Protein AF-0000000077414908 (afdb_homodimer)

Radius of gyration: 51.72 Å; Cα contacts (8 Å, |Δi|>4): 1692; chains: 2; bounding box: 74×150×118 Å

Nearest PDB structures (foldseek):
  6rpx-assembly1_A  TM=5.745E-01  e=7.555E-23  Mus musculus
  6rpz-assembly1_A  TM=5.813E-01  e=7.046E-22  Mus musculus
  2dmk-assembly1_A  TM=6.721E-01  e=1.058E-03  Homo sapiens
  6hn4-assembly1_E  TM=3.549E-01  e=2.603E-04  Homo sapiens
  6hn4-assembly1_F  TM=3.503E-01  e=1.114E-03  Homo sapiens

Foldseek 3Di:
DDPVVVVVVVVVVVVVVVVVVVVVVVVVVVVCVQVVVVVVVVVVVVVVVVVVVVVVVVVVVVVVVVVVVVVVVLVVVQVVVVVVLVVVVVVVVVLVVVLVVVVVVCVVVVDDDVVVSVVSVVVVDDDDDDDDPVPTDDDDDDDDPVVVVVVVVCVVPPDDDDPFFQKAWDDWDAAAQKIKIAMDGDVPPPPPFAWDKKWKWKFWADCVVPVVRVVRIDTDDMGDDRMDIGHRHDAPTKMWMWMWTDTPPDDDITDIHPIDIDHHNHHHKAKDDDPQWDADDRRQKIFGPFAFDWKIKIPPLRDAAQHKKKKWWQWDDPFKKKKWKFWPVCVVVDGDCQQQAAGIWMAMQQQWTAHRRRTDDDRDHGDDNGKMWMWHWHDDDQQWIWIWIDTDPDIDIDIHGHGRVIGMMIIMTGRGRGIMMGMD/DDPVVVVVVVVVVVVVVVVVVVVVVVVVVVVCVQVVVVVVVVVVVVVVVVVVVVVVVVVVVVVVVVVVVVVVVLVVVQVVVVVVLVVVVVVVVVLVVVLVVVVVCCVVVVDDDVPVSVVSVVVVDDDDDDDDPVPTDDDDDDDDPVVVVVVVVCVVPPDDDDPFFQKAWDDWDAAAQKIKIAMDGDVPPPPPFAWDKKWKWKFWADCVVPVVRVVRIDTDDMGDDRMDIGHRHDAPTKMWMWMWTDTPPDDDITDIHDIDIDHHNHHHKAKDDDPQWDADDRRQKIFGDFFFGWKIKIPPLRDAAQHKKKKWWQWDDPFKKKKWKFWPVCVVVDRDCQQQAAGIWMAMQQQWTAHRRDTDDDRDHGDDRGKMWMWHWHDDDQQWIWIWIDTDPDIDIDIHGHGRVIGMMIIMTGRGRGIMMGMD

Sequence (848 aa):
MDSLEIVETMKAANSYLHDLESLDNDLLDAVEQIKSTYLDTEKSIQQTFSNIRETLINVLNKREKFLIDKAKKSETDGLSPLQECRSIISNKIESTNKLIHLGNSIIDANGYNTTEFAKNSSMLGSLPEVPELKEVPYLSFHYEACTEANITDVLSQFGEVYRIAPIQITECSEKPGAILIEWKSNDNEERMTDIQEFRLQKAFGDVSKEPHLVANFKDCYRGLDAQFLVKDLRHLQPYSFRVCCKYEGTLEWCPWSLPQVSFTTLKHFSWQSREDYLLSDENKIAKPFKNDAKTLFSDGPQFLVGHSVEFMFLEVDDGNSLVGLICEDVQHQLNDLKSGKQGTFLLNRNGKIFIDGSEKSTILSNFNKGSKVCFTCDLVNKDKMRINIDSEEKRVTYDWSIKPDTKMYFAAQFYSSNWKILVEMDSLEIVETMKAANSYLHDLESLDNDLLDAVEQIKSTYLDTEKSIQQTFSNIRETLINVLNKREKFLIDKAKKSETDGLSPLQECRSIISNKIESTNKLIHLGNSIIDANGYNTTEFAKNSSMLGSLPEVPELKEVPYLSFHYEACTEANITDVLSQFGEVYRIAPIQITECSEKPGAILIEWKSNDNEERMTDIQEFRLQKAFGDVSKEPHLVANFKDCYRGLDAQFLVKDLRHLQPYSFRVCCKYEGTLEWCPWSLPQVSFTTLKHFSWQSREDYLLSDENKIAKPFKNDAKTLFSDGPQFLVGHSVEFMFLEVDDGNSLVGLICEDVQHQLNDLKSGKQGTFLLNRNGKIFIDGSEKSTILSNFNKGSKVCFTCDLVNKDKMRINIDSEEKRVTYDWSIKPDTKMYFAAQFYSSNWKILVE

Structure (mmCIF, N/CA/C/O backbone):
data_AF-0000000077414908-model_v1
#
loop_
_entity.id
_entity.type
_entity.pdbx_description
1 polymer 'Fibronectin type-III domain-containing protein'
#
loop_
_atom_site.group_PDB
_atom_site.id
_atom_site.type_symbol
_atom_site.label_atom_id
_atom_site.label_alt_id
_atom_site.label_comp_id
_atom_site.label_asym_id
_atom_site.label_entity_id
_atom_site.label_seq_id
_atom_site.pdbx_PDB_ins_code
_atom_site.Cartn_x
_atom_site.Cartn_y
_atom_site.Cartn_z
_atom_site.occupancy
_atom_site.B_iso_or_equiv
_atom_site.auth_seq_id
_atom_site.auth_comp_id
_atom_site.auth_asym_id
_atom_site.auth_atom_id
_atom_site.pdbx_PDB_model_num
ATOM 1 N N . MET A 1 1 ? 30.219 -54.656 -50.25 1 69.38 1 MET A N 1
ATOM 2 C CA . MET A 1 1 ? 29.016 -54.781 -49.438 1 69.38 1 MET A CA 1
ATOM 3 C C . MET A 1 1 ? 28.016 -55.719 -50.094 1 69.38 1 MET A C 1
ATOM 5 O O . MET A 1 1 ? 27.797 -55.656 -51.281 1 69.38 1 MET A O 1
ATOM 9 N N . ASP A 1 2 ? 27.75 -56.812 -49.438 1 77.75 2 ASP A N 1
ATOM 10 C CA . ASP A 1 2 ? 26.844 -57.844 -49.969 1 77.75 2 ASP A CA 1
ATOM 11 C C . ASP A 1 2 ? 25.406 -57.312 -50.031 1 77.75 2 ASP A C 1
ATOM 13 O O . ASP A 1 2 ? 25.078 -56.281 -49.438 1 77.75 2 ASP A O 1
ATOM 17 N N . SER A 1 3 ? 24.688 -57.844 -50.969 1 79.19 3 SER A N 1
ATOM 18 C CA . SER A 1 3 ? 23.312 -57.469 -51.25 1 79.19 3 SER A CA 1
ATOM 19 C C . SER A 1 3 ? 22.484 -57.469 -49.969 1 79.19 3 SER A C 1
ATOM 21 O O . SER A 1 3 ? 21.656 -56.594 -49.75 1 79.19 3 SER A O 1
ATOM 23 N N . LEU A 1 4 ? 22.844 -58.344 -49.062 1 82.81 4 LEU A N 1
ATOM 24 C CA . LEU A 1 4 ? 22.094 -58.469 -47.812 1 82.81 4 LEU A CA 1
ATOM 25 C C . LEU A 1 4 ? 22.422 -57.281 -46.875 1 82.81 4 LEU A C 1
ATOM 27 O O . LEU A 1 4 ? 21.547 -56.781 -46.188 1 82.81 4 LEU A O 1
ATOM 31 N N . GLU A 1 5 ? 23.656 -56.906 -46.938 1 84.19 5 GLU A N 1
ATOM 32 C CA . GLU A 1 5 ? 24.109 -55.781 -46.094 1 84.19 5 GLU A CA 1
ATOM 33 C C . GLU A 1 5 ? 23.484 -54.469 -46.562 1 84.19 5 GLU A C 1
ATOM 35 O O . GLU A 1 5 ? 23.156 -53.625 -45.719 1 84.19 5 GLU A O 1
ATOM 40 N N . ILE A 1 6 ? 23.219 -54.406 -47.844 1 84.88 6 ILE A N 1
ATOM 41 C CA . ILE A 1 6 ? 22.625 -53.188 -48.406 1 84.88 6 ILE A CA 1
ATOM 42 C C . ILE A 1 6 ? 21.156 -53.094 -47.969 1 84.88 6 ILE A C 1
ATOM 44 O O . ILE A 1 6 ? 20.672 -52.031 -47.625 1 84.88 6 ILE A O 1
ATOM 48 N N . VAL A 1 7 ? 20.469 -54.219 -47.938 1 86.06 7 VAL A N 1
ATOM 49 C CA . VAL A 1 7 ? 19.062 -54.25 -47.562 1 86.06 7 VAL A CA 1
ATOM 50 C C . VAL A 1 7 ? 18.891 -53.906 -46.094 1 86.06 7 VAL A C 1
ATOM 52 O O . VAL A 1 7 ? 17.969 -53.156 -45.719 1 86.06 7 VAL A O 1
ATOM 55 N N . GLU A 1 8 ? 19.828 -54.375 -45.281 1 87.06 8 GLU A N 1
ATOM 56 C CA . GLU A 1 8 ? 19.781 -54.094 -43.844 1 87.06 8 GLU A CA 1
ATOM 57 C C . GLU A 1 8 ? 20.062 -52.594 -43.594 1 87.06 8 GLU A C 1
ATOM 59 O O . GLU A 1 8 ? 19.422 -52 -42.719 1 87.06 8 GLU A O 1
ATOM 64 N N . THR A 1 9 ? 20.984 -52.125 -44.312 1 86.5 9 THR A N 1
ATOM 65 C CA . THR A 1 9 ? 21.297 -50.719 -44.188 1 86.5 9 THR A CA 1
ATOM 66 C C . THR A 1 9 ? 20.141 -49.844 -44.656 1 86.5 9 THR A C 1
ATOM 68 O O . THR A 1 9 ? 19.875 -48.781 -44.062 1 86.5 9 THR A O 1
ATOM 71 N N . MET A 1 10 ? 19.438 -50.281 -45.594 1 88.31 10 MET A N 1
ATOM 72 C CA . MET A 1 10 ? 18.281 -49.531 -46.094 1 88.31 10 MET A CA 1
ATOM 73 C C . MET A 1 10 ? 17.156 -49.531 -45.094 1 88.31 10 MET A C 1
ATOM 75 O O . MET A 1 10 ? 16.484 -48.5 -44.906 1 88.31 10 MET A O 1
ATOM 79 N N . LYS A 1 11 ? 16.938 -50.594 -44.406 1 89.75 11 LYS A N 1
ATOM 80 C CA . LYS A 1 11 ? 15.938 -50.656 -43.344 1 89.75 11 LYS A CA 1
ATOM 81 C C . LYS A 1 11 ? 16.281 -49.688 -42.219 1 89.75 11 LYS A C 1
ATOM 83 O O . LYS A 1 11 ? 15.414 -48.969 -41.688 1 89.75 11 LYS A O 1
ATOM 88 N N . ALA A 1 12 ? 17.547 -49.688 -41.906 1 88.62 12 ALA A N 1
ATOM 89 C CA . ALA A 1 12 ? 18.016 -48.781 -40.875 1 88.62 12 ALA A CA 1
ATOM 90 C C . ALA A 1 12 ? 17.859 -47.312 -41.281 1 88.62 12 ALA A C 1
ATOM 92 O O . ALA A 1 12 ? 17.5 -46.469 -40.469 1 88.62 12 ALA A O 1
ATOM 93 N N . ALA A 1 13 ? 18.094 -47.094 -42.531 1 90.44 13 ALA A N 1
ATOM 94 C CA . ALA A 1 13 ? 17.984 -45.719 -43.062 1 90.44 13 ALA A CA 1
ATOM 95 C C . ALA A 1 13 ? 16.531 -45.25 -43.062 1 90.44 13 ALA A C 1
ATOM 97 O O . ALA A 1 13 ? 16.25 -44.094 -42.75 1 90.44 13 ALA A O 1
ATOM 98 N N . ASN A 1 14 ? 15.664 -46.156 -43.438 1 92.31 14 ASN A N 1
ATOM 99 C CA . ASN A 1 14 ? 14.25 -45.812 -43.406 1 92.31 14 ASN A CA 1
ATOM 100 C C . ASN A 1 14 ? 13.75 -45.531 -42 1 92.31 14 ASN A C 1
ATOM 102 O O . ASN A 1 14 ? 12.969 -44.625 -41.781 1 92.31 14 ASN A O 1
ATOM 106 N N . SER A 1 15 ? 14.188 -46.344 -41.062 1 91.81 15 SER A N 1
ATOM 107 C CA . SER A 1 15 ? 13.836 -46.125 -39.656 1 91.81 15 SER A CA 1
ATOM 108 C C . SER A 1 15 ? 14.398 -44.781 -39.156 1 91.81 15 SER A C 1
ATOM 110 O O . SER A 1 15 ? 13.719 -44.062 -38.438 1 91.81 15 SER A O 1
ATOM 112 N N . TYR A 1 16 ? 15.594 -44.562 -39.562 1 91.81 16 TYR A N 1
ATOM 113 C CA . TYR A 1 16 ? 16.25 -43.312 -39.188 1 91.81 16 TYR A CA 1
ATOM 114 C C . TYR A 1 16 ? 15.516 -42.125 -39.781 1 91.81 16 TYR A C 1
ATOM 116 O O . TYR A 1 16 ? 15.32 -41.125 -39.094 1 91.81 16 TYR A O 1
ATOM 124 N N . LEU A 1 17 ? 15.141 -42.219 -40.969 1 92.31 17 LEU A N 1
ATOM 125 C CA . LEU A 1 17 ? 14.391 -41.156 -41.625 1 92.31 17 LEU A CA 1
ATOM 126 C C . LEU A 1 17 ? 13.078 -40.906 -40.906 1 92.31 17 LEU A C 1
ATOM 128 O O . LEU A 1 17 ? 12.68 -39.75 -40.719 1 92.31 17 LEU A O 1
ATOM 132 N N . HIS A 1 18 ? 12.414 -41.938 -40.531 1 93.69 18 HIS A N 1
ATOM 133 C CA . HIS A 1 18 ? 11.156 -41.812 -39.781 1 93.69 18 HIS A CA 1
ATOM 134 C C . HIS A 1 18 ? 11.375 -41.094 -38.469 1 93.69 18 HIS A C 1
ATOM 136 O O . HIS A 1 18 ? 10.57 -40.219 -38.094 1 93.69 18 HIS A O 1
ATOM 142 N N . ASP A 1 19 ? 12.438 -41.406 -37.75 1 93 19 ASP A N 1
ATOM 143 C CA . ASP A 1 19 ? 12.758 -40.75 -36.5 1 93 19 ASP A CA 1
ATOM 144 C C . ASP A 1 19 ? 13.07 -39.281 -36.688 1 93 19 ASP A C 1
ATOM 146 O O . ASP A 1 19 ? 12.656 -38.438 -35.875 1 93 19 ASP A O 1
ATOM 150 N N . LEU A 1 20 ? 13.719 -39 -37.719 1 92.94 20 LEU A N 1
ATOM 151 C CA . LEU A 1 20 ? 14.062 -37.594 -38 1 92.94 20 LEU A CA 1
ATOM 152 C C . LEU A 1 20 ? 12.805 -36.781 -38.312 1 92.94 20 LEU A C 1
ATOM 154 O O . LEU A 1 20 ? 12.68 -35.656 -37.844 1 92.94 20 LEU A O 1
ATOM 158 N N . GLU A 1 21 ? 11.961 -37.344 -39.094 1 94.12 21 GLU A N 1
ATOM 159 C CA . GLU A 1 21 ? 10.711 -36.656 -39.406 1 94.12 21 GLU A CA 1
ATOM 160 C C . GLU A 1 21 ? 9.875 -36.438 -38.156 1 94.12 21 GLU A C 1
ATOM 162 O O . GLU A 1 21 ? 9.234 -35.375 -38 1 94.12 21 GLU A O 1
ATOM 167 N N . SER A 1 22 ? 9.859 -37.406 -37.281 1 93.31 22 SER A N 1
ATOM 168 C CA . SER A 1 22 ? 9.156 -37.25 -36 1 93.31 22 SER A CA 1
ATOM 169 C C . SER A 1 22 ? 9.75 -36.125 -35.156 1 93.31 22 SER A C 1
ATOM 171 O O . SER A 1 22 ? 9.016 -35.344 -34.594 1 93.31 22 SER A O 1
ATOM 173 N N . LEU A 1 23 ? 11.008 -36.031 -35.156 1 92.94 23 LEU A N 1
ATOM 174 C CA . LEU A 1 23 ? 11.695 -34.969 -34.438 1 92.94 23 LEU A CA 1
ATOM 175 C C . LEU A 1 23 ? 11.391 -33.625 -35.031 1 92.94 23 LEU A C 1
ATOM 177 O O . LEU A 1 23 ? 11.234 -32.625 -34.281 1 92.94 23 LEU A O 1
ATOM 181 N N . ASP A 1 24 ? 11.352 -33.562 -36.281 1 93.81 24 ASP A N 1
ATOM 182 C CA . ASP A 1 24 ? 11.039 -32.281 -36.938 1 93.81 24 ASP A CA 1
ATOM 183 C C . ASP A 1 24 ? 9.633 -31.812 -36.594 1 93.81 24 ASP A C 1
ATOM 185 O O . ASP A 1 24 ? 9.406 -30.609 -36.406 1 93.81 24 ASP A O 1
ATOM 189 N N . ASN A 1 25 ? 8.719 -32.75 -36.562 1 92.81 25 ASN A N 1
ATOM 190 C CA . ASN A 1 25 ? 7.363 -32.406 -36.156 1 92.81 25 ASN A CA 1
ATOM 191 C C . ASN A 1 25 ? 7.332 -31.891 -34.719 1 92.81 25 ASN A C 1
ATOM 193 O O . ASN A 1 25 ? 6.602 -30.953 -34.406 1 92.81 25 ASN A O 1
ATOM 197 N N . ASP A 1 26 ? 8.078 -32.5 -33.781 1 91.94 26 ASP A N 1
ATOM 198 C CA . ASP A 1 26 ? 8.18 -32.031 -32.406 1 91.94 26 ASP A CA 1
ATOM 199 C C . ASP A 1 26 ? 8.711 -30.609 -32.344 1 91.94 26 ASP A C 1
ATOM 201 O O . ASP A 1 26 ? 8.242 -29.812 -31.547 1 91.94 26 ASP A O 1
ATOM 205 N N . LEU A 1 27 ? 9.648 -30.359 -33.188 1 94.06 27 LEU A N 1
ATOM 206 C CA . LEU A 1 27 ? 10.227 -29.016 -33.219 1 94.06 27 LEU A CA 1
ATOM 207 C C . LEU A 1 27 ? 9.219 -28 -33.719 1 94.06 27 LEU A C 1
ATOM 209 O O . LEU A 1 27 ? 9.172 -26.859 -33.25 1 94.06 27 LEU A O 1
ATOM 213 N N . LEU A 1 28 ? 8.453 -28.422 -34.719 1 93.88 28 LEU A N 1
ATOM 214 C CA . LEU A 1 28 ? 7.41 -27.547 -35.219 1 93.88 28 LEU A CA 1
ATOM 215 C C . LEU A 1 28 ? 6.398 -27.219 -34.125 1 93.88 28 LEU A C 1
ATOM 217 O O . LEU A 1 28 ? 5.938 -26.078 -34 1 93.88 28 LEU A O 1
ATOM 221 N N . ASP A 1 29 ? 6.059 -28.219 -33.344 1 91.94 29 ASP A N 1
ATOM 222 C CA . ASP A 1 29 ? 5.16 -28 -32.219 1 91.94 29 ASP A CA 1
ATOM 223 C C . ASP A 1 29 ? 5.762 -27.016 -31.219 1 91.94 29 ASP A C 1
ATOM 225 O O . ASP A 1 29 ? 5.059 -26.172 -30.672 1 91.94 29 ASP A O 1
ATOM 229 N N . ALA A 1 30 ? 7.055 -27.156 -30.984 1 94.5 30 ALA A N 1
ATOM 230 C CA . ALA A 1 30 ? 7.754 -26.281 -30.047 1 94.5 30 ALA A CA 1
ATOM 231 C C . ALA A 1 30 ? 7.75 -24.844 -30.562 1 94.5 30 ALA A C 1
ATOM 233 O O . ALA A 1 30 ? 7.5 -23.906 -29.781 1 94.5 30 ALA A O 1
ATOM 234 N N . VAL A 1 31 ? 8.023 -24.672 -31.828 1 95.75 31 VAL A N 1
ATOM 235 C CA . VAL A 1 31 ? 8.023 -23.344 -32.438 1 95.75 31 VAL A CA 1
ATOM 236 C C . VAL A 1 31 ? 6.633 -22.719 -32.312 1 95.75 31 VAL A C 1
ATOM 238 O O . VAL A 1 31 ? 6.496 -21.547 -31.953 1 95.75 31 VAL A O 1
ATOM 241 N N . GLU A 1 32 ? 5.668 -23.547 -32.625 1 94.44 32 GLU A N 1
ATOM 242 C CA . GLU A 1 32 ? 4.289 -23.062 -32.562 1 94.44 32 GLU A CA 1
ATOM 243 C C . GLU A 1 32 ? 3.912 -22.672 -31.125 1 94.44 32 GLU A C 1
ATOM 245 O O . GLU A 1 32 ? 3.205 -21.688 -30.906 1 94.44 32 GLU A O 1
ATOM 250 N N . GLN A 1 33 ? 4.297 -23.453 -30.188 1 93.5 33 GLN A N 1
ATOM 251 C CA . GLN A 1 33 ? 4.039 -23.156 -28.781 1 93.5 33 GLN A CA 1
ATOM 252 C C . GLN A 1 33 ? 4.598 -21.781 -28.406 1 93.5 33 GLN A C 1
ATOM 254 O O . GLN A 1 33 ? 3.898 -20.953 -27.812 1 93.5 33 GLN A O 1
ATOM 259 N N . ILE A 1 34 ? 5.824 -21.469 -28.766 1 96.5 34 ILE A N 1
ATOM 260 C CA . ILE A 1 34 ? 6.473 -20.219 -28.422 1 96.5 34 ILE A CA 1
ATOM 261 C C . ILE A 1 34 ? 5.738 -19.062 -29.109 1 96.5 34 ILE A C 1
ATOM 263 O O . ILE A 1 34 ? 5.398 -18.062 -28.453 1 96.5 34 ILE A O 1
ATOM 267 N N . LYS A 1 35 ? 5.449 -19.25 -30.359 1 96.69 35 LYS A N 1
ATOM 268 C CA . LYS A 1 35 ? 4.82 -18.172 -31.125 1 96.69 35 LYS A CA 1
ATOM 269 C C . LYS A 1 35 ? 3.4 -17.906 -30.625 1 96.69 35 LYS A C 1
ATOM 271 O O . LYS A 1 35 ? 3 -16.75 -30.453 1 96.69 35 LYS A O 1
ATOM 276 N N . SER A 1 36 ? 2.629 -18.953 -30.438 1 94.88 36 SER A N 1
ATOM 277 C CA . SER A 1 36 ? 1.246 -18.797 -30 1 94.88 36 SER A CA 1
ATOM 278 C C . SER A 1 36 ? 1.174 -18.203 -28.594 1 94.88 36 SER A C 1
ATOM 280 O O . SER A 1 36 ? 0.357 -17.328 -28.312 1 94.88 36 SER A O 1
ATOM 282 N N . THR A 1 37 ? 1.998 -18.734 -27.703 1 94.31 37 THR A N 1
ATOM 283 C CA . THR A 1 37 ? 1.98 -18.234 -26.328 1 94.31 37 THR A CA 1
ATOM 284 C C . THR A 1 37 ? 2.48 -16.797 -26.266 1 94.31 37 THR A C 1
ATOM 286 O O . THR A 1 37 ? 2.035 -16.016 -25.422 1 94.31 37 THR A O 1
ATOM 289 N N . TYR A 1 38 ? 3.416 -16.406 -27.141 1 97.06 38 TYR A N 1
ATOM 290 C CA . TYR A 1 38 ? 3.857 -15.016 -27.219 1 97.06 38 TYR A CA 1
ATOM 291 C C . TYR A 1 38 ? 2.703 -14.094 -27.594 1 97.06 38 TYR A C 1
ATOM 293 O O . TYR A 1 38 ? 2.465 -13.078 -26.938 1 97.06 38 TYR A O 1
ATOM 301 N N . LEU A 1 39 ? 2.002 -14.469 -28.625 1 97.19 39 LEU A N 1
ATOM 302 C CA . LEU A 1 39 ? 0.887 -13.648 -29.078 1 97.19 39 LEU A CA 1
ATOM 303 C C . LEU A 1 39 ? -0.172 -13.516 -27.984 1 97.19 39 LEU A C 1
ATOM 305 O O . LEU A 1 39 ? -0.696 -12.422 -27.766 1 97.19 39 LEU A O 1
ATOM 309 N N . ASP A 1 40 ? -0.443 -14.57 -27.359 1 95.31 40 ASP A N 1
ATOM 310 C CA . ASP A 1 40 ? -1.424 -14.547 -26.281 1 95.31 40 ASP A CA 1
ATOM 311 C C . ASP A 1 40 ? -0.955 -13.656 -25.141 1 95.31 40 ASP A C 1
ATOM 313 O O . ASP A 1 40 ? -1.745 -12.906 -24.562 1 95.31 40 ASP A O 1
ATOM 317 N N . THR A 1 41 ? 0.273 -13.805 -24.812 1 96.94 41 THR A N 1
ATOM 318 C CA . THR A 1 41 ? 0.853 -13.016 -23.719 1 96.94 41 THR A CA 1
ATOM 319 C C . THR A 1 41 ? 0.822 -11.523 -24.062 1 96.94 41 THR A C 1
ATOM 321 O O . THR A 1 41 ? 0.436 -10.703 -23.234 1 96.94 41 THR A O 1
ATOM 324 N N . GLU A 1 42 ? 1.238 -11.211 -25.234 1 97.88 42 GLU A N 1
ATOM 325 C CA . GLU A 1 42 ? 1.223 -9.82 -25.672 1 97.88 42 GLU A CA 1
ATOM 326 C C . GLU A 1 42 ? -0.185 -9.234 -25.609 1 97.88 42 GLU A C 1
ATOM 328 O O . GLU A 1 42 ? -0.379 -8.133 -25.094 1 97.88 42 GLU A O 1
ATOM 333 N N . LYS A 1 43 ? -1.131 -9.969 -26.047 1 97.44 43 LYS A N 1
ATOM 334 C CA . LYS A 1 43 ? -2.523 -9.531 -26 1 97.44 43 LYS A CA 1
ATOM 335 C C . LYS A 1 43 ? -3 -9.359 -24.562 1 97.44 43 LYS A C 1
ATOM 337 O O . LYS A 1 43 ? -3.676 -8.383 -24.234 1 97.44 43 LYS A O 1
ATOM 342 N N . SER A 1 44 ? -2.682 -10.289 -23.766 1 96.69 44 SER A N 1
ATOM 343 C CA . SER A 1 44 ? -3.084 -10.242 -22.359 1 96.69 44 SER A CA 1
ATOM 344 C C . SER A 1 44 ? -2.494 -9.023 -21.656 1 96.69 44 SER A C 1
ATOM 346 O O . SER A 1 44 ? -3.182 -8.352 -20.875 1 96.69 44 SER A O 1
ATOM 348 N N . ILE A 1 45 ? -1.22 -8.758 -21.953 1 97.69 45 ILE A N 1
ATOM 349 C CA . ILE A 1 45 ? -0.564 -7.59 -21.375 1 97.69 45 ILE A CA 1
ATOM 350 C C . ILE A 1 45 ? -1.281 -6.316 -21.828 1 97.69 45 ILE A C 1
ATOM 352 O O . ILE A 1 45 ? -1.659 -5.488 -21 1 97.69 45 ILE A O 1
ATOM 356 N N . GLN A 1 46 ? -1.508 -6.148 -23.078 1 97.81 46 GLN A N 1
ATOM 357 C CA . GLN A 1 46 ? -2.127 -4.949 -23.641 1 97.81 46 GLN A CA 1
ATOM 358 C C . GLN A 1 46 ? -3.531 -4.746 -23.078 1 97.81 46 GLN A C 1
ATOM 360 O O . GLN A 1 46 ? -3.902 -3.631 -22.703 1 97.81 46 GLN A O 1
ATOM 365 N N . GLN A 1 47 ? -4.254 -5.832 -23 1 97.19 47 GLN A N 1
ATOM 366 C CA . GLN A 1 47 ? -5.617 -5.746 -22.484 1 97.19 47 GLN A CA 1
ATOM 367 C C . GLN A 1 47 ? -5.621 -5.375 -21 1 97.19 47 GLN A C 1
ATOM 369 O O . GLN A 1 47 ? -6.402 -4.523 -20.578 1 97.19 47 GLN A O 1
ATOM 374 N N . THR A 1 48 ? -4.816 -6.008 -20.266 1 96.5 48 THR A N 1
ATOM 375 C CA . THR A 1 48 ? -4.754 -5.75 -18.828 1 96.5 48 THR A CA 1
ATOM 376 C C . THR A 1 48 ? -4.371 -4.301 -18.562 1 96.5 48 THR A C 1
ATOM 378 O O . THR A 1 48 ? -5.016 -3.623 -17.75 1 96.5 48 THR A O 1
ATOM 381 N N . PHE A 1 49 ? -3.375 -3.793 -19.25 1 97.31 49 PHE A N 1
ATOM 382 C CA . PHE A 1 49 ? -2.896 -2.436 -19.016 1 97.31 49 PHE A CA 1
ATOM 383 C C . PHE A 1 49 ? -3.904 -1.41 -19.516 1 97.31 49 PHE A C 1
ATOM 385 O O . PHE A 1 49 ? -4.055 -0.338 -18.938 1 97.31 49 PHE A O 1
ATOM 392 N N . SER A 1 50 ? -4.617 -1.735 -20.594 1 97.12 50 SER A N 1
ATOM 393 C CA . SER A 1 50 ? -5.695 -0.864 -21.047 1 97.12 50 SER A CA 1
ATOM 394 C C . SER A 1 50 ? -6.805 -0.765 -20 1 97.12 50 SER A C 1
ATOM 396 O O . SER A 1 50 ? -7.281 0.33 -19.703 1 97.12 50 SER A O 1
ATOM 398 N N . ASN A 1 51 ? -7.125 -1.893 -19.422 1 95.75 51 ASN A N 1
ATOM 399 C CA . ASN A 1 51 ? -8.164 -1.931 -18.406 1 95.75 51 ASN A CA 1
ATOM 400 C C . ASN A 1 51 ? -7.738 -1.162 -17.156 1 95.75 51 ASN A C 1
ATOM 402 O O . ASN A 1 51 ? -8.531 -0.415 -16.578 1 95.75 51 ASN A O 1
ATOM 406 N N . ILE A 1 52 ? -6.527 -1.323 -16.734 1 95.25 52 ILE A N 1
ATOM 407 C CA . ILE A 1 52 ? -6.027 -0.66 -15.539 1 95.25 52 ILE A CA 1
ATOM 408 C C . ILE A 1 52 ? -6.016 0.852 -15.758 1 95.25 52 ILE A C 1
ATOM 410 O O . ILE A 1 52 ? -6.398 1.615 -14.867 1 95.25 52 ILE A O 1
ATOM 414 N N . ARG A 1 53 ? -5.52 1.28 -16.969 1 95.5 53 ARG A N 1
ATOM 415 C CA . ARG A 1 53 ? -5.5 2.703 -17.297 1 95.5 53 ARG A CA 1
ATOM 416 C C . ARG A 1 53 ? -6.898 3.307 -17.203 1 95.5 53 ARG A C 1
ATOM 418 O O . ARG A 1 53 ? -7.086 4.355 -16.578 1 95.5 53 ARG A O 1
ATOM 425 N N . GLU A 1 54 ? -7.863 2.658 -17.75 1 95.75 54 GLU A N 1
ATOM 426 C CA . GLU A 1 54 ? -9.242 3.146 -17.734 1 95.75 54 GLU A CA 1
ATOM 427 C C . GLU A 1 54 ? -9.789 3.205 -16.312 1 95.75 54 GLU A C 1
ATOM 429 O O . GLU A 1 54 ? -10.438 4.184 -15.93 1 95.75 54 GLU A O 1
ATOM 434 N N . THR A 1 55 ? -9.547 2.217 -15.562 1 95.38 55 THR A N 1
ATOM 435 C CA . THR A 1 55 ? -10.039 2.154 -14.188 1 95.38 55 THR A CA 1
ATOM 436 C C . THR A 1 55 ? -9.422 3.264 -13.344 1 95.38 55 THR A C 1
ATOM 438 O O . THR A 1 55 ? -10.141 3.965 -12.617 1 95.38 55 THR A O 1
ATOM 441 N N . LEU A 1 56 ? -8.094 3.443 -13.422 1 95.06 56 LEU A N 1
ATOM 442 C CA . LEU A 1 56 ? -7.406 4.438 -12.609 1 95.06 56 LEU A CA 1
ATOM 443 C C . LEU A 1 56 ? -7.863 5.848 -12.969 1 95.06 56 LEU A C 1
ATOM 445 O O . LEU A 1 56 ? -8.094 6.676 -12.086 1 95.06 56 LEU A O 1
ATOM 449 N N . ILE A 1 57 ? -8.055 6.145 -14.273 1 96.12 57 ILE A N 1
ATOM 450 C CA . ILE A 1 57 ? -8.5 7.461 -14.719 1 96.12 57 ILE A CA 1
ATOM 451 C C . ILE A 1 57 ? -9.922 7.723 -14.219 1 96.12 57 ILE A C 1
ATOM 453 O O . ILE A 1 57 ? -10.227 8.82 -13.758 1 96.12 57 ILE A O 1
ATOM 457 N N . ASN A 1 58 ? -10.742 6.723 -14.258 1 96.88 58 ASN A N 1
ATOM 458 C CA . ASN A 1 58 ? -12.117 6.863 -13.781 1 96.88 58 ASN A CA 1
ATOM 459 C C . ASN A 1 58 ? -12.156 7.16 -12.281 1 96.88 58 ASN A C 1
ATOM 461 O O . ASN A 1 58 ? -12.922 8.023 -11.844 1 96.88 58 ASN A O 1
ATOM 465 N N . VAL A 1 59 ? -11.375 6.477 -11.547 1 96.94 59 VAL A N 1
ATOM 466 C CA . VAL A 1 59 ? -11.336 6.668 -10.102 1 96.94 59 VAL A CA 1
ATOM 467 C C . VAL A 1 59 ? -10.828 8.07 -9.773 1 96.94 59 VAL A C 1
ATOM 469 O O . VAL A 1 59 ? -11.375 8.758 -8.914 1 96.94 59 VAL A O 1
ATOM 472 N N . LEU A 1 60 ? -9.773 8.508 -10.477 1 96.88 60 LEU A N 1
ATOM 473 C CA . LEU A 1 60 ? -9.203 9.836 -10.25 1 96.88 60 LEU A CA 1
ATOM 474 C C . LEU A 1 60 ? -10.211 10.922 -10.609 1 96.88 60 LEU A C 1
ATOM 476 O O . LEU A 1 60 ? -10.344 11.922 -9.891 1 96.88 60 LEU A O 1
ATOM 480 N N . ASN A 1 61 ? -10.961 10.742 -11.727 1 97.56 61 ASN A N 1
ATOM 481 C CA . ASN A 1 61 ? -11.969 11.711 -12.133 1 97.56 61 ASN A CA 1
ATOM 482 C C . ASN A 1 61 ? -13.086 11.828 -11.094 1 97.56 61 ASN A C 1
ATOM 484 O O . ASN A 1 61 ? -13.523 12.93 -10.766 1 97.56 61 ASN A O 1
ATOM 488 N N . LYS A 1 62 ? -13.523 10.703 -10.633 1 97.81 62 LYS A N 1
ATOM 489 C CA . LYS A 1 62 ? -14.57 10.695 -9.617 1 97.81 62 LYS A CA 1
ATOM 490 C C . LYS A 1 62 ? -14.094 11.367 -8.336 1 97.81 62 LYS A C 1
ATOM 492 O O . LYS A 1 62 ? -14.836 12.148 -7.727 1 97.81 62 LYS A O 1
ATOM 497 N N . ARG A 1 63 ? -12.852 11.062 -7.906 1 97.69 63 ARG A N 1
ATOM 498 C CA . ARG A 1 63 ? -12.297 11.641 -6.68 1 97.69 63 ARG A CA 1
ATOM 499 C C . ARG A 1 63 ? -12.109 13.148 -6.816 1 97.69 63 ARG A C 1
ATOM 501 O O . ARG A 1 63 ? -12.453 13.906 -5.906 1 97.69 63 ARG A O 1
ATOM 508 N N . GLU A 1 64 ? -11.57 13.578 -7.922 1 97.94 64 GLU A N 1
ATOM 509 C CA . GLU A 1 64 ? -11.398 15.008 -8.195 1 97.94 64 GLU A CA 1
ATOM 510 C C . GLU A 1 64 ? -12.734 15.742 -8.117 1 97.94 64 GLU A C 1
ATOM 512 O O . GLU A 1 64 ? -12.828 16.797 -7.469 1 97.94 64 GLU A O 1
ATOM 517 N N . LYS A 1 65 ? -13.75 15.203 -8.797 1 98 65 LYS A N 1
ATOM 518 C CA . LYS A 1 65 ? -15.078 15.812 -8.781 1 98 65 LYS A CA 1
ATOM 519 C C . LYS A 1 65 ? -15.633 15.883 -7.363 1 98 65 LYS A C 1
ATOM 521 O O . LYS A 1 65 ? -16.219 16.891 -6.969 1 98 65 LYS A O 1
ATOM 526 N N . PHE A 1 66 ? -15.461 14.844 -6.613 1 98.06 66 PHE A N 1
ATOM 527 C CA . PHE A 1 66 ? -15.93 14.789 -5.234 1 98.06 66 PHE A CA 1
ATOM 528 C C . PHE A 1 66 ? -15.312 15.906 -4.406 1 98.06 66 PHE A C 1
ATOM 530 O O . PHE A 1 66 ? -16 16.594 -3.656 1 98.06 66 PHE A O 1
ATOM 537 N N . LEU A 1 67 ? -13.984 16.062 -4.5 1 98.19 67 LEU A N 1
ATOM 538 C CA . LEU A 1 67 ? -13.266 17.078 -3.725 1 98.19 67 LEU A CA 1
ATOM 539 C C . LEU A 1 67 ? -13.688 18.484 -4.141 1 98.19 67 LEU A C 1
ATOM 541 O O . LEU A 1 67 ? -13.859 19.359 -3.289 1 98.19 67 LEU A O 1
ATOM 545 N N . ILE A 1 68 ? -13.867 18.703 -5.461 1 98.31 68 ILE A N 1
ATOM 546 C CA . ILE A 1 68 ? -14.297 20 -5.957 1 98.31 68 ILE A CA 1
ATOM 547 C C . ILE A 1 68 ? -15.695 20.312 -5.449 1 98.31 68 ILE A C 1
ATOM 549 O O . ILE A 1 68 ? -15.977 21.438 -5.023 1 98.31 68 ILE A O 1
ATOM 553 N N . ASP A 1 69 ? -16.562 19.312 -5.438 1 98 69 ASP A N 1
ATOM 554 C CA . ASP A 1 69 ? -17.906 19.484 -4.926 1 98 69 ASP A CA 1
ATOM 555 C C . ASP A 1 69 ? -17.891 19.812 -3.432 1 98 69 ASP A C 1
ATOM 557 O O . ASP A 1 69 ? -18.672 20.641 -2.963 1 98 69 ASP A O 1
ATOM 561 N N . LYS A 1 70 ? -17.047 19.109 -2.748 1 97.38 70 LYS A N 1
ATOM 562 C CA . LYS A 1 70 ? -16.906 19.359 -1.316 1 97.38 70 LYS A CA 1
ATOM 563 C C . LYS A 1 70 ? -16.438 20.781 -1.049 1 97.38 70 LYS A C 1
ATOM 565 O O . LYS A 1 70 ? -16.953 21.453 -0.146 1 97.38 70 LYS A O 1
ATOM 570 N N . ALA A 1 71 ? -15.445 21.219 -1.804 1 97.62 71 ALA A N 1
ATOM 571 C CA . ALA A 1 71 ? -14.945 22.594 -1.677 1 97.62 71 ALA A CA 1
ATOM 572 C C . ALA A 1 71 ? -16.047 23.609 -1.985 1 97.62 71 ALA A C 1
ATOM 574 O O . ALA A 1 71 ? -16.203 24.594 -1.262 1 97.62 71 ALA A O 1
ATOM 575 N N . LYS A 1 72 ? -16.828 23.375 -2.998 1 97.56 72 LYS A N 1
ATOM 576 C CA . LYS A 1 72 ? -17.922 24.281 -3.395 1 97.56 72 LYS A CA 1
ATOM 577 C C . LYS A 1 72 ? -19 24.344 -2.32 1 97.56 72 LYS A C 1
ATOM 579 O O . LYS A 1 72 ? -19.516 25.422 -2.02 1 97.56 72 LYS A O 1
ATOM 584 N N . LYS A 1 73 ? -19.312 23.219 -1.843 1 97.19 73 LYS A N 1
ATOM 585 C CA . LYS A 1 73 ? -20.312 23.172 -0.765 1 97.19 73 LYS A CA 1
ATOM 586 C C . LYS A 1 73 ? -19.828 23.969 0.448 1 97.19 73 LYS A C 1
ATOM 588 O O . LYS A 1 73 ? -20.594 24.703 1.058 1 97.19 73 LYS A O 1
ATOM 593 N N . SER A 1 74 ? -18.547 23.812 0.814 1 96.06 74 SER A N 1
ATOM 594 C CA . SER A 1 74 ? -17.969 24.531 1.941 1 96.06 74 SER A CA 1
ATOM 595 C C . SER A 1 74 ? -18 26.047 1.704 1 96.06 74 SER A C 1
ATOM 597 O O . SER A 1 74 ? -18.25 26.812 2.631 1 96.06 74 SER A O 1
ATOM 599 N N . GLU A 1 75 ? -17.719 26.422 0.516 1 96.81 75 GLU A N 1
ATOM 600 C CA . GLU A 1 75 ? -17.781 27.844 0.153 1 96.81 75 GLU A CA 1
ATOM 601 C C . GLU A 1 75 ? -19.203 28.391 0.323 1 96.81 75 GLU A C 1
ATOM 603 O O . GLU A 1 75 ? -19.406 29.422 0.963 1 96.81 75 GLU A O 1
ATOM 608 N N . THR A 1 76 ? -20.188 27.688 -0.19 1 96.38 76 THR A N 1
ATOM 609 C CA . THR A 1 76 ? -21.578 28.109 -0.133 1 96.38 76 THR A CA 1
ATOM 610 C C . THR A 1 76 ? -22.078 28.156 1.311 1 96.38 76 THR A C 1
ATOM 612 O O . THR A 1 76 ? -22.734 29.125 1.719 1 96.38 76 THR A O 1
ATOM 615 N N . ASP A 1 77 ? -21.688 27.141 2.025 1 95.12 77 ASP A N 1
ATOM 616 C CA . ASP A 1 77 ? -22.094 27.062 3.424 1 95.12 77 ASP A CA 1
ATOM 617 C C . ASP A 1 77 ? -21.438 28.156 4.254 1 95.12 77 ASP A C 1
ATOM 619 O O . ASP A 1 77 ? -22.016 28.609 5.246 1 95.12 77 ASP A O 1
ATOM 623 N N . GLY A 1 78 ? -20.234 28.516 3.848 1 94.38 78 GLY A N 1
ATOM 624 C CA . GLY A 1 78 ? -19.516 29.547 4.582 1 94.38 78 GLY A CA 1
ATOM 625 C C . GLY A 1 78 ? -19.984 30.953 4.258 1 94.38 78 GLY A C 1
ATOM 626 O O . GLY A 1 78 ? -19.953 31.828 5.113 1 94.38 78 GLY A O 1
ATOM 627 N N . LEU A 1 79 ? -20.5 31.172 3.072 1 95.94 79 LEU A N 1
ATOM 628 C CA . LEU A 1 79 ? -20.859 32.5 2.604 1 95.94 79 LEU A CA 1
ATOM 629 C C . LEU A 1 79 ? -22.281 32.875 3.045 1 95.94 79 LEU A C 1
ATOM 631 O O . LEU A 1 79 ? -22.578 34.031 3.291 1 95.94 79 LEU A O 1
ATOM 635 N N . SER A 1 80 ? -23.141 31.953 3.238 1 94.69 80 SER A N 1
ATOM 636 C CA . SER A 1 80 ? -24.547 32.188 3.5 1 94.69 80 SER A CA 1
ATOM 637 C C . SER A 1 80 ? -24.75 32.969 4.793 1 94.69 80 SER A C 1
ATOM 639 O O . SER A 1 80 ? -25.391 34.031 4.797 1 94.69 80 SER A O 1
ATOM 641 N N . PRO A 1 81 ? -24.188 32.531 5.895 1 93.75 81 PRO A N 1
ATOM 642 C CA . PRO A 1 81 ? -24.359 33.281 7.133 1 93.75 81 PRO A CA 1
ATOM 643 C C . PRO A 1 81 ? -23.734 34.688 7.066 1 93.75 81 PRO A C 1
ATOM 645 O O . PRO A 1 81 ? -24.266 35.625 7.668 1 93.75 81 PRO A O 1
ATOM 648 N N . LEU A 1 82 ? -22.656 34.844 6.375 1 94.69 82 LEU A N 1
ATOM 649 C CA . LEU A 1 82 ? -21.984 36.125 6.266 1 94.69 82 LEU A CA 1
ATOM 650 C C . LEU A 1 82 ? -22.828 37.094 5.461 1 94.69 82 LEU A C 1
ATOM 652 O O . LEU A 1 82 ? -22.891 38.281 5.793 1 94.69 82 LEU A O 1
ATOM 656 N N . GLN A 1 83 ? -23.484 36.594 4.445 1 92.44 83 GLN A N 1
ATOM 657 C CA . GLN A 1 83 ? -24.359 37.438 3.633 1 92.44 83 GLN A CA 1
ATOM 658 C C . GLN A 1 83 ? -25.562 37.938 4.441 1 92.44 83 GLN A C 1
ATOM 660 O O . GLN A 1 83 ? -25.969 39.094 4.32 1 92.44 83 GLN A O 1
ATOM 665 N N . GLU A 1 84 ? -26.047 37.094 5.223 1 92.94 84 GLU A N 1
ATOM 666 C CA . GLU A 1 84 ? -27.141 37.5 6.102 1 92.94 84 GLU A CA 1
ATOM 667 C C . GLU A 1 84 ? -26.703 38.562 7.102 1 92.94 84 GLU A C 1
ATOM 669 O O . GLU A 1 84 ? -27.422 39.531 7.344 1 92.94 84 GLU A O 1
ATOM 674 N N . CYS A 1 85 ? -25.516 38.375 7.668 1 93.81 85 CYS A N 1
ATOM 675 C CA . CYS A 1 85 ? -24.969 39.344 8.602 1 93.81 85 CYS A CA 1
ATOM 676 C C . CYS A 1 85 ? -24.766 40.688 7.926 1 93.81 85 CYS A C 1
ATOM 678 O O . CYS A 1 85 ? -25.047 41.75 8.508 1 93.81 85 CYS A O 1
ATOM 680 N N . ARG A 1 86 ? -24.312 40.656 6.73 1 93.75 86 ARG A N 1
ATOM 681 C CA . ARG A 1 86 ? -24.062 41.906 5.996 1 93.75 86 ARG A CA 1
ATOM 682 C C . ARG A 1 86 ? -25.359 42.656 5.723 1 93.75 86 ARG A C 1
ATOM 684 O O . ARG A 1 86 ? -25.391 43.875 5.777 1 93.75 86 ARG A O 1
ATOM 691 N N . SER A 1 87 ? -26.406 41.906 5.496 1 93.44 87 SER A N 1
ATOM 692 C CA . SER A 1 87 ? -27.719 42.531 5.273 1 93.44 87 SER A CA 1
ATOM 693 C C . SER A 1 87 ? -28.219 43.219 6.527 1 93.44 87 SER A C 1
ATOM 695 O O . SER A 1 87 ? -28.75 44.344 6.453 1 93.44 87 SER A O 1
ATOM 697 N N . ILE A 1 88 ? -27.984 42.562 7.602 1 92.75 88 ILE A N 1
ATOM 698 C CA . ILE A 1 88 ? -28.406 43.125 8.875 1 92.75 88 ILE A CA 1
ATOM 699 C C . ILE A 1 88 ? -27.609 44.406 9.148 1 92.75 88 ILE A C 1
ATOM 701 O O . ILE A 1 88 ? -28.188 45.438 9.516 1 92.75 88 ILE A O 1
ATOM 705 N N . ILE A 1 89 ? -26.344 44.312 8.984 1 93.69 89 ILE A N 1
ATOM 706 C CA . ILE A 1 89 ? -25.484 45.469 9.25 1 93.69 89 ILE A CA 1
ATOM 707 C C . ILE A 1 89 ? -25.828 46.594 8.305 1 93.69 89 ILE A C 1
ATOM 709 O O . ILE A 1 89 ? -25.891 47.75 8.719 1 93.69 89 ILE A O 1
ATOM 713 N N . SER A 1 90 ? -26.125 46.312 7.066 1 93.62 90 SER A N 1
ATOM 714 C CA . SER A 1 90 ? -26.5 47.312 6.082 1 93.62 90 SER A CA 1
ATOM 715 C C . SER A 1 90 ? -27.781 48.031 6.477 1 93.62 90 SER A C 1
ATOM 717 O O . SER A 1 90 ? -27.906 49.25 6.328 1 93.62 90 SER A O 1
ATOM 719 N N . ASN A 1 91 ? -28.719 47.312 6.98 1 92.12 91 ASN A N 1
ATOM 720 C CA . ASN A 1 91 ? -29.969 47.875 7.441 1 92.12 91 ASN A CA 1
ATOM 721 C C . ASN A 1 91 ? -29.766 48.781 8.648 1 92.12 91 ASN A C 1
ATOM 723 O O . ASN A 1 91 ? -30.375 49.844 8.742 1 92.12 91 ASN A O 1
ATOM 727 N N . LYS A 1 92 ? -28.906 48.312 9.484 1 92.06 92 LYS A N 1
ATOM 728 C CA . LYS A 1 92 ? -28.609 49.125 10.672 1 92.06 92 LYS A CA 1
ATOM 729 C C . LYS A 1 92 ? -27.891 50.406 10.297 1 92.06 92 LYS A C 1
ATOM 731 O O . LYS A 1 92 ? -28.109 51.438 10.906 1 92.06 92 LYS A O 1
ATOM 736 N N . ILE A 1 93 ? -27 50.25 9.406 1 93.19 93 ILE A N 1
ATOM 737 C CA . ILE A 1 93 ? -26.281 51.438 8.938 1 93.19 93 ILE A CA 1
ATOM 738 C C . ILE A 1 93 ? -27.266 52.438 8.344 1 93.19 93 ILE A C 1
ATOM 740 O O . ILE A 1 93 ? -27.219 53.625 8.641 1 93.19 93 ILE A O 1
ATOM 744 N N . GLU A 1 94 ? -28.25 51.969 7.559 1 92 94 GLU A N 1
ATOM 745 C CA . GLU A 1 94 ? -29.25 52.812 6.945 1 92 94 GLU A CA 1
ATOM 746 C C . GLU A 1 94 ? -30.109 53.5 8 1 92 94 GLU A C 1
ATOM 748 O O . GLU A 1 94 ? -30.375 54.719 7.922 1 92 94 GLU A O 1
ATOM 753 N N . SER A 1 95 ? -30.5 52.75 8.969 1 90.31 95 SER A N 1
ATOM 754 C CA . SER A 1 95 ? -31.344 53.281 10.039 1 90.31 95 SER A CA 1
ATOM 755 C C . SER A 1 95 ? -30.594 54.312 10.867 1 90.31 95 SER A C 1
ATOM 757 O O . SER A 1 95 ? -31.172 55.312 11.281 1 90.31 95 SER A O 1
ATOM 759 N N . THR A 1 96 ? -29.344 53.969 11.125 1 91.75 96 THR A N 1
ATOM 760 C CA . THR A 1 96 ? -28.531 54.906 11.906 1 91.75 96 THR A CA 1
ATOM 761 C C . THR A 1 96 ? -28.297 56.219 11.141 1 91.75 96 THR A C 1
ATOM 763 O O . THR A 1 96 ? -28.312 57.281 11.734 1 91.75 96 THR A O 1
ATOM 766 N N . ASN A 1 97 ? -28.094 56.125 9.883 1 92.38 97 ASN A N 1
ATOM 767 C CA . ASN A 1 97 ? -27.938 57.312 9.055 1 92.38 97 ASN A CA 1
ATOM 768 C C . ASN A 1 97 ? -29.203 58.156 9.062 1 92.38 97 ASN A C 1
ATOM 770 O O . ASN A 1 97 ? -29.109 59.406 9.102 1 92.38 97 ASN A O 1
ATOM 774 N N . LYS A 1 98 ? -30.375 57.562 9.031 1 89.94 98 LYS A N 1
ATOM 775 C CA . LYS A 1 98 ? -31.641 58.281 9.102 1 89.94 98 LYS A CA 1
ATOM 776 C C . LYS A 1 98 ? -31.766 59.031 10.422 1 89.94 98 LYS A C 1
ATOM 778 O O . LYS A 1 98 ? -32.25 60.156 10.461 1 89.94 98 LYS A O 1
ATOM 783 N N . LEU A 1 99 ? -31.297 58.312 11.422 1 89.81 99 LEU A N 1
ATOM 784 C CA . LEU A 1 99 ? -31.359 58.938 12.742 1 89.81 99 LEU A CA 1
ATOM 785 C C . LEU A 1 99 ? -30.438 60.156 12.805 1 89.81 99 LEU A C 1
ATOM 787 O O . LEU A 1 99 ? -30.828 61.188 13.336 1 89.81 99 LEU A O 1
ATOM 791 N N . ILE A 1 100 ? -29.266 59.969 12.297 1 90.81 100 ILE A N 1
ATOM 792 C CA . ILE A 1 100 ? -28.297 61.062 12.312 1 90.81 100 ILE A CA 1
ATOM 793 C C . ILE A 1 100 ? -28.828 62.219 11.492 1 90.81 100 ILE A C 1
ATOM 795 O O . ILE A 1 100 ? -28.703 63.375 11.906 1 90.81 100 ILE A O 1
ATOM 799 N N . HIS A 1 101 ? -29.484 61.969 10.383 1 89.62 101 HIS A N 1
ATOM 800 C CA . HIS A 1 101 ? -30.062 63 9.539 1 89.62 101 HIS A CA 1
ATOM 801 C C . HIS A 1 101 ? -31.188 63.75 10.258 1 89.62 101 HIS A C 1
ATOM 803 O O . HIS A 1 101 ? -31.297 64.938 10.18 1 89.62 101 HIS A O 1
ATOM 809 N N . LEU A 1 102 ? -31.984 62.938 10.906 1 86.88 102 LEU A N 1
ATOM 810 C CA . LEU A 1 102 ? -33.094 63.531 11.672 1 86.88 102 LEU A CA 1
ATOM 811 C C . LEU A 1 102 ? -32.562 64.438 12.797 1 86.88 102 LEU A C 1
ATOM 813 O O . LEU A 1 102 ? -33.094 65.5 13.039 1 86.88 102 LEU A O 1
ATOM 817 N N . GLY A 1 103 ? -31.578 63.906 13.461 1 86.69 103 GLY A N 1
ATOM 818 C CA . GLY A 1 103 ? -30.969 64.688 14.539 1 86.69 103 GLY A CA 1
ATOM 819 C C . GLY A 1 103 ? -30.375 66 14.078 1 86.69 103 GLY A C 1
ATOM 820 O O . GLY A 1 103 ? -30.578 67.062 14.727 1 86.69 103 GLY A O 1
ATOM 821 N N . ASN A 1 104 ? -29.719 65.938 12.961 1 87.69 104 ASN A N 1
ATOM 822 C CA . ASN A 1 104 ? -29.141 67.188 12.391 1 87.69 104 ASN A CA 1
ATOM 823 C C . ASN A 1 104 ? -30.234 68.188 12.016 1 87.69 104 ASN A C 1
ATOM 825 O O . ASN A 1 104 ? -30.062 69.375 12.195 1 87.69 104 ASN A O 1
ATOM 829 N N . SER A 1 105 ? -31.406 67.688 11.516 1 85.94 105 SER A N 1
ATOM 830 C CA . SER A 1 105 ? -32.5 68.562 11.133 1 85.94 105 SER A CA 1
ATOM 831 C C . SER A 1 105 ? -33.125 69.25 12.352 1 85.94 105 SER A C 1
ATOM 833 O O . SER A 1 105 ? -33.562 70.375 12.281 1 85.94 105 SER A O 1
ATOM 835 N N . ILE A 1 106 ? -33.156 68.562 13.453 1 85.19 106 ILE A N 1
ATOM 836 C CA . ILE A 1 106 ? -33.75 69.125 14.672 1 85.19 106 ILE A CA 1
ATOM 837 C C . ILE A 1 106 ? -32.844 70.188 15.258 1 85.19 106 ILE A C 1
ATOM 839 O O . ILE A 1 106 ? -33.312 71.188 15.727 1 85.19 106 ILE A O 1
ATOM 843 N N . ILE A 1 107 ? -31.594 69.875 15.273 1 83 107 ILE A N 1
ATOM 844 C CA . ILE A 1 107 ? -30.641 70.812 15.82 1 83 107 ILE A CA 1
ATOM 845 C C . ILE A 1 107 ? -30.656 72.125 15 1 83 107 ILE A C 1
ATOM 847 O O . ILE A 1 107 ? -30.578 73.25 15.547 1 83 107 ILE A O 1
ATOM 851 N N . ASP A 1 108 ? -30.766 71.938 13.727 1 79.5 108 ASP A N 1
ATOM 852 C CA . ASP A 1 108 ? -30.766 73.125 12.852 1 79.5 108 ASP A CA 1
ATOM 853 C C . ASP A 1 108 ? -32.094 73.875 12.953 1 79.5 108 ASP A C 1
ATOM 855 O O . ASP A 1 108 ? -32.094 75.125 12.898 1 79.5 108 ASP A O 1
ATOM 859 N N . ALA A 1 109 ? -33.188 73.188 12.938 1 69.56 109 ALA A N 1
ATOM 860 C CA . ALA A 1 109 ? -34.469 73.875 12.781 1 69.56 109 ALA A CA 1
ATOM 861 C C . ALA A 1 109 ? -35.094 74.125 14.133 1 69.56 109 ALA A C 1
ATOM 863 O O . ALA A 1 109 ? -36.188 74.688 14.203 1 69.56 109 ALA A O 1
ATOM 864 N N . ASN A 1 110 ? -34.406 74.25 15.375 1 60.22 110 ASN A N 1
ATOM 865 C CA . ASN A 1 110 ? -34.938 74.625 16.688 1 60.22 110 ASN A CA 1
ATOM 866 C C . ASN A 1 110 ? -36.25 73.938 17 1 60.22 110 ASN A C 1
ATOM 868 O O . ASN A 1 110 ? -37.062 74.438 17.766 1 60.22 110 ASN A O 1
ATOM 872 N N . GLY A 1 111 ? -36.969 72.938 16.516 1 55.88 111 GLY A N 1
ATOM 873 C CA . GLY A 1 111 ? -38.25 72.688 17.172 1 55.88 111 GLY A CA 1
ATOM 874 C C . GLY A 1 111 ? -38.688 71.25 17.031 1 55.88 111 GLY A C 1
ATOM 875 O O . GLY A 1 111 ? -39.062 70.625 18.016 1 55.88 111 GLY A O 1
ATOM 876 N N . TYR A 1 112 ? -39.344 70.562 15.867 1 59.69 112 TYR A N 1
ATOM 877 C CA . TYR A 1 112 ? -40.656 69.938 15.984 1 59.69 112 TYR A CA 1
ATOM 878 C C . TYR A 1 112 ? -40.531 68.5 16.344 1 59.69 112 TYR A C 1
ATOM 880 O O . TYR A 1 112 ? -41.25 67.938 17.172 1 59.69 112 TYR A O 1
ATOM 888 N N . ASN A 1 113 ? -39.781 67.5 15.617 1 62.25 113 ASN A N 1
ATOM 889 C CA . ASN A 1 113 ? -40.188 66.125 15.672 1 62.25 113 ASN A CA 1
ATOM 890 C C . ASN A 1 113 ? -39.281 65.312 16.562 1 62.25 113 ASN A C 1
ATOM 892 O O . ASN A 1 113 ? -38.594 64.375 16.078 1 62.25 113 ASN A O 1
ATOM 896 N N . THR A 1 114 ? -39.25 65.688 17.844 1 77.38 114 THR A N 1
ATOM 897 C CA . THR A 1 114 ? -38.344 65.125 18.828 1 77.38 114 THR A CA 1
ATOM 898 C C . THR A 1 114 ? -38.844 63.719 19.234 1 77.38 114 THR A C 1
ATOM 900 O O . THR A 1 114 ? -38.062 62.906 19.703 1 77.38 114 THR A O 1
ATOM 903 N N . THR A 1 115 ? -40.094 63.469 19 1 77.81 115 THR A N 1
ATOM 904 C CA . THR A 1 115 ? -40.656 62.188 19.406 1 77.81 115 THR A CA 1
ATOM 905 C C . THR A 1 115 ? -40.125 61.062 18.531 1 77.81 115 THR A C 1
ATOM 907 O O . THR A 1 115 ? -39.75 60 19.031 1 77.81 115 THR A O 1
ATOM 910 N N . GLU A 1 116 ? -40.062 61.375 17.281 1 77 116 GLU A N 1
ATOM 911 C CA . GLU A 1 116 ? -39.562 60.375 16.344 1 77 116 GLU A CA 1
ATOM 912 C C . GLU A 1 116 ? -38.094 60.094 16.594 1 77 116 GLU A C 1
ATOM 914 O O . GLU A 1 116 ? -37.656 58.938 16.5 1 77 116 GLU A O 1
ATOM 919 N N . PHE A 1 117 ? -37.406 61.094 16.891 1 82.94 117 PHE A N 1
ATOM 920 C CA . PHE A 1 117 ? -35.969 60.969 17.188 1 82.94 117 PHE A CA 1
ATOM 921 C C . PHE A 1 117 ? -35.75 60.094 18.422 1 82.94 117 PHE A C 1
ATOM 923 O O . PHE A 1 117 ? -34.875 59.25 18.422 1 82.94 117 PHE A O 1
ATOM 930 N N . ALA A 1 118 ? -36.594 60.344 19.359 1 80.25 118 ALA A N 1
ATOM 931 C CA . ALA A 1 118 ? -36.469 59.594 20.609 1 80.25 118 ALA A CA 1
ATOM 932 C C . ALA A 1 118 ? -36.75 58.094 20.391 1 80.25 118 ALA A C 1
ATOM 934 O O . ALA A 1 118 ? -36.062 57.25 20.938 1 80.25 118 ALA A O 1
ATOM 935 N N . LYS A 1 119 ? -37.656 57.812 19.547 1 78.69 119 LYS A N 1
ATOM 936 C CA . LYS A 1 119 ? -38.031 56.438 19.25 1 78.69 119 LYS A CA 1
ATOM 937 C C . LYS A 1 119 ? -36.906 55.719 18.5 1 78.69 119 LYS A C 1
ATOM 939 O O . LYS A 1 119 ? -36.562 54.562 18.828 1 78.69 119 LYS A O 1
ATOM 944 N N . ASN A 1 120 ? -36.281 56.375 17.625 1 76.88 120 ASN A N 1
ATOM 945 C CA . ASN A 1 120 ? -35.25 55.75 16.781 1 76.88 120 ASN A CA 1
ATOM 946 C C . ASN A 1 120 ? -33.906 55.625 17.531 1 76.88 120 ASN A C 1
ATOM 948 O O . ASN A 1 120 ? -33.094 54.781 17.188 1 76.88 120 ASN A O 1
ATOM 952 N N . SER A 1 121 ? -33.719 56.531 18.484 1 78.88 121 SER A N 1
ATOM 953 C CA . SER A 1 121 ? -32.5 56.531 19.266 1 78.88 121 SER A CA 1
ATOM 954 C C . SER A 1 121 ? -32.375 55.25 20.109 1 78.88 121 SER A C 1
ATOM 956 O O . SER A 1 121 ? -31.281 54.844 20.469 1 78.88 121 SER A O 1
ATOM 958 N N . SER A 1 122 ? -33.469 54.656 20.375 1 73.5 122 SER A N 1
ATOM 959 C CA . SER A 1 122 ? -33.5 53.469 21.188 1 73.5 122 SER A CA 1
ATOM 960 C C . SER A 1 122 ? -32.938 52.25 20.406 1 73.5 122 SER A C 1
ATOM 962 O O . SER A 1 122 ? -32.562 51.25 20.984 1 73.5 122 SER A O 1
ATOM 964 N N . MET A 1 123 ? -32.812 52.531 19.125 1 67.19 123 MET A N 1
ATOM 965 C CA . MET A 1 123 ? -32.406 51.406 18.281 1 67.19 123 MET A CA 1
ATOM 966 C C . MET A 1 123 ? -30.891 51.281 18.234 1 67.19 123 MET A C 1
ATOM 968 O O . MET A 1 123 ? -30.359 50.312 17.719 1 67.19 123 MET A O 1
ATOM 972 N N . LEU A 1 124 ? -30.25 52.438 18.797 1 77.69 124 LEU A N 1
ATOM 973 C CA . LEU A 1 124 ? -28.797 52.406 18.844 1 77.69 124 LEU A CA 1
ATOM 974 C C . LEU A 1 124 ? -28.312 51.281 19.734 1 77.69 124 LEU A C 1
ATOM 976 O O . LEU A 1 124 ? -28.391 51.375 20.969 1 77.69 124 LEU A O 1
ATOM 980 N N . GLY A 1 125 ? -28.75 50.062 19.453 1 70.69 125 GLY A N 1
ATOM 981 C CA . GLY A 1 125 ? -28.594 48.875 20.297 1 70.69 125 GLY A CA 1
ATOM 982 C C . GLY A 1 125 ? -27.25 48.219 20.141 1 70.69 125 GLY A C 1
ATOM 983 O O . GLY A 1 125 ? -26.234 48.875 19.938 1 70.69 125 GLY A O 1
ATOM 984 N N . SER A 1 126 ? -27.203 47 20.375 1 79.88 126 SER A N 1
ATOM 985 C CA . SER A 1 126 ? -26.031 46.125 20.453 1 79.88 126 SER A CA 1
ATOM 986 C C . SER A 1 126 ? -25.5 45.812 19.062 1 79.88 126 SER A C 1
ATOM 988 O O . SER A 1 126 ? -26.25 45.781 18.094 1 79.88 126 SER A O 1
ATOM 990 N N . LEU A 1 127 ? -24.203 45.906 18.844 1 84.94 127 LEU A N 1
ATOM 991 C CA . LEU A 1 127 ? -23.516 45.531 17.625 1 84.94 127 LEU A CA 1
ATOM 992 C C . LEU A 1 127 ? -23.719 44.062 17.328 1 84.94 127 LEU A C 1
ATOM 994 O O . LEU A 1 127 ? -23.672 43.219 18.234 1 84.94 127 LEU A O 1
ATOM 998 N N . PRO A 1 128 ? -24.156 43.781 16.094 1 84.94 128 PRO A N 1
ATOM 999 C CA . PRO A 1 128 ? -24.25 42.375 15.75 1 84.94 128 PRO A CA 1
ATOM 1000 C C . PRO A 1 128 ? -22.906 41.656 15.875 1 84.94 128 PRO A C 1
ATOM 1002 O O . PRO A 1 128 ? -21.844 42.281 15.727 1 84.94 128 PRO A O 1
ATOM 1005 N N . GLU A 1 129 ? -22.922 40.375 16.234 1 85 129 GLU A N 1
ATOM 1006 C CA . GLU A 1 129 ? -21.719 39.562 16.344 1 85 129 GLU A CA 1
ATOM 1007 C C . GLU A 1 129 ? -21.266 39.062 14.969 1 85 129 GLU A C 1
ATOM 1009 O O . GLU A 1 129 ? -22.062 38.531 14.203 1 85 129 GLU A O 1
ATOM 1014 N N . VAL A 1 130 ? -20.109 39.5 14.586 1 88.38 130 VAL A N 1
ATOM 1015 C CA . VAL A 1 130 ? -19.516 39.062 13.328 1 88.38 130 VAL A CA 1
ATOM 1016 C C . VAL A 1 130 ? -18.391 38.062 13.625 1 88.38 130 VAL A C 1
ATOM 1018 O O . VAL A 1 130 ? -17.625 38.25 14.57 1 88.38 130 VAL A O 1
ATOM 1021 N N . PRO A 1 131 ? -18.391 36.969 12.844 1 87.94 131 PRO A N 1
ATOM 1022 C CA . PRO A 1 131 ? -17.328 36 13.078 1 87.94 131 PRO A CA 1
ATOM 1023 C C . PRO A 1 131 ? -15.945 36.531 12.742 1 87.94 131 PRO A C 1
ATOM 1025 O O . PRO A 1 131 ? -15.82 37.438 11.891 1 87.94 131 PRO A O 1
ATOM 1028 N N . GLU A 1 132 ? -14.992 36.031 13.469 1 86.75 132 GLU A N 1
ATOM 1029 C CA . GLU A 1 132 ? -13.602 36.344 13.141 1 86.75 132 GLU A CA 1
ATOM 1030 C C . GLU A 1 132 ? -13.125 35.531 11.93 1 86.75 132 GLU A C 1
ATOM 1032 O O . GLU A 1 132 ? -13.719 34.531 11.578 1 86.75 132 GLU A O 1
ATOM 1037 N N . LEU A 1 133 ? -12.102 36.062 11.312 1 87.81 133 LEU A N 1
ATOM 1038 C CA . LEU A 1 133 ? -11.555 35.406 10.133 1 87.81 133 LEU A CA 1
ATOM 1039 C C . LEU A 1 133 ? -11.188 33.938 10.43 1 87.81 133 LEU A C 1
ATOM 1041 O O . LEU A 1 133 ? -11.32 33.094 9.57 1 87.81 133 LEU A O 1
ATOM 1045 N N . LYS A 1 134 ? -10.727 33.688 11.625 1 86.75 134 LYS A N 1
ATOM 1046 C CA . LYS A 1 134 ? -10.297 32.344 11.992 1 86.75 134 LYS A CA 1
ATOM 1047 C C . LYS A 1 134 ? -11.492 31.391 12.148 1 86.75 134 LYS A C 1
ATOM 1049 O O . LYS A 1 134 ? -11.328 30.172 12.211 1 86.75 134 LYS A O 1
ATOM 1054 N N . GLU A 1 135 ? -12.742 32 12.258 1 87.12 135 GLU A N 1
ATOM 1055 C CA . GLU A 1 135 ? -13.953 31.219 12.477 1 87.12 135 GLU A CA 1
ATOM 1056 C C . GLU A 1 135 ? -14.672 30.953 11.156 1 87.12 135 GLU A C 1
ATOM 1058 O O . GLU A 1 135 ? -15.656 30.203 11.133 1 87.12 135 GLU A O 1
ATOM 1063 N N . VAL A 1 136 ? -14.203 31.625 10.195 1 92 136 VAL A N 1
ATOM 1064 C CA . VAL A 1 136 ? -14.812 31.406 8.883 1 92 136 VAL A CA 1
ATOM 1065 C C . VAL A 1 136 ? -13.938 30.469 8.047 1 92 136 VAL A C 1
ATOM 1067 O O . VAL A 1 136 ? -12.734 30.359 8.297 1 92 136 VAL A O 1
ATOM 1070 N N . PRO A 1 137 ? -14.562 29.891 7.051 1 91.88 137 PRO A N 1
ATOM 1071 C CA . PRO A 1 137 ? -13.836 28.891 6.277 1 91.88 137 PRO A CA 1
ATOM 1072 C C . PRO A 1 137 ? -12.586 29.453 5.602 1 91.88 137 PRO A C 1
ATOM 1074 O O . PRO A 1 137 ? -12.633 30.547 5.047 1 91.88 137 PRO A O 1
ATOM 1077 N N . TYR A 1 138 ? -11.516 28.844 5.816 1 94.12 138 TYR A N 1
ATOM 1078 C CA . TYR A 1 138 ? -10.258 28.969 5.09 1 94.12 138 TYR A CA 1
ATOM 1079 C C . TYR A 1 138 ? -9.898 27.672 4.379 1 94.12 138 TYR A C 1
ATOM 1081 O O . TYR A 1 138 ? -9.164 26.844 4.922 1 94.12 138 TYR A O 1
ATOM 1089 N N . LEU A 1 139 ? -10.406 27.562 3.168 1 94.69 139 LEU A N 1
ATOM 1090 C CA . LEU A 1 139 ? -10.344 26.281 2.451 1 94.69 139 LEU A CA 1
ATOM 1091 C C . LEU A 1 139 ? -8.914 25.969 2.027 1 94.69 139 LEU A C 1
ATOM 1093 O O . LEU A 1 139 ? -8.172 26.859 1.604 1 94.69 139 LEU A O 1
ATOM 1097 N N . SER A 1 140 ? -8.609 24.75 2.191 1 94.19 140 SER A N 1
ATOM 1098 C CA . SER A 1 140 ? -7.293 24.266 1.777 1 94.19 140 SER A CA 1
ATOM 1099 C C . SER A 1 140 ? -7.352 22.812 1.323 1 94.19 140 SER A C 1
ATOM 1101 O O . SER A 1 140 ? -8.219 22.047 1.764 1 94.19 140 SER A O 1
ATOM 1103 N N . PHE A 1 141 ? -6.574 22.562 0.323 1 95 141 PHE A N 1
ATOM 1104 C CA . PHE A 1 141 ? -6.414 21.219 -0.192 1 95 141 PHE A CA 1
ATOM 1105 C C . PHE A 1 141 ? -5.09 20.609 0.27 1 95 141 PHE A C 1
ATOM 1107 O O . PHE A 1 141 ? -4.051 21.266 0.214 1 95 141 PHE A O 1
ATOM 1114 N N . HIS A 1 142 ? -5.242 19.391 0.85 1 92.88 142 HIS A N 1
ATOM 1115 C CA . HIS A 1 142 ? -4.051 18.734 1.365 1 92.88 142 HIS A CA 1
ATOM 1116 C C . HIS A 1 142 ? -4.008 17.266 0.95 1 92.88 142 HIS A C 1
ATOM 1118 O O . HIS A 1 142 ? -5.051 16.609 0.861 1 92.88 142 HIS A O 1
ATOM 1124 N N . TYR A 1 143 ? -2.783 16.875 0.613 1 90.62 143 TYR A N 1
ATOM 1125 C CA . TYR A 1 143 ? -2.607 15.461 0.297 1 90.62 143 TYR A CA 1
ATOM 1126 C C . TYR A 1 143 ? -1.234 14.969 0.737 1 90.62 143 TYR A C 1
ATOM 1128 O O . TYR A 1 143 ? -0.33 15.773 0.98 1 90.62 143 TYR A O 1
ATOM 1136 N N . GLU A 1 144 ? -1.104 13.695 0.883 1 86.5 144 GLU A N 1
ATOM 1137 C CA . GLU A 1 144 ? 0.167 13.078 1.244 1 86.5 144 GLU A CA 1
ATOM 1138 C C . GLU A 1 144 ? 1.014 12.797 0.006 1 86.5 144 GLU A C 1
ATOM 1140 O O . GLU A 1 144 ? 0.651 11.961 -0.824 1 86.5 144 GLU A O 1
ATOM 1145 N N . ALA A 1 145 ? 2.17 13.32 -0.043 1 80.62 145 ALA A N 1
ATOM 1146 C CA . ALA A 1 145 ? 3.041 13.203 -1.208 1 80.62 145 ALA A CA 1
ATOM 1147 C C . ALA A 1 145 ? 3.559 11.773 -1.362 1 80.62 145 ALA A C 1
ATOM 1149 O O . ALA A 1 145 ? 3.826 11.32 -2.479 1 80.62 145 ALA A O 1
ATOM 1150 N N . CYS A 1 146 ? 3.695 11.141 -0.288 1 84.88 146 CYS A N 1
ATOM 1151 C CA . CYS A 1 146 ? 4.262 9.797 -0.325 1 84.88 146 CYS A CA 1
ATOM 1152 C C . CYS A 1 146 ? 3.314 8.82 -1.012 1 84.88 146 CYS A C 1
ATOM 1154 O O . CYS A 1 146 ? 3.738 7.773 -1.499 1 84.88 146 CYS A O 1
ATOM 1156 N N . THR A 1 147 ? 2.098 9.164 -1.005 1 86.31 147 THR A N 1
ATOM 1157 C CA . THR A 1 147 ? 1.097 8.281 -1.598 1 86.31 147 THR A CA 1
ATOM 1158 C C . THR A 1 147 ? 1.358 8.094 -3.09 1 86.31 147 THR A C 1
ATOM 1160 O O . THR A 1 147 ? 1.338 6.969 -3.59 1 86.31 147 THR A O 1
ATOM 1163 N N . GLU A 1 148 ? 1.655 9.141 -3.752 1 86.62 148 GLU A N 1
ATOM 1164 C CA . GLU A 1 148 ? 1.932 9.07 -5.184 1 86.62 148 GLU A CA 1
ATOM 1165 C C . GLU A 1 148 ? 3.17 8.219 -5.465 1 86.62 148 GLU A C 1
ATOM 1167 O O . GLU A 1 148 ? 3.174 7.406 -6.391 1 86.62 148 GLU A O 1
ATOM 1172 N N . ALA A 1 149 ? 4.145 8.516 -4.66 1 89.44 149 ALA A N 1
ATOM 1173 C CA . ALA A 1 149 ? 5.391 7.773 -4.836 1 89.44 149 ALA A CA 1
ATOM 1174 C C . ALA A 1 149 ? 5.172 6.277 -4.617 1 89.44 149 ALA A C 1
ATOM 1176 O O . ALA A 1 149 ? 5.695 5.453 -5.371 1 89.44 149 ALA A O 1
ATOM 1177 N N . ASN A 1 150 ? 4.383 5.973 -3.652 1 91.12 150 ASN A N 1
ATOM 1178 C CA . ASN A 1 150 ? 4.094 4.578 -3.342 1 91.12 150 ASN A CA 1
ATOM 1179 C C . ASN A 1 150 ? 3.33 3.898 -4.477 1 91.12 150 ASN A C 1
ATOM 1181 O O . ASN A 1 150 ? 3.66 2.777 -4.867 1 91.12 150 ASN A O 1
ATOM 1185 N N . ILE A 1 151 ? 2.383 4.539 -5.004 1 93.19 151 ILE A N 1
ATOM 1186 C CA . ILE A 1 151 ? 1.567 3.988 -6.078 1 93.19 151 ILE A CA 1
ATOM 1187 C C . ILE A 1 151 ? 2.426 3.787 -7.324 1 93.19 151 ILE A C 1
ATOM 1189 O O . ILE A 1 151 ? 2.324 2.76 -8 1 93.19 151 ILE A O 1
ATOM 1193 N N . THR A 1 152 ? 3.268 4.758 -7.594 1 93.25 152 THR A N 1
ATOM 1194 C CA . THR A 1 152 ? 4.145 4.676 -8.758 1 93.25 152 THR A CA 1
ATOM 1195 C C . THR A 1 152 ? 5.102 3.492 -8.633 1 93.25 152 THR A C 1
ATOM 1197 O O . THR A 1 152 ? 5.363 2.793 -9.609 1 93.25 152 THR A O 1
ATOM 1200 N N . ASP A 1 153 ? 5.539 3.309 -7.465 1 94.19 153 ASP A N 1
ATOM 1201 C CA . ASP A 1 153 ? 6.441 2.189 -7.219 1 94.19 153 ASP A CA 1
ATOM 1202 C C . ASP A 1 153 ? 5.738 0.853 -7.449 1 94.19 153 ASP A C 1
ATOM 1204 O O . ASP A 1 153 ? 6.289 -0.04 -8.094 1 94.19 153 ASP A O 1
ATOM 1208 N N . VAL A 1 154 ? 4.582 0.749 -6.941 1 93.44 154 VAL A N 1
ATOM 1209 C CA . VAL A 1 154 ? 3.811 -0.48 -7.082 1 93.44 154 VAL A CA 1
ATOM 1210 C C . VAL A 1 154 ? 3.512 -0.733 -8.562 1 93.44 154 VAL A C 1
ATOM 1212 O O . VAL A 1 154 ? 3.658 -1.857 -9.047 1 93.44 154 VAL A O 1
ATOM 1215 N N . LEU A 1 155 ? 3.139 0.299 -9.312 1 94.38 155 LEU A N 1
ATOM 1216 C CA . LEU A 1 155 ? 2.771 0.172 -10.719 1 94.38 155 LEU A CA 1
ATOM 1217 C C . LEU A 1 155 ? 3.992 -0.154 -11.578 1 94.38 155 LEU A C 1
ATOM 1219 O O . LEU A 1 155 ? 3.879 -0.852 -12.586 1 94.38 155 LEU A O 1
ATOM 1223 N N . SER A 1 156 ? 5.188 0.317 -11.195 1 95.44 156 SER A N 1
ATOM 1224 C CA . SER A 1 156 ? 6.406 0.075 -11.961 1 95.44 156 SER A CA 1
ATOM 1225 C C . SER A 1 156 ? 6.809 -1.395 -11.906 1 95.44 156 SER A C 1
ATOM 1227 O O . SER A 1 156 ? 7.578 -1.863 -12.75 1 95.44 156 SER A O 1
ATOM 1229 N N . GLN A 1 157 ? 6.25 -2.117 -10.945 1 93.81 157 GLN A N 1
ATOM 1230 C CA . GLN A 1 157 ? 6.578 -3.531 -10.797 1 93.81 157 GLN A CA 1
ATOM 1231 C C . GLN A 1 157 ? 5.359 -4.406 -11.078 1 93.81 157 GLN A C 1
ATOM 1233 O O . GLN A 1 157 ? 5.348 -5.59 -10.727 1 93.81 157 GLN A O 1
ATOM 1238 N N . PHE A 1 158 ? 4.441 -3.84 -11.719 1 94.75 158 PHE A N 1
ATOM 1239 C CA . PHE A 1 158 ? 3.176 -4.527 -11.953 1 94.75 158 PHE A CA 1
ATOM 1240 C C . PHE A 1 158 ? 3.328 -5.605 -13.016 1 94.75 158 PHE A C 1
ATOM 1242 O O . PHE A 1 158 ? 3.797 -5.328 -14.125 1 94.75 158 PHE A O 1
ATOM 1249 N N . GLY A 1 159 ? 2.926 -6.754 -12.57 1 93.69 159 GLY A N 1
ATOM 1250 C CA . GLY A 1 159 ? 2.889 -7.859 -13.516 1 93.69 159 GLY A CA 1
ATOM 1251 C C . GLY A 1 159 ? 4.254 -8.453 -13.789 1 93.69 159 GLY A C 1
ATOM 1252 O O . GLY A 1 159 ? 5.281 -7.844 -13.484 1 93.69 159 GLY A O 1
ATOM 1253 N N . GLU A 1 160 ? 4.238 -9.648 -14.344 1 93.19 160 GLU A N 1
ATOM 1254 C CA . GLU A 1 160 ? 5.469 -10.359 -14.68 1 93.19 160 GLU A CA 1
ATOM 1255 C C . GLU A 1 160 ? 5.25 -11.312 -15.852 1 93.19 160 GLU A C 1
ATOM 1257 O O . GLU A 1 160 ? 4.168 -11.883 -16 1 93.19 160 GLU A O 1
ATOM 1262 N N . VAL A 1 161 ? 6.254 -11.359 -16.703 1 96.25 161 VAL A N 1
ATOM 1263 C CA . VAL A 1 161 ? 6.242 -12.305 -17.812 1 96.25 161 VAL A CA 1
ATOM 1264 C C . VAL A 1 161 ? 7.113 -13.508 -17.484 1 96.25 161 VAL A C 1
ATOM 1266 O O . VAL A 1 161 ? 8.273 -13.359 -17.094 1 96.25 161 VAL A O 1
ATOM 1269 N N . TYR A 1 162 ? 6.488 -14.695 -17.656 1 92.88 162 TYR A N 1
ATOM 1270 C CA . TYR A 1 162 ? 7.211 -15.93 -17.391 1 92.88 162 TYR A CA 1
ATOM 1271 C C . TYR A 1 162 ? 7.582 -16.625 -18.703 1 92.88 162 TYR A C 1
ATOM 1273 O O . TYR A 1 162 ? 6.742 -16.797 -19.594 1 92.88 162 TYR A O 1
ATOM 1281 N N . ARG A 1 163 ? 8.828 -17.016 -18.781 1 93.75 163 ARG A N 1
ATOM 1282 C CA . ARG A 1 163 ? 9.289 -17.797 -19.922 1 93.75 163 ARG A CA 1
ATOM 1283 C C . ARG A 1 163 ? 8.836 -19.25 -19.797 1 93.75 163 ARG A C 1
ATOM 1285 O O . ARG A 1 163 ? 8.422 -19.859 -20.781 1 93.75 163 ARG A O 1
ATOM 1292 N N . ILE A 1 164 ? 9 -19.734 -18.688 1 92.5 164 ILE A N 1
ATOM 1293 C CA . ILE A 1 164 ? 8.578 -21.078 -18.312 1 92.5 164 ILE A CA 1
ATOM 1294 C C . ILE A 1 164 ? 7.957 -21.047 -16.906 1 92.5 164 ILE A C 1
ATOM 1296 O O . ILE A 1 164 ? 8.406 -20.297 -16.047 1 92.5 164 ILE A O 1
ATOM 1300 N N . ALA A 1 165 ? 6.887 -21.781 -16.781 1 91.75 165 ALA A N 1
ATOM 1301 C CA . ALA A 1 165 ? 6.254 -21.812 -15.469 1 91.75 165 ALA A CA 1
ATOM 1302 C C . ALA A 1 165 ? 7.25 -22.234 -14.398 1 91.75 165 ALA A C 1
ATOM 1304 O O . ALA A 1 165 ? 8.141 -23.062 -14.656 1 91.75 165 ALA A O 1
ATOM 1305 N N . PRO A 1 166 ? 7.168 -21.688 -13.234 1 90.5 166 PRO A N 1
ATOM 1306 C CA . PRO A 1 166 ? 8.125 -22 -12.172 1 90.5 166 PRO A CA 1
ATOM 1307 C C . PRO A 1 166 ? 8.102 -23.469 -11.766 1 90.5 166 PRO A C 1
ATOM 1309 O O . PRO A 1 166 ? 9.117 -24.016 -11.312 1 90.5 166 PRO A O 1
ATOM 1312 N N . ILE A 1 167 ? 6.977 -24.094 -11.891 1 93.06 167 ILE A N 1
ATOM 1313 C CA . ILE A 1 167 ? 6.832 -25.5 -11.547 1 93.06 167 ILE A CA 1
ATOM 1314 C C . ILE A 1 167 ? 6.449 -26.297 -12.789 1 93.06 167 ILE A C 1
ATOM 1316 O O . ILE A 1 167 ? 5.617 -25.859 -13.594 1 93.06 167 ILE A O 1
ATOM 1320 N N . GLN A 1 168 ? 7.125 -27.438 -12.93 1 93.38 168 GLN A N 1
ATOM 1321 C CA . GLN A 1 168 ? 6.848 -28.297 -14.078 1 93.38 168 GLN A CA 1
ATOM 1322 C C . GLN A 1 168 ? 6.688 -29.75 -13.656 1 93.38 168 GLN A C 1
ATOM 1324 O O . GLN A 1 168 ? 7.391 -30.219 -12.758 1 93.38 168 GLN A O 1
ATOM 1329 N N . ILE A 1 169 ? 5.801 -30.359 -14.383 1 95.25 169 ILE A N 1
ATOM 1330 C CA . ILE A 1 169 ? 5.672 -31.812 -14.172 1 95.25 169 ILE A CA 1
ATOM 1331 C C . ILE A 1 169 ? 6.867 -32.531 -14.797 1 95.25 169 ILE A C 1
ATOM 1333 O O . ILE A 1 169 ? 7.188 -32.312 -15.969 1 95.25 169 ILE A O 1
ATOM 1337 N N . THR A 1 170 ? 7.566 -33.312 -14 1 93 170 THR A N 1
ATOM 1338 C CA . THR A 1 170 ? 8.781 -33.969 -14.461 1 93 170 THR A CA 1
ATOM 1339 C C . THR A 1 170 ? 8.477 -35.375 -14.945 1 93 170 THR A C 1
ATOM 1341 O O . THR A 1 170 ? 9.016 -35.812 -15.953 1 93 170 THR A O 1
ATOM 1344 N N . GLU A 1 171 ? 7.582 -36 -14.211 1 94.06 171 GLU A N 1
ATOM 1345 C CA . GLU A 1 171 ? 7.359 -37.406 -14.547 1 94.06 171 GLU A CA 1
ATOM 1346 C C . GLU A 1 171 ? 5.922 -37.812 -14.242 1 94.06 171 GLU A C 1
ATOM 1348 O O . GLU A 1 171 ? 5.332 -37.344 -13.266 1 94.06 171 GLU A O 1
ATOM 1353 N N . CYS A 1 172 ? 5.422 -38.625 -15.148 1 94.81 172 CYS A N 1
ATOM 1354 C CA . CYS A 1 172 ? 4.145 -39.312 -14.953 1 94.81 172 CYS A CA 1
ATOM 1355 C C . CYS A 1 172 ? 4.324 -40.812 -14.992 1 94.81 172 CYS A C 1
ATOM 1357 O O . CYS A 1 172 ? 4.59 -41.375 -16.047 1 94.81 172 CYS A O 1
ATOM 1359 N N . SER A 1 173 ? 4.156 -41.469 -13.844 1 92.56 173 SER A N 1
ATOM 1360 C CA . SER A 1 173 ? 4.371 -42.906 -13.758 1 92.56 173 SER A CA 1
ATOM 1361 C C . SER A 1 173 ? 3.045 -43.656 -13.672 1 92.56 173 SER A C 1
ATOM 1363 O O . SER A 1 173 ? 2.201 -43.344 -12.828 1 92.56 173 SER A O 1
ATOM 1365 N N . GLU A 1 174 ? 2.914 -44.562 -14.508 1 91.81 174 GLU A N 1
ATOM 1366 C CA . GLU A 1 174 ? 1.684 -45.344 -14.531 1 91.81 174 GLU A CA 1
ATOM 1367 C C . GLU A 1 174 ? 1.593 -46.25 -13.32 1 91.81 174 GLU A C 1
ATOM 1369 O O . GLU A 1 174 ? 2.586 -46.875 -12.93 1 91.81 174 GLU A O 1
ATOM 1374 N N . LYS A 1 175 ? 0.511 -46.219 -12.727 1 85 175 LYS A N 1
ATOM 1375 C CA . LYS A 1 175 ? 0.119 -47.156 -11.672 1 85 175 LYS A CA 1
ATOM 1376 C C . LYS A 1 175 ? -1.239 -47.781 -11.969 1 85 175 LYS A C 1
ATOM 1378 O O . LYS A 1 175 ? -1.996 -47.281 -12.797 1 85 175 LYS A O 1
ATOM 1383 N N . PRO A 1 176 ? -1.471 -48.969 -11.469 1 85.44 176 PRO A N 1
ATOM 1384 C CA . PRO A 1 176 ? -2.775 -49.562 -11.734 1 85.44 176 PRO A CA 1
ATOM 1385 C C . PRO A 1 176 ? -3.939 -48.625 -11.398 1 85.44 176 PRO A C 1
ATOM 1387 O O . PRO A 1 176 ? -4.184 -48.344 -10.227 1 85.44 176 PRO A O 1
ATOM 1390 N N . GLY A 1 177 ? -4.645 -48.219 -12.414 1 87.44 177 GLY A N 1
ATOM 1391 C CA . GLY A 1 177 ? -5.793 -47.344 -12.266 1 87.44 177 GLY A CA 1
ATOM 1392 C C . GLY A 1 177 ? -5.426 -45.969 -11.758 1 87.44 177 GLY A C 1
ATOM 1393 O O . GLY A 1 177 ? -6.262 -45.25 -11.195 1 87.44 177 GLY A O 1
ATOM 1394 N N . ALA A 1 178 ? -4.238 -45.688 -11.805 1 91.5 178 ALA A N 1
ATOM 1395 C CA . ALA A 1 178 ? -3.756 -44.406 -11.242 1 91.5 178 ALA A CA 1
ATOM 1396 C C . ALA A 1 178 ? -2.51 -43.938 -11.977 1 91.5 178 ALA A C 1
ATOM 1398 O O . ALA A 1 178 ? -1.972 -44.625 -12.836 1 91.5 178 ALA A O 1
ATOM 1399 N N . ILE A 1 179 ? -2.139 -42.656 -11.773 1 95 179 ILE A N 1
ATOM 1400 C CA . ILE A 1 179 ? -0.905 -42.094 -12.297 1 95 179 ILE A CA 1
ATOM 1401 C C . ILE A 1 179 ? -0.206 -41.281 -11.203 1 95 179 ILE A C 1
ATOM 1403 O O . ILE A 1 179 ? -0.825 -40.438 -10.555 1 95 179 ILE A O 1
ATOM 1407 N N . LEU A 1 180 ? 1.012 -41.625 -10.984 1 94.62 180 LEU A N 1
ATOM 1408 C CA . LEU A 1 180 ? 1.829 -40.844 -10.078 1 94.62 180 LEU A CA 1
ATOM 1409 C C . LEU A 1 180 ? 2.457 -39.656 -10.805 1 94.62 180 LEU A C 1
ATOM 1411 O O . LEU A 1 180 ? 3.232 -39.844 -11.742 1 94.62 180 LEU A O 1
ATOM 1415 N N . ILE A 1 181 ? 2.053 -38.5 -10.352 1 97 181 ILE A N 1
ATOM 1416 C CA . ILE A 1 181 ? 2.57 -37.281 -10.969 1 97 181 ILE A CA 1
ATOM 1417 C C . ILE A 1 181 ? 3.641 -36.656 -10.07 1 97 181 ILE A C 1
ATOM 1419 O O . ILE A 1 181 ? 3.41 -36.438 -8.875 1 97 181 ILE A O 1
ATOM 1423 N N . GLU A 1 182 ? 4.82 -36.406 -10.664 1 97.31 182 GLU A N 1
ATOM 1424 C CA . GLU A 1 182 ? 5.926 -35.75 -9.969 1 97.31 182 GLU A CA 1
ATOM 1425 C C . GLU A 1 182 ? 6.297 -34.438 -10.633 1 97.31 182 GLU A C 1
ATOM 1427 O O . GLU A 1 182 ? 6.297 -34.312 -11.859 1 97.31 182 GLU A O 1
ATOM 1432 N N . TRP A 1 183 ? 6.531 -33.469 -9.805 1 95.5 183 TRP A N 1
ATOM 1433 C CA . TRP A 1 183 ? 6.906 -32.156 -10.344 1 95.5 183 TRP A CA 1
ATOM 1434 C C . TRP A 1 183 ? 8.062 -31.547 -9.555 1 95.5 183 TRP A C 1
ATOM 1436 O O . TRP A 1 183 ? 8.414 -32.031 -8.484 1 95.5 183 TRP A O 1
ATOM 1446 N N . LYS A 1 184 ? 8.742 -30.578 -10.164 1 92.5 184 LYS A N 1
ATOM 1447 C CA . LYS A 1 184 ? 9.867 -29.875 -9.562 1 92.5 184 LYS A CA 1
ATOM 1448 C C . LYS A 1 184 ? 9.883 -28.406 -9.961 1 92.5 184 LYS A C 1
ATOM 1450 O O . LYS A 1 184 ? 9.25 -28.016 -10.953 1 92.5 184 LYS A O 1
ATOM 1455 N N . SER A 1 185 ? 10.555 -27.672 -9.094 1 89.5 185 SER A N 1
ATOM 1456 C CA . SER A 1 185 ? 10.734 -26.25 -9.414 1 89.5 185 SER A CA 1
ATOM 1457 C C . SER A 1 185 ? 11.82 -26.062 -10.461 1 89.5 185 SER A C 1
ATOM 1459 O O . SER A 1 185 ? 12.82 -26.781 -10.469 1 89.5 185 SER A O 1
ATOM 1461 N N . ASN A 1 186 ? 11.484 -25.234 -11.375 1 80.12 186 ASN A N 1
ATOM 1462 C CA . ASN A 1 186 ? 12.484 -24.906 -12.383 1 80.12 186 ASN A CA 1
ATOM 1463 C C . ASN A 1 186 ? 13.594 -24.031 -11.797 1 80.12 186 ASN A C 1
ATOM 1465 O O . ASN A 1 186 ? 13.32 -23.078 -11.07 1 80.12 186 ASN A O 1
ATOM 1469 N N . ASP A 1 187 ? 14.805 -24.609 -11.531 1 63.59 187 ASP A N 1
ATOM 1470 C CA . ASP A 1 187 ? 15.969 -24 -10.891 1 63.59 187 ASP A CA 1
ATOM 1471 C C . ASP A 1 187 ? 16.156 -22.547 -11.359 1 63.59 187 ASP A C 1
ATOM 1473 O O . ASP A 1 187 ? 16.828 -21.766 -10.703 1 63.59 187 ASP A O 1
ATOM 1477 N N . ASN A 1 188 ? 15.688 -22.391 -12.469 1 55.72 188 ASN A N 1
ATOM 1478 C CA . ASN A 1 188 ? 16.156 -21.109 -13.016 1 55.72 188 ASN A CA 1
ATOM 1479 C C . ASN A 1 188 ? 15.586 -19.922 -12.242 1 55.72 188 ASN A C 1
ATOM 1481 O O . ASN A 1 188 ? 16.062 -18.797 -12.383 1 55.72 188 ASN A O 1
ATOM 1485 N N . GLU A 1 189 ? 14.438 -20.25 -11.648 1 54.88 189 GLU A N 1
ATOM 1486 C CA . GLU A 1 189 ? 13.906 -18.984 -11.125 1 54.88 189 GLU A CA 1
ATOM 1487 C C . GLU A 1 189 ? 14.312 -18.781 -9.672 1 54.88 189 GLU A C 1
ATOM 1489 O O . GLU A 1 189 ? 14.109 -19.656 -8.828 1 54.88 189 GLU A O 1
ATOM 1494 N N . GLU A 1 190 ? 15.336 -18.078 -9.578 1 52.56 190 GLU A N 1
ATOM 1495 C CA . GLU A 1 190 ? 15.984 -17.547 -8.375 1 52.56 190 GLU A CA 1
ATOM 1496 C C . GLU A 1 190 ? 14.945 -17.078 -7.359 1 52.56 190 GLU A C 1
ATOM 1498 O O . GLU A 1 190 ? 15.289 -16.375 -6.406 1 52.56 190 GLU A O 1
ATOM 1503 N N . ARG A 1 191 ? 13.719 -17.453 -7.574 1 58.25 191 ARG A N 1
ATOM 1504 C CA . ARG A 1 191 ? 12.922 -16.828 -6.523 1 58.25 191 ARG A CA 1
ATOM 1505 C C . ARG A 1 191 ? 13.195 -17.469 -5.168 1 58.25 191 ARG A C 1
ATOM 1507 O O . ARG A 1 191 ? 13.125 -18.688 -5.023 1 58.25 191 ARG A O 1
ATOM 1514 N N . MET A 1 192 ? 13.867 -16.672 -4.434 1 58.44 192 MET A N 1
ATOM 1515 C CA . MET A 1 192 ? 14.266 -16.906 -3.049 1 58.44 192 MET A CA 1
ATOM 1516 C C . MET A 1 192 ? 13.047 -17.109 -2.156 1 58.44 192 MET A C 1
ATOM 1518 O O . MET A 1 192 ? 13.148 -17.062 -0.93 1 58.44 192 MET A O 1
ATOM 1522 N N . THR A 1 193 ? 11.836 -17.156 -2.842 1 71.38 193 THR A N 1
ATOM 1523 C CA . THR A 1 193 ? 10.719 -17.219 -1.903 1 71.38 193 THR A CA 1
ATOM 1524 C C . THR A 1 193 ? 10.25 -18.656 -1.715 1 71.38 193 THR A C 1
ATOM 1526 O O . THR A 1 193 ? 10.227 -19.438 -2.668 1 71.38 193 THR A O 1
ATOM 1529 N N . ASP A 1 194 ? 10 -18.938 -0.521 1 85.5 194 ASP A N 1
ATOM 1530 C CA . ASP A 1 194 ? 9.547 -20.281 -0.138 1 85.5 194 ASP A CA 1
ATOM 1531 C C . ASP A 1 194 ? 8.156 -20.562 -0.681 1 85.5 194 ASP A C 1
ATOM 1533 O O . ASP A 1 194 ? 7.32 -19.672 -0.776 1 85.5 194 ASP A O 1
ATOM 1537 N N . ILE A 1 195 ? 8.031 -21.781 -1.163 1 90.62 195 ILE A N 1
ATOM 1538 C CA . ILE A 1 195 ? 6.734 -22.219 -1.67 1 90.62 195 ILE A CA 1
ATOM 1539 C C . ILE A 1 195 ? 5.812 -22.562 -0.502 1 90.62 195 ILE A C 1
ATOM 1541 O O . ILE A 1 195 ? 6.203 -23.297 0.414 1 90.62 195 ILE A O 1
ATOM 1545 N N . GLN A 1 196 ? 4.641 -22.016 -0.52 1 93 196 GLN A N 1
ATOM 1546 C CA . GLN A 1 196 ? 3.654 -22.234 0.529 1 93 196 GLN A CA 1
ATOM 1547 C C . GLN A 1 196 ? 2.861 -23.516 0.263 1 93 196 GLN A C 1
ATOM 1549 O O . GLN A 1 196 ? 2.611 -24.297 1.181 1 93 196 GLN A O 1
ATOM 1554 N N . GLU A 1 197 ? 2.424 -23.609 -0.969 1 95.25 197 GLU A N 1
ATOM 1555 C CA . GLU A 1 197 ? 1.646 -24.797 -1.307 1 95.25 197 GLU A CA 1
ATOM 1556 C C . GLU A 1 197 ? 1.635 -25.047 -2.812 1 95.25 197 GLU A C 1
ATOM 1558 O O . GLU A 1 197 ? 1.819 -24.109 -3.6 1 95.25 197 GLU A O 1
ATOM 1563 N N . PHE A 1 198 ? 1.402 -26.391 -3.156 1 96.12 198 PHE A N 1
ATOM 1564 C CA . PHE A 1 198 ? 1.216 -26.781 -4.547 1 96.12 198 PHE A CA 1
ATOM 1565 C C . PHE A 1 198 ? -0.25 -27.094 -4.828 1 96.12 198 PHE A C 1
ATOM 1567 O O . PHE A 1 198 ? -1.005 -27.438 -3.916 1 96.12 198 PHE A O 1
ATOM 1574 N N . ARG A 1 199 ? -0.558 -26.922 -6.059 1 97.56 199 ARG A N 1
ATOM 1575 C CA . ARG A 1 199 ? -1.904 -27.234 -6.527 1 97.56 199 ARG A CA 1
ATOM 1576 C C . ARG A 1 199 ? -1.861 -28.016 -7.828 1 97.56 199 ARG A C 1
ATOM 1578 O O . ARG A 1 199 ? -1.265 -27.578 -8.812 1 97.56 199 ARG A O 1
ATOM 1585 N N . LEU A 1 200 ? -2.441 -29.203 -7.793 1 98.06 200 LEU A N 1
ATOM 1586 C CA . LEU A 1 200 ? -2.506 -30.062 -8.977 1 98.06 200 LEU A CA 1
ATOM 1587 C C . LEU A 1 200 ? -3.936 -30.172 -9.492 1 98.06 200 LEU A C 1
ATOM 1589 O O . LEU A 1 200 ? -4.875 -30.328 -8.711 1 98.06 200 LEU A O 1
ATOM 1593 N N . GLN A 1 201 ? -4.016 -30.031 -10.852 1 97.88 201 GLN A N 1
ATOM 1594 C CA . GLN A 1 201 ? -5.324 -30.188 -11.477 1 97.88 201 GLN A CA 1
ATOM 1595 C C . GLN A 1 201 ? -5.297 -31.266 -12.562 1 97.88 201 GLN A C 1
ATOM 1597 O O . GLN A 1 201 ? -4.242 -31.547 -13.133 1 97.88 201 GLN A O 1
ATOM 1602 N N . LYS A 1 202 ? -6.406 -31.859 -12.781 1 97.19 202 LYS A N 1
ATOM 1603 C CA . LYS A 1 202 ? -6.551 -32.844 -13.859 1 97.19 202 LYS A CA 1
ATOM 1604 C C . LYS A 1 202 ? -7.773 -32.531 -14.719 1 97.19 202 LYS A C 1
ATOM 1606 O O . LYS A 1 202 ? -8.742 -31.922 -14.242 1 97.19 202 LYS A O 1
ATOM 1611 N N . ALA A 1 203 ? -7.699 -32.812 -15.953 1 96 203 ALA A N 1
ATOM 1612 C CA . ALA A 1 203 ? -8.805 -32.719 -16.906 1 96 203 ALA A CA 1
ATOM 1613 C C . ALA A 1 203 ? -8.922 -34 -17.734 1 96 203 ALA A C 1
ATOM 1615 O O . ALA A 1 203 ? -7.91 -34.594 -18.109 1 96 203 ALA A O 1
ATOM 1616 N N . PHE A 1 204 ? -10.156 -34.281 -17.969 1 93.88 204 PHE A N 1
ATOM 1617 C CA . PHE A 1 204 ? -10.414 -35.469 -18.797 1 93.88 204 PHE A CA 1
ATOM 1618 C C . PHE A 1 204 ? -10.094 -35.156 -20.266 1 93.88 204 PHE A C 1
ATOM 1620 O O . PHE A 1 204 ? -10.539 -34.156 -20.797 1 93.88 204 PHE A O 1
ATOM 1627 N N . GLY A 1 205 ? -9.25 -36.031 -20.719 1 92.62 205 GLY A N 1
ATOM 1628 C CA . GLY A 1 205 ? -8.938 -35.844 -22.125 1 92.62 205 GLY A CA 1
ATOM 1629 C C . GLY A 1 205 ? -7.594 -35.188 -22.375 1 92.62 205 GLY A C 1
ATOM 1630 O O . GLY A 1 205 ? -6.836 -34.969 -21.438 1 92.62 205 GLY A O 1
ATOM 1631 N N . ASP A 1 206 ? -7.285 -35.031 -23.641 1 93.25 206 ASP A N 1
ATOM 1632 C CA . ASP A 1 206 ? -6.039 -34.406 -24.109 1 93.25 206 ASP A CA 1
ATOM 1633 C C . ASP A 1 206 ? -6.246 -32.938 -24.469 1 93.25 206 ASP A C 1
ATOM 1635 O O . ASP A 1 206 ? -6.742 -32.625 -25.562 1 93.25 206 ASP A O 1
ATOM 1639 N N . VAL A 1 207 ? -5.75 -32.094 -23.656 1 90.19 207 VAL A N 1
ATOM 1640 C CA . VAL A 1 207 ? -5.957 -30.656 -23.828 1 90.19 207 VAL A CA 1
ATOM 1641 C C . VAL A 1 207 ? -5.121 -30.156 -25 1 90.19 207 VAL A C 1
ATOM 1643 O O . VAL A 1 207 ? -5.434 -29.125 -25.578 1 90.19 207 VAL A O 1
ATOM 1646 N N . SER A 1 208 ? -3.986 -30.812 -25.297 1 82.81 208 SER A N 1
ATOM 1647 C CA . SER A 1 208 ? -3.135 -30.391 -26.406 1 82.81 208 SER A CA 1
ATOM 1648 C C . SER A 1 208 ? -3.869 -30.516 -27.734 1 82.81 208 SER A C 1
ATOM 1650 O O . SER A 1 208 ? -3.627 -29.719 -28.656 1 82.81 208 SER A O 1
ATOM 1652 N N . LYS A 1 209 ? -4.809 -31.438 -27.828 1 85.12 209 LYS A N 1
ATOM 1653 C CA . LYS A 1 209 ? -5.562 -31.672 -29.062 1 85.12 209 LYS A CA 1
ATOM 1654 C C . LYS A 1 209 ? -6.898 -30.938 -29.031 1 85.12 209 LYS A C 1
ATOM 1656 O O . LYS A 1 209 ? -7.398 -30.5 -30.062 1 85.12 209 LYS A O 1
ATOM 1661 N N . GLU A 1 210 ? -7.426 -30.844 -27.875 1 90.44 210 GLU A N 1
ATOM 1662 C CA . GLU A 1 210 ? -8.711 -30.172 -27.672 1 90.44 210 GLU A CA 1
ATOM 1663 C C . GLU A 1 210 ? -8.586 -29.047 -26.672 1 90.44 210 GLU A C 1
ATOM 1665 O O . GLU A 1 210 ? -8.852 -29.234 -25.484 1 90.44 210 GLU A O 1
ATOM 1670 N N . PRO A 1 211 ? -8.312 -27.922 -27.219 1 83.12 211 PRO A N 1
ATOM 1671 C CA . PRO A 1 211 ? -8.039 -26.781 -26.328 1 83.12 211 PRO A CA 1
ATOM 1672 C C . PRO A 1 211 ? -9.25 -26.406 -25.469 1 83.12 211 PRO A C 1
ATOM 1674 O O . PRO A 1 211 ? -9.086 -25.812 -24.406 1 83.12 211 PRO A O 1
ATOM 1677 N N . HIS A 1 212 ? -10.438 -26.719 -25.875 1 86.88 212 HIS A N 1
ATOM 1678 C CA . HIS A 1 212 ? -11.641 -26.359 -25.125 1 86.88 212 HIS A CA 1
ATOM 1679 C C . HIS A 1 212 ? -11.711 -27.109 -23.797 1 86.88 212 HIS A C 1
ATOM 1681 O O . HIS A 1 212 ? -12.438 -26.703 -22.891 1 86.88 212 HIS A O 1
ATOM 1687 N N . LEU A 1 213 ? -10.922 -28.156 -23.641 1 87.62 213 LEU A N 1
ATOM 1688 C CA . LEU A 1 213 ? -10.945 -29 -22.453 1 87.62 213 LEU A CA 1
ATOM 1689 C C . LEU A 1 213 ? -10.234 -28.312 -21.281 1 87.62 213 LEU A C 1
ATOM 1691 O O . LEU A 1 213 ? -10.305 -28.781 -20.141 1 87.62 213 LEU A O 1
ATOM 1695 N N . VAL A 1 214 ? -9.609 -27.219 -21.578 1 87.06 214 VAL A N 1
ATOM 1696 C CA . VAL A 1 214 ? -8.891 -26.484 -20.547 1 87.06 214 VAL A CA 1
ATOM 1697 C C . VAL A 1 214 ? -9.859 -26.031 -19.453 1 87.06 214 VAL A C 1
ATOM 1699 O O . VAL A 1 214 ? -9.5 -25.969 -18.281 1 87.06 214 VAL A O 1
ATOM 1702 N N . ALA A 1 215 ? -11.07 -25.875 -19.812 1 88.69 215 ALA A N 1
ATOM 1703 C CA . ALA A 1 215 ? -12.094 -25.406 -18.875 1 88.69 215 ALA A CA 1
ATOM 1704 C C . ALA A 1 215 ? -12.492 -26.516 -17.906 1 88.69 215 ALA A C 1
ATOM 1706 O O . ALA A 1 215 ? -13.086 -26.25 -16.859 1 88.69 215 ALA A O 1
ATOM 1707 N N . ASN A 1 216 ? -12.039 -27.641 -18.141 1 92.25 216 ASN A N 1
ATOM 1708 C CA . ASN A 1 216 ? -12.5 -28.797 -17.375 1 92.25 216 ASN A CA 1
ATOM 1709 C C . ASN A 1 216 ? -11.5 -29.188 -16.281 1 92.25 216 ASN A C 1
ATOM 1711 O O . ASN A 1 216 ? -11.672 -30.203 -15.609 1 92.25 216 ASN A O 1
ATOM 1715 N N . PHE A 1 217 ? -10.461 -28.406 -16.141 1 95.75 217 PHE A N 1
ATOM 1716 C CA . PHE A 1 217 ? -9.484 -28.734 -15.109 1 95.75 217 PHE A CA 1
ATOM 1717 C C . PHE A 1 217 ? -10.102 -28.625 -13.727 1 95.75 217 PHE A C 1
ATOM 1719 O O . PHE A 1 217 ? -10.797 -27.641 -13.43 1 95.75 217 PHE A O 1
ATOM 1726 N N . LYS A 1 218 ? -9.906 -29.594 -12.922 1 95.5 218 LYS A N 1
ATOM 1727 C CA . LYS A 1 218 ? -10.383 -29.609 -11.539 1 95.5 218 LYS A CA 1
ATOM 1728 C C . LYS A 1 218 ? -9.234 -29.906 -10.57 1 95.5 218 LYS A C 1
ATOM 1730 O O . LYS A 1 218 ? -8.312 -30.656 -10.906 1 95.5 218 LYS A O 1
ATOM 1735 N N . ASP A 1 219 ? -9.367 -29.484 -9.414 1 95.81 219 ASP A N 1
ATOM 1736 C CA . ASP A 1 219 ? -8.328 -29.672 -8.406 1 95.81 219 ASP A CA 1
ATOM 1737 C C . ASP A 1 219 ? -8.273 -31.125 -7.938 1 95.81 219 ASP A C 1
ATOM 1739 O O . ASP A 1 219 ? -9.312 -31.75 -7.691 1 95.81 219 ASP A O 1
ATOM 1743 N N . CYS A 1 220 ? -7.078 -31.609 -7.832 1 94.94 220 CYS A N 1
ATOM 1744 C CA . CYS A 1 220 ? -6.902 -32.969 -7.336 1 94.94 220 CYS A CA 1
ATOM 1745 C C . CYS A 1 220 ? -6.039 -33 -6.082 1 94.94 220 CYS A C 1
ATOM 1747 O O . CYS A 1 220 ? -6.137 -33.906 -5.27 1 94.94 220 CYS A O 1
ATOM 1749 N N . TYR A 1 221 ? -5.23 -32 -5.969 1 96.75 221 TYR A N 1
ATOM 1750 C CA . TYR A 1 221 ? -4.297 -32 -4.848 1 96.75 221 TYR A CA 1
ATOM 1751 C C . TYR A 1 221 ? -3.918 -30.578 -4.465 1 96.75 221 TYR A C 1
ATOM 1753 O O . TYR A 1 221 ? -3.75 -29.719 -5.332 1 96.75 221 TYR A O 1
ATOM 1761 N N . ARG A 1 222 ? -3.871 -30.281 -3.199 1 95.88 222 ARG A N 1
ATOM 1762 C CA . ARG A 1 222 ? -3.293 -29.078 -2.611 1 95.88 222 ARG A CA 1
ATOM 1763 C C . ARG A 1 222 ? -2.43 -29.422 -1.401 1 95.88 222 ARG A C 1
ATOM 1765 O O . ARG A 1 222 ? -2.883 -30.109 -0.484 1 95.88 222 ARG A O 1
ATOM 1772 N N . GLY A 1 223 ? -1.162 -29.062 -1.497 1 95.75 223 GLY A N 1
ATOM 1773 C CA . GLY A 1 223 ? -0.303 -29.375 -0.364 1 95.75 223 GLY A CA 1
ATOM 1774 C C . GLY A 1 223 ? 1.162 -29.078 -0.631 1 95.75 223 GLY A C 1
ATOM 1775 O O . GLY A 1 223 ? 1.498 -28.406 -1.601 1 95.75 223 GLY A O 1
ATOM 1776 N N . LEU A 1 224 ? 2.1 -29.625 0.231 1 94.81 224 LEU A N 1
ATOM 1777 C CA . LEU A 1 224 ? 3.518 -29.297 0.162 1 94.81 224 LEU A CA 1
ATOM 1778 C C . LEU A 1 224 ? 4.301 -30.391 -0.553 1 94.81 224 LEU A C 1
ATOM 1780 O O . LEU A 1 224 ? 5.438 -30.172 -0.972 1 94.81 224 LEU A O 1
ATOM 1784 N N . ASP A 1 225 ? 3.688 -31.5 -0.769 1 94.5 225 ASP A N 1
ATOM 1785 C CA . ASP A 1 225 ? 4.387 -32.594 -1.429 1 94.5 225 ASP A CA 1
ATOM 1786 C C . ASP A 1 225 ? 4.57 -32.312 -2.918 1 94.5 225 ASP A C 1
ATOM 1788 O O . ASP A 1 225 ? 3.674 -31.766 -3.566 1 94.5 225 ASP A O 1
ATOM 1792 N N . ALA A 1 226 ? 5.695 -32.719 -3.404 1 95.56 226 ALA A N 1
ATOM 1793 C CA . ALA A 1 226 ? 6.012 -32.438 -4.805 1 95.56 226 ALA A CA 1
ATOM 1794 C C . ALA A 1 226 ? 5.602 -33.625 -5.691 1 95.56 226 ALA A C 1
ATOM 1796 O O . ALA A 1 226 ? 6.156 -33.812 -6.773 1 95.56 226 ALA A O 1
ATOM 1797 N N . GLN A 1 227 ? 4.746 -34.469 -5.219 1 96.5 227 GLN A N 1
ATOM 1798 C CA . GLN A 1 227 ? 4.191 -35.594 -5.977 1 96.5 227 GLN A CA 1
ATOM 1799 C C . GLN A 1 227 ? 2.803 -35.969 -5.461 1 96.5 227 GLN A C 1
ATOM 1801 O O . GLN A 1 227 ? 2.471 -35.688 -4.305 1 96.5 227 GLN A O 1
ATOM 1806 N N . PHE A 1 228 ? 2.045 -36.5 -6.301 1 96.31 228 PHE A N 1
ATOM 1807 C CA . PHE A 1 228 ? 0.705 -36.906 -5.906 1 96.31 228 PHE A CA 1
ATOM 1808 C C . PHE A 1 228 ? 0.214 -38.031 -6.797 1 96.31 228 PHE A C 1
ATOM 1810 O O . PHE A 1 228 ? 0.397 -38 -8.016 1 96.31 228 PHE A O 1
ATOM 1817 N N . LEU A 1 229 ? -0.309 -39.031 -6.137 1 93.62 229 LEU A N 1
ATOM 1818 C CA . LEU A 1 229 ? -0.904 -40.156 -6.859 1 93.62 229 LEU A CA 1
ATOM 1819 C C . LEU A 1 229 ? -2.365 -39.875 -7.191 1 93.62 229 LEU A C 1
ATOM 1821 O O . LEU A 1 229 ? -3.221 -39.875 -6.301 1 93.62 229 LEU A O 1
ATOM 1825 N N . VAL A 1 230 ? -2.633 -39.688 -8.414 1 94.75 230 VAL A N 1
ATOM 1826 C CA . VAL A 1 230 ? -4.012 -39.469 -8.844 1 94.75 230 VAL A CA 1
ATOM 1827 C C . VAL A 1 230 ? -4.695 -40.812 -9.07 1 94.75 230 VAL A C 1
ATOM 1829 O O . VAL A 1 230 ? -4.281 -41.594 -9.938 1 94.75 230 VAL A O 1
ATOM 1832 N N . LYS A 1 231 ? -5.773 -41.031 -8.375 1 89.81 231 LYS A N 1
ATOM 1833 C CA . LYS A 1 231 ? -6.43 -42.344 -8.391 1 89.81 231 LYS A CA 1
ATOM 1834 C C . LYS A 1 231 ? -7.727 -42.281 -9.195 1 89.81 231 LYS A C 1
ATOM 1836 O O . LYS A 1 231 ? -8.086 -41.25 -9.75 1 89.81 231 LYS A O 1
ATOM 1841 N N . ASP A 1 232 ? -8.258 -43.438 -9.406 1 86.56 232 ASP A N 1
ATOM 1842 C CA . ASP A 1 232 ? -9.57 -43.656 -10.023 1 86.56 232 ASP A CA 1
ATOM 1843 C C . ASP A 1 232 ? -9.578 -43.156 -11.469 1 86.56 232 ASP A C 1
ATOM 1845 O O . ASP A 1 232 ? -10.484 -42.438 -11.883 1 86.56 232 ASP A O 1
ATOM 1849 N N . LEU A 1 233 ? -8.57 -43.5 -12.156 1 92 233 LEU A N 1
ATOM 1850 C CA . LEU A 1 233 ? -8.477 -43.156 -13.578 1 92 233 LEU A CA 1
ATOM 1851 C C . LEU A 1 233 ? -8.977 -44.281 -14.445 1 92 233 LEU A C 1
ATOM 1853 O O . LEU A 1 233 ? -8.836 -45.469 -14.078 1 92 233 LEU A O 1
ATOM 1857 N N . ARG A 1 234 ? -9.547 -43.969 -15.578 1 89.38 234 ARG A N 1
ATOM 1858 C CA . ARG A 1 234 ? -10.047 -44.969 -16.5 1 89.38 234 ARG A CA 1
ATOM 1859 C C . ARG A 1 234 ? -8.914 -45.562 -17.344 1 89.38 234 ARG A C 1
ATOM 1861 O O . ARG A 1 234 ? -8.008 -44.844 -17.766 1 89.38 234 ARG A O 1
ATOM 1868 N N . HIS A 1 235 ? -9.07 -46.812 -17.578 1 88.5 235 HIS A N 1
ATOM 1869 C CA . HIS A 1 235 ? -8.078 -47.562 -18.359 1 88.5 235 HIS A CA 1
ATOM 1870 C C . HIS A 1 235 ? -7.941 -47 -19.766 1 88.5 235 HIS A C 1
ATOM 1872 O O . HIS A 1 235 ? -8.945 -46.75 -20.453 1 88.5 235 HIS A O 1
ATOM 1878 N N . LEU A 1 236 ? -6.781 -46.625 -20.203 1 91.81 236 LEU A N 1
ATOM 1879 C CA . LEU A 1 236 ? -6.398 -46.219 -21.547 1 91.81 236 LEU A CA 1
ATOM 1880 C C . LEU A 1 236 ? -7.066 -44.875 -21.906 1 91.81 236 LEU A C 1
ATOM 1882 O O . LEU A 1 236 ? -7.227 -44.562 -23.078 1 91.81 236 LEU A O 1
ATOM 1886 N N . GLN A 1 237 ? -7.477 -44.188 -20.938 1 92.94 237 GLN A N 1
ATOM 1887 C CA . GLN A 1 237 ? -8.078 -42.906 -21.156 1 92.94 237 GLN A CA 1
ATOM 1888 C C . GLN A 1 237 ? -7.094 -41.781 -20.859 1 92.94 237 GLN A C 1
ATOM 1890 O O . GLN A 1 237 ? -6.531 -41.719 -19.766 1 92.94 237 GLN A O 1
ATOM 1895 N N . PRO A 1 238 ? -6.934 -40.875 -21.781 1 95.12 238 PRO A N 1
ATOM 1896 C CA . PRO A 1 238 ? -5.992 -39.781 -21.547 1 95.12 238 PRO A CA 1
ATOM 1897 C C . PRO A 1 238 ? -6.516 -38.75 -20.562 1 95.12 238 PRO A C 1
ATOM 1899 O O . PRO A 1 238 ? -7.711 -38.438 -20.547 1 95.12 238 PRO A O 1
ATOM 1902 N N . TYR A 1 239 ? -5.68 -38.312 -19.703 1 96.25 239 TYR A N 1
ATOM 1903 C CA . TYR A 1 239 ? -5.914 -37.219 -18.766 1 96.25 239 TYR A CA 1
ATOM 1904 C C . TYR A 1 239 ? -4.828 -36.156 -18.891 1 96.25 239 TYR A C 1
ATOM 1906 O O . TYR A 1 239 ? -3.67 -36.469 -19.172 1 96.25 239 TYR A O 1
ATOM 1914 N N . SER A 1 240 ? -5.223 -34.938 -18.719 1 96.62 240 SER A N 1
ATOM 1915 C CA . SER A 1 240 ? -4.27 -33.844 -18.719 1 96.62 240 SER A CA 1
ATOM 1916 C C . SER A 1 240 ? -4.047 -33.312 -17.297 1 96.62 240 SER A C 1
ATOM 1918 O O . SER A 1 240 ? -4.996 -33.188 -16.531 1 96.62 240 SER A O 1
ATOM 1920 N N . PHE A 1 241 ? -2.787 -33.062 -17.016 1 97.19 241 PHE A N 1
ATOM 1921 C CA . PHE A 1 241 ? -2.43 -32.594 -15.68 1 97.19 241 PHE A CA 1
ATOM 1922 C C . PHE A 1 241 ? -1.652 -31.297 -15.75 1 97.19 241 PHE A C 1
ATOM 1924 O O . PHE A 1 241 ? -0.85 -31.094 -16.672 1 97.19 241 PHE A O 1
ATOM 1931 N N . ARG A 1 242 ? -1.903 -30.469 -14.789 1 96.56 242 ARG A N 1
ATOM 1932 C CA . ARG A 1 242 ? -1.118 -29.25 -14.641 1 96.56 242 ARG A CA 1
ATOM 1933 C C . ARG A 1 242 ? -0.924 -28.906 -13.164 1 96.56 242 ARG A C 1
ATOM 1935 O O . ARG A 1 242 ? -1.736 -29.281 -12.32 1 96.56 242 ARG A O 1
ATOM 1942 N N . VAL A 1 243 ? 0.161 -28.25 -12.891 1 97.12 243 VAL A N 1
ATOM 1943 C CA . VAL A 1 243 ? 0.507 -27.969 -11.5 1 97.12 243 VAL A CA 1
ATOM 1944 C C . VAL A 1 243 ? 0.98 -26.516 -11.383 1 97.12 243 VAL A C 1
ATOM 1946 O O . VAL A 1 243 ? 1.492 -25.938 -12.344 1 97.12 243 VAL A O 1
ATOM 1949 N N . CYS A 1 244 ? 0.738 -25.875 -10.273 1 95.62 244 CYS A N 1
ATOM 1950 C CA . CYS A 1 244 ? 1.24 -24.562 -9.938 1 95.62 244 CYS A CA 1
ATOM 1951 C C . CYS A 1 244 ? 1.565 -24.453 -8.453 1 95.62 244 CYS A C 1
ATOM 1953 O O . CYS A 1 244 ? 1.419 -25.438 -7.715 1 95.62 244 CYS A O 1
ATOM 1955 N N . CYS A 1 245 ? 2.117 -23.344 -8.078 1 94.62 245 CYS A N 1
ATOM 1956 C CA . CYS A 1 245 ? 2.459 -23.156 -6.676 1 94.62 245 CYS A CA 1
ATOM 1957 C C . CYS A 1 245 ? 2.105 -21.75 -6.211 1 94.62 245 CYS A C 1
ATOM 1959 O O . CYS A 1 245 ? 1.849 -20.859 -7.035 1 94.62 245 CYS A O 1
ATOM 1961 N N . LYS A 1 246 ? 1.976 -21.688 -4.965 1 93.19 246 LYS A N 1
ATOM 1962 C CA . LYS A 1 246 ? 1.794 -20.406 -4.293 1 93.19 246 LYS A CA 1
ATOM 1963 C C . LYS A 1 246 ? 2.973 -20.094 -3.375 1 93.19 246 LYS A C 1
ATOM 1965 O O . LYS A 1 246 ? 3.389 -20.953 -2.584 1 93.19 246 LYS A O 1
ATOM 1970 N N . TYR A 1 247 ? 3.494 -18.922 -3.619 1 89.12 247 TYR A N 1
ATOM 1971 C CA . TYR A 1 247 ? 4.637 -18.531 -2.803 1 89.12 247 TYR A CA 1
ATOM 1972 C C . TYR A 1 247 ? 4.18 -17.906 -1.492 1 89.12 247 TYR A C 1
ATOM 1974 O O . TYR A 1 247 ? 3.076 -17.359 -1.411 1 89.12 247 TYR A O 1
ATOM 1982 N N . GLU A 1 248 ? 5.117 -17.969 -0.529 1 88.44 248 GLU A N 1
ATOM 1983 C CA . GLU A 1 248 ? 4.809 -17.344 0.749 1 88.44 248 GLU A CA 1
ATOM 1984 C C . GLU A 1 248 ? 4.676 -15.828 0.595 1 88.44 248 GLU A C 1
ATOM 1986 O O . GLU A 1 248 ? 5.52 -15.188 -0.039 1 88.44 248 GLU A O 1
ATOM 1991 N N . GLY A 1 249 ? 3.605 -15.289 1.176 1 80.62 249 GLY A N 1
ATOM 1992 C CA . GLY A 1 249 ? 3.426 -13.844 1.156 1 80.62 249 GLY A CA 1
ATOM 1993 C C . GLY A 1 249 ? 2.611 -13.359 -0.029 1 80.62 249 GLY A C 1
ATOM 1994 O O . GLY A 1 249 ? 2.314 -12.172 -0.139 1 80.62 249 GLY A O 1
ATOM 1995 N N . THR A 1 250 ? 2.334 -14.25 -0.907 1 83.06 250 THR A N 1
ATOM 1996 C CA . THR A 1 250 ? 1.539 -13.859 -2.066 1 83.06 250 THR A CA 1
ATOM 1997 C C . THR A 1 250 ? 0.127 -14.438 -1.97 1 83.06 250 THR A C 1
ATOM 1999 O O . THR A 1 250 ? -0.098 -15.438 -1.285 1 83.06 250 THR A O 1
ATOM 2002 N N . LEU A 1 251 ? -0.752 -13.719 -2.596 1 83.88 251 LEU A N 1
ATOM 2003 C CA . LEU A 1 251 ? -2.133 -14.188 -2.568 1 83.88 251 LEU A CA 1
ATOM 2004 C C . LEU A 1 251 ? -2.48 -14.93 -3.855 1 83.88 251 LEU A C 1
ATOM 2006 O O . LEU A 1 251 ? -3.447 -15.695 -3.895 1 83.88 251 LEU A O 1
ATOM 2010 N N . GLU A 1 252 ? -1.626 -14.82 -4.781 1 87.12 252 GLU A N 1
ATOM 2011 C CA . GLU A 1 252 ? -1.969 -15.383 -6.086 1 87.12 252 GLU A CA 1
ATOM 2012 C C . GLU A 1 252 ? -1.116 -16.609 -6.406 1 87.12 252 GLU A C 1
ATOM 2014 O O . GLU A 1 252 ? 0.012 -16.734 -5.922 1 87.12 252 GLU A O 1
ATOM 2019 N N . TRP A 1 253 ? -1.661 -17.516 -7.223 1 91.94 253 TRP A N 1
ATOM 2020 C CA . TRP A 1 253 ? -0.945 -18.688 -7.715 1 91.94 253 TRP A CA 1
ATOM 2021 C C . TRP A 1 253 ? -0.041 -18.312 -8.891 1 91.94 253 TRP A C 1
ATOM 2023 O O . TRP A 1 253 ? -0.35 -17.406 -9.656 1 91.94 253 TRP A O 1
ATOM 2033 N N . CYS A 1 254 ? 1.055 -18.984 -8.906 1 90.88 254 CYS A N 1
ATOM 2034 C CA . CYS A 1 254 ? 1.91 -18.812 -10.078 1 90.88 254 CYS A CA 1
ATOM 2035 C C . CYS A 1 254 ? 1.26 -19.406 -11.32 1 90.88 254 CYS A C 1
ATOM 2037 O O . CYS A 1 254 ? 0.208 -20.031 -11.234 1 90.88 254 CYS A O 1
ATOM 2039 N N . PRO A 1 255 ? 1.842 -19.109 -12.492 1 91.81 255 PRO A N 1
ATOM 2040 C CA . PRO A 1 255 ? 1.282 -19.703 -13.711 1 91.81 255 PRO A CA 1
ATOM 2041 C C . PRO A 1 255 ? 1.326 -21.219 -13.711 1 91.81 255 PRO A C 1
ATOM 2043 O O . PRO A 1 255 ? 2.256 -21.812 -13.156 1 91.81 255 PRO A O 1
ATOM 2046 N N . TRP A 1 256 ? 0.348 -21.781 -14.344 1 93.31 256 TRP A N 1
ATOM 2047 C CA . TRP A 1 256 ? 0.266 -23.234 -14.453 1 93.31 256 TRP A CA 1
ATOM 2048 C C . TRP A 1 256 ? 1.4 -23.781 -15.312 1 93.31 256 TRP A C 1
ATOM 2050 O O . TRP A 1 256 ? 1.846 -23.125 -16.266 1 93.31 256 TRP A O 1
ATOM 2060 N N . SER A 1 257 ? 1.819 -24.969 -14.953 1 93.62 257 SER A N 1
ATOM 2061 C CA . SER A 1 257 ? 2.76 -25.688 -15.797 1 93.62 257 SER A CA 1
ATOM 2062 C C . SER A 1 257 ? 2.129 -26.047 -17.141 1 93.62 257 SER A C 1
ATOM 2064 O O . SER A 1 257 ? 0.912 -25.953 -17.312 1 93.62 257 SER A O 1
ATOM 2066 N N . LEU A 1 258 ? 2.977 -26.375 -18.078 1 92.44 258 LEU A N 1
ATOM 2067 C CA . LEU A 1 258 ? 2.453 -26.953 -19.312 1 92.44 258 LEU A CA 1
ATOM 2068 C C . LEU A 1 258 ? 1.664 -28.219 -19.031 1 92.44 258 LEU A C 1
ATOM 2070 O O . LEU A 1 258 ? 2.145 -29.109 -18.312 1 92.44 258 LEU A O 1
ATOM 2074 N N . PRO A 1 259 ? 0.444 -28.234 -19.562 1 92.88 259 PRO A N 1
ATOM 2075 C CA . PRO A 1 259 ? -0.329 -29.453 -19.344 1 92.88 259 PRO A CA 1
ATOM 2076 C C . PRO A 1 259 ? 0.345 -30.703 -19.922 1 92.88 259 PRO A C 1
ATOM 2078 O O . PRO A 1 259 ? 0.874 -30.656 -21.031 1 92.88 259 PRO A O 1
ATOM 2081 N N . GLN A 1 260 ? 0.436 -31.703 -19.125 1 93.81 260 GLN A N 1
ATOM 2082 C CA . GLN A 1 260 ? 0.974 -32.969 -19.578 1 93.81 260 GLN A CA 1
ATOM 2083 C C . GLN A 1 260 ? -0.126 -34.031 -19.688 1 93.81 260 GLN A C 1
ATOM 2085 O O . GLN A 1 260 ? -0.939 -34.188 -18.766 1 93.81 260 GLN A O 1
ATOM 2090 N N . VAL A 1 261 ? -0.126 -34.625 -20.812 1 94.06 261 VAL A N 1
ATOM 2091 C CA . VAL A 1 261 ? -1.128 -35.656 -21.047 1 94.06 261 VAL A CA 1
ATOM 2092 C C . VAL A 1 261 ? -0.539 -37.031 -20.734 1 94.06 261 VAL A C 1
ATOM 2094 O O . VAL A 1 261 ? 0.601 -37.312 -21.094 1 94.06 261 VAL A O 1
ATOM 2097 N N . SER A 1 262 ? -1.278 -37.812 -19.938 1 95 262 SER A N 1
ATOM 2098 C CA . SER A 1 262 ? -0.856 -39.156 -19.609 1 95 262 SER A CA 1
ATOM 2099 C C . SER A 1 262 ? -2.055 -40.094 -19.453 1 95 262 SER A C 1
ATOM 2101 O O . SER A 1 262 ? -3.201 -39.625 -19.422 1 95 262 SER A O 1
ATOM 2103 N N . PHE A 1 263 ? -1.79 -41.281 -19.562 1 93.94 263 PHE A N 1
ATOM 2104 C CA . PHE A 1 263 ? -2.801 -42.281 -19.344 1 93.94 263 PHE A CA 1
ATOM 2105 C C . PHE A 1 263 ? -2.172 -43.562 -18.75 1 93.94 263 PHE A C 1
ATOM 2107 O O . PHE A 1 263 ? -0.953 -43.719 -18.812 1 93.94 263 PHE A O 1
ATOM 2114 N N . THR A 1 264 ? -2.938 -44.344 -18.156 1 92.06 264 THR A N 1
ATOM 2115 C CA . THR A 1 264 ? -2.432 -45.594 -17.609 1 92.06 264 THR A CA 1
ATOM 2116 C C . THR A 1 264 ? -2.939 -46.781 -18.438 1 92.06 264 THR A C 1
ATOM 2118 O O . THR A 1 264 ? -4.121 -46.844 -18.781 1 92.06 264 THR A O 1
ATOM 2121 N N . THR A 1 265 ? -1.993 -47.594 -18.828 1 90.81 265 THR A N 1
ATOM 2122 C CA . THR A 1 265 ? -2.338 -48.812 -19.547 1 90.81 265 THR A CA 1
ATOM 2123 C C . THR A 1 265 ? -2.6 -49.938 -18.578 1 90.81 265 THR A C 1
ATOM 2125 O O . THR A 1 265 ? -2.957 -51.062 -18.984 1 90.81 265 THR A O 1
ATOM 2128 N N . LEU A 1 266 ? -2.398 -49.688 -17.297 1 86.25 266 LEU A N 1
ATOM 2129 C CA . LEU A 1 266 ? -2.605 -50.688 -16.266 1 86.25 266 LEU A CA 1
ATOM 2130 C C . LEU A 1 266 ? -4.012 -50.594 -15.688 1 86.25 266 LEU A C 1
ATOM 2132 O O . LEU A 1 266 ? -4.41 -49.562 -15.195 1 86.25 266 LEU A O 1
ATOM 2136 N N . LYS A 1 267 ? -4.688 -51.625 -15.828 1 86.75 267 LYS A N 1
ATOM 2137 C CA . LYS A 1 267 ? -6.031 -51.656 -15.258 1 86.75 267 LYS A CA 1
ATOM 2138 C C . LYS A 1 267 ? -5.992 -51.562 -13.734 1 86.75 267 LYS A C 1
ATOM 2140 O O . LYS A 1 267 ? -5.004 -51.969 -13.109 1 86.75 267 LYS A O 1
ATOM 2145 N N . HIS A 1 268 ? -7.105 -51.062 -13.172 1 88.69 268 HIS A N 1
ATOM 2146 C CA . HIS A 1 268 ? -7.18 -51 -11.711 1 88.69 268 HIS A CA 1
ATOM 2147 C C . HIS A 1 268 ? -7.199 -52.406 -11.117 1 88.69 268 HIS A C 1
ATOM 2149 O O . HIS A 1 268 ? -7.535 -53.375 -11.805 1 88.69 268 HIS A O 1
ATOM 2155 N N . PHE A 1 269 ? -6.809 -52.375 -9.852 1 91.56 269 PHE A N 1
ATOM 2156 C CA . PHE A 1 269 ? -6.887 -53.656 -9.156 1 91.56 269 PHE A CA 1
ATOM 2157 C C . PHE A 1 269 ? -8.328 -54.125 -9.031 1 91.56 269 PHE A C 1
ATOM 2159 O O . PHE A 1 269 ? -9.219 -53.344 -8.727 1 91.56 269 PHE A O 1
ATOM 2166 N N . SER A 1 270 ? -8.57 -55.312 -9.422 1 92.88 270 SER A N 1
ATOM 2167 C CA . SER A 1 270 ? -9.922 -55.844 -9.336 1 92.88 270 SER A CA 1
ATOM 2168 C C . SER A 1 270 ? -9.891 -57.344 -9.047 1 92.88 270 SER A C 1
ATOM 2170 O O . SER A 1 270 ? -8.883 -58.031 -9.289 1 92.88 270 SER A O 1
ATOM 2172 N N . TRP A 1 271 ? -10.984 -57.844 -8.477 1 94.62 271 TRP A N 1
ATOM 2173 C CA . TRP A 1 271 ? -11.117 -59.281 -8.172 1 94.62 271 TRP A CA 1
ATOM 2174 C C . TRP A 1 271 ? -11.664 -60.031 -9.367 1 94.62 271 TRP A C 1
ATOM 2176 O O . TRP A 1 271 ? -12.445 -59.5 -10.156 1 94.62 271 TRP A O 1
ATOM 2186 N N . GLN A 1 272 ? -11.195 -61.188 -9.516 1 93.31 272 GLN A N 1
ATOM 2187 C CA . GLN A 1 272 ? -11.758 -62.094 -10.508 1 93.31 272 GLN A CA 1
ATOM 2188 C C . GLN A 1 272 ? -13.148 -62.562 -10.094 1 93.31 272 GLN A C 1
ATOM 2190 O O . GLN A 1 272 ? -13.391 -62.844 -8.922 1 93.31 272 GLN A O 1
ATOM 2195 N N . SER A 1 273 ? -13.977 -62.594 -11.086 1 91.31 273 SER A N 1
ATOM 2196 C CA . SER A 1 273 ? -15.328 -63.062 -10.797 1 91.31 273 SER A CA 1
ATOM 2197 C C . SER A 1 273 ? -15.32 -64.5 -10.398 1 91.31 273 SER A C 1
ATOM 2199 O O . SER A 1 273 ? -14.68 -65.375 -11.047 1 91.31 273 SER A O 1
ATOM 2201 N N . ARG A 1 274 ? -15.898 -64.812 -9.273 1 87.75 274 ARG A N 1
ATOM 2202 C CA . ARG A 1 274 ? -16.016 -66.125 -8.766 1 87.75 274 ARG A CA 1
ATOM 2203 C C . ARG A 1 274 ? -17.422 -66.375 -8.211 1 87.75 274 ARG A C 1
ATOM 2205 O O . ARG A 1 274 ? -18.062 -65.5 -7.68 1 87.75 274 ARG A O 1
ATOM 2212 N N . GLU A 1 275 ? -17.922 -67.625 -8.305 1 87 275 GLU A N 1
ATOM 2213 C CA . GLU A 1 275 ? -19.297 -68 -7.984 1 87 275 GLU A CA 1
ATOM 2214 C C . GLU A 1 275 ? -19.594 -67.75 -6.504 1 87 275 GLU A C 1
ATOM 2216 O O . GLU A 1 275 ? -20.734 -67.438 -6.141 1 87 275 GLU A O 1
ATOM 2221 N N . ASP A 1 276 ? -18.594 -67.812 -5.719 1 91.94 276 ASP A N 1
ATOM 2222 C CA . ASP A 1 276 ? -18.844 -67.75 -4.281 1 91.94 276 ASP A CA 1
ATOM 2223 C C . ASP A 1 276 ? -18.859 -66.312 -3.779 1 91.94 276 ASP A C 1
ATOM 2225 O O . ASP A 1 276 ? -19.094 -66.062 -2.596 1 91.94 276 ASP A O 1
ATOM 2229 N N . TYR A 1 277 ? -18.688 -65.375 -4.684 1 94.5 277 TYR A N 1
ATOM 2230 C CA . TYR A 1 277 ? -18.531 -64 -4.223 1 94.5 277 TYR A CA 1
ATOM 2231 C C . TYR A 1 277 ? -19.438 -63.062 -4.996 1 94.5 277 TYR A C 1
ATOM 2233 O O . TYR A 1 277 ? -19.719 -63.281 -6.18 1 94.5 277 TYR A O 1
ATOM 2241 N N . LEU A 1 278 ? -19.891 -62.062 -4.324 1 94 278 LEU A N 1
ATOM 2242 C CA . LEU A 1 278 ? -20.562 -60.906 -4.941 1 94 278 LEU A CA 1
ATOM 2243 C C . LEU A 1 278 ? -19.609 -59.75 -5.137 1 94 278 LEU A C 1
ATOM 2245 O O . LEU A 1 278 ? -19.016 -59.25 -4.172 1 94 278 LEU A O 1
ATOM 2249 N N . LEU A 1 279 ? -19.422 -59.438 -6.328 1 94.88 279 LEU A N 1
ATOM 2250 C CA . LEU A 1 279 ? -18.5 -58.344 -6.652 1 94.88 279 LEU A CA 1
ATOM 2251 C C . LEU A 1 279 ? -19.266 -57.062 -6.969 1 94.88 279 LEU A C 1
ATOM 2253 O O . LEU A 1 279 ? -20.344 -57.094 -7.559 1 94.88 279 LEU A O 1
ATOM 2257 N N . SER A 1 280 ? -18.797 -55.969 -6.434 1 93.44 280 SER A N 1
ATOM 2258 C CA . SER A 1 280 ? -19.375 -54.656 -6.695 1 93.44 280 SER A CA 1
ATOM 2259 C C . SER A 1 280 ? -18.297 -53.594 -6.938 1 93.44 280 SER A C 1
ATOM 2261 O O . SER A 1 280 ? -17.109 -53.875 -6.781 1 93.44 280 SER A O 1
ATOM 2263 N N . ASP A 1 281 ? -18.719 -52.406 -7.484 1 90.56 281 ASP A N 1
ATOM 2264 C CA . ASP A 1 281 ? -17.844 -51.25 -7.715 1 90.56 281 ASP A CA 1
ATOM 2265 C C . ASP A 1 281 ? -16.734 -51.594 -8.695 1 90.56 281 ASP A C 1
ATOM 2267 O O . ASP A 1 281 ? -15.547 -51.438 -8.391 1 90.56 281 ASP A O 1
ATOM 2271 N N . GLU A 1 282 ? -17.078 -52.156 -9.82 1 88.19 282 GLU A N 1
ATOM 2272 C CA . GLU A 1 282 ? -16.172 -52.562 -10.891 1 88.19 282 GLU A CA 1
ATOM 2273 C C . GLU A 1 282 ? -15.234 -53.656 -10.438 1 88.19 282 GLU A C 1
ATOM 2275 O O . GLU A 1 282 ? -14.039 -53.625 -10.711 1 88.19 282 GLU A O 1
ATOM 2280 N N . ASN A 1 283 ? -15.75 -54.562 -9.508 1 92.44 283 ASN A N 1
ATOM 2281 C CA . ASN A 1 283 ? -15.078 -55.75 -9.008 1 92.44 283 ASN A CA 1
ATOM 2282 C C . ASN A 1 283 ? -13.992 -55.406 -7.992 1 92.44 283 ASN A C 1
ATOM 2284 O O . ASN A 1 283 ? -13.07 -56.188 -7.773 1 92.44 283 ASN A O 1
ATOM 2288 N N . LYS A 1 284 ? -14.055 -54.188 -7.426 1 93.38 284 LYS A N 1
ATOM 2289 C CA . LYS A 1 284 ? -13.109 -53.812 -6.383 1 93.38 284 LYS A CA 1
ATOM 2290 C C . LYS A 1 284 ? -13.555 -54.344 -5.02 1 93.38 284 LYS A C 1
ATOM 2292 O O . LYS A 1 284 ? -12.734 -54.531 -4.121 1 93.38 284 LYS A O 1
ATOM 2297 N N . ILE A 1 285 ? -14.781 -54.5 -4.895 1 95.38 285 ILE A N 1
ATOM 2298 C CA . ILE A 1 285 ? -15.344 -54.938 -3.625 1 95.38 285 ILE A CA 1
ATOM 2299 C C . ILE A 1 285 ? -15.852 -56.375 -3.771 1 95.38 285 ILE A C 1
ATOM 2301 O O . ILE A 1 285 ? -16.547 -56.719 -4.742 1 95.38 285 ILE A O 1
ATOM 2305 N N . ALA A 1 286 ? -15.539 -57.188 -2.832 1 96.06 286 ALA A N 1
ATOM 2306 C CA . ALA A 1 286 ? -15.984 -58.562 -2.85 1 96.06 286 ALA A CA 1
ATOM 2307 C C . ALA A 1 286 ? -16.609 -58.969 -1.513 1 96.06 286 ALA A C 1
ATOM 2309 O O . ALA A 1 286 ? -16.094 -58.594 -0.451 1 96.06 286 ALA A O 1
ATOM 2310 N N . LYS A 1 287 ? -17.703 -59.594 -1.586 1 95.44 287 LYS A N 1
ATOM 2311 C CA . LYS A 1 287 ? -18.406 -60.156 -0.425 1 95.44 287 LYS A CA 1
ATOM 2312 C C . LYS A 1 287 ? -18.766 -61.625 -0.648 1 95.44 287 LYS A C 1
ATOM 2314 O O . LYS A 1 287 ? -19.438 -61.969 -1.625 1 95.44 287 LYS A O 1
ATOM 2319 N N . PRO A 1 288 ? -18.297 -62.531 0.241 1 93.25 288 PRO A N 1
ATOM 2320 C CA . PRO A 1 288 ? -18.688 -63.906 0.078 1 93.25 288 PRO A CA 1
ATOM 2321 C C . PRO A 1 288 ? -20.172 -64.188 0.372 1 93.25 288 PRO A C 1
ATOM 2323 O O . PRO A 1 288 ? -20.734 -63.562 1.279 1 93.25 288 PRO A O 1
ATOM 2326 N N . PHE A 1 289 ? -20.734 -65.062 -0.468 1 88.12 289 PHE A N 1
ATOM 2327 C CA . PHE A 1 289 ? -22.156 -65.438 -0.327 1 88.12 289 PHE A CA 1
ATOM 2328 C C . PHE A 1 289 ? -22.344 -66.562 0.627 1 88.12 289 PHE A C 1
ATOM 2330 O O . PHE A 1 289 ? -23.453 -66.812 1.109 1 88.12 289 PHE A O 1
ATOM 2337 N N . LYS A 1 290 ? -21.391 -67.312 0.818 1 88.81 290 LYS A N 1
ATOM 2338 C CA . LYS A 1 290 ? -21.547 -68.5 1.622 1 88.81 290 LYS A CA 1
ATOM 2339 C C . LYS A 1 290 ? -20.344 -68.688 2.535 1 88.81 290 LYS A C 1
ATOM 2341 O O . LYS A 1 290 ? -19.297 -68.062 2.355 1 88.81 290 LYS A O 1
ATOM 2346 N N . ASN A 1 291 ? -20.609 -69.562 3.529 1 88.31 291 ASN A N 1
ATOM 2347 C CA . ASN A 1 291 ? -19.484 -69.938 4.375 1 88.31 291 ASN A CA 1
ATOM 2348 C C . ASN A 1 291 ? -18.516 -70.875 3.629 1 88.31 291 ASN A C 1
ATOM 2350 O O . ASN A 1 291 ? -18.906 -71.562 2.721 1 88.31 291 ASN A O 1
ATOM 2354 N N . ASP A 1 292 ? -17.281 -70.688 3.984 1 86.31 292 ASP A N 1
ATOM 2355 C CA . ASP A 1 292 ? -16.203 -71.5 3.408 1 86.31 292 ASP A CA 1
ATOM 2356 C C . ASP A 1 292 ? -16.094 -71.25 1.9 1 86.31 292 ASP A C 1
ATOM 2358 O O . ASP A 1 292 ? -16.062 -72.25 1.127 1 86.31 292 ASP A O 1
ATOM 2362 N N . ALA A 1 293 ? -16.141 -70 1.536 1 87.88 293 ALA A N 1
ATOM 2363 C CA . ALA A 1 293 ? -16 -69.625 0.131 1 87.88 293 ALA A CA 1
ATOM 2364 C C . ALA A 1 293 ? -14.609 -70 -0.398 1 87.88 293 ALA A C 1
ATOM 2366 O O . ALA A 1 293 ? -13.633 -70 0.358 1 87.88 293 ALA A O 1
ATOM 2367 N N . LYS A 1 294 ? -14.547 -70.25 -1.697 1 88.94 294 LYS A N 1
ATOM 2368 C CA . LYS A 1 294 ? -13.258 -70.5 -2.328 1 88.94 294 LYS A CA 1
ATOM 2369 C C . LYS A 1 294 ? -12.367 -69.312 -2.35 1 88.94 294 LYS A C 1
ATOM 2371 O O . LYS A 1 294 ? -12.828 -68.188 -2.111 1 88.94 294 LYS A O 1
ATOM 2376 N N . THR A 1 295 ? -11.156 -69.562 -2.617 1 91.94 295 THR A N 1
ATOM 2377 C CA . THR A 1 295 ? -10.172 -68.5 -2.635 1 91.94 295 THR A CA 1
ATOM 2378 C C . THR A 1 295 ? -10.492 -67.438 -3.729 1 91.94 295 THR A C 1
ATOM 2380 O O . THR A 1 295 ? -10.844 -67.875 -4.848 1 91.94 295 THR A O 1
ATOM 2383 N N . LEU A 1 296 ? -10.469 -66.25 -3.311 1 93.25 296 LEU A N 1
ATOM 2384 C CA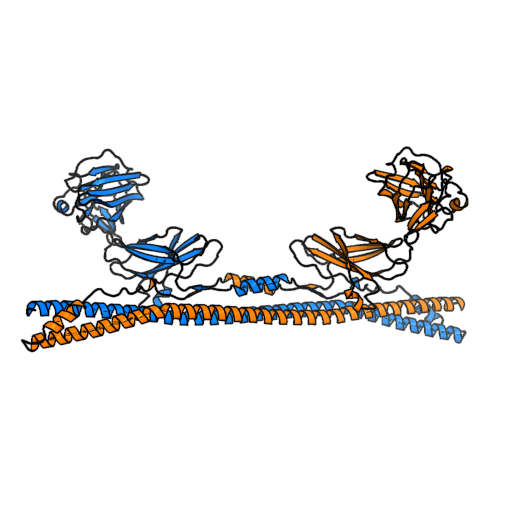 . LEU A 1 296 ? -10.688 -65.125 -4.234 1 93.25 296 LEU A CA 1
ATOM 2385 C C . LEU A 1 296 ? -9.359 -64.625 -4.785 1 93.25 296 LEU A C 1
ATOM 2387 O O . LEU A 1 296 ? -8.43 -64.312 -4.023 1 93.25 296 LEU A O 1
ATOM 2391 N N . PHE A 1 297 ? -9.281 -64.5 -6.113 1 94 297 PHE A N 1
ATOM 2392 C CA . PHE A 1 297 ? -8.055 -64.062 -6.742 1 94 297 PHE A CA 1
ATOM 2393 C C . PHE A 1 297 ? -8.297 -62.75 -7.496 1 94 297 PHE A C 1
ATOM 2395 O O . PHE A 1 297 ? -9.438 -62.406 -7.824 1 94 297 PHE A O 1
ATOM 2402 N N . SER A 1 298 ? -7.219 -62.062 -7.699 1 94.44 298 SER A N 1
ATOM 2403 C CA . SER A 1 298 ? -7.277 -60.875 -8.562 1 94.44 298 SER A CA 1
ATOM 2404 C C . SER A 1 298 ? -7.582 -61.281 -10.008 1 94.44 298 SER A C 1
ATOM 2406 O O . SER A 1 298 ? -7.34 -62.406 -10.414 1 94.44 298 SER A O 1
ATOM 2408 N N . ASP A 1 299 ? -8.195 -60.375 -10.734 1 92.25 299 ASP A N 1
ATOM 2409 C CA . ASP A 1 299 ? -8.492 -60.594 -12.148 1 92.25 299 ASP A CA 1
ATOM 2410 C C . ASP A 1 299 ? -7.211 -60.656 -12.977 1 92.25 299 ASP A C 1
ATOM 2412 O O . ASP A 1 299 ? -6.926 -59.75 -13.758 1 92.25 299 ASP A O 1
ATOM 2416 N N . GLY A 1 300 ? -6.449 -61.719 -12.859 1 89.25 300 GLY A N 1
ATOM 2417 C CA . GLY A 1 300 ? -5.133 -61.875 -13.453 1 89.25 300 GLY A CA 1
ATOM 2418 C C . GLY A 1 300 ? -4.004 -61.5 -12.523 1 89.25 300 GLY A C 1
ATOM 2419 O O . GLY A 1 300 ? -4.246 -61.031 -11.406 1 89.25 300 GLY A O 1
ATOM 2420 N N . PRO A 1 301 ? -2.793 -61.688 -12.922 1 91.19 301 PRO A N 1
ATOM 2421 C CA . PRO A 1 301 ? -1.636 -61.281 -12.125 1 91.19 301 PRO A CA 1
ATOM 2422 C C . PRO A 1 301 ? -1.378 -59.781 -12.188 1 91.19 301 PRO A C 1
ATOM 2424 O O . PRO A 1 301 ? -0.51 -59.312 -12.945 1 91.19 301 PRO A O 1
ATOM 2427 N N . GLN A 1 302 ? -1.993 -59.094 -11.336 1 90.31 302 GLN A N 1
ATOM 2428 C CA . GLN A 1 302 ? -2.02 -57.625 -11.43 1 90.31 302 GLN A CA 1
ATOM 2429 C C . GLN A 1 302 ? -0.929 -57 -10.57 1 90.31 302 GLN A C 1
ATOM 2431 O O . GLN A 1 302 ? -0.668 -55.812 -10.664 1 90.31 302 GLN A O 1
ATOM 2436 N N . PHE A 1 303 ? -0.311 -57.719 -9.719 1 91.12 303 PHE A N 1
ATOM 2437 C CA . PHE A 1 303 ? 0.649 -57.156 -8.773 1 91.12 303 PHE A CA 1
ATOM 2438 C C . PHE A 1 303 ? 2.078 -57.406 -9.25 1 91.12 303 PHE A C 1
ATOM 2440 O O . PHE A 1 303 ? 2.484 -58.531 -9.484 1 91.12 303 PHE A O 1
ATOM 2447 N N . LEU A 1 304 ? 2.773 -56.281 -9.43 1 87.62 304 LEU A N 1
ATOM 2448 C CA . LEU A 1 304 ? 4.152 -56.344 -9.898 1 87.62 304 LEU A CA 1
ATOM 2449 C C . LEU A 1 304 ? 5.062 -55.531 -8.992 1 87.62 304 LEU A C 1
ATOM 2451 O O . LEU A 1 304 ? 4.586 -54.812 -8.094 1 87.62 304 LEU A O 1
ATOM 2455 N N . VAL A 1 305 ? 6.312 -55.688 -9.289 1 86.75 305 VAL A N 1
ATOM 2456 C CA . VAL A 1 305 ? 7.301 -54.906 -8.555 1 86.75 305 VAL A CA 1
ATOM 2457 C C . VAL A 1 305 ? 7.008 -53.438 -8.727 1 86.75 305 VAL A C 1
ATOM 2459 O O . VAL A 1 305 ? 6.703 -52.969 -9.828 1 86.75 305 VAL A O 1
ATOM 2462 N N . GLY A 1 306 ? 7.07 -52.75 -7.637 1 82.81 306 GLY A N 1
ATOM 2463 C CA . GLY A 1 306 ? 6.824 -51.312 -7.68 1 82.81 306 GLY A CA 1
ATOM 2464 C C . GLY A 1 306 ? 5.383 -50.938 -7.391 1 82.81 306 GLY A C 1
ATOM 2465 O O . GLY A 1 306 ? 5.051 -49.75 -7.27 1 82.81 306 GLY A O 1
ATOM 2466 N N . HIS A 1 307 ? 4.504 -51.938 -7.262 1 87.31 307 HIS A N 1
ATOM 2467 C CA . HIS A 1 307 ? 3.09 -51.688 -7.008 1 87.31 307 HIS A CA 1
ATOM 2468 C C . HIS A 1 307 ? 2.785 -51.719 -5.516 1 87.31 307 HIS A C 1
ATOM 2470 O O . HIS A 1 307 ? 3.596 -52.188 -4.715 1 87.31 307 HIS A O 1
ATOM 2476 N N . SER A 1 308 ? 1.771 -51.062 -5.219 1 89.56 308 SER A N 1
ATOM 2477 C CA . SER A 1 308 ? 1.199 -51.094 -3.875 1 89.56 308 SER A CA 1
ATOM 2478 C C . SER A 1 308 ? -0.284 -51.438 -3.916 1 89.56 308 SER A C 1
ATOM 2480 O O . SER A 1 308 ? -1.059 -50.812 -4.637 1 89.56 308 SER A O 1
ATOM 2482 N N . VAL A 1 309 ? -0.612 -52.469 -3.191 1 92.88 309 VAL A N 1
ATOM 2483 C CA . VAL A 1 309 ? -2.018 -52.875 -3.135 1 92.88 309 VAL A CA 1
ATOM 2484 C C . VAL A 1 309 ? -2.545 -52.688 -1.712 1 92.88 309 VAL A C 1
ATOM 2486 O O . VAL A 1 309 ? -1.856 -53.031 -0.745 1 92.88 309 VAL A O 1
ATOM 2489 N N . GLU A 1 310 ? -3.658 -52.156 -1.62 1 92.62 310 GLU A N 1
ATOM 2490 C CA . GLU A 1 310 ? -4.277 -51.938 -0.319 1 92.62 310 GLU A CA 1
ATOM 2491 C C . GLU A 1 310 ? -5.605 -52.656 -0.196 1 92.62 310 GLU A C 1
ATOM 2493 O O . GLU A 1 310 ? -6.461 -52.562 -1.08 1 92.62 310 GLU A O 1
ATOM 2498 N N . PHE A 1 311 ? -5.754 -53.375 0.928 1 95.19 311 PHE A N 1
ATOM 2499 C CA . PHE A 1 311 ? -7.004 -54.031 1.279 1 95.19 311 PHE A CA 1
ATOM 2500 C C . PHE A 1 311 ? -7.727 -53.281 2.387 1 95.19 311 PHE A C 1
ATOM 2502 O O . PHE A 1 311 ? -7.141 -53 3.432 1 95.19 311 PHE A O 1
ATOM 2509 N N . MET A 1 312 ? -8.883 -52.969 2.123 1 94.88 312 MET A N 1
ATOM 2510 C CA . MET A 1 312 ? -9.711 -52.344 3.156 1 94.88 312 MET A CA 1
ATOM 2511 C C . MET A 1 312 ? -10.875 -53.281 3.537 1 94.88 312 MET A C 1
ATOM 2513 O O . MET A 1 312 ? -11.656 -53.688 2.678 1 94.88 312 MET A O 1
ATOM 2517 N N . PHE A 1 313 ? -10.984 -53.469 4.832 1 95.06 313 PHE A N 1
ATOM 2518 C CA . PHE A 1 313 ? -12.047 -54.344 5.309 1 95.06 313 PHE A CA 1
ATOM 2519 C C . PHE A 1 313 ? -13.281 -53.531 5.699 1 95.06 313 PHE A C 1
ATOM 2521 O O . PHE A 1 313 ? -13.281 -52.844 6.715 1 95.06 313 PHE A O 1
ATOM 2528 N N . LEU A 1 314 ? -14.234 -53.719 4.922 1 95 314 LEU A N 1
ATOM 2529 C CA . LEU A 1 314 ? -15.461 -52.938 5.133 1 95 314 LEU A CA 1
ATOM 2530 C C . LEU A 1 314 ? -16.375 -53.625 6.141 1 95 314 LEU A C 1
ATOM 2532 O O . LEU A 1 314 ? -17.125 -52.969 6.859 1 95 314 LEU A O 1
ATOM 2536 N N . GLU A 1 315 ? -16.375 -54.938 6.047 1 94.62 315 GLU A N 1
ATOM 2537 C CA . GLU A 1 315 ? -17.062 -55.781 7.027 1 94.62 315 GLU A CA 1
ATOM 2538 C C . GLU A 1 315 ? -16.141 -56.906 7.523 1 94.62 315 GLU A C 1
ATOM 2540 O O . GLU A 1 315 ? -15.398 -57.5 6.742 1 94.62 315 GLU A O 1
ATOM 2545 N N . VAL A 1 316 ? -16.219 -57.062 8.797 1 92.62 316 VAL A N 1
ATOM 2546 C CA . VAL A 1 316 ? -15.344 -58.094 9.383 1 92.62 316 VAL A CA 1
ATOM 2547 C C . VAL A 1 316 ? -16.156 -59 10.289 1 92.62 316 VAL A C 1
ATOM 2549 O O . VAL A 1 316 ? -17.109 -58.562 10.938 1 92.62 316 VAL A O 1
ATOM 2552 N N . ASP A 1 317 ? -15.742 -60.219 10.258 1 88 317 ASP A N 1
ATOM 2553 C CA . ASP A 1 317 ? -16.344 -61.219 11.141 1 88 317 ASP A CA 1
ATOM 2554 C C . ASP A 1 317 ? -15.289 -61.906 12.008 1 88 317 ASP A C 1
ATOM 2556 O O . ASP A 1 317 ? -14.094 -61.625 11.883 1 88 317 ASP A O 1
ATOM 2560 N N . ASP A 1 318 ? -15.758 -62.75 12.945 1 79.12 318 ASP A N 1
ATOM 2561 C CA . ASP A 1 318 ? -14.859 -63.406 13.883 1 79.12 318 ASP A CA 1
ATOM 2562 C C . ASP A 1 318 ? -14.18 -64.625 13.227 1 79.12 318 ASP A C 1
ATOM 2564 O O . ASP A 1 318 ? -13.188 -65.125 13.758 1 79.12 318 ASP A O 1
ATOM 2568 N N . GLY A 1 319 ? -14.602 -64.938 12.07 1 77.56 319 GLY A N 1
ATOM 2569 C CA . GLY A 1 319 ? -14 -66.062 11.414 1 77.56 319 GLY A CA 1
ATOM 2570 C C . GLY A 1 319 ? -12.625 -65.75 10.828 1 77.56 319 GLY A C 1
ATOM 2571 O O . GLY A 1 319 ? -12.273 -64.625 10.625 1 77.56 319 GLY A O 1
ATOM 2572 N N . ASN A 1 320 ? -11.867 -66.875 10.711 1 82.75 320 ASN A N 1
ATOM 2573 C CA . ASN A 1 320 ? -10.523 -66.688 10.148 1 82.75 320 ASN A CA 1
ATOM 2574 C C . ASN A 1 320 ? -10.562 -66.25 8.711 1 82.75 320 ASN A C 1
ATOM 2576 O O . ASN A 1 320 ? -11.516 -66.5 7.98 1 82.75 320 ASN A O 1
ATOM 2580 N N . SER A 1 321 ? -9.75 -65.312 8.359 1 91 321 SER A N 1
ATOM 2581 C CA . SER A 1 321 ? -9.602 -64.812 7 1 91 321 SER A CA 1
ATOM 2582 C C . SER A 1 321 ? -8.141 -64.562 6.652 1 91 321 SER A C 1
ATOM 2584 O O . SER A 1 321 ? -7.305 -64.438 7.543 1 91 321 SER A O 1
ATOM 2586 N N . LEU A 1 322 ? -7.832 -64.75 5.391 1 92.75 322 LEU A N 1
ATOM 2587 C CA . LEU A 1 322 ? -6.465 -64.562 4.914 1 92.75 322 LEU A CA 1
ATOM 2588 C C . LEU A 1 322 ? -6.43 -63.625 3.713 1 92.75 322 LEU A C 1
ATOM 2590 O O . LEU A 1 322 ? -7.336 -63.625 2.875 1 92.75 322 LEU A O 1
ATOM 2594 N N . VAL A 1 323 ? -5.473 -62.781 3.672 1 94.69 323 VAL A N 1
ATOM 2595 C CA . VAL A 1 323 ? -5.188 -61.969 2.494 1 94.69 323 VAL A CA 1
ATOM 2596 C C . VAL A 1 323 ? -3.693 -62.031 2.176 1 94.69 323 VAL A C 1
ATOM 2598 O O . VAL A 1 323 ? -2.873 -62.281 3.061 1 94.69 323 VAL A O 1
ATOM 2601 N N . GLY A 1 324 ? -3.369 -61.844 0.929 1 94.56 324 GLY A N 1
ATOM 2602 C CA . GLY A 1 324 ? -1.944 -61.844 0.637 1 94.56 324 GLY A CA 1
ATOM 2603 C C . GLY A 1 324 ? -1.64 -61.875 -0.849 1 94.56 324 GLY A C 1
ATOM 2604 O O . GLY A 1 324 ? -2.475 -61.5 -1.669 1 94.56 324 GLY A O 1
ATOM 2605 N N . LEU A 1 325 ? -0.386 -62.281 -1.176 1 94.75 325 LEU A N 1
ATOM 2606 C CA . LEU A 1 325 ? 0.144 -62.344 -2.533 1 94.75 325 LEU A CA 1
ATOM 2607 C C . LEU A 1 325 ? 0.515 -63.781 -2.912 1 94.75 325 LEU A C 1
ATOM 2609 O O . LEU A 1 325 ? 1.029 -64.5 -2.082 1 94.75 325 LEU A O 1
ATOM 2613 N N . ILE A 1 326 ? 0.178 -64.062 -4.145 1 93.69 326 ILE A N 1
ATOM 2614 C CA . ILE A 1 326 ? 0.441 -65.438 -4.645 1 93.69 326 ILE A CA 1
ATOM 2615 C C . ILE A 1 326 ? 1.167 -65.312 -5.988 1 93.69 326 ILE A C 1
ATOM 2617 O O . ILE A 1 326 ? 0.728 -64.625 -6.898 1 93.69 326 ILE A O 1
ATOM 2621 N N . CYS A 1 327 ? 2.213 -66.125 -6.148 1 92.06 327 CYS A N 1
ATOM 2622 C CA . CYS A 1 327 ? 2.936 -66.125 -7.414 1 92.06 327 CYS A CA 1
ATOM 2623 C C . CYS A 1 327 ? 2.105 -66.812 -8.492 1 92.06 327 CYS A C 1
ATOM 2625 O O . CYS A 1 327 ? 1.358 -67.75 -8.211 1 92.06 327 CYS A O 1
ATOM 2627 N N . GLU A 1 328 ? 2.277 -66.375 -9.672 1 89.5 328 GLU A N 1
ATOM 2628 C CA . GLU A 1 328 ? 1.482 -66.875 -10.797 1 89.5 328 GLU A CA 1
ATOM 2629 C C . GLU A 1 328 ? 1.651 -68.375 -10.992 1 89.5 328 GLU A C 1
ATOM 2631 O O . GLU A 1 328 ? 0.692 -69.062 -11.328 1 89.5 328 GLU A O 1
ATOM 2636 N N . ASP A 1 329 ? 2.83 -68.875 -10.719 1 85.38 329 ASP A N 1
ATOM 2637 C CA . ASP A 1 329 ? 3.135 -70.312 -10.969 1 85.38 329 ASP A CA 1
ATOM 2638 C C . ASP A 1 329 ? 2.42 -71.188 -9.961 1 85.38 329 ASP A C 1
ATOM 2640 O O . ASP A 1 329 ? 2.195 -72.375 -10.227 1 85.38 329 ASP A O 1
ATOM 2644 N N . VAL A 1 330 ? 2.027 -70.625 -8.867 1 84.38 330 VAL A N 1
ATOM 2645 C CA . VAL A 1 330 ? 1.479 -71.438 -7.785 1 84.38 330 VAL A CA 1
ATOM 2646 C C . VAL A 1 330 ? -0.04 -71.312 -7.742 1 84.38 330 VAL A C 1
ATOM 2648 O O . VAL A 1 330 ? -0.739 -72.125 -7.156 1 84.38 330 VAL A O 1
ATOM 2651 N N . GLN A 1 331 ? -0.527 -70.375 -8.367 1 81.5 331 GLN A N 1
ATOM 2652 C CA . GLN A 1 331 ? -1.936 -70 -8.266 1 81.5 331 GLN A CA 1
ATOM 2653 C C . GLN A 1 331 ? -2.836 -71.125 -8.68 1 81.5 331 GLN A C 1
ATOM 2655 O O . GLN A 1 331 ? -3.842 -71.438 -8.016 1 81.5 331 GLN A O 1
ATOM 2660 N N . HIS A 1 332 ? -2.453 -71.812 -9.703 1 80.94 332 HIS A N 1
ATOM 2661 C CA . HIS A 1 332 ? -3.291 -72.875 -10.242 1 80.94 332 HIS A CA 1
ATOM 2662 C C . HIS A 1 332 ? -3.328 -74.062 -9.312 1 80.94 332 HIS A C 1
ATOM 2664 O O . HIS A 1 332 ? -4.242 -74.938 -9.391 1 80.94 332 HIS A O 1
ATOM 2670 N N . GLN A 1 333 ? -2.389 -74.125 -8.375 1 78.5 333 GLN A N 1
ATOM 2671 C CA . GLN A 1 333 ? -2.273 -75.25 -7.504 1 78.5 333 GLN A CA 1
ATOM 2672 C C . GLN A 1 333 ? -2.945 -75 -6.156 1 78.5 333 GLN A C 1
ATOM 2674 O O . GLN A 1 333 ? -3.055 -75.938 -5.328 1 78.5 333 GLN A O 1
ATOM 2679 N N . LEU A 1 334 ? -3.395 -73.875 -6.066 1 77.5 334 LEU A N 1
ATOM 2680 C CA . LEU A 1 334 ? -3.871 -73.5 -4.734 1 77.5 334 LEU A CA 1
ATOM 2681 C C . LEU A 1 334 ? -5.395 -73.5 -4.68 1 77.5 334 LEU A C 1
ATOM 2683 O O . LEU A 1 334 ? -6.059 -72.812 -5.426 1 77.5 334 LEU A O 1
ATOM 2687 N N . ASN A 1 335 ? -5.91 -74.5 -3.986 1 72.44 335 ASN A N 1
ATOM 2688 C CA . ASN A 1 335 ? -7.352 -74.5 -3.771 1 72.44 335 ASN A CA 1
ATOM 2689 C C . ASN A 1 335 ? -7.742 -73.75 -2.502 1 72.44 335 ASN A C 1
ATOM 2691 O O . ASN A 1 335 ? -8.836 -73.188 -2.424 1 72.44 335 ASN A O 1
ATOM 2695 N N . ASP A 1 336 ? -6.863 -73.812 -1.55 1 81.62 336 ASP A N 1
ATOM 2696 C CA . ASP A 1 336 ? -7.066 -73.188 -0.259 1 81.62 336 ASP A CA 1
ATOM 2697 C C . 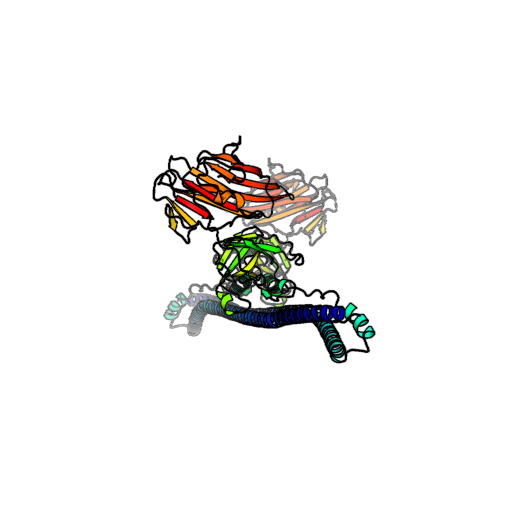ASP A 1 336 ? -5.781 -72.5 0.234 1 81.62 336 ASP A C 1
ATOM 2699 O O . ASP A 1 336 ? -4.695 -73.062 0.105 1 81.62 336 ASP A O 1
ATOM 2703 N N . LEU A 1 337 ? -5.91 -71.25 0.746 1 82.69 337 LEU A N 1
ATOM 2704 C CA . LEU A 1 337 ? -4.738 -70.5 1.155 1 82.69 337 LEU A CA 1
ATOM 2705 C C . LEU A 1 337 ? -4.176 -71 2.473 1 82.69 337 LEU A C 1
ATOM 2707 O O . LEU A 1 337 ? -3.031 -70.688 2.822 1 82.69 337 LEU A O 1
ATOM 2711 N N . LYS A 1 338 ? -4.98 -71.75 3.215 1 73.56 338 LYS A N 1
ATOM 2712 C CA . LYS A 1 338 ? -4.539 -72.25 4.52 1 73.56 338 LYS A CA 1
ATOM 2713 C C . LYS A 1 338 ? -3.311 -73.125 4.391 1 73.56 338 LYS A C 1
ATOM 2715 O O . LYS A 1 338 ? -2.449 -73.188 5.273 1 73.56 338 LYS A O 1
ATOM 2720 N N . SER A 1 339 ? -3.297 -73.875 3.305 1 64.5 339 SER A N 1
ATOM 2721 C CA . SER A 1 339 ? -2.223 -74.875 3.193 1 64.5 339 SER A CA 1
ATOM 2722 C C . SER A 1 339 ? -0.91 -74.188 2.789 1 64.5 339 SER A C 1
ATOM 2724 O O . SER A 1 339 ? 0.163 -74.812 2.957 1 64.5 339 SER A O 1
ATOM 2726 N N . GLY A 1 340 ? -0.78 -73 2.762 1 65.88 340 GLY A N 1
ATOM 2727 C CA . GLY A 1 340 ? 0.378 -72.188 2.432 1 65.88 340 GLY A CA 1
ATOM 2728 C C . GLY A 1 340 ? 1.454 -72.938 1.685 1 65.88 340 GLY A C 1
ATOM 2729 O O . GLY A 1 340 ? 1.74 -74.062 2.01 1 65.88 340 GLY A O 1
ATOM 2730 N N . LYS A 1 341 ? 1.656 -72.75 0.413 1 76.44 341 LYS A N 1
ATOM 2731 C CA . LYS A 1 341 ? 2.705 -73.375 -0.374 1 76.44 341 LYS A CA 1
ATOM 2732 C C . LYS A 1 341 ? 3.779 -72.375 -0.783 1 76.44 341 LYS A C 1
ATOM 2734 O O . LYS A 1 341 ? 3.652 -71.188 -0.514 1 76.44 341 LYS A O 1
ATOM 2739 N N . GLN A 1 342 ? 4.914 -73 -1.16 1 84.44 342 GLN A N 1
ATOM 2740 C CA . GLN A 1 342 ? 5.965 -72.188 -1.73 1 84.44 342 GLN A CA 1
ATOM 2741 C C . GLN A 1 342 ? 5.395 -71.188 -2.75 1 84.44 342 GLN A C 1
ATOM 2743 O O . GLN A 1 342 ? 4.559 -71.562 -3.578 1 84.44 342 GLN A O 1
ATOM 2748 N N . GLY A 1 343 ? 5.637 -69.875 -2.539 1 89.25 343 GLY A N 1
ATOM 2749 C CA . GLY A 1 343 ? 5.168 -68.875 -3.473 1 89.25 343 GLY A CA 1
ATOM 2750 C C . GLY A 1 343 ? 4.004 -68.062 -2.939 1 89.25 343 GLY A C 1
ATOM 2751 O O . GLY A 1 343 ? 3.312 -67.375 -3.703 1 89.25 343 GLY A O 1
ATOM 2752 N N . THR A 1 344 ? 3.732 -68.188 -1.648 1 92.56 344 THR A N 1
ATOM 2753 C CA . THR A 1 344 ? 2.617 -67.438 -1.068 1 92.56 344 THR A CA 1
ATOM 2754 C C . THR A 1 344 ? 3.105 -66.5 0.034 1 92.56 344 THR A C 1
ATOM 2756 O O . THR A 1 344 ? 4.027 -66.812 0.777 1 92.56 344 THR A O 1
ATOM 2759 N N . PHE A 1 345 ? 2.68 -65.375 0.086 1 93.81 345 PHE A N 1
ATOM 2760 C CA . PHE A 1 345 ? 2.871 -64.375 1.132 1 93.81 345 PHE A CA 1
ATOM 2761 C C . PHE A 1 345 ? 1.534 -63.938 1.736 1 93.81 345 PHE A C 1
ATOM 2763 O O . PHE A 1 345 ? 0.782 -63.188 1.13 1 93.81 345 PHE A O 1
ATOM 2770 N N . LEU A 1 346 ? 1.234 -64.375 3.004 1 94.31 346 LEU A N 1
ATOM 2771 C CA . LEU A 1 346 ? -0.133 -64.25 3.5 1 94.31 346 LEU A CA 1
ATOM 2772 C C . LEU A 1 346 ? -0.162 -63.625 4.871 1 94.31 346 LEU A C 1
ATOM 2774 O O . LEU A 1 346 ? 0.806 -63.688 5.633 1 94.31 346 LEU A O 1
ATOM 2778 N N . LEU A 1 347 ? -1.211 -62.969 5.109 1 94.38 347 LEU A N 1
ATOM 2779 C CA . LEU A 1 347 ? -1.551 -62.344 6.391 1 94.38 347 LEU A CA 1
ATOM 2780 C C . LEU A 1 347 ? -2.941 -62.781 6.848 1 94.38 347 LEU A C 1
ATOM 2782 O O . LEU A 1 347 ? -3.896 -62.719 6.066 1 94.38 347 LEU A O 1
ATOM 2786 N N . ASN A 1 348 ? -3.033 -63.219 8.023 1 92.69 348 ASN A N 1
ATOM 2787 C CA . ASN A 1 348 ? -4.344 -63.656 8.492 1 92.69 348 ASN A CA 1
ATOM 2788 C C . ASN A 1 348 ? -5.008 -62.594 9.359 1 92.69 348 ASN A C 1
ATOM 2790 O O . ASN A 1 348 ? -4.395 -61.562 9.68 1 92.69 348 ASN A O 1
ATOM 2794 N N . ARG A 1 349 ? -6.188 -62.781 9.758 1 92 349 ARG A N 1
ATOM 2795 C CA . ARG A 1 349 ? -7.016 -61.812 10.5 1 92 349 ARG A CA 1
ATOM 2796 C C . ARG A 1 349 ? -6.363 -61.438 11.82 1 92 349 ARG A C 1
ATOM 2798 O O . ARG A 1 349 ? -6.504 -60.312 12.281 1 92 349 ARG A O 1
ATOM 2805 N N . ASN A 1 350 ? -5.637 -62.344 12.391 1 90.56 350 ASN A N 1
ATOM 2806 C CA . ASN A 1 350 ? -5.035 -62.125 13.703 1 90.56 350 ASN A CA 1
ATOM 2807 C C . ASN A 1 350 ? -3.668 -61.469 13.594 1 90.56 350 ASN A C 1
ATOM 2809 O O . ASN A 1 350 ? -2.969 -61.312 14.594 1 90.56 350 ASN A O 1
ATOM 2813 N N . GLY A 1 351 ? -3.275 -61.25 12.422 1 92.5 351 GLY A N 1
ATOM 2814 C CA . GLY A 1 351 ? -2.035 -60.531 12.219 1 92.5 351 GLY A CA 1
ATOM 2815 C C . GLY A 1 351 ? -0.841 -61.438 11.984 1 92.5 351 GLY A C 1
ATOM 2816 O O . GLY A 1 351 ? 0.295 -60.938 11.898 1 92.5 351 GLY A O 1
ATOM 2817 N N . LYS A 1 352 ? -1.065 -62.688 11.977 1 92.81 352 LYS A N 1
ATOM 2818 C CA . LYS A 1 352 ? 0.034 -63.625 11.742 1 92.81 352 LYS A CA 1
ATOM 2819 C C . LYS A 1 352 ? 0.458 -63.625 10.281 1 92.81 352 LYS A C 1
ATOM 2821 O O . LYS A 1 352 ? -0.389 -63.594 9.383 1 92.81 352 LYS A O 1
ATOM 2826 N N . ILE A 1 353 ? 1.715 -63.656 10.016 1 94.81 353 ILE A N 1
ATOM 2827 C CA . ILE A 1 353 ? 2.271 -63.594 8.672 1 94.81 353 ILE A CA 1
ATOM 2828 C C . ILE A 1 353 ? 2.83 -64.938 8.281 1 94.81 353 ILE A C 1
ATOM 2830 O O . ILE A 1 353 ? 3.506 -65.625 9.078 1 94.81 353 ILE A O 1
ATOM 2834 N N . PHE A 1 354 ? 2.496 -65.375 7.125 1 93.94 354 PHE A N 1
ATOM 2835 C CA . PHE A 1 354 ? 2.992 -66.688 6.586 1 93.94 354 PHE A CA 1
ATOM 2836 C C . PHE A 1 354 ? 3.717 -66.438 5.262 1 93.94 354 PHE A C 1
ATOM 2838 O O . PHE A 1 354 ? 3.148 -65.875 4.324 1 93.94 354 PHE A O 1
ATOM 2845 N N . ILE A 1 355 ? 4.969 -66.812 5.141 1 93.94 355 ILE A N 1
ATOM 2846 C CA . ILE A 1 355 ? 5.746 -66.75 3.908 1 93.94 355 ILE A CA 1
ATOM 2847 C C . ILE A 1 355 ? 6.176 -68.125 3.457 1 93.94 355 ILE A C 1
ATOM 2849 O O . ILE A 1 355 ? 6.84 -68.875 4.203 1 93.94 355 ILE A O 1
ATOM 2853 N N . ASP A 1 356 ? 5.828 -68.438 2.309 1 91.44 356 ASP A N 1
ATOM 2854 C CA . ASP A 1 356 ? 6.16 -69.75 1.763 1 91.44 356 ASP A CA 1
ATOM 2855 C C . ASP A 1 356 ? 5.711 -70.875 2.703 1 91.44 356 ASP A C 1
ATOM 2857 O O . ASP A 1 356 ? 6.441 -71.812 2.922 1 91.44 356 ASP A O 1
ATOM 2861 N N . GLY A 1 357 ? 4.625 -70.625 3.436 1 88.19 357 GLY A N 1
ATOM 2862 C CA . GLY A 1 357 ? 4.039 -71.625 4.309 1 88.19 357 GLY A CA 1
ATOM 2863 C C . GLY A 1 357 ? 4.566 -71.562 5.727 1 88.19 357 GLY A C 1
ATOM 2864 O O . GLY A 1 357 ? 4.07 -72.25 6.609 1 88.19 357 GLY A O 1
ATOM 2865 N N . SER A 1 358 ? 5.574 -70.75 5.961 1 91.06 358 SER A N 1
ATOM 2866 C CA . SER A 1 358 ? 6.168 -70.625 7.289 1 91.06 358 SER A CA 1
ATOM 2867 C C . SER A 1 358 ? 5.648 -69.438 8.031 1 91.06 358 SER A C 1
ATOM 2869 O O . SER A 1 358 ? 5.648 -68.312 7.496 1 91.06 358 SER A O 1
ATOM 2871 N N . GLU A 1 359 ? 5.246 -69.688 9.203 1 92.31 359 GLU A N 1
ATOM 2872 C CA . GLU A 1 359 ? 4.777 -68.562 10.047 1 92.31 359 GLU A CA 1
ATOM 2873 C C . GLU A 1 359 ? 5.941 -67.75 10.57 1 92.31 359 GLU A C 1
ATOM 2875 O O . GLU A 1 359 ? 6.965 -68.312 10.992 1 92.31 359 GLU A O 1
ATOM 2880 N N . LYS A 1 360 ? 5.766 -66.5 10.539 1 92.44 360 LYS A N 1
ATOM 2881 C CA . LYS A 1 360 ? 6.793 -65.562 11.039 1 92.44 360 LYS A CA 1
ATOM 2882 C C . LYS A 1 360 ? 6.469 -65.125 12.453 1 92.44 360 LYS A C 1
ATOM 2884 O O . LYS A 1 360 ? 5.34 -65.25 12.922 1 92.44 360 LYS A O 1
ATOM 2889 N N . SER A 1 361 ? 7.445 -64.438 13.031 1 91.06 361 SER A N 1
ATOM 2890 C CA . SER A 1 361 ? 7.34 -64.062 14.453 1 91.06 361 SER A CA 1
ATOM 2891 C C . SER A 1 361 ? 6.566 -62.781 14.656 1 91.06 361 SER A C 1
ATOM 2893 O O . SER A 1 361 ? 5.922 -62.594 15.688 1 91.06 361 SER A O 1
ATOM 2895 N N . THR A 1 362 ? 6.602 -61.969 13.711 1 91.06 362 THR A N 1
ATOM 2896 C CA . THR A 1 362 ? 5.969 -60.656 13.867 1 91.06 362 THR A CA 1
ATOM 2897 C C . THR A 1 362 ? 4.453 -60.75 13.719 1 91.06 362 THR A C 1
ATOM 2899 O O . THR A 1 362 ? 3.965 -61.438 12.812 1 91.06 362 THR A O 1
ATOM 2902 N N . ILE A 1 363 ? 3.721 -60.188 14.68 1 92.12 363 ILE A N 1
ATOM 2903 C CA . ILE A 1 363 ? 2.262 -60.156 14.641 1 92.12 363 ILE A CA 1
ATOM 2904 C C . ILE A 1 363 ? 1.761 -58.75 14.438 1 92.12 363 ILE A C 1
ATOM 2906 O O . ILE A 1 363 ? 2.137 -57.844 15.18 1 92.12 363 ILE A O 1
ATOM 2910 N N . LEU A 1 364 ? 1.023 -58.562 13.375 1 93.69 364 LEU A N 1
ATOM 2911 C CA . LEU A 1 364 ? 0.446 -57.25 13.07 1 93.69 364 LEU A CA 1
ATOM 2912 C C . LEU A 1 364 ? -0.93 -57.094 13.711 1 93.69 364 LEU A C 1
ATOM 2914 O O . LEU A 1 364 ? -1.379 -58 14.445 1 93.69 364 LEU A O 1
ATOM 2918 N N . SER A 1 365 ? -1.524 -56 13.578 1 91.62 365 SER A N 1
ATOM 2919 C CA . SER A 1 365 ? -2.824 -55.719 14.18 1 91.62 365 SER A CA 1
ATOM 2920 C C . SER A 1 365 ? -3.914 -56.594 13.562 1 91.62 365 SER A C 1
ATOM 2922 O O . SER A 1 365 ? -3.83 -56.969 12.391 1 91.62 365 SER A O 1
ATOM 2924 N N . ASN A 1 366 ? -4.949 -56.844 14.367 1 91.06 366 ASN A N 1
ATOM 2925 C CA . ASN A 1 366 ? -6.102 -57.594 13.883 1 91.06 366 ASN A CA 1
ATOM 2926 C C . ASN A 1 366 ? -6.898 -56.812 12.859 1 91.06 366 ASN A C 1
ATOM 2928 O O . ASN A 1 366 ? -6.883 -55.562 12.875 1 91.06 366 ASN A O 1
ATOM 2932 N N . PHE A 1 367 ? -7.578 -57.625 12.016 1 91.69 367 PHE A N 1
ATOM 2933 C CA . PHE A 1 367 ? -8.453 -56.969 11.062 1 91.69 367 PHE A CA 1
ATOM 2934 C C . PHE A 1 367 ? -9.695 -56.438 11.758 1 91.69 367 PHE A C 1
ATOM 2936 O O . PHE A 1 367 ? -10.414 -57.156 12.438 1 91.69 367 PHE A O 1
ATOM 2943 N N . ASN A 1 368 ? -9.883 -55.156 11.633 1 91 368 ASN A N 1
ATOM 2944 C CA . ASN A 1 368 ? -11.109 -54.531 12.102 1 91 368 ASN A CA 1
ATOM 2945 C C . ASN A 1 368 ? -11.836 -53.812 10.969 1 91 368 ASN A C 1
ATOM 2947 O O . ASN A 1 368 ? -11.281 -53.625 9.883 1 91 368 ASN A O 1
ATOM 2951 N N . LYS A 1 369 ? -13.117 -53.625 11.359 1 92.19 369 LYS A N 1
ATOM 2952 C CA . LYS A 1 369 ? -13.867 -52.844 10.375 1 92.19 369 LYS A CA 1
ATOM 2953 C C . LYS A 1 369 ? -13.156 -51.531 10.07 1 92.19 369 LYS A C 1
ATOM 2955 O O . LYS A 1 369 ? -12.852 -50.75 10.977 1 92.19 369 LYS A O 1
ATOM 2960 N N . GLY A 1 370 ? -12.836 -51.375 8.859 1 91.75 370 GLY A N 1
ATOM 2961 C CA . GLY A 1 370 ? -12.188 -50.156 8.43 1 91.75 370 GLY A CA 1
ATOM 2962 C C . GLY A 1 370 ? -10.672 -50.25 8.383 1 91.75 370 GLY A C 1
ATOM 2963 O O . GLY A 1 370 ? -9.992 -49.312 7.965 1 91.75 370 GLY A O 1
ATOM 2964 N N . SER A 1 371 ? -10.195 -51.406 8.844 1 91.94 371 SER A N 1
ATOM 2965 C CA . SER A 1 371 ? -8.75 -51.625 8.836 1 91.94 371 SER A CA 1
ATOM 2966 C C . SER A 1 371 ? -8.203 -51.688 7.418 1 91.94 371 SER A C 1
ATOM 2968 O O . SER A 1 371 ? -8.883 -52.156 6.504 1 91.94 371 SER A O 1
ATOM 2970 N N . LYS A 1 372 ? -6.98 -51.125 7.305 1 93.69 372 LYS A N 1
ATOM 2971 C CA . LYS A 1 372 ? -6.309 -51.125 6.008 1 93.69 372 LYS A CA 1
ATOM 2972 C C . LYS A 1 372 ? -4.984 -51.875 6.074 1 93.69 372 LYS A C 1
ATOM 2974 O O . LYS A 1 372 ? -4.242 -51.75 7.047 1 93.69 372 LYS A O 1
ATOM 2979 N N . VAL A 1 373 ? -4.816 -52.75 5.137 1 94.38 373 VAL A N 1
ATOM 2980 C CA . VAL A 1 373 ? -3.553 -53.438 4.992 1 94.38 373 VAL A CA 1
ATOM 2981 C C . VAL A 1 373 ? -2.945 -53.156 3.621 1 94.38 373 VAL A C 1
ATOM 2983 O O . VAL A 1 373 ? -3.592 -53.344 2.592 1 94.38 373 VAL A O 1
ATOM 2986 N N . CYS A 1 374 ? -1.731 -52.75 3.623 1 94.12 374 CYS A N 1
ATOM 2987 C CA . CYS A 1 374 ? -1.089 -52.344 2.373 1 94.12 374 CYS A CA 1
ATOM 2988 C C . CYS A 1 374 ? 0.163 -53.188 2.119 1 94.12 374 CYS A C 1
ATOM 2990 O O . CYS A 1 374 ? 1.011 -53.312 3.004 1 94.12 374 CYS A O 1
ATOM 2992 N N . PHE A 1 375 ? 0.246 -53.812 0.972 1 94.31 375 PHE A N 1
ATOM 2993 C CA . PHE A 1 375 ? 1.436 -54.531 0.524 1 94.31 375 PHE A CA 1
ATOM 2994 C C . PHE A 1 375 ? 2.209 -53.688 -0.498 1 94.31 375 PHE A C 1
ATOM 2996 O O . PHE A 1 375 ? 1.633 -53.219 -1.468 1 94.31 375 PHE A O 1
ATOM 3003 N N . THR A 1 376 ? 3.416 -53.5 -0.295 1 92.38 376 THR A N 1
ATOM 3004 C CA . THR A 1 376 ? 4.277 -52.844 -1.264 1 92.38 376 THR A CA 1
ATOM 3005 C C . THR A 1 376 ? 5.477 -53.719 -1.617 1 92.38 376 THR A C 1
ATOM 3007 O O . THR A 1 376 ? 5.941 -54.5 -0.789 1 92.38 376 THR A O 1
ATOM 3010 N N . CYS A 1 377 ? 5.859 -53.625 -2.814 1 90.81 377 CYS A N 1
ATOM 3011 C CA . CYS A 1 377 ? 6.941 -54.469 -3.297 1 90.81 377 CYS A CA 1
ATOM 3012 C C . CYS A 1 377 ? 8.031 -53.656 -3.969 1 90.81 377 CYS A C 1
ATOM 3014 O O . CYS A 1 377 ? 7.75 -52.875 -4.883 1 90.81 377 CYS A O 1
ATOM 3016 N N . ASP A 1 378 ? 9.242 -53.844 -3.551 1 89.06 378 ASP A N 1
ATOM 3017 C CA . ASP A 1 378 ? 10.383 -53.156 -4.133 1 89.06 378 ASP A CA 1
ATOM 3018 C C . ASP A 1 378 ? 11.477 -54.125 -4.531 1 89.06 378 ASP A C 1
ATOM 3020 O O . ASP A 1 378 ? 11.586 -55.219 -3.949 1 89.06 378 ASP A O 1
ATOM 3024 N N . LEU A 1 379 ? 12.211 -53.688 -5.477 1 88.62 379 LEU A N 1
ATOM 3025 C CA . LEU A 1 379 ? 13.305 -54.531 -5.934 1 88.62 379 LEU A CA 1
ATOM 3026 C C . LEU A 1 379 ? 14.516 -54.406 -5.02 1 88.62 379 LEU A C 1
ATOM 3028 O O . LEU A 1 379 ? 14.922 -53.281 -4.676 1 88.62 379 LEU A O 1
ATOM 3032 N N . VAL A 1 380 ? 14.969 -55.5 -4.473 1 87.38 380 VAL A N 1
ATOM 3033 C CA . VAL A 1 380 ? 16.203 -55.5 -3.693 1 87.38 380 VAL A CA 1
ATOM 3034 C C . VAL A 1 380 ? 17.375 -55.875 -4.586 1 87.38 380 VAL A C 1
ATOM 3036 O O . VAL A 1 380 ? 18.359 -55.156 -4.68 1 87.38 380 VAL A O 1
ATOM 3039 N N . ASN A 1 381 ? 17.312 -57 -5.195 1 86.81 381 ASN A N 1
ATOM 3040 C CA . ASN A 1 381 ? 18.297 -57.469 -6.16 1 86.81 381 ASN A CA 1
ATOM 3041 C C . ASN A 1 381 ? 17.672 -58.438 -7.168 1 86.81 381 ASN A C 1
ATOM 3043 O O . ASN A 1 381 ? 16.453 -58.531 -7.277 1 86.81 381 ASN A O 1
ATOM 3047 N N . LYS A 1 382 ? 18.5 -59.094 -7.996 1 85.5 382 LYS A N 1
ATOM 3048 C CA . LYS A 1 382 ? 18.016 -59.906 -9.117 1 85.5 382 LYS A CA 1
ATOM 3049 C C . LYS A 1 382 ? 17.25 -61.125 -8.625 1 85.5 382 LYS A C 1
ATOM 3051 O O . LYS A 1 382 ? 16.453 -61.719 -9.367 1 85.5 382 LYS A O 1
ATOM 3056 N N . ASP A 1 383 ? 17.391 -61.469 -7.285 1 86.44 383 ASP A N 1
ATOM 3057 C CA . ASP A 1 383 ? 16.766 -62.719 -6.824 1 86.44 383 ASP A CA 1
ATOM 3058 C C . ASP A 1 383 ? 15.828 -62.469 -5.648 1 86.44 383 ASP A C 1
ATOM 3060 O O . ASP A 1 383 ? 15.211 -63.375 -5.121 1 86.44 383 ASP A O 1
ATOM 3064 N N . LYS A 1 384 ? 15.781 -61.219 -5.266 1 89.56 384 LYS A N 1
ATOM 3065 C CA . LYS A 1 384 ? 15.016 -60.938 -4.055 1 89.56 384 LYS A CA 1
ATOM 3066 C C . LYS A 1 384 ? 14.18 -59.656 -4.215 1 89.56 384 LYS A C 1
ATOM 3068 O O . LYS A 1 384 ? 14.641 -58.688 -4.793 1 89.56 384 LYS A O 1
ATOM 3073 N N . MET A 1 385 ? 12.969 -59.812 -3.689 1 91 385 MET A N 1
ATOM 3074 C CA . MET A 1 385 ? 12.078 -58.688 -3.623 1 91 385 MET A CA 1
ATOM 3075 C C . MET A 1 385 ? 11.75 -58.312 -2.176 1 91 385 MET A C 1
ATOM 3077 O O . MET A 1 385 ? 11.586 -59.219 -1.336 1 91 385 MET A O 1
ATOM 3081 N N . ARG A 1 386 ? 11.766 -57.062 -1.922 1 94.12 386 ARG A N 1
ATOM 3082 C CA . ARG A 1 386 ? 11.391 -56.594 -0.59 1 94.12 386 ARG A CA 1
ATOM 3083 C C . ARG A 1 386 ? 9.906 -56.281 -0.518 1 94.12 386 ARG A C 1
ATOM 3085 O O . ARG A 1 386 ? 9.398 -55.469 -1.292 1 94.12 386 ARG A O 1
ATOM 3092 N N . ILE A 1 387 ? 9.195 -56.938 0.371 1 93.12 387 ILE A N 1
ATOM 3093 C CA . ILE A 1 387 ? 7.766 -56.719 0.564 1 93.12 387 ILE A CA 1
ATOM 3094 C C . ILE A 1 387 ? 7.531 -56 1.897 1 93.12 387 ILE A C 1
ATOM 3096 O O . ILE A 1 387 ? 8.07 -56.438 2.928 1 93.12 387 ILE A O 1
ATOM 3100 N N . ASN A 1 388 ? 6.871 -54.969 1.826 1 93.75 388 ASN A N 1
ATOM 3101 C CA . ASN A 1 388 ? 6.43 -54.25 3.025 1 93.75 388 ASN A CA 1
ATOM 3102 C C . ASN A 1 388 ? 4.938 -54.438 3.275 1 93.75 388 ASN A C 1
ATOM 3104 O O . ASN A 1 388 ? 4.137 -54.375 2.342 1 93.75 388 ASN A O 1
ATOM 3108 N N . ILE A 1 389 ? 4.594 -54.688 4.516 1 94.62 389 ILE A N 1
ATOM 3109 C CA . ILE A 1 389 ? 3.193 -54.719 4.922 1 94.62 389 ILE A CA 1
ATOM 3110 C C . ILE A 1 389 ? 2.912 -53.625 5.934 1 94.62 389 ILE A C 1
ATOM 3112 O O . ILE A 1 389 ? 3.541 -53.562 6.992 1 94.62 389 ILE A O 1
ATOM 3116 N N . ASP A 1 390 ? 2.055 -52.844 5.578 1 92.38 390 ASP A N 1
ATOM 3117 C CA . ASP A 1 390 ? 1.634 -51.75 6.477 1 92.38 390 ASP A CA 1
ATOM 3118 C C . ASP A 1 390 ? 0.225 -52 7.012 1 92.38 390 ASP A C 1
ATOM 3120 O O . ASP A 1 390 ? -0.712 -52.219 6.234 1 92.38 390 ASP A O 1
ATOM 3124 N N . SER A 1 391 ? 0.032 -52.031 8.25 1 90.25 391 SER A N 1
ATOM 3125 C CA . SER A 1 391 ? -1.263 -52.188 8.914 1 90.25 391 SER A CA 1
ATOM 3126 C C . SER A 1 391 ? -1.372 -51.25 10.109 1 90.25 391 SER A C 1
ATOM 3128 O O . SER A 1 391 ? -0.648 -51.406 11.094 1 90.25 391 SER A O 1
ATOM 3130 N N . GLU A 1 392 ? -2.287 -50.312 9.844 1 83.44 392 GLU A N 1
ATOM 3131 C CA . GLU A 1 392 ? -2.461 -49.25 10.852 1 83.44 392 GLU A CA 1
ATOM 3132 C C . GLU A 1 392 ? -1.148 -48.531 11.125 1 83.44 392 GLU A C 1
ATOM 3134 O O . GLU A 1 392 ? -0.532 -48 10.203 1 83.44 392 GLU A O 1
ATOM 3139 N N . GLU A 1 393 ? -0.511 -48.625 12.203 1 82.62 393 GLU A N 1
ATOM 3140 C CA . GLU A 1 393 ? 0.685 -47.844 12.531 1 82.62 393 GLU A CA 1
ATOM 3141 C C . GLU A 1 393 ? 1.921 -48.75 12.586 1 82.62 393 GLU A C 1
ATOM 3143 O O . GLU A 1 393 ? 2.979 -48.312 13.055 1 82.62 393 GLU A O 1
ATOM 3148 N N . LYS A 1 394 ? 1.711 -49.938 12.047 1 90.62 394 LYS A N 1
ATOM 3149 C CA . LYS A 1 394 ? 2.855 -50.844 12.086 1 90.62 394 LYS A CA 1
ATOM 3150 C C . LYS A 1 394 ? 3.297 -51.219 10.672 1 90.62 394 LYS A C 1
ATOM 3152 O O . LYS A 1 394 ? 2.465 -51.375 9.781 1 90.62 394 LYS A O 1
ATOM 3157 N N . ARG A 1 395 ? 4.527 -51.25 10.414 1 88.44 395 ARG A N 1
ATOM 3158 C CA . ARG A 1 395 ? 5.109 -51.719 9.156 1 88.44 395 ARG A CA 1
ATOM 3159 C C . ARG A 1 395 ? 6.09 -52.844 9.406 1 88.44 395 ARG A C 1
ATOM 3161 O O . ARG A 1 395 ? 6.926 -52.781 10.305 1 88.44 395 ARG A O 1
ATOM 3168 N N . VAL A 1 396 ? 5.965 -53.906 8.648 1 93.88 396 VAL A N 1
ATOM 3169 C CA . VAL A 1 396 ? 6.918 -55 8.695 1 93.88 396 VAL A CA 1
ATOM 3170 C C . VAL A 1 396 ? 7.496 -55.25 7.301 1 93.88 396 VAL A C 1
ATOM 3172 O O . VAL A 1 396 ? 6.785 -55.125 6.297 1 93.88 396 VAL A O 1
ATOM 3175 N N . THR A 1 397 ? 8.797 -55.562 7.266 1 94.88 397 THR A N 1
ATOM 3176 C CA . THR A 1 397 ? 9.492 -55.75 5.996 1 94.88 397 THR A CA 1
ATOM 3177 C C . THR A 1 397 ? 10.141 -57.156 5.93 1 94.88 397 THR A C 1
ATOM 3179 O O . THR A 1 397 ? 10.773 -57.594 6.891 1 94.88 397 THR A O 1
ATOM 3182 N N . TYR A 1 398 ? 9.883 -57.844 4.855 1 94.38 398 TYR A N 1
ATOM 3183 C CA . TYR A 1 398 ? 10.516 -59.125 4.617 1 94.38 398 TYR A CA 1
ATOM 3184 C C . TYR A 1 398 ? 11.141 -59.188 3.229 1 94.38 398 TYR A C 1
ATOM 3186 O O . TYR A 1 398 ? 10.586 -58.656 2.266 1 94.38 398 TYR A O 1
ATOM 3194 N N . ASP A 1 399 ? 12.25 -59.75 3.086 1 93.25 399 ASP A N 1
ATOM 3195 C CA . ASP A 1 399 ? 12.836 -60.062 1.787 1 93.25 399 ASP A CA 1
ATOM 3196 C C . ASP A 1 399 ? 12.352 -61.438 1.286 1 93.25 399 ASP A C 1
ATOM 3198 O O . ASP A 1 399 ? 12.555 -62.469 1.945 1 93.25 399 ASP A O 1
ATOM 3202 N N . TRP A 1 400 ? 11.617 -61.438 0.243 1 92 400 TRP A N 1
ATOM 3203 C CA . TRP A 1 400 ? 11.016 -62.656 -0.346 1 92 400 TRP A CA 1
ATOM 3204 C C . TRP A 1 400 ? 11.82 -63.125 -1.554 1 92 400 TRP A C 1
ATOM 3206 O O . TRP A 1 400 ? 12.078 -62.344 -2.475 1 92 400 TRP A O 1
ATOM 3216 N N . SER A 1 401 ? 12.258 -64.375 -1.604 1 89.38 401 SER A N 1
ATOM 3217 C CA . SER A 1 401 ? 13.125 -64.938 -2.643 1 89.38 401 SER A CA 1
ATOM 3218 C C . SER A 1 401 ? 12.328 -65.25 -3.895 1 89.38 401 SER A C 1
ATOM 3220 O O . SER A 1 401 ? 12.055 -66.438 -4.148 1 89.38 401 SER A O 1
ATOM 3222 N N . ILE A 1 402 ? 11.938 -64.25 -4.648 1 87.06 402 ILE A N 1
ATOM 3223 C CA . ILE A 1 402 ? 11.242 -64.438 -5.918 1 87.06 402 ILE A CA 1
ATOM 3224 C C . ILE A 1 402 ? 11.898 -63.562 -6.988 1 87.06 402 ILE A C 1
ATOM 3226 O O . ILE A 1 402 ? 12.484 -62.531 -6.684 1 87.06 402 ILE A O 1
ATOM 3230 N N . LYS A 1 403 ? 11.734 -63.969 -8.227 1 86.12 403 LYS A N 1
ATOM 3231 C CA . LYS A 1 403 ? 12.312 -63.219 -9.336 1 86.12 403 LYS A CA 1
ATOM 3232 C C . LYS A 1 403 ? 11.539 -61.906 -9.578 1 86.12 403 LYS A C 1
ATOM 3234 O O . LYS A 1 403 ? 10.312 -61.875 -9.453 1 86.12 403 LYS A O 1
ATOM 3239 N N . PRO A 1 404 ? 12.25 -60.969 -9.961 1 84 404 PRO A N 1
ATOM 3240 C CA . PRO A 1 404 ? 11.633 -59.625 -10.133 1 84 404 PRO A CA 1
ATOM 3241 C C . PRO A 1 404 ? 10.578 -59.625 -11.242 1 84 404 PRO A C 1
ATOM 3243 O O . PRO A 1 404 ? 9.672 -58.781 -11.211 1 84 404 PRO A O 1
ATOM 3246 N N . ASP A 1 405 ? 10.695 -60.438 -12.211 1 84 405 ASP A N 1
ATOM 3247 C CA . ASP A 1 405 ? 9.766 -60.438 -13.336 1 84 405 ASP A CA 1
ATOM 3248 C C . ASP A 1 405 ? 8.539 -61.312 -13.039 1 84 405 ASP A C 1
ATOM 3250 O O . ASP A 1 405 ? 7.664 -61.469 -13.891 1 84 405 ASP A O 1
ATOM 3254 N N . THR A 1 406 ? 8.453 -61.75 -11.766 1 86.38 406 THR A N 1
ATOM 3255 C CA . THR A 1 406 ? 7.34 -62.625 -11.398 1 86.38 406 THR A CA 1
ATOM 3256 C C . THR A 1 406 ? 6.055 -61.812 -11.227 1 86.38 406 THR A C 1
ATOM 3258 O O . THR A 1 406 ? 6.035 -60.844 -10.477 1 86.38 406 THR A O 1
ATOM 3261 N N . LYS A 1 407 ? 5.105 -62.219 -11.961 1 89.75 407 LYS A N 1
ATOM 3262 C CA . LYS A 1 407 ? 3.781 -61.625 -11.773 1 89.75 407 LYS A CA 1
ATOM 3263 C C . LYS A 1 407 ? 3.029 -62.312 -10.641 1 89.75 407 LYS A C 1
ATOM 3265 O O . LYS A 1 407 ? 3.145 -63.531 -10.453 1 89.75 407 LYS A O 1
ATOM 3270 N N . MET A 1 408 ? 2.344 -61.469 -9.891 1 92.81 408 MET A N 1
ATOM 3271 C CA . MET A 1 408 ? 1.685 -62.031 -8.719 1 92.81 408 MET A CA 1
ATOM 3272 C C . MET A 1 408 ? 0.195 -61.688 -8.727 1 92.81 408 MET A C 1
ATOM 3274 O O . MET A 1 408 ? -0.22 -60.688 -9.281 1 92.81 408 MET A O 1
ATOM 3278 N N . TYR A 1 409 ? -0.509 -62.656 -8.109 1 94.25 409 TYR A N 1
ATOM 3279 C CA . TYR A 1 409 ? -1.909 -62.406 -7.785 1 94.25 409 TYR A CA 1
ATOM 3280 C C . TYR A 1 409 ? -2.057 -61.906 -6.348 1 94.25 409 TYR A C 1
ATOM 3282 O O . TYR A 1 409 ? -1.271 -62.281 -5.477 1 94.25 409 TYR A O 1
ATOM 3290 N N . PHE A 1 410 ? -2.943 -61.031 -6.141 1 95.25 410 PHE A N 1
ATOM 3291 C CA . PHE A 1 410 ? -3.398 -60.875 -4.762 1 95.25 410 PHE A CA 1
ATOM 3292 C C . PHE A 1 410 ? -4.645 -61.719 -4.52 1 95.25 410 PHE A C 1
ATOM 3294 O O . PHE A 1 410 ? -5.418 -62 -5.445 1 95.25 410 PHE A O 1
ATOM 3301 N N . ALA A 1 411 ? -4.742 -62.156 -3.293 1 94.69 411 ALA A N 1
ATOM 3302 C CA . ALA A 1 411 ? -5.809 -63.125 -3.006 1 94.69 411 ALA A CA 1
ATOM 3303 C C . ALA A 1 411 ? -6.387 -62.906 -1.611 1 94.69 411 ALA A C 1
ATOM 3305 O O . ALA A 1 411 ? -5.758 -62.25 -0.77 1 94.69 411 ALA A O 1
ATOM 3306 N N . ALA A 1 412 ? -7.562 -63.406 -1.467 1 94.25 412 ALA A N 1
ATOM 3307 C CA . ALA A 1 412 ? -8.258 -63.375 -0.182 1 94.25 412 ALA A CA 1
ATOM 3308 C C . ALA A 1 412 ? -9.094 -64.625 0.017 1 94.25 412 ALA A C 1
ATOM 3310 O O . ALA A 1 412 ? -9.609 -65.188 -0.948 1 94.25 412 ALA A O 1
ATOM 3311 N N . GLN A 1 413 ? -9.102 -65.062 1.195 1 93.31 413 GLN A N 1
ATOM 3312 C CA . GLN A 1 413 ? -9.922 -66.188 1.565 1 93.31 413 GLN A CA 1
ATOM 3313 C C . GLN A 1 413 ? -10.727 -65.938 2.836 1 93.31 413 GLN A C 1
ATOM 3315 O O . GLN A 1 413 ? -10.172 -65.438 3.838 1 93.31 413 GLN A O 1
ATOM 3320 N N . PHE A 1 414 ? -12 -66.25 2.74 1 92.62 414 PHE A N 1
ATOM 3321 C CA . PHE A 1 414 ? -12.883 -66 3.871 1 92.62 414 PHE A CA 1
ATOM 3322 C C . PHE A 1 414 ? -13.609 -67.312 4.262 1 92.62 414 PHE A C 1
ATOM 3324 O O . PHE A 1 414 ? -14.117 -68 3.4 1 92.62 414 PHE A O 1
ATOM 3331 N N . TYR A 1 415 ? -13.727 -67.5 5.48 1 88.5 415 TYR A N 1
ATOM 3332 C CA . TYR A 1 415 ? -14.344 -68.75 5.941 1 88.5 415 TYR A CA 1
ATOM 3333 C C . TYR A 1 415 ? -15.75 -68.5 6.457 1 88.5 41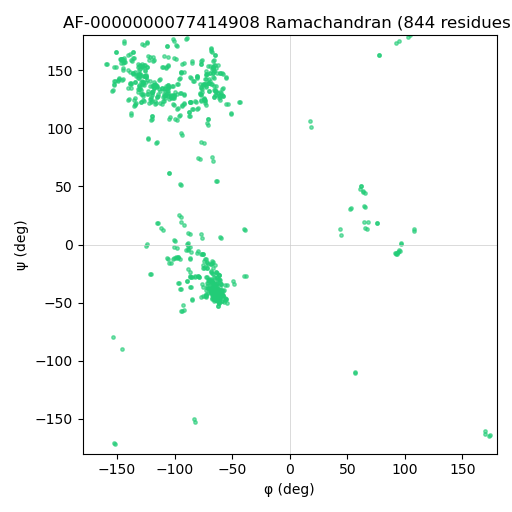5 TYR A C 1
ATOM 3335 O O . TYR A 1 415 ? -16.484 -69.438 6.773 1 88.5 415 TYR A O 1
ATOM 3343 N N . SER A 1 416 ? -16.078 -67.312 6.641 1 90.06 416 SER A N 1
ATOM 3344 C CA . SER A 1 416 ? -17.438 -66.875 6.977 1 90.06 416 SER A CA 1
ATOM 3345 C C . SER A 1 416 ? -17.984 -65.875 5.969 1 90.06 416 SER A C 1
ATOM 3347 O O . SER A 1 416 ? -17.234 -65.25 5.238 1 90.06 416 SER A O 1
ATOM 3349 N N . SER A 1 417 ? -19.312 -65.75 5.918 1 90.31 417 SER A N 1
ATOM 3350 C CA . SER A 1 417 ? -19.953 -64.938 4.898 1 90.31 417 SER A CA 1
ATOM 3351 C C . SER A 1 417 ? -20.031 -63.469 5.34 1 90.31 417 SER A C 1
ATOM 3353 O O . SER A 1 417 ? -20.359 -62.594 4.539 1 90.31 417 SER A O 1
ATOM 3355 N N . ASN A 1 418 ? -19.703 -63.188 6.438 1 91.69 418 ASN A N 1
ATOM 3356 C CA . ASN A 1 418 ? -19.844 -61.812 6.934 1 91.69 418 ASN A CA 1
ATOM 3357 C C . ASN A 1 418 ? -18.562 -61.031 6.758 1 91.69 418 ASN A C 1
ATOM 3359 O O . ASN A 1 418 ? -18.047 -60.438 7.719 1 91.69 418 ASN A O 1
ATOM 3363 N N . TRP A 1 419 ? -18.062 -61.062 5.609 1 94 419 TRP A N 1
ATOM 3364 C CA . TRP A 1 419 ? -16.875 -60.281 5.262 1 94 419 TRP A CA 1
ATOM 3365 C C . TRP A 1 419 ? -17.125 -59.406 4.035 1 94 419 TRP A C 1
ATOM 3367 O O . TRP A 1 419 ? -17.984 -59.719 3.203 1 94 419 TRP A O 1
ATOM 3377 N N . LYS A 1 420 ? -16.562 -58.25 3.977 1 95.88 420 LYS A N 1
ATOM 3378 C CA . LYS A 1 420 ? -16.531 -57.375 2.812 1 95.88 420 LYS A CA 1
ATOM 3379 C C . LYS A 1 420 ? -15.18 -56.719 2.658 1 95.88 420 LYS A C 1
ATOM 3381 O O . LYS A 1 420 ? -14.672 -56.094 3.598 1 95.88 420 LYS A O 1
ATOM 3386 N N . ILE A 1 421 ? -14.578 -56.906 1.452 1 95.44 421 ILE A N 1
ATOM 3387 C CA . ILE A 1 421 ? -13.211 -56.406 1.281 1 95.44 421 ILE A CA 1
ATOM 3388 C C . ILE A 1 421 ? -13.133 -55.531 0.038 1 95.44 421 ILE A C 1
ATOM 3390 O O . ILE A 1 421 ? -13.758 -55.812 -0.983 1 95.44 421 ILE A O 1
ATOM 3394 N N . LEU A 1 422 ? -12.43 -54.438 0.148 1 95.56 422 LEU A N 1
ATOM 3395 C CA . LEU A 1 422 ? -12.141 -53.5 -0.943 1 95.56 422 LEU A CA 1
ATOM 3396 C C . LEU A 1 422 ? -10.656 -53.5 -1.291 1 95.56 422 LEU A C 1
ATOM 3398 O O . LEU A 1 422 ? -9.805 -53.5 -0.399 1 95.56 422 LEU A O 1
ATOM 3402 N N . VAL A 1 423 ? -10.391 -53.594 -2.582 1 94.69 423 VAL A N 1
ATOM 3403 C CA . VAL A 1 423 ? -8.992 -53.562 -2.998 1 94.69 423 VAL A CA 1
ATOM 3404 C C . VAL A 1 423 ? -8.703 -52.281 -3.787 1 94.69 423 VAL A C 1
ATOM 3406 O O . VAL A 1 423 ? -9.539 -51.844 -4.586 1 94.69 423 VAL A O 1
ATOM 3409 N N . GLU A 1 424 ? -7.461 -51.75 -3.523 1 88.25 424 GLU A N 1
ATOM 3410 C CA . GLU A 1 424 ? -7.004 -50.562 -4.223 1 88.25 424 GLU A CA 1
ATOM 3411 C C . GLU A 1 424 ? -5.5 -50.594 -4.469 1 88.25 424 GLU A C 1
ATOM 3413 O O . GLU A 1 424 ? -4.746 -51.125 -3.654 1 88.25 424 GLU A O 1
ATOM 3418 N N . MET B 1 1 ? -37.094 66 24.734 1 69.25 1 MET B N 1
ATOM 3419 C CA . MET B 1 1 ? -35.656 65.75 24.75 1 69.25 1 MET B CA 1
ATOM 3420 C C . MET B 1 1 ? -34.844 67.062 24.609 1 69.25 1 MET B C 1
ATOM 3422 O O . MET B 1 1 ? -35.219 67.938 23.812 1 69.25 1 MET B O 1
ATOM 3426 N N . ASP B 1 2 ? -34.094 67.438 25.625 1 77.62 2 ASP B N 1
ATOM 3427 C CA . ASP B 1 2 ? -33.312 68.625 25.672 1 77.62 2 ASP B CA 1
ATOM 3428 C C . ASP B 1 2 ? -32.219 68.625 24.609 1 77.62 2 ASP B C 1
ATOM 3430 O O . ASP B 1 2 ? -31.875 67.562 24.062 1 77.62 2 ASP B O 1
ATOM 3434 N N . SER B 1 3 ? -31.922 69.812 24.141 1 79.25 3 SER B N 1
ATOM 3435 C CA . SER B 1 3 ? -30.922 70 23.109 1 79.25 3 SER B CA 1
ATOM 3436 C C . SER B 1 3 ? -29.625 69.25 23.422 1 79.25 3 SER B C 1
ATOM 3438 O O . SER B 1 3 ? -29 68.688 22.531 1 79.25 3 SER B O 1
ATOM 3440 N N . LEU B 1 4 ? -29.344 69.188 24.688 1 82.81 4 LEU B N 1
ATOM 3441 C CA . LEU B 1 4 ? -28.109 68.5 25.109 1 82.81 4 LEU B CA 1
ATOM 3442 C C . LEU B 1 4 ? -28.219 67 24.938 1 82.81 4 LEU B C 1
ATOM 3444 O O . LEU B 1 4 ? -27.25 66.375 24.531 1 82.81 4 LEU B O 1
ATOM 3448 N N . GLU B 1 5 ? -29.391 66.562 25.188 1 84.25 5 GLU B N 1
ATOM 3449 C CA . GLU B 1 5 ? -29.641 65.125 25.047 1 84.25 5 GLU B CA 1
ATOM 3450 C C . GLU B 1 5 ? -29.578 64.688 23.594 1 84.25 5 GLU B C 1
ATOM 3452 O O . GLU B 1 5 ? -29.125 63.562 23.281 1 84.25 5 GLU B O 1
ATOM 3457 N N . ILE B 1 6 ? -29.922 65.562 22.734 1 84.88 6 ILE B N 1
ATOM 3458 C CA . ILE B 1 6 ? -29.922 65.25 21.297 1 84.88 6 ILE B CA 1
ATOM 3459 C C . ILE B 1 6 ? -28.484 65.25 20.797 1 84.88 6 ILE B C 1
ATOM 3461 O O . ILE B 1 6 ? -28.125 64.312 20 1 84.88 6 ILE B O 1
ATOM 3465 N N . VAL B 1 7 ? -27.641 66.062 21.312 1 86.19 7 VAL B N 1
ATOM 3466 C CA . VAL B 1 7 ? -26.234 66.125 20.875 1 86.19 7 VAL B CA 1
ATOM 3467 C C . VAL B 1 7 ? -25.5 64.875 21.359 1 86.19 7 VAL B C 1
ATOM 3469 O O . VAL B 1 7 ? -24.688 64.312 20.625 1 86.19 7 VAL B O 1
ATOM 3472 N N . GLU B 1 8 ? -25.844 64.438 22.562 1 87.5 8 GLU B N 1
ATOM 3473 C CA . GLU B 1 8 ? -25.219 63.219 23.109 1 87.5 8 GLU B CA 1
ATOM 3474 C C . GLU B 1 8 ? -25.641 62 22.328 1 87.5 8 GLU B C 1
ATOM 3476 O O . GLU B 1 8 ? -24.828 61.094 22.094 1 87.5 8 GLU B O 1
ATOM 3481 N N . THR B 1 9 ? -26.875 62 22 1 86.5 9 THR B N 1
ATOM 3482 C CA . THR B 1 9 ? -27.391 60.875 21.219 1 86.5 9 THR B CA 1
ATOM 3483 C C . THR B 1 9 ? -26.766 60.875 19.828 1 86.5 9 THR B C 1
ATOM 3485 O O . THR B 1 9 ? -26.5 59.781 19.266 1 86.5 9 THR B O 1
ATOM 3488 N N . MET B 1 10 ? -26.5 61.969 19.297 1 88.44 10 MET B N 1
ATOM 3489 C CA . MET B 1 10 ? -25.875 62.094 17.984 1 88.44 10 MET B CA 1
ATOM 3490 C C . MET B 1 10 ? -24.438 61.562 18.016 1 88.44 10 MET B C 1
ATOM 3492 O O . MET B 1 10 ? -23.984 60.906 17.094 1 88.44 10 MET B O 1
ATOM 3496 N N . LYS B 1 11 ? -23.734 61.844 19.047 1 89.94 11 LYS B N 1
ATOM 3497 C CA . LYS B 1 11 ? -22.359 61.344 19.219 1 89.94 11 LYS B CA 1
ATOM 3498 C C . LYS B 1 11 ? -22.344 59.844 19.312 1 89.94 11 LYS B C 1
ATOM 3500 O O . LYS B 1 11 ? -21.5 59.188 18.703 1 89.94 11 LYS B O 1
ATOM 3505 N N . ALA B 1 12 ? -23.312 59.375 20.031 1 88.81 12 ALA B N 1
ATOM 3506 C CA . ALA B 1 12 ? -23.438 57.906 20.172 1 88.81 12 ALA B CA 1
ATOM 3507 C C . ALA B 1 12 ? -23.797 57.281 18.844 1 88.81 12 ALA B C 1
ATOM 3509 O O . ALA B 1 12 ? -23.297 56.188 18.516 1 88.81 12 ALA B O 1
ATOM 3510 N N . ALA B 1 13 ? -24.609 57.938 18.109 1 90.56 13 ALA B N 1
ATOM 3511 C CA . ALA B 1 13 ? -25.031 57.406 16.797 1 90.56 13 ALA B CA 1
ATOM 3512 C C . ALA B 1 13 ? -23.859 57.375 15.82 1 90.56 13 ALA B C 1
ATOM 3514 O O . ALA B 1 13 ? -23.719 56.438 15.039 1 90.56 13 ALA B O 1
ATOM 3515 N N . ASN B 1 14 ? -23.094 58.438 15.852 1 92.38 14 ASN B N 1
ATOM 3516 C CA . ASN B 1 14 ? -21.922 58.469 14.969 1 92.38 14 ASN B CA 1
ATOM 3517 C C . ASN B 1 14 ? -20.906 57.406 15.328 1 92.38 14 ASN B C 1
ATOM 3519 O O . ASN B 1 14 ? -20.312 56.781 14.438 1 92.38 14 ASN B O 1
ATOM 3523 N N . SER B 1 15 ? -20.688 57.188 16.609 1 91.88 15 SER B N 1
ATOM 3524 C CA . SER B 1 15 ? -19.797 56.125 17.062 1 91.88 15 SER B CA 1
ATOM 3525 C C . SER B 1 15 ? -20.344 54.75 16.641 1 91.88 15 SER B C 1
ATOM 3527 O O . SER B 1 15 ? -19.562 53.875 16.219 1 91.88 15 SER B O 1
ATOM 3529 N N . TYR B 1 16 ? -21.609 54.656 16.797 1 91.94 16 TYR B N 1
ATOM 3530 C CA . TYR B 1 16 ? -22.266 53.406 16.422 1 91.94 16 TYR B CA 1
ATOM 3531 C C . TYR B 1 16 ? -22.141 53.156 14.922 1 91.94 16 TYR B C 1
ATOM 3533 O O . TYR B 1 16 ? -21.875 52.031 14.5 1 91.94 16 TYR B O 1
ATOM 3541 N N . LEU B 1 17 ? -22.344 54.156 14.18 1 92.44 17 LEU B N 1
ATOM 3542 C CA . LEU B 1 17 ? -22.203 54.062 12.727 1 92.44 17 LEU B CA 1
ATOM 3543 C C . LEU B 1 17 ? -20.781 53.656 12.336 1 92.44 17 LEU B C 1
ATOM 3545 O O . LEU B 1 17 ? -20.594 52.812 11.438 1 92.44 17 LEU B O 1
ATOM 3549 N N . HIS B 1 18 ? -19.812 54.188 12.977 1 93.88 18 HIS B N 1
ATOM 3550 C CA . HIS B 1 18 ? -18.422 53.844 12.719 1 93.88 18 HIS B CA 1
ATOM 3551 C C . HIS B 1 18 ? -18.172 52.375 13.016 1 93.88 18 HIS B C 1
ATOM 3553 O O . HIS B 1 18 ? -17.469 51.688 12.258 1 93.88 18 HIS B O 1
ATOM 3559 N N . ASP B 1 19 ? -18.703 51.875 14.117 1 93.12 19 ASP B N 1
ATOM 3560 C CA . ASP B 1 19 ? -18.547 50.469 14.5 1 93.12 19 ASP B CA 1
ATOM 3561 C C . ASP B 1 19 ? -19.203 49.562 13.477 1 93.12 19 ASP B C 1
ATOM 3563 O O . ASP B 1 19 ? -18.656 48.5 13.141 1 93.12 19 ASP B O 1
ATOM 3567 N N . LEU B 1 20 ? -20.297 49.969 13.008 1 93.12 20 LEU B N 1
ATOM 3568 C CA . LEU B 1 20 ? -21.016 49.156 12.016 1 93.12 20 LEU B CA 1
ATOM 3569 C C . LEU B 1 20 ? -20.219 49.094 10.711 1 93.12 20 LEU B C 1
ATOM 3571 O O . LEU B 1 20 ? -20.141 48.031 10.094 1 93.12 20 LEU B O 1
ATOM 3575 N N . GLU B 1 21 ? -19.734 50.188 10.305 1 94.25 21 GLU B N 1
ATOM 3576 C CA . GLU B 1 21 ? -18.938 50.219 9.086 1 94.25 21 GLU B CA 1
ATOM 3577 C C . GLU B 1 21 ? -17.688 49.344 9.227 1 94.25 21 GLU B C 1
ATOM 3579 O O . GLU B 1 21 ? -17.281 48.688 8.273 1 94.25 21 GLU B O 1
ATOM 3584 N N . SER B 1 22 ? -17.078 49.375 10.391 1 93.44 22 SER B N 1
ATOM 3585 C CA . SER B 1 22 ? -15.922 48.531 10.664 1 93.44 22 SER B CA 1
ATOM 3586 C C . SER B 1 22 ? -16.297 47.062 10.57 1 93.44 22 SER B C 1
ATOM 3588 O O . SER B 1 22 ? -15.547 46.25 10 1 93.44 22 SER B O 1
ATOM 3590 N N . LEU B 1 23 ? -17.406 46.719 11.086 1 93.12 23 LEU B N 1
ATOM 3591 C CA . LEU B 1 23 ? -17.875 45.344 11.047 1 93.12 23 LEU B CA 1
ATOM 3592 C C . LEU B 1 23 ? -18.156 44.906 9.609 1 93.12 23 LEU B C 1
ATOM 3594 O O . LEU B 1 23 ? -17.906 43.75 9.242 1 93.12 23 LEU B O 1
ATOM 3598 N N . ASP B 1 24 ? -18.719 45.781 8.859 1 93.94 24 ASP B N 1
ATOM 3599 C CA . ASP B 1 24 ? -19 45.469 7.465 1 93.94 24 ASP B CA 1
ATOM 3600 C C . ASP B 1 24 ? -17.719 45.156 6.695 1 93.94 24 ASP B C 1
ATOM 3602 O O . ASP B 1 24 ? -17.688 44.281 5.828 1 93.94 24 ASP B O 1
ATOM 3606 N N . ASN B 1 25 ? -16.734 46 6.961 1 92.94 25 ASN B N 1
ATOM 3607 C CA . ASN B 1 25 ? -15.43 45.75 6.34 1 92.94 25 ASN B CA 1
ATOM 3608 C C . ASN B 1 25 ? -14.867 44.375 6.734 1 92.94 25 ASN B C 1
ATOM 3610 O O . ASN B 1 25 ? -14.273 43.688 5.91 1 92.94 25 ASN B O 1
ATOM 3614 N N . ASP B 1 26 ? -14.977 44 8.016 1 92.06 26 ASP B N 1
ATOM 3615 C CA . ASP B 1 26 ? -14.539 42.688 8.484 1 92.06 26 ASP B CA 1
ATOM 3616 C C . ASP B 1 26 ? -15.258 41.562 7.738 1 92.06 26 ASP B C 1
ATOM 3618 O O . ASP B 1 26 ? -14.656 40.531 7.402 1 92.06 26 ASP B O 1
ATOM 3622 N N . LEU B 1 27 ? -16.5 41.781 7.516 1 94.12 27 LEU B N 1
ATOM 3623 C CA . LEU B 1 27 ? -17.297 40.812 6.809 1 94.12 27 LEU B CA 1
ATOM 3624 C C . LEU B 1 27 ? -16.844 40.688 5.352 1 94.12 27 LEU B C 1
ATOM 3626 O O . LEU B 1 27 ? -16.844 39.594 4.793 1 94.12 27 LEU B O 1
ATOM 3630 N N . LEU B 1 28 ? -16.547 41.812 4.781 1 94.06 28 LEU B N 1
ATOM 3631 C CA . LEU B 1 28 ? -16.047 41.781 3.412 1 94.06 28 LEU B CA 1
ATOM 3632 C C . LEU B 1 28 ? -14.742 41 3.328 1 94.06 28 LEU B C 1
ATOM 3634 O O . LEU B 1 28 ? -14.523 40.25 2.371 1 94.06 28 LEU B O 1
ATOM 3638 N N . ASP B 1 29 ? -13.898 41.188 4.297 1 92.12 29 ASP B N 1
ATOM 3639 C CA . ASP B 1 29 ? -12.656 40.438 4.355 1 92.12 29 ASP B CA 1
ATOM 3640 C C . ASP B 1 29 ? -12.93 38.938 4.473 1 92.12 29 ASP B C 1
ATOM 3642 O O . ASP B 1 29 ? -12.25 38.125 3.848 1 92.12 29 ASP B O 1
ATOM 3646 N N . ALA B 1 30 ? -13.914 38.594 5.285 1 94.62 30 ALA B N 1
ATOM 3647 C CA . ALA B 1 30 ? -14.281 37.188 5.473 1 94.62 30 ALA B CA 1
ATOM 3648 C C . ALA B 1 30 ? -14.805 36.594 4.176 1 94.62 30 ALA B C 1
ATOM 3650 O O . ALA B 1 30 ? -14.43 35.469 3.818 1 94.62 30 ALA B O 1
ATOM 3651 N N . VAL B 1 31 ? -15.656 37.312 3.486 1 95.81 31 VAL B N 1
ATOM 3652 C CA . VAL B 1 31 ? -16.203 36.844 2.215 1 95.81 31 VAL B CA 1
ATOM 3653 C C . VAL B 1 31 ? -15.062 36.656 1.216 1 95.81 31 VAL B C 1
ATOM 3655 O O . VAL B 1 31 ? -15.016 35.625 0.522 1 95.81 31 VAL B O 1
ATOM 3658 N N . GLU B 1 32 ? -14.18 37.625 1.195 1 94.62 32 GLU B N 1
ATOM 3659 C CA . GLU B 1 32 ? -13.055 37.531 0.277 1 94.62 32 GLU B CA 1
ATOM 3660 C C . GLU B 1 32 ? -12.164 36.344 0.61 1 94.62 32 GLU B C 1
ATOM 3662 O O . GLU B 1 32 ? -11.641 35.656 -0.29 1 94.62 32 GLU B O 1
ATOM 3667 N N . GLN B 1 33 ? -11.914 36.125 1.863 1 93.75 33 GLN B N 1
ATOM 3668 C CA . GLN B 1 33 ? -11.125 34.969 2.287 1 93.75 33 GLN B CA 1
ATOM 3669 C C . GLN B 1 33 ? -11.727 33.656 1.761 1 93.75 33 GLN B C 1
ATOM 3671 O O . GLN B 1 33 ? -11.023 32.812 1.196 1 93.75 33 GLN B O 1
ATOM 3676 N N . ILE B 1 34 ? -13.016 33.469 1.892 1 96.56 34 ILE B N 1
ATOM 3677 C CA . ILE B 1 34 ? -13.688 32.25 1.469 1 96.56 34 ILE B CA 1
ATOM 3678 C C . ILE B 1 34 ? -13.594 32.094 -0.048 1 96.56 34 ILE B C 1
ATOM 3680 O O . ILE B 1 34 ? -13.211 31.031 -0.553 1 96.56 34 ILE B O 1
ATOM 3684 N N . LYS B 1 35 ? -13.867 33.188 -0.723 1 96.81 35 LYS B N 1
ATOM 3685 C CA . LYS B 1 35 ? -13.875 33.125 -2.182 1 96.81 35 LYS B CA 1
ATOM 3686 C C . LYS B 1 35 ? -12.477 32.875 -2.732 1 96.81 35 LYS B C 1
ATOM 3688 O O . LYS B 1 35 ? -12.289 32.062 -3.635 1 96.81 35 LYS B O 1
ATOM 3693 N N . SER B 1 36 ? -11.5 33.594 -2.227 1 95.06 36 SER B N 1
ATOM 3694 C CA . SER B 1 36 ? -10.133 33.469 -2.715 1 95.06 36 SER B CA 1
ATOM 3695 C C . SER B 1 36 ? -9.562 32.094 -2.396 1 95.06 36 SER B C 1
ATOM 3697 O O . SER B 1 36 ? -8.906 31.469 -3.238 1 95.06 36 SER B O 1
ATOM 3699 N N . THR B 1 37 ? -9.789 31.641 -1.173 1 94.44 37 THR B N 1
ATOM 3700 C CA . THR B 1 37 ? -9.266 30.344 -0.784 1 94.44 37 THR B CA 1
ATOM 3701 C C . THR B 1 37 ? -9.969 29.219 -1.551 1 94.44 37 THR B C 1
ATOM 3703 O O . THR B 1 37 ? -9.359 28.188 -1.843 1 94.44 37 THR B O 1
ATOM 3706 N N . TYR B 1 38 ? -11.234 29.391 -1.897 1 97.12 38 TYR B N 1
ATOM 3707 C CA . TYR B 1 38 ? -11.93 28.422 -2.727 1 97.12 38 TYR B CA 1
ATOM 3708 C C . TYR B 1 38 ? -11.289 28.312 -4.102 1 97.12 38 TYR B C 1
ATOM 3710 O O . TYR B 1 38 ? -10.992 27.203 -4.57 1 97.12 38 TYR B O 1
ATOM 3718 N N . LEU B 1 39 ? -11.07 29.438 -4.707 1 97.25 39 LEU B N 1
ATOM 3719 C CA . LEU B 1 39 ? -10.469 29.438 -6.039 1 97.25 39 LEU B CA 1
ATOM 3720 C C . LEU B 1 39 ? -9.094 28.797 -6.016 1 97.25 39 LEU B C 1
ATOM 3722 O O . LEU B 1 39 ? -8.758 28 -6.902 1 97.25 39 LEU B O 1
ATOM 3726 N N . ASP B 1 40 ? -8.352 29.109 -5.031 1 95.5 40 ASP B N 1
ATOM 3727 C CA . ASP B 1 40 ? -7.02 28.516 -4.898 1 95.5 40 ASP B CA 1
ATOM 3728 C C . ASP B 1 40 ? -7.098 27.016 -4.699 1 95.5 40 ASP B C 1
ATOM 3730 O O . ASP B 1 40 ? -6.312 26.266 -5.277 1 95.5 40 ASP B O 1
ATOM 3734 N N . THR B 1 41 ? -7.988 26.609 -3.873 1 97 41 THR B N 1
ATOM 3735 C CA . THR B 1 41 ? -8.172 25.203 -3.588 1 97 41 THR B CA 1
ATOM 3736 C C . THR B 1 41 ? -8.602 24.438 -4.844 1 97 41 THR B C 1
ATOM 3738 O O . THR B 1 41 ? -8.062 23.375 -5.148 1 97 41 THR B O 1
ATOM 3741 N N . GLU B 1 42 ? -9.562 25 -5.504 1 97.88 42 GLU B N 1
ATOM 3742 C CA . GLU B 1 42 ? -10.031 24.375 -6.738 1 97.88 42 GLU B CA 1
ATOM 3743 C C . GLU B 1 42 ? -8.891 24.219 -7.746 1 97.88 42 GLU B C 1
ATOM 3745 O O . GLU B 1 42 ? -8.719 23.156 -8.328 1 97.88 42 GLU B O 1
ATOM 3750 N N . LYS B 1 43 ? -8.117 25.219 -7.898 1 97.44 43 LYS B N 1
ATOM 3751 C CA . LYS B 1 43 ? -6.977 25.172 -8.805 1 97.44 43 LYS B CA 1
ATOM 3752 C C . LYS B 1 43 ? -5.953 24.141 -8.352 1 97.44 43 LYS B C 1
ATOM 3754 O O . LYS B 1 43 ? -5.422 23.375 -9.172 1 97.44 43 LYS B O 1
ATOM 3759 N N . SER B 1 44 ? -5.68 24.125 -7.117 1 96.75 44 SER B N 1
ATOM 3760 C CA . SER B 1 44 ? -4.715 23.172 -6.566 1 96.75 44 SER B CA 1
ATOM 3761 C C . SER B 1 44 ? -5.164 21.734 -6.781 1 96.75 44 SER B C 1
ATOM 3763 O O . SER B 1 44 ? -4.355 20.875 -7.137 1 96.75 44 SER B O 1
ATOM 3765 N N . ILE B 1 45 ? -6.457 21.516 -6.57 1 97.62 45 ILE B N 1
ATOM 3766 C CA . ILE B 1 45 ? -7.004 20.188 -6.789 1 97.62 45 ILE B CA 1
ATOM 3767 C C . ILE B 1 45 ? -6.836 19.781 -8.258 1 97.62 45 ILE B C 1
ATOM 3769 O O . ILE B 1 45 ? -6.309 18.719 -8.562 1 97.62 45 ILE B O 1
ATOM 3773 N N . GLN B 1 46 ? -7.238 20.625 -9.148 1 97.81 46 GLN B N 1
ATOM 3774 C CA . GLN B 1 46 ? -7.188 20.328 -10.578 1 97.81 46 GLN B CA 1
ATOM 3775 C C . GLN B 1 46 ? -5.758 20.078 -11.039 1 97.81 46 GLN B C 1
ATOM 3777 O O . GLN B 1 46 ? -5.492 19.141 -11.789 1 97.81 46 GLN B O 1
ATOM 3782 N N . GLN B 1 47 ? -4.867 20.906 -10.578 1 97.19 47 GLN B N 1
ATOM 3783 C CA . GLN B 1 47 ? -3.469 20.766 -10.961 1 97.19 47 GLN B CA 1
ATOM 3784 C C . GLN B 1 47 ? -2.879 19.469 -10.422 1 97.19 47 GLN B C 1
ATOM 3786 O O . GLN B 1 47 ? -2.182 18.75 -11.133 1 97.19 47 GLN B O 1
ATOM 3791 N N . THR B 1 48 ? -3.123 19.203 -9.203 1 96.44 48 THR B N 1
ATOM 3792 C CA . THR B 1 48 ? -2.59 18 -8.57 1 96.44 48 THR B CA 1
ATOM 3793 C C . THR B 1 48 ? -3.098 16.75 -9.281 1 96.44 48 THR B C 1
ATOM 3795 O O . THR B 1 48 ? -2.314 15.852 -9.602 1 96.44 48 THR B O 1
ATOM 3798 N N . PHE B 1 49 ? -4.371 16.703 -9.57 1 97.31 49 PHE B N 1
ATOM 3799 C CA . PHE B 1 49 ? -4.957 15.516 -10.188 1 97.31 49 PHE B CA 1
ATOM 3800 C C . PHE B 1 49 ? -4.512 15.383 -11.641 1 97.31 49 PHE B C 1
ATOM 3802 O O . PHE B 1 49 ? -4.332 14.273 -12.141 1 97.31 49 PHE B O 1
ATOM 3809 N N . SER B 1 50 ? -4.32 16.516 -12.312 1 97.12 50 SER B N 1
ATOM 3810 C CA . SER B 1 50 ? -3.762 16.469 -13.656 1 97.12 50 SER B CA 1
ATOM 3811 C C . SER B 1 50 ? -2.35 15.891 -13.648 1 97.12 50 SER B C 1
ATOM 3813 O O . SER B 1 50 ? -2.021 15.031 -14.477 1 97.12 50 SER B O 1
ATOM 3815 N N . ASN B 1 51 ? -1.577 16.312 -12.695 1 95.69 51 ASN B N 1
ATOM 3816 C CA . ASN B 1 51 ? -0.207 15.82 -12.57 1 95.69 51 ASN B CA 1
ATOM 3817 C C . ASN B 1 51 ? -0.169 14.336 -12.242 1 95.69 51 ASN B C 1
ATOM 3819 O O . ASN B 1 51 ? 0.627 13.586 -12.812 1 95.69 51 ASN B O 1
ATOM 3823 N N . ILE B 1 52 ? -1 13.906 -11.359 1 95.25 52 ILE B N 1
ATOM 3824 C CA . ILE B 1 52 ? -1.029 12.5 -10.961 1 95.25 52 ILE B CA 1
ATOM 3825 C C . ILE B 1 52 ? -1.447 11.633 -12.141 1 95.25 52 ILE B C 1
ATOM 3827 O O . ILE B 1 52 ? -0.869 10.57 -12.367 1 95.25 52 ILE B O 1
ATOM 3831 N N . ARG B 1 53 ? -2.514 12.109 -12.867 1 95.5 53 ARG B N 1
ATOM 3832 C CA . ARG B 1 53 ? -2.971 11.383 -14.047 1 95.5 53 ARG B CA 1
ATOM 3833 C C . ARG B 1 53 ? -1.834 11.188 -15.047 1 95.5 53 ARG B C 1
ATOM 3835 O O . ARG B 1 53 ? -1.609 10.078 -15.531 1 95.5 53 ARG B O 1
ATOM 3842 N N . GLU B 1 54 ? -1.107 12.195 -15.336 1 95.75 54 GLU B N 1
ATOM 3843 C CA . GLU B 1 54 ? -0.005 12.133 -16.281 1 95.75 54 GLU B CA 1
ATOM 3844 C C . GLU B 1 54 ? 1.099 11.203 -15.797 1 95.75 54 GLU B C 1
ATOM 3846 O O . GLU B 1 54 ? 1.631 10.398 -16.562 1 95.75 54 GLU B O 1
ATOM 3851 N N . THR B 1 55 ? 1.434 11.297 -14.586 1 95.38 55 THR B N 1
ATOM 3852 C CA . THR B 1 55 ? 2.494 10.477 -14.016 1 95.38 55 THR B CA 1
ATOM 3853 C C . THR B 1 55 ? 2.117 9 -14.055 1 95.38 55 THR B C 1
ATOM 3855 O O . THR B 1 55 ? 2.916 8.156 -14.477 1 95.38 55 THR B O 1
ATOM 3858 N N . LEU B 1 56 ? 0.893 8.664 -13.625 1 95.06 56 LEU B N 1
ATOM 3859 C CA . LEU B 1 56 ? 0.458 7.27 -13.57 1 95.06 56 LEU B CA 1
ATOM 3860 C C . LEU B 1 56 ? 0.4 6.664 -14.969 1 95.06 56 LEU B C 1
ATOM 3862 O O . LEU B 1 56 ? 0.827 5.527 -15.172 1 95.06 56 LEU B O 1
ATOM 3866 N N . ILE B 1 57 ? -0.087 7.426 -15.953 1 96.06 57 ILE B N 1
ATOM 3867 C CA . ILE B 1 57 ? -0.178 6.938 -17.328 1 96.06 57 ILE B CA 1
ATOM 3868 C C . ILE B 1 57 ? 1.224 6.699 -17.891 1 96.06 57 ILE B C 1
ATOM 3870 O O . ILE B 1 57 ? 1.472 5.688 -18.547 1 96.06 57 ILE B O 1
ATOM 3874 N N . ASN B 1 58 ? 2.127 7.57 -17.578 1 96.88 58 ASN B N 1
ATOM 3875 C CA . ASN B 1 58 ? 3.502 7.418 -18.047 1 96.88 58 ASN B CA 1
ATOM 3876 C C . ASN B 1 58 ? 4.156 6.168 -17.469 1 96.88 58 ASN B C 1
ATOM 3878 O O . ASN B 1 58 ? 4.832 5.426 -18.172 1 96.88 58 ASN B O 1
ATOM 3882 N N . VAL B 1 59 ? 3.945 5.957 -16.219 1 97 59 VAL B N 1
ATOM 3883 C CA . VAL B 1 59 ? 4.523 4.797 -15.547 1 97 59 VAL B CA 1
ATOM 3884 C C . VAL B 1 59 ? 3.934 3.516 -16.125 1 97 59 VAL B C 1
ATOM 3886 O O . VAL B 1 59 ? 4.66 2.553 -16.391 1 97 59 VAL B O 1
ATOM 3889 N N . LEU B 1 60 ? 2.621 3.484 -16.344 1 96.88 60 LEU B N 1
ATOM 3890 C CA . LEU B 1 60 ? 1.957 2.312 -16.906 1 96.88 60 LEU B CA 1
ATOM 3891 C C . LEU B 1 60 ? 2.447 2.037 -18.328 1 96.88 60 LEU B C 1
ATOM 3893 O O . LEU B 1 60 ? 2.68 0.883 -18.703 1 96.88 60 LEU B O 1
ATOM 3897 N N . ASN B 1 61 ? 2.627 3.111 -19.141 1 97.56 61 ASN B N 1
ATOM 3898 C CA . ASN B 1 61 ? 3.125 2.945 -20.5 1 97.56 61 ASN B CA 1
ATOM 3899 C C . ASN B 1 61 ? 4.535 2.359 -20.516 1 97.56 61 ASN B C 1
ATOM 3901 O O . ASN B 1 61 ? 4.832 1.47 -21.312 1 97.56 61 ASN B O 1
ATOM 3905 N N . LYS B 1 62 ? 5.352 2.871 -19.688 1 97.88 62 LYS B N 1
ATOM 3906 C CA . LYS B 1 62 ? 6.719 2.369 -19.594 1 97.88 62 LYS B CA 1
ATOM 3907 C C . LYS B 1 62 ? 6.742 0.907 -19.156 1 97.88 62 LYS B C 1
ATOM 3909 O O . LYS B 1 62 ? 7.488 0.099 -19.703 1 97.88 62 LYS B O 1
ATOM 3914 N N . ARG B 1 63 ? 5.91 0.562 -18.156 1 97.75 63 ARG B N 1
ATOM 3915 C CA . ARG B 1 63 ? 5.855 -0.804 -17.641 1 97.75 63 ARG B CA 1
ATOM 3916 C C . ARG B 1 63 ? 5.324 -1.763 -18.703 1 97.75 63 ARG B C 1
ATOM 3918 O O . ARG B 1 63 ? 5.871 -2.85 -18.891 1 97.75 63 ARG B O 1
ATOM 3925 N N . GLU B 1 64 ? 4.258 -1.391 -19.344 1 98 64 GLU B N 1
ATOM 3926 C CA . GLU B 1 64 ? 3.693 -2.189 -20.438 1 98 64 GLU B CA 1
ATOM 3927 C C . GLU B 1 64 ? 4.738 -2.48 -21.516 1 98 64 GLU B C 1
ATOM 3929 O O . GLU B 1 64 ? 4.895 -3.627 -21.938 1 98 64 GLU B O 1
ATOM 3934 N N . LYS B 1 65 ? 5.426 -1.42 -21.969 1 98.06 65 LYS B N 1
ATOM 3935 C CA . LYS B 1 65 ? 6.461 -1.575 -22.984 1 98.06 65 LYS B CA 1
ATOM 3936 C C . LYS B 1 65 ? 7.562 -2.516 -22.516 1 98.06 65 LYS B C 1
ATOM 3938 O O . LYS B 1 65 ? 8.039 -3.363 -23.266 1 98.06 65 LYS B O 1
ATOM 3943 N N . PHE B 1 66 ? 7.969 -2.381 -21.297 1 98.06 66 PHE B N 1
ATOM 3944 C CA . PHE B 1 66 ? 9.008 -3.225 -20.719 1 98.06 66 PHE B CA 1
ATOM 3945 C C . PHE B 1 66 ? 8.602 -4.695 -20.781 1 98.06 66 PHE B C 1
ATOM 3947 O O . PHE B 1 66 ? 9.406 -5.547 -21.172 1 98.06 66 PHE B O 1
ATOM 3954 N N . LEU B 1 67 ? 7.383 -5.008 -20.344 1 98.25 67 LEU B N 1
ATOM 3955 C CA . LEU B 1 67 ? 6.895 -6.383 -20.312 1 98.25 67 LEU B CA 1
ATOM 3956 C C . LEU B 1 67 ? 6.785 -6.953 -21.719 1 98.25 67 LEU B C 1
ATOM 3958 O O . LEU B 1 67 ? 7.137 -8.109 -21.953 1 98.25 67 LEU B O 1
ATOM 3962 N N . ILE B 1 68 ? 6.309 -6.133 -22.656 1 98.31 68 ILE B N 1
ATOM 3963 C CA . ILE B 1 68 ? 6.188 -6.57 -24.047 1 98.31 68 ILE B CA 1
ATOM 3964 C C . ILE B 1 68 ? 7.574 -6.859 -24.625 1 98.31 68 ILE B C 1
ATOM 3966 O O . ILE B 1 68 ? 7.773 -7.863 -25.312 1 98.31 68 ILE B O 1
ATOM 3970 N N . ASP B 1 69 ? 8.523 -6.008 -24.297 1 98.06 69 ASP B N 1
ATOM 3971 C CA . ASP B 1 69 ? 9.898 -6.215 -24.75 1 98.06 69 ASP B CA 1
ATOM 3972 C C . ASP B 1 69 ? 10.484 -7.492 -24.156 1 98.06 69 ASP B C 1
ATOM 3974 O O . ASP B 1 69 ? 11.195 -8.234 -24.844 1 98.06 69 ASP B O 1
ATOM 3978 N N . LYS B 1 70 ? 10.203 -7.68 -22.906 1 97.38 70 LYS B N 1
ATOM 3979 C CA . LYS B 1 70 ? 10.672 -8.891 -22.25 1 97.38 70 LYS B CA 1
ATOM 3980 C C . LYS B 1 70 ? 10.086 -10.141 -22.906 1 97.38 70 LYS B C 1
ATOM 3982 O O . LYS B 1 70 ? 10.797 -11.133 -23.109 1 97.38 70 LYS B O 1
ATOM 3987 N N . ALA B 1 71 ? 8.797 -10.117 -23.156 1 97.62 71 ALA B N 1
ATOM 3988 C CA . ALA B 1 71 ? 8.141 -11.227 -23.844 1 97.62 71 ALA B CA 1
ATOM 3989 C C . ALA B 1 71 ? 8.75 -11.469 -25.219 1 97.62 71 ALA B C 1
ATOM 3991 O O . ALA B 1 71 ? 9.016 -12.617 -25.594 1 97.62 71 ALA B O 1
ATOM 3992 N N . LYS B 1 72 ? 9.016 -10.438 -25.969 1 97.5 72 LYS B N 1
ATOM 3993 C CA . LYS B 1 72 ? 9.602 -10.539 -27.297 1 97.5 72 LYS B CA 1
ATOM 3994 C C . LYS B 1 72 ? 11.008 -11.125 -27.25 1 97.5 72 LYS B C 1
ATOM 3996 O O . LYS B 1 72 ? 11.367 -11.969 -28.062 1 97.5 72 LYS B O 1
ATOM 4001 N N . LYS B 1 73 ? 11.742 -10.625 -26.344 1 97.19 73 LYS B N 1
ATOM 4002 C CA . LYS B 1 73 ? 13.086 -11.164 -26.156 1 97.19 73 LYS B CA 1
ATOM 4003 C C . LYS B 1 73 ? 13.047 -12.656 -25.859 1 97.19 73 LYS B C 1
ATOM 4005 O O . LYS B 1 73 ? 13.844 -13.43 -26.391 1 97.19 73 LYS B O 1
ATOM 4010 N N . SER B 1 74 ? 12.133 -13.086 -24.969 1 96 74 SER B N 1
ATOM 4011 C CA . SER B 1 74 ? 11.992 -14.5 -24.609 1 96 74 SER B CA 1
ATOM 4012 C C . SER B 1 74 ? 11.602 -15.336 -25.828 1 96 74 SER B C 1
ATOM 4014 O O . SER B 1 74 ? 12.07 -16.469 -25.984 1 96 74 SER B O 1
ATOM 4016 N N . GLU B 1 75 ? 10.742 -14.797 -26.609 1 96.81 75 GLU B N 1
ATOM 4017 C CA . GLU B 1 75 ? 10.352 -15.477 -27.844 1 96.81 75 GLU B CA 1
ATOM 4018 C C . GLU B 1 75 ? 11.547 -15.672 -28.781 1 96.81 75 GLU B C 1
ATOM 4020 O O . GLU B 1 75 ? 11.797 -16.781 -29.25 1 96.81 75 GLU B O 1
ATOM 4025 N N . THR B 1 76 ? 12.32 -14.633 -29 1 96.38 76 THR B N 1
ATOM 4026 C CA . THR B 1 76 ? 13.469 -14.68 -29.906 1 96.38 76 THR B CA 1
ATOM 4027 C C . THR B 1 76 ? 14.539 -15.633 -29.359 1 96.38 76 THR B C 1
ATOM 4029 O O . THR B 1 76 ? 15.094 -16.438 -30.125 1 96.38 76 THR B O 1
ATOM 4032 N N . ASP B 1 77 ? 14.727 -15.539 -28.078 1 95.12 77 ASP B N 1
ATOM 4033 C CA . ASP B 1 77 ? 15.719 -16.391 -27.453 1 95.12 77 ASP B CA 1
ATOM 4034 C C . ASP B 1 77 ? 15.305 -17.859 -27.484 1 95.12 77 ASP B C 1
ATOM 4036 O O . ASP B 1 77 ? 16.156 -18.75 -27.531 1 95.12 77 ASP B O 1
ATOM 4040 N N . GLY B 1 78 ? 14 -18.062 -27.422 1 94.44 78 GLY B N 1
ATOM 4041 C CA . GLY B 1 78 ? 13.492 -19.422 -27.438 1 94.44 78 GLY B CA 1
ATOM 4042 C C . GLY B 1 78 ? 13.461 -20.031 -28.812 1 94.44 78 GLY B C 1
ATOM 4043 O O . GLY B 1 78 ? 13.633 -21.25 -28.969 1 94.44 78 GLY B O 1
ATOM 4044 N N . LEU B 1 79 ? 13.328 -19.234 -29.844 1 95.94 79 LEU B N 1
ATOM 4045 C CA . LEU B 1 79 ? 13.164 -19.719 -31.203 1 95.94 79 LEU B CA 1
ATOM 4046 C C . LEU B 1 79 ? 14.516 -19.984 -31.859 1 95.94 79 LEU B C 1
ATOM 4048 O O . LEU B 1 79 ? 14.633 -20.891 -32.688 1 95.94 79 LEU B O 1
ATOM 4052 N N . SER B 1 80 ? 15.539 -19.344 -31.5 1 94.56 80 SER B N 1
ATOM 4053 C CA . SER B 1 80 ? 16.828 -19.406 -32.156 1 94.56 80 SER B CA 1
ATOM 4054 C C . SER B 1 80 ? 17.422 -20.812 -32.094 1 94.56 80 SER B C 1
ATOM 4056 O O . SER B 1 80 ? 17.75 -21.391 -33.125 1 94.56 80 SER B O 1
ATOM 4058 N N . PRO B 1 81 ? 17.516 -21.391 -30.938 1 93.62 81 PRO B N 1
ATOM 4059 C CA . PRO B 1 81 ? 18.062 -22.75 -30.875 1 93.62 81 PRO B CA 1
ATOM 4060 C C . PRO B 1 81 ? 17.203 -23.766 -31.625 1 93.62 81 PRO B C 1
ATOM 4062 O O . PRO B 1 81 ? 17.734 -24.719 -32.219 1 93.62 81 PRO B O 1
ATOM 4065 N N . LEU B 1 82 ? 15.922 -23.594 -31.625 1 94.69 82 LEU B N 1
ATOM 4066 C CA . LEU B 1 82 ? 15.023 -24.531 -32.312 1 94.69 82 LEU B CA 1
ATOM 4067 C C . LEU B 1 82 ? 15.203 -24.438 -33.812 1 94.69 82 LEU B C 1
ATOM 4069 O O . LEU B 1 82 ? 15.164 -25.469 -34.5 1 94.69 82 LEU B O 1
ATOM 4073 N N . GLN B 1 83 ? 15.406 -23.25 -34.312 1 92.5 83 GLN B N 1
ATOM 4074 C CA . GLN B 1 83 ? 15.625 -23.062 -35.75 1 92.5 83 GLN B CA 1
ATOM 4075 C C . GLN B 1 83 ? 16.922 -23.719 -36.188 1 92.5 83 GLN B C 1
ATOM 4077 O O . GLN B 1 83 ? 16.984 -24.328 -37.25 1 92.5 83 GLN B O 1
ATOM 4082 N N . GLU B 1 84 ? 17.875 -23.625 -35.406 1 92.94 84 GLU B N 1
ATOM 4083 C CA . GLU B 1 84 ? 19.141 -24.281 -35.688 1 92.94 84 GLU B CA 1
ATOM 4084 C C . GLU B 1 84 ? 18.984 -25.797 -35.719 1 92.94 84 GLU B C 1
ATOM 4086 O O . GLU B 1 84 ? 19.516 -26.469 -36.594 1 92.94 84 GLU B O 1
ATOM 4091 N N . CYS B 1 85 ? 18.25 -26.312 -34.719 1 93.75 85 CYS B N 1
ATOM 4092 C CA . CYS B 1 85 ? 18 -27.75 -34.688 1 93.75 85 CYS B CA 1
ATOM 4093 C C . CYS B 1 85 ? 17.219 -28.219 -35.906 1 93.75 85 CYS B C 1
ATOM 4095 O O . CYS B 1 85 ? 17.516 -29.281 -36.469 1 93.75 85 CYS B O 1
ATOM 4097 N N . ARG B 1 86 ? 16.297 -27.438 -36.312 1 93.69 86 ARG B N 1
ATOM 4098 C CA . ARG B 1 86 ? 15.492 -27.781 -37.469 1 93.69 86 ARG B CA 1
ATOM 4099 C C . ARG B 1 86 ? 16.344 -27.828 -38.75 1 93.69 86 ARG B C 1
ATOM 4101 O O . ARG B 1 86 ? 16.141 -28.688 -39.594 1 93.69 86 ARG B O 1
ATOM 4108 N N . SER B 1 87 ? 17.312 -26.953 -38.812 1 93.44 87 SER B N 1
ATOM 4109 C CA . SER B 1 87 ? 18.219 -26.938 -39.969 1 93.44 87 SER B CA 1
ATOM 4110 C C . SER B 1 87 ? 19.062 -28.203 -40 1 93.44 87 SER B C 1
ATOM 4112 O O . SER B 1 87 ? 19.266 -28.797 -41.094 1 93.44 87 SER B O 1
ATOM 4114 N N . ILE B 1 88 ? 19.484 -28.578 -38.844 1 92.62 88 ILE B N 1
ATOM 4115 C CA . ILE B 1 88 ? 20.297 -29.781 -38.75 1 92.62 88 ILE B CA 1
ATOM 4116 C C . ILE B 1 88 ? 19.484 -31 -39.156 1 92.62 88 ILE B C 1
ATOM 4118 O O . ILE B 1 88 ? 19.938 -31.828 -39.969 1 92.62 88 ILE B O 1
ATOM 4122 N N . ILE B 1 89 ? 18.312 -31.094 -38.625 1 93.62 89 ILE B N 1
ATOM 4123 C CA . ILE B 1 89 ? 17.453 -32.219 -38.875 1 93.62 89 ILE B CA 1
ATOM 4124 C C . ILE B 1 89 ? 17.078 -32.25 -40.375 1 93.62 89 ILE B C 1
ATOM 4126 O O . ILE B 1 89 ? 17.094 -33.312 -41 1 93.62 89 ILE B O 1
ATOM 4130 N N . SER B 1 90 ? 16.844 -31.094 -40.969 1 93.5 90 SER B N 1
ATOM 4131 C CA . SER B 1 90 ? 16.516 -31 -42.375 1 93.5 90 SER B CA 1
ATOM 4132 C C . SER B 1 90 ? 17.672 -31.5 -43.25 1 93.5 90 SER B C 1
ATOM 4134 O O . SER B 1 90 ? 17.453 -32.219 -44.25 1 93.5 90 SER B O 1
ATOM 4136 N N . ASN B 1 91 ? 18.859 -31.188 -42.875 1 92.06 91 ASN B N 1
ATOM 4137 C CA . ASN B 1 91 ? 20.047 -31.641 -43.594 1 92.06 91 ASN B CA 1
ATOM 4138 C C . ASN B 1 91 ? 20.219 -33.156 -43.5 1 92.06 91 ASN B C 1
ATOM 4140 O O . ASN B 1 91 ? 20.562 -33.812 -44.469 1 92.06 91 ASN B O 1
ATOM 4144 N N . LYS B 1 92 ? 19.938 -33.594 -42.312 1 92 92 LYS B N 1
ATOM 4145 C CA . LYS B 1 92 ? 20.062 -35.031 -42.125 1 92 92 LYS B CA 1
ATOM 4146 C C . LYS B 1 92 ? 18.984 -35.812 -42.906 1 92 92 LYS B C 1
ATOM 4148 O O . LYS B 1 92 ? 19.25 -36.875 -43.438 1 92 92 LYS B O 1
ATOM 4153 N N . ILE B 1 93 ? 17.844 -35.25 -42.875 1 93.12 93 ILE B N 1
ATOM 4154 C CA . ILE B 1 93 ? 16.766 -35.875 -43.656 1 93.12 93 ILE B CA 1
ATOM 4155 C C . ILE B 1 93 ? 17.141 -35.906 -45.125 1 93.12 93 ILE B C 1
ATOM 4157 O O . ILE B 1 93 ? 16.984 -36.938 -45.781 1 93.12 93 ILE B O 1
ATOM 4161 N N . GLU B 1 94 ? 17.734 -34.844 -45.656 1 91.75 94 GLU B N 1
ATOM 4162 C CA . GLU B 1 94 ? 18.156 -34.75 -47.062 1 91.75 94 GLU B CA 1
ATOM 4163 C C . GLU B 1 94 ? 19.234 -35.781 -47.344 1 91.75 94 GLU B C 1
ATOM 4165 O O . GLU B 1 94 ? 19.172 -36.5 -48.344 1 91.75 94 GLU B O 1
ATOM 4170 N N . SER B 1 95 ? 20.172 -35.875 -46.469 1 90.25 95 SER B N 1
ATOM 4171 C CA . SER B 1 95 ? 21.266 -36.844 -46.625 1 90.25 95 SER B CA 1
ATOM 4172 C C . SER B 1 95 ? 20.766 -38.281 -46.562 1 90.25 95 SER B C 1
ATOM 4174 O O . SER B 1 95 ? 21.234 -39.125 -47.312 1 90.25 95 SER B O 1
ATOM 4176 N N . THR B 1 96 ? 19.875 -38.5 -45.656 1 91.75 96 THR B N 1
ATOM 4177 C CA . THR B 1 96 ? 19.344 -39.844 -45.5 1 91.75 96 THR B CA 1
ATOM 4178 C C . THR B 1 96 ? 18.516 -40.219 -46.75 1 91.75 96 THR B C 1
ATOM 4180 O O . THR B 1 96 ? 18.578 -41.375 -47.188 1 91.75 96 THR B O 1
ATOM 4183 N N . ASN B 1 97 ? 17.781 -39.312 -47.25 1 92.06 97 ASN B N 1
ATOM 4184 C CA . ASN B 1 97 ? 17.016 -39.562 -48.469 1 92.06 97 ASN B CA 1
ATOM 4185 C C . ASN B 1 97 ? 17.938 -39.875 -49.656 1 92.06 97 ASN B C 1
ATOM 4187 O O . ASN B 1 97 ? 17.625 -40.781 -50.469 1 92.06 97 ASN B O 1
ATOM 4191 N N . LYS B 1 98 ? 19.078 -39.219 -49.781 1 89.81 98 LYS B N 1
ATOM 4192 C CA . LYS B 1 98 ? 20.047 -39.5 -50.812 1 89.81 98 LYS B CA 1
ATOM 4193 C C . LYS B 1 98 ? 20.609 -40.906 -50.688 1 89.81 98 LYS B C 1
ATOM 4195 O O . LYS B 1 98 ? 20.797 -41.594 -51.688 1 89.81 98 LYS B O 1
ATOM 4200 N N . LEU B 1 99 ? 20.797 -41.219 -49.438 1 89.75 99 LEU B N 1
ATOM 4201 C CA . LEU B 1 99 ? 21.312 -42.562 -49.188 1 89.75 99 LEU B CA 1
ATOM 4202 C C . LEU B 1 99 ? 20.297 -43.625 -49.594 1 89.75 99 LEU B C 1
ATOM 4204 O O . LEU B 1 99 ? 20.656 -44.625 -50.219 1 89.75 99 LEU B O 1
ATOM 4208 N N . ILE B 1 100 ? 19.078 -43.375 -49.188 1 90.75 100 ILE B N 1
ATOM 4209 C CA . ILE B 1 100 ? 18.016 -44.312 -49.531 1 90.75 100 ILE B CA 1
ATOM 4210 C C . ILE B 1 100 ? 17.875 -44.438 -51.031 1 90.75 100 ILE B C 1
ATOM 4212 O O . ILE B 1 100 ? 17.719 -45.531 -51.594 1 90.75 100 ILE B O 1
ATOM 4216 N N . HIS B 1 101 ? 18 -43.344 -51.781 1 89.69 101 HIS B N 1
ATOM 4217 C CA . HIS B 1 101 ? 17.891 -43.312 -53.219 1 89.69 101 HIS B CA 1
ATOM 4218 C C . HIS B 1 101 ? 19.047 -44.094 -53.875 1 89.69 101 HIS B C 1
ATOM 4220 O O . HIS B 1 101 ? 18.844 -44.844 -54.812 1 89.69 101 HIS B O 1
ATOM 4226 N N . LEU B 1 102 ? 20.203 -43.844 -53.312 1 86.88 102 LEU B N 1
ATOM 4227 C CA . LEU B 1 102 ? 21.375 -44.562 -53.781 1 86.88 102 LEU B CA 1
ATOM 4228 C C . LEU B 1 102 ? 21.234 -46.062 -53.562 1 86.88 102 LEU B C 1
ATOM 4230 O O . LEU B 1 102 ? 21.578 -46.844 -54.438 1 86.88 102 LEU B O 1
ATOM 4234 N N . GLY B 1 103 ? 20.781 -46.375 -52.406 1 86.75 103 GLY B N 1
ATOM 4235 C CA . GLY B 1 103 ? 20.594 -47.781 -52.094 1 86.75 103 GLY B CA 1
ATOM 4236 C C . GLY B 1 103 ? 19.594 -48.469 -53 1 86.75 103 GLY B C 1
ATOM 4237 O O . GLY B 1 103 ? 19.844 -49.594 -53.469 1 86.75 103 GLY B O 1
ATOM 4238 N N . ASN B 1 104 ? 18.516 -47.812 -53.312 1 87.81 104 ASN B N 1
ATOM 4239 C CA . ASN B 1 104 ? 17.516 -48.344 -54.219 1 87.81 104 ASN B CA 1
ATOM 4240 C C . ASN B 1 104 ? 18.078 -48.531 -55.625 1 87.81 104 ASN B C 1
ATOM 4242 O O . ASN B 1 104 ? 17.766 -49.5 -56.281 1 87.81 104 ASN B O 1
ATOM 4246 N N . SER B 1 105 ? 18.969 -47.625 -56.062 1 85.94 105 SER B N 1
ATOM 4247 C CA . SER B 1 105 ? 19.578 -47.719 -57.406 1 85.94 105 SER B CA 1
ATOM 4248 C C . SER B 1 105 ? 20.516 -48.906 -57.5 1 85.94 105 SER B C 1
ATOM 4250 O O . SER B 1 105 ? 20.609 -49.562 -58.531 1 85.94 105 SER B O 1
ATOM 4252 N N . ILE B 1 106 ? 21.172 -49.188 -56.406 1 85.25 106 ILE B N 1
ATOM 4253 C CA . ILE B 1 106 ? 22.125 -50.312 -56.406 1 85.25 106 ILE B CA 1
ATOM 4254 C C . ILE B 1 106 ? 21.375 -51.625 -56.438 1 85.25 106 ILE B C 1
ATOM 4256 O O . ILE B 1 106 ? 21.781 -52.562 -57.125 1 85.25 106 ILE B O 1
ATOM 4260 N N . ILE B 1 107 ? 20.359 -51.719 -55.656 1 83.06 107 ILE B N 1
ATOM 4261 C CA . ILE B 1 107 ? 19.578 -52.938 -55.594 1 83.06 107 ILE B CA 1
ATOM 4262 C C . ILE B 1 107 ? 18.953 -53.219 -56.969 1 83.06 107 ILE B C 1
ATOM 4264 O O . ILE B 1 107 ? 18.922 -54.375 -57.406 1 83.06 107 ILE B O 1
ATOM 4268 N N . ASP B 1 108 ? 18.5 -52.188 -57.594 1 80 108 ASP B N 1
ATOM 4269 C CA . ASP B 1 108 ? 17.859 -52.344 -58.906 1 80 108 ASP B CA 1
ATOM 4270 C C . ASP B 1 108 ? 18.891 -52.656 -60 1 80 108 ASP B C 1
ATOM 4272 O O . ASP B 1 108 ? 18.641 -53.469 -60.875 1 80 108 ASP B O 1
ATOM 4276 N N . ALA B 1 109 ? 19.984 -51.906 -59.969 1 69.62 109 ALA B N 1
ATOM 4277 C CA . ALA B 1 109 ? 20.875 -52 -61.125 1 69.62 109 ALA B CA 1
ATOM 4278 C C . ALA B 1 109 ? 21.984 -53.031 -60.875 1 69.62 109 ALA B C 1
ATOM 4280 O O . ALA B 1 109 ? 22.844 -53.219 -61.75 1 69.62 109 ALA B O 1
ATOM 4281 N N . ASN B 1 110 ? 21.922 -54.125 -59.969 1 60.62 110 ASN B N 1
ATOM 4282 C CA . ASN B 1 110 ? 22.875 -55.219 -59.75 1 60.62 110 ASN B CA 1
ATOM 4283 C C . ASN B 1 110 ? 24.312 -54.688 -59.688 1 60.62 110 ASN B C 1
ATOM 4285 O O . ASN B 1 110 ? 25.25 -55.406 -60 1 60.62 110 ASN B O 1
ATOM 4289 N N . GLY B 1 111 ? 24.875 -53.5 -59.656 1 55.78 111 GLY B N 1
ATOM 4290 C CA . GLY B 1 111 ? 26.328 -53.469 -59.719 1 55.78 111 GLY B CA 1
ATOM 4291 C C . GLY B 1 111 ? 26.953 -52.344 -58.906 1 55.78 111 GLY B C 1
ATOM 4292 O O . GLY B 1 111 ? 27.781 -52.594 -58.031 1 55.78 111 GLY B O 1
ATOM 4293 N N . TYR B 1 112 ? 27.281 -50.938 -59.344 1 59.88 112 TYR B N 1
ATOM 4294 C CA . TYR B 1 112 ? 28.625 -50.375 -59.406 1 59.88 112 TYR B CA 1
ATOM 4295 C C . TYR B 1 112 ? 28.938 -49.656 -58.094 1 59.88 112 TYR B C 1
ATOM 4297 O O . TYR B 1 112 ? 30.062 -49.719 -57.594 1 59.88 112 TYR B O 1
ATOM 4305 N N . ASN B 1 113 ? 28.141 -48.688 -57.5 1 62.72 113 ASN B N 1
ATOM 4306 C CA . ASN B 1 113 ? 28.797 -47.688 -56.656 1 62.72 113 ASN B CA 1
ATOM 4307 C C . ASN B 1 113 ? 28.547 -47.969 -55.156 1 62.72 113 ASN B C 1
ATOM 4309 O O . ASN B 1 113 ? 27.938 -47.156 -54.469 1 62.72 113 ASN B O 1
ATOM 4313 N N . THR B 1 114 ? 29.031 -49.125 -54.75 1 77.44 114 THR B N 1
ATOM 4314 C CA . THR B 1 114 ? 28.828 -49.625 -53.406 1 77.44 114 THR B CA 1
ATOM 4315 C C . THR B 1 114 ? 29.719 -48.875 -52.406 1 77.44 114 THR B C 1
ATOM 4317 O O . THR B 1 114 ? 29.438 -48.812 -51.219 1 77.44 114 THR B O 1
ATOM 4320 N N . THR B 1 115 ? 30.75 -48.25 -52.906 1 77.88 115 THR B N 1
ATOM 4321 C CA . THR B 1 115 ? 31.688 -47.562 -52.031 1 77.88 115 THR B CA 1
ATOM 4322 C C . THR B 1 115 ? 31.062 -46.281 -51.469 1 77.88 115 THR B C 1
ATOM 4324 O O . THR B 1 115 ? 31.203 -46 -50.281 1 77.88 115 THR B O 1
ATOM 4327 N N . GLU B 1 116 ? 30.406 -45.625 -52.375 1 77.12 116 GLU B N 1
ATOM 4328 C CA . GLU B 1 116 ? 29.766 -44.406 -51.938 1 77.12 116 GLU B CA 1
ATOM 4329 C C . GLU B 1 116 ? 28.656 -44.656 -50.938 1 77.12 116 GLU B C 1
ATOM 4331 O O . GLU B 1 116 ? 28.469 -43.938 -49.969 1 77.12 116 GLU B O 1
ATOM 4336 N N . PHE B 1 117 ? 27.969 -45.719 -51.156 1 83.19 117 PHE B N 1
ATOM 4337 C CA . PHE B 1 117 ? 26.891 -46.125 -50.281 1 83.19 117 PHE B CA 1
ATOM 4338 C C . PHE B 1 117 ? 27.422 -46.469 -48.875 1 83.19 117 PHE B C 1
ATOM 4340 O O . PHE B 1 117 ? 26.844 -46.062 -47.875 1 83.19 117 PHE B O 1
ATOM 4347 N N . ALA B 1 118 ? 28.547 -47.125 -48.938 1 79.88 118 ALA B N 1
ATOM 4348 C CA . ALA B 1 118 ? 29.156 -47.531 -47.656 1 79.88 118 ALA B CA 1
ATOM 4349 C C . ALA B 1 118 ? 29.609 -46.312 -46.875 1 79.88 118 ALA B C 1
ATOM 4351 O O . ALA B 1 118 ? 29.438 -46.25 -45.656 1 79.88 118 ALA B O 1
ATOM 4352 N N . LYS B 1 119 ? 30.062 -45.312 -47.531 1 78.62 119 LYS B N 1
ATOM 4353 C CA . LYS B 1 119 ? 30.547 -44.094 -46.875 1 78.62 119 LYS B CA 1
ATOM 4354 C C . LYS B 1 119 ? 29.391 -43.312 -46.281 1 78.62 119 LYS B C 1
ATOM 4356 O O . LYS B 1 119 ? 29.484 -42.844 -45.125 1 78.62 119 LYS B O 1
ATOM 4361 N N . ASN B 1 120 ? 28.297 -43.281 -46.938 1 76.56 120 ASN B N 1
ATOM 4362 C CA . ASN B 1 120 ? 27.156 -42.469 -46.5 1 76.56 120 ASN B CA 1
ATOM 4363 C C . ASN B 1 120 ? 26.375 -43.188 -45.375 1 76.56 120 ASN B C 1
ATOM 4365 O O . ASN B 1 120 ? 25.688 -42.531 -44.594 1 76.56 120 ASN B O 1
ATOM 4369 N N . SER B 1 121 ? 26.469 -44.531 -45.406 1 78.81 121 SER B N 1
ATOM 4370 C CA . SER B 1 121 ? 25.75 -45.312 -44.406 1 78.81 121 SER B CA 1
ATOM 4371 C C . SER B 1 121 ? 26.297 -45.094 -43.031 1 78.81 121 SER B C 1
ATOM 4373 O O . SER B 1 121 ? 25.578 -45.281 -42.031 1 78.81 121 SER B O 1
ATOM 4375 N N . SER B 1 122 ? 27.484 -44.625 -42.938 1 73.5 122 SER B N 1
ATOM 4376 C CA . SER B 1 122 ? 28.109 -44.375 -41.656 1 73.5 122 SER B CA 1
ATOM 4377 C C . SER B 1 122 ? 27.516 -43.156 -41 1 73.5 122 SER B C 1
ATOM 4379 O O . SER B 1 122 ? 27.656 -42.969 -39.781 1 73.5 122 SER B O 1
ATOM 4381 N N . MET B 1 123 ? 26.766 -42.438 -41.812 1 67.19 123 MET B N 1
ATOM 4382 C CA . MET B 1 123 ? 26.25 -41.188 -41.312 1 67.19 123 MET B CA 1
ATOM 4383 C C . MET B 1 123 ? 24.922 -41.406 -40.562 1 67.19 123 MET B C 1
ATOM 4385 O O . MET B 1 123 ? 24.438 -40.469 -39.906 1 67.19 123 MET B O 1
ATOM 4389 N N . LEU B 1 124 ? 24.422 -42.719 -40.812 1 77.56 124 LEU B N 1
ATOM 4390 C CA . LEU B 1 124 ? 23.172 -43.031 -40.094 1 77.56 124 LEU B CA 1
ATOM 4391 C C . LEU B 1 124 ? 23.391 -43.031 -38.594 1 77.56 124 LEU B C 1
ATOM 4393 O O . LEU B 1 124 ? 24 -43.938 -38.031 1 77.56 124 LEU B O 1
ATOM 4397 N N . GLY B 1 125 ? 23.938 -41.906 -38.062 1 70.56 125 GLY B N 1
ATOM 4398 C CA . GLY B 1 125 ? 24.422 -41.781 -36.719 1 70.56 125 GLY B CA 1
ATOM 4399 C C . GLY B 1 125 ? 23.328 -41.469 -35.719 1 70.56 125 GLY B C 1
ATOM 4400 O O . GLY B 1 125 ? 22.203 -41.969 -35.844 1 70.56 125 GLY B O 1
ATOM 4401 N N . SER B 1 126 ? 23.656 -40.812 -34.719 1 79.94 126 SER B N 1
ATOM 4402 C CA . SER B 1 126 ? 22.859 -40.5 -33.531 1 79.94 126 SER B CA 1
ATOM 4403 C C . SER B 1 126 ? 21.828 -39.406 -33.812 1 79.94 126 SER B C 1
ATOM 4405 O O . SER B 1 126 ? 22.062 -38.562 -34.656 1 79.94 126 SER B O 1
ATOM 4407 N N . LEU B 1 127 ? 20.578 -39.594 -33.438 1 84.75 127 LEU B N 1
ATOM 4408 C CA . LEU B 1 127 ? 19.516 -38.594 -33.5 1 84.75 127 LEU B CA 1
ATOM 4409 C C . LEU B 1 127 ? 19.859 -37.375 -32.719 1 84.75 127 LEU B C 1
ATOM 4411 O O . LEU B 1 127 ? 20.391 -37.469 -31.594 1 84.75 127 LEU B O 1
ATOM 4415 N N . PRO B 1 128 ? 19.75 -36.219 -33.375 1 84.94 128 PRO B N 1
ATOM 4416 C CA . PRO B 1 128 ? 19.953 -35 -32.594 1 84.94 128 PRO B CA 1
ATOM 4417 C C . PRO B 1 128 ? 19 -34.875 -31.422 1 84.94 128 PRO B C 1
ATOM 4419 O O . PRO B 1 128 ? 17.891 -35.406 -31.469 1 84.94 128 PRO B O 1
ATOM 4422 N N . GLU B 1 129 ? 19.438 -34.281 -30.344 1 85 129 GLU B N 1
ATOM 4423 C CA . GLU B 1 129 ? 18.594 -34.062 -29.172 1 85 129 GLU B CA 1
ATOM 4424 C C . GLU B 1 129 ? 17.672 -32.844 -29.359 1 85 129 GLU B C 1
ATOM 4426 O O . GLU B 1 129 ? 18.141 -31.766 -29.734 1 85 129 GLU B O 1
ATOM 4431 N N . VAL B 1 130 ? 16.422 -33.094 -29.344 1 88.44 130 VAL B N 1
ATOM 4432 C CA . VAL B 1 130 ? 15.43 -32.031 -29.422 1 88.44 130 VAL B CA 1
ATOM 4433 C C . VAL B 1 130 ? 14.789 -31.812 -28.062 1 88.44 130 VAL B C 1
ATOM 4435 O O . VAL B 1 130 ? 14.5 -32.75 -27.328 1 88.44 130 VAL B O 1
ATOM 4438 N N . PRO B 1 131 ? 14.68 -30.516 -27.719 1 87.69 131 PRO B N 1
ATOM 4439 C CA . PRO B 1 131 ? 14.055 -30.25 -26.406 1 87.69 131 PRO B CA 1
ATOM 4440 C C . PRO B 1 131 ? 12.586 -30.656 -26.359 1 87.69 131 PRO B C 1
ATOM 4442 O O . PRO B 1 131 ? 11.906 -30.656 -27.391 1 87.69 131 PRO B O 1
ATOM 4445 N N . GLU B 1 132 ? 12.195 -31.031 -25.172 1 86.62 132 GLU B N 1
ATOM 4446 C CA . GLU B 1 132 ? 10.773 -31.297 -24.953 1 86.62 132 GLU B CA 1
ATOM 4447 C C . GLU B 1 132 ? 9.977 -30 -24.844 1 86.62 132 GLU B C 1
ATOM 4449 O O . GLU B 1 132 ? 10.547 -28.938 -24.562 1 86.62 132 GLU B O 1
ATOM 4454 N N . LEU B 1 133 ? 8.703 -30.125 -25.078 1 87.75 133 LEU B N 1
ATOM 4455 C CA . LEU B 1 133 ? 7.836 -28.953 -25.016 1 87.75 133 LEU B CA 1
ATOM 4456 C C . LEU B 1 133 ? 7.938 -28.266 -23.656 1 87.75 133 LEU B C 1
ATOM 4458 O O . LEU B 1 133 ? 7.844 -27.047 -23.578 1 87.75 133 LEU B O 1
ATOM 4462 N N . LYS B 1 134 ? 8.109 -29.031 -22.609 1 86.62 134 LYS B N 1
ATOM 4463 C CA . LYS B 1 134 ? 8.164 -28.469 -21.266 1 86.62 134 LYS B CA 1
ATOM 4464 C C . LYS B 1 134 ? 9.461 -27.703 -21.047 1 86.62 134 LYS B C 1
ATOM 4466 O O . LYS B 1 134 ? 9.586 -26.938 -20.078 1 86.62 134 LYS B O 1
ATOM 4471 N N . GLU B 1 135 ? 10.484 -27.922 -21.969 1 87.06 135 GLU B N 1
ATOM 4472 C CA . GLU B 1 135 ? 11.797 -27.297 -21.828 1 87.06 135 GLU B CA 1
ATOM 4473 C C . GLU B 1 135 ? 11.891 -26.031 -22.672 1 87.06 135 GLU B C 1
ATOM 4475 O O . GLU B 1 135 ? 12.883 -25.297 -22.594 1 87.06 135 GLU B O 1
ATOM 4480 N N . VAL B 1 136 ? 10.922 -25.891 -23.484 1 92.06 136 VAL B N 1
ATOM 4481 C CA . VAL B 1 136 ? 10.906 -24.703 -24.312 1 92.06 136 VAL B CA 1
ATOM 4482 C C . VAL B 1 136 ? 9.977 -23.656 -23.719 1 92.06 136 VAL B C 1
ATOM 4484 O O . VAL B 1 136 ? 9.055 -24 -22.969 1 92.06 136 VAL B O 1
ATOM 4487 N N . PRO B 1 137 ? 10.195 -22.438 -24.125 1 91.88 137 PRO B N 1
ATOM 4488 C CA . PRO B 1 137 ? 9.422 -21.359 -23.5 1 91.88 137 PRO B CA 1
ATOM 4489 C C . PRO B 1 137 ? 7.918 -21.5 -23.719 1 91.88 137 PRO B C 1
ATOM 4491 O O . PRO B 1 137 ? 7.477 -21.828 -24.812 1 91.88 137 PRO B O 1
ATOM 4494 N N . TYR B 1 138 ? 7.219 -21.453 -22.672 1 94 138 TYR B N 1
ATOM 4495 C CA . TYR B 1 138 ? 5.77 -21.297 -22.594 1 94 138 TYR B CA 1
ATOM 4496 C C . TYR B 1 138 ? 5.398 -20 -21.906 1 94 138 TYR B C 1
ATOM 4498 O O . TYR B 1 138 ? 5.172 -19.969 -20.688 1 94 138 TYR B O 1
ATOM 4506 N N . LEU B 1 139 ? 5.316 -18.953 -22.703 1 94.69 139 LEU B N 1
ATOM 4507 C CA . LEU B 1 139 ? 5.207 -17.609 -22.172 1 94.69 139 LEU B CA 1
ATOM 4508 C C . LEU B 1 139 ? 3.84 -17.375 -21.531 1 94.69 139 LEU B C 1
ATOM 4510 O O . LEU B 1 139 ? 2.824 -17.828 -22.062 1 94.69 139 LEU B O 1
ATOM 4514 N N . SER B 1 140 ? 3.906 -16.719 -20.438 1 94.12 140 SER B N 1
ATOM 4515 C CA . SER B 1 140 ? 2.676 -16.359 -19.734 1 94.12 140 SER B CA 1
ATOM 4516 C C . SER B 1 140 ? 2.824 -15.047 -18.984 1 94.12 140 SER B C 1
ATOM 4518 O O . SER B 1 140 ? 3.934 -14.664 -18.609 1 94.12 140 SER B O 1
ATOM 4520 N N . PHE B 1 141 ? 1.734 -14.32 -19 1 95.06 141 PHE B N 1
ATOM 4521 C CA . PHE B 1 141 ? 1.645 -13.078 -18.25 1 95.06 141 PHE B CA 1
ATOM 4522 C C . PHE B 1 141 ? 0.819 -13.266 -16.984 1 95.06 141 PHE B C 1
ATOM 4524 O O . PHE B 1 141 ? -0.248 -13.883 -17.016 1 95.06 141 PHE B O 1
ATOM 4531 N N . HIS B 1 142 ? 1.47 -12.805 -15.867 1 92.75 142 HIS B N 1
ATOM 4532 C CA . HIS B 1 142 ? 0.794 -12.977 -14.586 1 92.75 142 HIS B CA 1
ATOM 4533 C C . HIS B 1 142 ? 0.875 -11.695 -13.758 1 92.75 142 HIS B C 1
ATOM 4535 O O . HIS B 1 142 ? 1.876 -10.977 -13.805 1 92.75 142 HIS B O 1
ATOM 4541 N N . TYR B 1 143 ? -0.266 -11.453 -13.117 1 90.5 143 TYR B N 1
ATOM 4542 C CA . TYR B 1 143 ? -0.263 -10.312 -12.203 1 90.5 143 TYR B CA 1
ATOM 4543 C C . TYR B 1 143 ? -1.165 -10.57 -11 1 90.5 143 TYR B C 1
ATOM 4545 O O . TYR B 1 143 ? -2.018 -11.461 -11.039 1 90.5 143 TYR B O 1
ATOM 4553 N N . GLU B 1 144 ? -0.94 -9.859 -9.953 1 86.44 144 GLU B N 1
ATOM 4554 C CA . GLU B 1 144 ? -1.759 -9.961 -8.75 1 86.44 144 GLU B CA 1
ATOM 4555 C C . GLU B 1 144 ? -2.98 -9.047 -8.836 1 86.44 144 GLU B C 1
ATOM 4557 O O . GLU B 1 144 ? -2.85 -7.824 -8.844 1 86.44 144 GLU B O 1
ATOM 4562 N N . ALA B 1 145 ? -4.133 -9.586 -8.719 1 80.5 145 ALA B N 1
ATOM 4563 C CA . ALA B 1 145 ? -5.379 -8.836 -8.867 1 80.5 145 ALA B CA 1
ATOM 4564 C C . ALA B 1 145 ? -5.59 -7.879 -7.703 1 80.5 145 ALA B C 1
ATOM 4566 O O . ALA B 1 145 ? -6.215 -6.828 -7.859 1 80.5 145 ALA B O 1
ATOM 4567 N N . CYS B 1 146 ? -5.09 -8.258 -6.617 1 85.12 146 CYS B N 1
ATOM 4568 C CA . CYS B 1 146 ? -5.309 -7.449 -5.426 1 85.12 146 CYS B CA 1
ATOM 4569 C C . CYS B 1 146 ? -4.574 -6.117 -5.531 1 85.12 146 CYS B C 1
ATOM 4571 O O . CYS B 1 146 ? -4.938 -5.148 -4.859 1 85.12 146 CYS B O 1
ATOM 4573 N N . THR B 1 147 ? -3.598 -6.105 -6.32 1 86.56 147 THR B N 1
ATOM 4574 C CA . THR B 1 147 ? -2.805 -4.891 -6.469 1 86.56 147 THR B CA 1
ATOM 4575 C C . THR B 1 147 ? -3.65 -3.756 -7.039 1 86.56 147 THR B C 1
ATOM 4577 O O . THR B 1 147 ? -3.619 -2.635 -6.527 1 86.56 147 THR B O 1
ATOM 4580 N N . GLU B 1 148 ? -4.414 -4.059 -8.008 1 86.69 148 GLU B N 1
ATOM 4581 C CA . GLU B 1 148 ? -5.273 -3.051 -8.617 1 86.69 148 GLU B CA 1
ATOM 4582 C C . GLU B 1 148 ? -6.309 -2.529 -7.621 1 86.69 148 GLU B C 1
ATOM 4584 O O . GLU B 1 148 ? -6.559 -1.324 -7.551 1 86.69 148 GLU B O 1
ATOM 4589 N N . ALA B 1 149 ? -6.863 -3.502 -6.961 1 89.62 149 ALA B N 1
ATOM 4590 C CA . ALA B 1 149 ? -7.875 -3.127 -5.98 1 89.62 149 ALA B CA 1
ATOM 4591 C C . ALA B 1 149 ? -7.285 -2.227 -4.898 1 89.62 149 ALA B C 1
ATOM 4593 O O . ALA B 1 149 ? -7.906 -1.245 -4.488 1 89.62 149 ALA B O 1
ATOM 4594 N N . ASN B 1 150 ? -6.109 -2.547 -4.504 1 91.19 150 ASN B N 1
ATOM 4595 C CA . ASN B 1 150 ? -5.434 -1.763 -3.477 1 91.19 150 ASN B CA 1
ATOM 4596 C C . ASN B 1 150 ? -5.133 -0.347 -3.957 1 91.19 150 ASN B C 1
ATOM 4598 O O . ASN B 1 150 ? -5.359 0.623 -3.232 1 91.19 150 ASN B O 1
ATOM 4602 N N . ILE B 1 151 ? -4.676 -0.198 -5.125 1 93.19 151 ILE B N 1
ATOM 4603 C CA . ILE B 1 151 ? -4.332 1.103 -5.691 1 93.19 151 ILE B CA 1
ATOM 4604 C C . ILE B 1 151 ? -5.598 1.945 -5.848 1 93.19 151 ILE B C 1
ATOM 4606 O O . ILE B 1 151 ? -5.598 3.137 -5.527 1 93.19 151 ILE B O 1
ATOM 4610 N N . THR B 1 152 ? -6.648 1.307 -6.309 1 93.19 152 THR B N 1
ATOM 4611 C CA . THR B 1 152 ? -7.914 2.006 -6.496 1 93.19 152 THR B CA 1
ATOM 4612 C C . THR B 1 152 ? -8.453 2.516 -5.164 1 93.19 152 THR B C 1
ATOM 4614 O O . THR B 1 152 ? -8.984 3.627 -5.086 1 93.19 152 THR B O 1
ATOM 4617 N N . ASP B 1 153 ? -8.281 1.725 -4.199 1 94.19 153 ASP B N 1
ATOM 4618 C CA . ASP B 1 153 ? -8.734 2.117 -2.867 1 94.19 153 ASP B CA 1
ATOM 4619 C C . ASP B 1 153 ? -7.953 3.326 -2.355 1 94.19 153 ASP B C 1
ATOM 4621 O O . ASP B 1 153 ? -8.539 4.27 -1.825 1 94.19 153 ASP B O 1
ATOM 4625 N N . VAL B 1 154 ? -6.699 3.281 -2.518 1 93.25 154 VAL B N 1
ATOM 4626 C CA . VAL B 1 154 ? -5.84 4.371 -2.068 1 93.25 154 VAL B CA 1
ATOM 4627 C C . VAL B 1 154 ? -6.188 5.652 -2.828 1 93.25 154 VAL B C 1
ATOM 4629 O O . VAL B 1 154 ? -6.305 6.723 -2.23 1 93.25 154 VAL B O 1
ATOM 4632 N N . LEU B 1 155 ? -6.418 5.566 -4.137 1 94.38 155 LEU B N 1
ATOM 4633 C CA . LEU B 1 155 ? -6.699 6.727 -4.977 1 94.38 155 LEU B CA 1
ATOM 4634 C C . LEU B 1 155 ? -8.078 7.297 -4.676 1 94.38 155 LEU B C 1
ATOM 4636 O O . LEU B 1 155 ? -8.297 8.508 -4.781 1 94.38 155 LEU B O 1
ATOM 4640 N N . SER B 1 156 ? -9.047 6.457 -4.266 1 95.38 156 SER B N 1
ATOM 4641 C CA . SER B 1 156 ? -10.406 6.902 -3.967 1 95.38 156 SER B CA 1
ATOM 4642 C C . SER B 1 156 ? -10.438 7.777 -2.717 1 95.38 156 SER B C 1
ATOM 4644 O O . SER B 1 156 ? -11.391 8.523 -2.5 1 95.38 156 SER B O 1
ATOM 4646 N N . GLN B 1 157 ? -9.375 7.707 -1.939 1 93.75 157 GLN B N 1
ATOM 4647 C CA . GLN B 1 157 ? -9.305 8.484 -0.709 1 93.75 157 GLN B CA 1
ATOM 4648 C C . GLN B 1 157 ? -8.188 9.531 -0.782 1 93.75 157 GLN B C 1
ATOM 4650 O O . GLN B 1 157 ? -7.781 10.086 0.242 1 93.75 157 GLN B O 1
ATOM 4655 N N . PHE B 1 158 ? -7.785 9.789 -1.955 1 94.69 158 PHE B N 1
ATOM 4656 C CA . PHE B 1 158 ? -6.645 10.68 -2.152 1 94.69 158 PHE B CA 1
ATOM 4657 C C . PHE B 1 158 ? -7.039 12.133 -1.896 1 94.69 158 PHE B C 1
ATOM 4659 O O . PHE B 1 158 ? -7.996 12.633 -2.484 1 94.69 158 PHE B O 1
ATOM 4666 N N . GLY B 1 159 ? -6.258 12.672 -1.021 1 93.69 159 GLY B N 1
ATOM 4667 C CA . GLY B 1 159 ? -6.426 14.094 -0.766 1 93.69 159 GLY B CA 1
ATOM 4668 C C . GLY B 1 159 ? -7.617 14.406 0.119 1 93.69 159 GLY B C 1
ATOM 4669 O O . GLY B 1 159 ? -8.5 13.562 0.301 1 93.69 159 GLY B O 1
ATOM 4670 N N . GLU B 1 160 ? -7.621 15.602 0.664 1 93.12 160 GLU B N 1
ATOM 4671 C CA . GLU B 1 160 ? -8.695 16.062 1.535 1 93.12 160 GLU B CA 1
ATOM 4672 C C . GLU B 1 160 ? -8.836 17.594 1.469 1 93.12 160 GLU B C 1
ATOM 4674 O O . GLU B 1 160 ? -7.848 18.297 1.298 1 93.12 160 GLU B O 1
ATOM 4679 N N . VAL B 1 161 ? -10.078 18.016 1.475 1 96.25 161 VAL B N 1
ATOM 4680 C CA . VAL B 1 161 ? -10.375 19.438 1.529 1 96.25 161 VAL B CA 1
ATOM 4681 C C . VAL B 1 161 ? -10.75 19.828 2.957 1 96.25 161 VAL B C 1
ATOM 4683 O O . VAL B 1 161 ? -11.625 19.219 3.568 1 96.25 161 VAL B O 1
ATOM 4686 N N . TYR B 1 162 ? -10.039 20.875 3.441 1 92.94 162 TYR B N 1
ATOM 4687 C CA . TYR B 1 162 ? -10.297 21.375 4.785 1 92.94 162 TYR B CA 1
ATOM 4688 C C . TYR B 1 162 ? -11.062 22.703 4.738 1 92.94 162 TYR B C 1
ATOM 4690 O O . TYR B 1 162 ? -10.695 23.609 3.99 1 92.94 162 TYR B O 1
ATOM 4698 N N . ARG B 1 163 ? -12.102 22.75 5.5 1 93.69 163 ARG B N 1
ATOM 4699 C CA . ARG B 1 163 ? -12.844 24 5.641 1 93.69 163 ARG B CA 1
ATOM 4700 C C . ARG B 1 163 ? -12.102 24.984 6.543 1 93.69 163 ARG B C 1
ATOM 4702 O O . ARG B 1 163 ? -12.047 26.172 6.262 1 93.69 163 ARG B O 1
ATOM 4709 N N . ILE B 1 164 ? -11.641 24.469 7.578 1 92.44 164 ILE B N 1
ATOM 4710 C CA . ILE B 1 164 ? -10.828 25.188 8.555 1 92.44 164 ILE B CA 1
ATOM 4711 C C . ILE B 1 164 ? -9.672 24.297 9.008 1 92.44 164 ILE B C 1
ATOM 4713 O O . ILE B 1 164 ? -9.828 23.078 9.148 1 92.44 164 ILE B O 1
ATOM 4717 N N . ALA B 1 165 ? -8.539 24.906 9.133 1 91.88 165 ALA B N 1
ATOM 4718 C CA . ALA B 1 165 ? -7.395 24.125 9.594 1 91.88 165 ALA B CA 1
ATOM 4719 C C . ALA B 1 165 ? -7.703 23.438 10.922 1 91.88 165 ALA B C 1
ATOM 4721 O O . ALA B 1 165 ? -8.422 23.984 11.758 1 91.88 165 ALA B O 1
ATOM 4722 N N . PRO B 1 166 ? -7.234 22.266 11.117 1 90.5 166 PRO B N 1
ATOM 4723 C CA . PRO B 1 166 ? -7.539 21.5 12.336 1 90.5 166 PRO B CA 1
ATOM 4724 C C . PRO B 1 166 ? -7.051 22.203 13.602 1 90.5 166 PRO B C 1
ATOM 4726 O O . PRO B 1 166 ? -7.637 22.031 14.672 1 90.5 166 PRO B O 1
ATOM 4729 N N . ILE B 1 167 ? -5.992 22.953 13.484 1 93.06 167 ILE B N 1
ATOM 4730 C CA . ILE B 1 167 ? -5.434 23.672 14.617 1 93.06 167 ILE B CA 1
ATOM 4731 C C . ILE B 1 167 ? -5.492 25.172 14.344 1 93.06 167 ILE B C 1
ATOM 4733 O O . ILE B 1 167 ? -5.211 25.625 13.234 1 93.06 167 ILE B O 1
ATOM 4737 N N . GLN B 1 168 ? -5.926 25.891 15.367 1 93.44 168 GLN B N 1
ATOM 4738 C CA . GLN B 1 168 ? -6.023 27.328 15.234 1 93.44 168 GLN B CA 1
ATOM 4739 C C . GLN B 1 168 ? -5.402 28.031 16.438 1 93.44 168 GLN B C 1
ATOM 4741 O O . GLN B 1 168 ? -5.523 27.562 17.578 1 93.44 168 GLN B O 1
ATOM 4746 N N . ILE B 1 169 ? -4.824 29.156 16.125 1 95.31 169 ILE B N 1
ATOM 4747 C CA . ILE B 1 169 ? -4.328 30 17.203 1 95.31 169 ILE B CA 1
ATOM 4748 C C . ILE B 1 169 ? -5.504 30.672 17.906 1 95.31 169 ILE B C 1
ATOM 4750 O O . ILE B 1 169 ? -6.34 31.312 17.266 1 95.31 169 ILE B O 1
ATOM 4754 N N . THR B 1 170 ? -5.613 30.484 19.188 1 92.88 170 THR B N 1
ATOM 4755 C CA . THR B 1 170 ? -6.746 31.016 19.938 1 92.88 170 THR B CA 1
ATOM 4756 C C . THR B 1 170 ? -6.398 32.375 20.562 1 92.88 170 THR B C 1
ATOM 4758 O O . THR B 1 170 ? -7.23 33.281 20.562 1 92.88 170 THR B O 1
ATOM 4761 N N . GLU B 1 171 ? -5.184 32.438 21.016 1 93.94 171 GLU B N 1
ATOM 4762 C CA . GLU B 1 171 ? -4.852 33.656 21.734 1 93.94 171 GLU B CA 1
ATOM 4763 C C . GLU B 1 171 ? -3.375 34 21.578 1 93.94 171 GLU B C 1
ATOM 4765 O O . GLU B 1 171 ? -2.521 33.125 21.516 1 93.94 171 GLU B O 1
ATOM 4770 N N . CYS B 1 172 ? -3.17 35.312 21.438 1 94.75 172 CYS B N 1
ATOM 4771 C CA . CYS B 1 172 ? -1.831 35.875 21.469 1 94.75 172 CYS B CA 1
ATOM 4772 C C . CYS B 1 172 ? -1.695 36.875 22.609 1 94.75 172 CYS B C 1
ATOM 4774 O O . CYS B 1 172 ? -2.258 37.969 22.547 1 94.75 172 CYS B O 1
ATOM 4776 N N . SER B 1 173 ? -0.929 36.531 23.625 1 92.75 173 SER B N 1
ATOM 4777 C CA . SER B 1 173 ? -0.789 37.406 24.797 1 92.75 173 SER B CA 1
ATOM 4778 C C . SER B 1 173 ? 0.562 38.094 24.797 1 92.75 173 SER B C 1
ATOM 4780 O O . SER B 1 173 ? 1.605 37.469 24.656 1 92.75 173 SER B O 1
ATOM 4782 N N . GLU B 1 174 ? 0.488 39.312 24.938 1 91.69 174 GLU B N 1
ATOM 4783 C CA . GLU B 1 174 ? 1.713 40.125 24.953 1 91.69 174 GLU B CA 1
ATOM 4784 C C . GLU B 1 174 ? 2.506 39.875 26.234 1 91.69 174 GLU B C 1
ATOM 4786 O O . GLU B 1 174 ? 1.927 39.812 27.312 1 91.69 174 GLU B O 1
ATOM 4791 N N . LYS B 1 175 ? 3.711 39.656 26.062 1 84.69 175 LYS B N 1
ATOM 4792 C CA . LYS B 1 175 ? 4.699 39.594 27.125 1 84.69 175 LYS B CA 1
ATOM 4793 C C . LYS B 1 175 ? 5.887 40.531 26.828 1 84.69 175 LYS B C 1
ATOM 4795 O O . LYS B 1 175 ? 6.082 40.938 25.688 1 84.69 175 LYS B O 1
ATOM 4800 N N . PRO B 1 176 ? 6.543 41 27.844 1 85.06 176 PRO B N 1
ATOM 4801 C CA . PRO B 1 176 ? 7.691 41.844 27.578 1 85.06 176 PRO B CA 1
ATOM 4802 C C . PRO B 1 176 ? 8.672 41.219 26.578 1 85.06 176 PRO B C 1
ATOM 4804 O O . PRO B 1 176 ? 9.344 40.25 26.906 1 85.06 176 PRO B O 1
ATOM 4807 N N . GLY B 1 177 ? 8.758 41.812 25.422 1 87.19 177 GLY B N 1
ATOM 4808 C CA . GLY B 1 177 ? 9.656 41.344 24.375 1 87.19 177 GLY B CA 1
ATOM 4809 C C . GLY B 1 177 ? 9.281 40 23.812 1 87.19 177 GLY B C 1
ATOM 4810 O O . GLY B 1 177 ? 10.117 39.281 23.25 1 87.19 177 GLY B O 1
ATOM 4811 N N . ALA B 1 178 ? 8.148 39.594 24.109 1 91.31 178 ALA B N 1
ATOM 4812 C CA . ALA B 1 178 ? 7.723 38.25 23.719 1 91.31 178 ALA B CA 1
ATOM 4813 C C . ALA B 1 178 ? 6.215 38.219 23.516 1 91.31 178 ALA B C 1
ATOM 4815 O O . ALA B 1 178 ? 5.504 39.188 23.781 1 91.31 178 ALA B O 1
ATOM 4816 N N . ILE B 1 179 ? 5.734 37.125 22.875 1 94.94 179 ILE B N 1
ATOM 4817 C CA . ILE B 1 179 ? 4.309 36.875 22.703 1 94.94 179 ILE B CA 1
ATOM 4818 C C . ILE B 1 179 ? 4.016 35.406 23.031 1 94.94 179 ILE B C 1
ATOM 4820 O O . ILE B 1 179 ? 4.672 34.5 22.5 1 94.94 179 ILE B O 1
ATOM 4824 N N . LEU B 1 180 ? 3.123 35.25 23.938 1 94.62 180 LEU B N 1
ATOM 4825 C CA . LEU B 1 180 ? 2.648 33.906 24.219 1 94.62 180 LEU B CA 1
ATOM 4826 C C . LEU B 1 180 ? 1.542 33.5 23.25 1 94.62 180 LEU B C 1
ATOM 4828 O O . LEU B 1 180 ? 0.491 34.125 23.203 1 94.62 180 LEU B O 1
ATOM 4832 N N . ILE B 1 181 ? 1.852 32.469 22.484 1 96.94 181 ILE B N 1
ATOM 4833 C CA . ILE B 1 181 ? 0.884 31.984 21.516 1 96.94 181 ILE B CA 1
ATOM 4834 C C . ILE B 1 181 ? 0.219 30.703 22.016 1 96.94 181 ILE B C 1
ATOM 4836 O O . ILE B 1 181 ? 0.902 29.75 22.406 1 96.94 181 ILE B O 1
ATOM 4840 N N . GLU B 1 182 ? -1.122 30.719 22.031 1 97.31 182 GLU B N 1
ATOM 4841 C CA . GLU B 1 182 ? -1.91 29.562 22.422 1 97.31 182 GLU B CA 1
ATOM 4842 C C . GLU B 1 182 ? -2.795 29.078 21.281 1 97.31 182 GLU B C 1
ATOM 4844 O O . GLU B 1 182 ? -3.35 29.891 20.531 1 97.31 182 GLU B O 1
ATOM 4849 N N . TRP B 1 183 ? -2.824 27.781 21.125 1 95.5 183 TRP B N 1
ATOM 4850 C CA . TRP B 1 183 ? -3.648 27.219 20.062 1 95.5 183 TRP B CA 1
ATOM 4851 C C . TRP B 1 183 ? -4.434 26.016 20.562 1 95.5 183 TRP B C 1
ATOM 4853 O O . TRP B 1 183 ? -4.164 25.5 21.641 1 95.5 183 TRP B O 1
ATOM 4863 N N . LYS B 1 184 ? -5.488 25.688 19.828 1 92.44 184 LYS B N 1
ATOM 4864 C CA . LYS B 1 184 ? -6.352 24.547 20.156 1 92.44 184 LYS B CA 1
ATOM 4865 C C . LYS B 1 184 ? -6.832 23.844 18.875 1 92.44 184 LYS B C 1
ATOM 4867 O O . LYS B 1 184 ? -6.789 24.422 17.797 1 92.44 184 LYS B O 1
ATOM 4872 N N . SER B 1 185 ? -7.18 22.594 19.125 1 89.38 185 SER B N 1
ATOM 4873 C CA . SER B 1 185 ? -7.758 21.828 18.016 1 89.38 185 SER B CA 1
ATOM 4874 C C . SER B 1 185 ? -9.219 22.219 17.781 1 89.38 185 SER B C 1
ATOM 4876 O O . SER B 1 185 ? -9.945 22.5 18.734 1 89.38 185 SER B O 1
ATOM 4878 N N . ASN B 1 186 ? -9.477 22.391 16.562 1 79.44 186 ASN B N 1
ATOM 4879 C CA . ASN B 1 186 ? -10.867 22.672 16.219 1 79.44 186 ASN B CA 1
ATOM 4880 C C . ASN B 1 186 ? -11.75 21.438 16.391 1 79.44 186 ASN B C 1
ATOM 4882 O O . ASN B 1 186 ? -11.383 20.344 15.953 1 79.44 186 ASN B O 1
ATOM 4886 N N . ASP B 1 187 ? -12.562 21.359 17.5 1 62.97 187 ASP B N 1
ATOM 4887 C CA . ASP B 1 187 ? -13.406 20.25 17.906 1 62.97 187 ASP B CA 1
ATOM 4888 C C . ASP B 1 187 ? -14.062 19.578 16.703 1 62.97 187 ASP B C 1
ATOM 4890 O O . ASP B 1 187 ? -14.523 18.438 16.797 1 62.97 187 ASP B O 1
ATOM 4894 N N . ASN B 1 188 ? -14.195 20.359 15.789 1 55.34 188 ASN B N 1
ATOM 4895 C CA . ASN B 1 188 ? -15.094 19.797 14.789 1 55.34 188 ASN B CA 1
ATOM 4896 C C . ASN B 1 188 ? -14.477 18.594 14.094 1 55.34 188 ASN B C 1
ATOM 4898 O O . ASN B 1 188 ? -15.172 17.859 13.383 1 55.34 188 ASN B O 1
ATOM 4902 N N . GLU B 1 189 ? -13.156 18.625 14.148 1 54.84 189 GLU B N 1
ATOM 4903 C CA . GLU B 1 189 ? -12.703 17.531 13.289 1 54.84 189 GLU B CA 1
ATOM 4904 C C . GLU B 1 189 ? -12.477 16.25 14.094 1 54.84 189 GLU B C 1
ATOM 4906 O O . GLU B 1 189 ? -11.766 16.266 15.102 1 54.84 189 GLU B O 1
ATOM 4911 N N . GLU B 1 190 ? -13.477 15.516 14.078 1 52.5 190 GLU B N 1
ATOM 4912 C CA . GLU B 1 190 ? -13.633 14.164 14.609 1 52.5 190 GLU B CA 1
ATOM 4913 C C . GLU B 1 190 ? -12.375 13.328 14.359 1 52.5 190 GLU B C 1
ATOM 4915 O O . GLU B 1 190 ? -12.406 12.102 14.516 1 52.5 190 GLU B O 1
ATOM 4920 N N . ARG B 1 191 ? -11.32 14 13.977 1 58.31 191 ARG B N 1
ATOM 4921 C CA . ARG B 1 191 ? -10.289 13 13.75 1 58.31 191 ARG B CA 1
ATOM 4922 C C . ARG B 1 191 ? -9.805 12.398 15.07 1 58.31 191 ARG B C 1
ATOM 4924 O O . ARG B 1 191 ? -9.43 13.133 15.984 1 58.31 191 ARG B O 1
ATOM 4931 N N . MET B 1 192 ? -10.219 11.219 15.188 1 58.66 192 MET B N 1
ATOM 4932 C CA . MET B 1 192 ? -9.906 10.312 16.297 1 58.66 192 MET B CA 1
ATOM 4933 C C . MET B 1 192 ? -8.406 10.055 16.391 1 58.66 192 MET B C 1
ATOM 4935 O O . MET B 1 192 ? -7.977 9.109 17.047 1 58.66 192 MET B O 1
ATOM 4939 N N . THR B 1 193 ? -7.645 10.828 15.531 1 71.75 193 THR B N 1
ATOM 4940 C CA . THR B 1 193 ? -6.242 10.43 15.602 1 71.75 193 THR B CA 1
ATOM 4941 C C . THR B 1 193 ? -5.465 11.352 16.531 1 71.75 193 THR B C 1
ATOM 4943 O O . THR B 1 193 ? -5.711 12.562 16.578 1 71.75 193 THR B O 1
ATOM 4946 N N . ASP B 1 194 ? -4.656 10.75 17.281 1 85.44 194 ASP B N 1
ATOM 4947 C CA . ASP B 1 194 ? -3.83 11.461 18.25 1 85.44 194 ASP B CA 1
ATOM 4948 C C . ASP B 1 194 ? -2.787 12.328 17.547 1 85.44 194 ASP B C 1
ATOM 4950 O O . ASP B 1 194 ? -2.281 11.969 16.484 1 85.44 194 ASP B O 1
ATOM 4954 N N . ILE B 1 195 ? -2.643 13.508 18.109 1 90.5 195 ILE B N 1
ATOM 4955 C CA . ILE B 1 195 ? -1.648 14.438 17.578 1 90.5 195 ILE B CA 1
ATOM 4956 C C . ILE B 1 195 ? -0.255 14.016 18.047 1 90.5 195 ILE B C 1
ATOM 4958 O O . ILE B 1 195 ? -0.041 13.766 19.234 1 90.5 195 ILE B O 1
ATOM 4962 N N . GLN B 1 196 ? 0.648 13.906 17.141 1 92.94 196 GLN B N 1
ATOM 4963 C CA . GLN B 1 196 ? 2.023 13.523 17.453 1 92.94 196 GLN B CA 1
ATOM 4964 C C . GLN B 1 196 ? 2.852 14.727 17.875 1 92.94 196 GLN B C 1
ATOM 4966 O O . GLN B 1 196 ? 3.631 14.648 18.828 1 92.94 196 GLN B O 1
ATOM 4971 N N . GLU B 1 197 ? 2.715 15.766 17.078 1 95.19 197 GLU B N 1
ATOM 4972 C CA . GLU B 1 197 ? 3.479 16.953 17.406 1 95.19 197 GLU B CA 1
ATOM 4973 C C . GLU B 1 197 ? 2.875 18.203 16.766 1 95.19 197 GLU B C 1
ATOM 4975 O O . GLU B 1 197 ? 2.178 18.109 15.75 1 95.19 197 GLU B O 1
ATOM 4980 N N . PHE B 1 198 ? 3.189 19.391 17.453 1 96.06 198 PHE B N 1
ATOM 4981 C CA . PHE B 1 198 ? 2.82 20.688 16.891 1 96.06 198 PHE B CA 1
ATOM 4982 C C . PHE B 1 198 ? 4.043 21.406 16.328 1 96.06 198 PHE B C 1
ATOM 4984 O O . PHE B 1 198 ? 5.172 21.141 16.75 1 96.06 198 PHE B O 1
ATOM 4991 N N . ARG B 1 199 ? 3.74 22.219 15.398 1 97.5 199 ARG B N 1
ATOM 4992 C CA . ARG B 1 199 ? 4.777 23.047 14.789 1 97.5 199 ARG B CA 1
ATOM 4993 C C . ARG B 1 199 ? 4.316 24.484 14.664 1 97.5 199 ARG B C 1
ATOM 4995 O O . ARG B 1 199 ? 3.27 24.766 14.086 1 97.5 199 ARG B O 1
ATOM 5002 N N . LEU B 1 200 ? 5.074 25.391 15.273 1 98.06 200 LEU B N 1
ATOM 5003 C CA . LEU B 1 200 ? 4.777 26.812 15.219 1 98.06 200 LEU B CA 1
ATOM 5004 C C . LEU B 1 200 ? 5.82 27.547 14.383 1 98.06 200 LEU B C 1
ATOM 5006 O O . LEU B 1 200 ? 7.02 27.281 14.516 1 98.06 200 LEU B O 1
ATOM 5010 N N . GLN B 1 201 ? 5.277 28.438 13.516 1 97.81 201 GLN B N 1
ATOM 5011 C CA . GLN B 1 201 ? 6.176 29.266 12.711 1 97.81 201 GLN B CA 1
ATOM 5012 C C . GLN B 1 201 ? 5.891 30.75 12.898 1 97.81 201 GLN B C 1
ATOM 5014 O O . GLN B 1 201 ? 4.773 31.125 13.266 1 97.81 201 GLN B O 1
ATOM 5019 N N . LYS B 1 202 ? 6.871 31.531 12.711 1 97.12 202 LYS B N 1
ATOM 5020 C CA . LYS B 1 202 ? 6.727 33 12.766 1 97.12 202 LYS B CA 1
ATOM 5021 C C . LYS B 1 202 ? 7.355 33.656 11.539 1 97.12 202 LYS B C 1
ATOM 5023 O O . LYS B 1 202 ? 8.289 33.094 10.945 1 97.12 202 LYS B O 1
ATOM 5028 N N . ALA B 1 203 ? 6.805 34.719 11.109 1 95.94 203 ALA B N 1
ATOM 5029 C CA . ALA B 1 203 ? 7.344 35.562 10.047 1 95.94 203 ALA B CA 1
ATOM 5030 C C . ALA B 1 203 ? 7.336 37.031 10.469 1 95.94 203 ALA B C 1
ATOM 5032 O O . ALA B 1 203 ? 6.402 37.5 11.125 1 95.94 203 ALA B O 1
ATOM 5033 N N . PHE B 1 204 ? 8.375 37.656 10.016 1 93.81 204 PHE B N 1
ATOM 5034 C CA . PHE B 1 204 ? 8.469 39.062 10.289 1 93.81 204 PHE B CA 1
ATOM 5035 C C . PHE B 1 204 ? 7.492 39.844 9.414 1 93.81 204 PHE B C 1
ATOM 5037 O O . PHE B 1 204 ? 7.453 39.656 8.195 1 93.81 204 PHE B O 1
ATOM 5044 N N . GLY B 1 205 ? 6.715 40.562 10.148 1 92.69 205 GLY B N 1
ATOM 5045 C CA . GLY B 1 205 ? 5.793 41.406 9.391 1 92.69 205 GLY B CA 1
ATOM 5046 C C . GLY B 1 205 ? 4.375 40.875 9.383 1 92.69 205 GLY B C 1
ATOM 5047 O O . GLY B 1 205 ? 4.07 39.875 10.062 1 92.69 205 GLY B O 1
ATOM 5048 N N . ASP B 1 206 ? 3.514 41.625 8.703 1 93.38 206 ASP B N 1
ATOM 5049 C CA . ASP B 1 206 ? 2.098 41.281 8.57 1 93.38 206 ASP B CA 1
ATOM 5050 C C . ASP B 1 206 ? 1.82 40.625 7.23 1 93.38 206 ASP B C 1
ATOM 5052 O O . ASP B 1 206 ? 1.692 41.281 6.199 1 93.38 206 ASP B O 1
ATOM 5056 N N . VAL B 1 207 ? 1.571 39.344 7.285 1 90.38 207 VAL B N 1
ATOM 5057 C CA . VAL B 1 207 ? 1.39 38.531 6.078 1 90.38 207 VAL B CA 1
ATOM 5058 C C . VAL B 1 207 ? 0.041 38.875 5.441 1 90.38 207 VAL B C 1
ATOM 5060 O O . VAL B 1 207 ? -0.15 38.656 4.242 1 90.38 207 VAL B O 1
ATOM 5063 N N . SER B 1 208 ? -0.941 39.312 6.238 1 82.88 208 SER B N 1
ATOM 5064 C CA . SER B 1 208 ? -2.258 39.656 5.711 1 82.88 208 SER B CA 1
ATOM 5065 C C . SER B 1 208 ? -2.178 40.812 4.742 1 82.88 208 SER B C 1
ATOM 5067 O O . SER B 1 208 ? -2.959 40.906 3.793 1 82.88 208 SER B O 1
ATOM 5069 N N . LYS B 1 209 ? -1.213 41.688 4.957 1 85.19 209 LYS B N 1
ATOM 5070 C CA . LYS B 1 209 ? -1.049 42.875 4.117 1 85.19 209 LYS B CA 1
ATOM 5071 C C . LYS B 1 209 ? -0.01 42.625 3.025 1 85.19 209 LYS B C 1
ATOM 5073 O O . LYS B 1 209 ? -0.106 43.219 1.936 1 85.19 209 LYS B O 1
ATOM 5078 N N . GLU B 1 210 ? 0.932 41.844 3.359 1 90.44 210 GLU B N 1
ATOM 5079 C CA . GLU B 1 210 ? 2.008 41.531 2.428 1 90.44 210 GLU B CA 1
ATOM 5080 C C . GLU B 1 210 ? 2.117 40.031 2.215 1 90.44 210 GLU B C 1
ATOM 5082 O O . GLU B 1 210 ? 2.92 39.344 2.869 1 90.44 210 GLU B O 1
ATOM 5087 N N . PRO B 1 211 ? 1.425 39.625 1.237 1 83.19 211 PRO B N 1
ATOM 5088 C CA . PRO B 1 211 ? 1.352 38.156 1.021 1 83.19 211 PRO B CA 1
ATOM 5089 C C . PRO B 1 211 ? 2.707 37.562 0.685 1 83.19 211 PRO B C 1
ATOM 5091 O O . PRO B 1 211 ? 2.92 36.344 0.909 1 83.19 211 PRO B O 1
ATOM 5094 N N . HIS B 1 212 ? 3.639 38.281 0.169 1 86.56 212 HIS B N 1
ATOM 5095 C CA . HIS B 1 212 ? 4.945 37.75 -0.201 1 86.56 212 HIS B CA 1
ATOM 5096 C C . HIS B 1 212 ? 5.738 37.344 1.03 1 86.56 212 HIS B C 1
ATOM 5098 O O . HIS B 1 212 ? 6.684 36.562 0.923 1 86.56 212 HIS B O 1
ATOM 5104 N N . LEU B 1 213 ? 5.328 37.75 2.215 1 87.25 213 LEU B N 1
ATOM 5105 C CA . LEU B 1 213 ? 6.035 37.469 3.455 1 87.25 213 LEU B CA 1
ATOM 5106 C C . LEU B 1 213 ? 5.781 36.031 3.9 1 87.25 213 LEU B C 1
ATOM 5108 O O . LEU B 1 213 ? 6.438 35.531 4.816 1 87.25 213 LEU B O 1
ATOM 5112 N N . VAL B 1 214 ? 4.887 35.375 3.225 1 86.69 214 VAL B N 1
ATOM 5113 C CA . VAL B 1 214 ? 4.559 34 3.566 1 86.69 214 VAL B CA 1
ATOM 5114 C C . VAL B 1 214 ? 5.797 33.125 3.41 1 86.69 214 VAL B C 1
ATOM 5116 O O . VAL B 1 214 ? 5.977 32.156 4.156 1 86.69 214 VAL B O 1
ATOM 5119 N N . ALA B 1 215 ? 6.668 33.531 2.576 1 88.12 215 ALA B N 1
ATOM 5120 C CA . ALA B 1 215 ? 7.883 32.75 2.307 1 88.12 215 ALA B CA 1
ATOM 5121 C C . ALA B 1 215 ? 8.883 32.875 3.455 1 88.12 215 ALA B C 1
ATOM 5123 O O . ALA B 1 215 ? 9.805 32.062 3.576 1 88.12 215 ALA B O 1
ATOM 5124 N N . ASN B 1 216 ? 8.602 33.719 4.34 1 92.06 216 ASN B N 1
ATOM 5125 C CA . ASN B 1 216 ? 9.578 34.031 5.375 1 92.06 216 ASN B CA 1
ATOM 5126 C C . ASN B 1 216 ? 9.266 33.281 6.684 1 92.06 216 ASN B C 1
ATOM 5128 O O . ASN B 1 216 ? 9.922 33.531 7.699 1 92.06 216 ASN B O 1
ATOM 5132 N N . PHE B 1 217 ? 8.266 32.469 6.664 1 95.69 217 PHE B N 1
ATOM 5133 C CA . PHE B 1 217 ? 7.93 31.75 7.887 1 95.69 217 PHE B CA 1
ATOM 5134 C C . PHE B 1 217 ? 9.062 30.812 8.289 1 95.69 217 PHE B C 1
ATOM 5136 O O . PHE B 1 217 ? 9.609 30.094 7.445 1 95.69 217 PHE B O 1
ATOM 5143 N N . LYS B 1 218 ? 9.438 30.844 9.5 1 95.38 218 LYS B N 1
ATOM 5144 C CA . LYS B 1 218 ? 10.461 29.969 10.062 1 95.38 218 LYS B CA 1
ATOM 5145 C C . LYS B 1 218 ? 9.938 29.234 11.297 1 95.38 218 LYS B C 1
ATOM 5147 O O . LYS B 1 218 ? 9.125 29.766 12.047 1 95.38 218 LYS B O 1
ATOM 5152 N N . ASP B 1 219 ? 10.477 28.141 11.57 1 95.69 219 ASP B N 1
ATOM 5153 C CA . ASP B 1 219 ? 10.047 27.328 12.703 1 95.69 219 ASP B CA 1
ATOM 5154 C C . ASP B 1 219 ? 10.5 27.953 14.023 1 95.69 219 ASP B C 1
ATOM 5156 O O . ASP B 1 219 ? 11.641 28.406 14.148 1 95.69 219 ASP B O 1
ATOM 5160 N N . CYS B 1 220 ? 9.602 27.969 14.945 1 94.88 220 CYS B N 1
ATOM 5161 C CA . CYS B 1 220 ? 9.938 28.484 16.266 1 94.88 220 CYS B CA 1
ATOM 5162 C C . CYS B 1 220 ? 9.734 27.422 17.344 1 94.88 220 CYS B C 1
ATOM 5164 O O . CYS B 1 220 ? 10.336 27.5 18.406 1 94.88 220 CYS B O 1
ATOM 5166 N N . TYR B 1 221 ? 8.883 26.531 17.047 1 96.56 221 TYR B N 1
ATOM 5167 C CA . TYR B 1 221 ? 8.562 25.531 18.062 1 96.56 221 TYR B CA 1
ATOM 5168 C C . TYR B 1 221 ? 8.117 24.219 17.422 1 96.56 221 TYR B C 1
ATOM 5170 O O . TYR B 1 221 ? 7.43 24.234 16.391 1 96.56 221 TYR B O 1
ATOM 5178 N N . ARG B 1 222 ? 8.555 23.109 17.922 1 95.81 222 ARG B N 1
ATOM 5179 C CA . ARG B 1 222 ? 8.07 21.766 17.625 1 95.81 222 ARG B CA 1
ATOM 5180 C C . ARG B 1 222 ? 7.914 20.953 18.906 1 95.81 222 ARG B C 1
ATOM 5182 O O . ARG B 1 222 ? 8.844 20.859 19.703 1 95.81 222 ARG B O 1
ATOM 5189 N N . GLY B 1 223 ? 6.703 20.531 19.156 1 95.62 223 GLY B N 1
ATOM 5190 C CA . GLY B 1 223 ? 6.504 19.734 20.375 1 95.62 223 GLY B CA 1
ATOM 5191 C C . GLY B 1 223 ? 5.047 19.422 20.641 1 95.62 223 GLY B C 1
ATOM 5192 O O . GLY B 1 223 ? 4.195 19.594 19.766 1 95.62 223 GLY B O 1
ATOM 5193 N N . LEU B 1 224 ? 4.699 18.984 21.906 1 94.69 224 LEU B N 1
ATOM 5194 C CA . LEU B 1 224 ? 3.357 18.516 22.25 1 94.69 224 LEU B CA 1
ATOM 5195 C C . LEU B 1 224 ? 2.574 19.594 22.984 1 94.69 224 LEU B C 1
ATOM 5197 O O . LEU B 1 224 ? 1.35 19.516 23.094 1 94.69 224 LEU B O 1
ATOM 5201 N N . ASP B 1 225 ? 3.244 20.609 23.406 1 94.44 225 ASP B N 1
ATOM 5202 C CA . ASP B 1 225 ? 2.559 21.672 24.141 1 94.44 225 ASP B CA 1
ATOM 5203 C C . ASP B 1 225 ? 1.691 22.5 23.203 1 94.44 225 ASP B C 1
ATOM 5205 O O . ASP B 1 225 ? 2.08 22.781 22.062 1 94.44 225 ASP B O 1
ATOM 5209 N N . ALA B 1 226 ? 0.572 22.875 23.703 1 95.56 226 ALA B N 1
ATOM 5210 C CA . ALA B 1 226 ? -0.37 23.641 22.891 1 95.56 226 ALA B CA 1
ATOM 5211 C C . ALA B 1 226 ? -0.166 25.141 23.062 1 95.56 226 ALA B C 1
ATOM 5213 O O . ALA B 1 226 ? -1.091 25.938 22.859 1 95.56 226 ALA B O 1
ATOM 5214 N N . GLN B 1 227 ? 0.952 25.562 23.578 1 96.44 227 GLN B N 1
ATOM 5215 C CA . GLN B 1 227 ? 1.33 26.953 23.719 1 96.44 227 GLN B CA 1
ATOM 5216 C C . GLN B 1 227 ? 2.846 27.125 23.656 1 96.44 227 GLN B C 1
ATOM 5218 O O . GLN B 1 227 ? 3.592 26.188 23.938 1 96.44 227 GLN B O 1
ATOM 5223 N N . PHE B 1 228 ? 3.252 28.234 23.25 1 96.12 228 PHE B N 1
ATOM 5224 C CA . PHE B 1 228 ? 4.68 28.516 23.172 1 96.12 228 PHE B CA 1
ATOM 5225 C C . PHE B 1 228 ? 4.945 30.016 23.297 1 96.12 228 PHE B C 1
ATOM 5227 O O . PHE B 1 228 ? 4.234 30.828 22.703 1 96.12 228 PHE B O 1
ATOM 5234 N N . LEU B 1 229 ? 5.898 30.328 24.141 1 93.44 229 LEU B N 1
ATOM 5235 C CA . LEU B 1 229 ? 6.324 31.719 24.297 1 93.44 229 LEU B CA 1
ATOM 5236 C C . LEU B 1 229 ? 7.402 32.062 23.281 1 93.44 229 LEU B C 1
ATOM 5238 O O . LEU B 1 229 ? 8.547 31.609 23.391 1 93.44 229 LEU B O 1
ATOM 5242 N N . VAL B 1 230 ? 7.066 32.875 22.359 1 94.56 230 VAL B N 1
ATOM 5243 C CA . VAL B 1 230 ? 8.047 33.312 21.375 1 94.56 230 VAL B CA 1
ATOM 5244 C C . VAL B 1 230 ? 8.812 34.531 21.906 1 94.56 230 VAL B C 1
ATOM 5246 O O . VAL B 1 230 ? 8.219 35.562 22.172 1 94.56 230 VAL B O 1
ATOM 5249 N N . LYS B 1 231 ? 10.102 34.375 21.969 1 89.44 231 LYS B N 1
ATOM 5250 C CA . LYS B 1 231 ? 10.922 35.406 22.609 1 89.44 231 LYS B CA 1
ATOM 5251 C C . LYS B 1 231 ? 11.695 36.219 21.578 1 89.44 231 LYS B C 1
ATOM 5253 O O . LYS B 1 231 ? 11.539 36 20.375 1 89.44 231 LYS B O 1
ATOM 5258 N N . ASP B 1 232 ? 12.289 37.25 22.047 1 86.19 232 ASP B N 1
ATOM 5259 C CA . ASP B 1 232 ? 13.211 38.094 21.297 1 86.19 232 ASP B CA 1
ATOM 5260 C C . ASP B 1 232 ? 12.484 38.812 20.156 1 86.19 232 ASP B C 1
ATOM 5262 O O . ASP B 1 232 ? 12.938 38.781 19.016 1 86.19 232 ASP B O 1
ATOM 5266 N N . LEU B 1 233 ? 11.367 39.312 20.438 1 91.69 233 LEU B N 1
ATOM 5267 C CA . LEU B 1 233 ? 10.586 40.062 19.469 1 91.69 233 LEU B CA 1
ATOM 5268 C C . LEU B 1 233 ? 10.867 41.562 19.609 1 91.69 233 LEU B C 1
ATOM 5270 O O . LEU B 1 233 ? 11.141 42.031 20.703 1 91.69 233 LEU B O 1
ATOM 5274 N N . ARG B 1 234 ? 10.805 42.25 18.516 1 88.94 234 ARG B N 1
ATOM 5275 C CA . ARG B 1 234 ? 11.039 43.719 18.516 1 88.94 234 ARG B CA 1
ATOM 5276 C C . ARG B 1 234 ? 9.797 44.469 18.969 1 88.94 234 ARG B C 1
ATOM 5278 O O . ARG B 1 234 ? 8.68 44.094 18.625 1 88.94 234 ARG B O 1
ATOM 5285 N N . HIS B 1 235 ? 10.094 45.5 19.656 1 88.31 235 HIS B N 1
ATOM 5286 C CA . HIS B 1 235 ? 9.039 46.344 20.203 1 88.31 235 HIS B CA 1
ATOM 5287 C C . HIS B 1 235 ? 8.188 46.938 19.078 1 88.31 235 HIS B C 1
ATOM 5289 O O . HIS B 1 235 ? 8.727 47.469 18.109 1 88.31 235 HIS B O 1
ATOM 5295 N N . LEU B 1 236 ? 6.902 46.781 19.109 1 91.75 236 LEU B N 1
ATOM 5296 C CA . LEU B 1 236 ? 5.891 47.375 18.234 1 91.75 236 LEU B CA 1
ATOM 5297 C C . LEU B 1 236 ? 6.051 46.906 16.797 1 91.75 236 LEU B C 1
ATOM 5299 O O . LEU B 1 236 ? 5.602 47.562 15.859 1 91.75 236 LEU B O 1
ATOM 5303 N N . GLN B 1 237 ? 6.723 45.844 16.656 1 92.88 237 GLN B N 1
ATOM 5304 C CA . GLN B 1 237 ? 6.883 45.25 15.328 1 92.88 237 GLN B CA 1
ATOM 5305 C C . GLN B 1 237 ? 5.934 44.094 15.125 1 92.88 237 GLN B C 1
ATOM 5307 O O . GLN B 1 237 ? 5.898 43.156 15.938 1 92.88 237 GLN B O 1
ATOM 5312 N N . PRO B 1 238 ? 5.203 44.094 14.055 1 95.12 238 PRO B N 1
ATOM 5313 C CA . PRO B 1 238 ? 4.254 43.031 13.805 1 95.12 238 PRO B CA 1
ATOM 5314 C C . PRO B 1 238 ? 4.941 41.719 13.383 1 95.12 238 PRO B C 1
ATOM 5316 O O . PRO B 1 238 ? 5.918 41.75 12.633 1 95.12 238 PRO B O 1
ATOM 5319 N N . TYR B 1 239 ? 4.488 40.625 13.898 1 96.19 239 TYR B N 1
ATOM 5320 C CA . TYR B 1 239 ? 4.879 39.281 13.516 1 96.19 239 TYR B CA 1
ATOM 5321 C C . TYR B 1 239 ? 3.662 38.438 13.164 1 96.19 239 TYR B C 1
ATOM 5323 O O . TYR B 1 239 ? 2.588 38.625 13.742 1 96.19 239 TYR B O 1
ATOM 5331 N N . SER B 1 240 ? 3.844 37.594 12.219 1 96.56 240 SER B N 1
ATOM 5332 C CA . SER B 1 240 ? 2.791 36.656 11.844 1 96.56 240 SER B CA 1
ATOM 5333 C C . SER B 1 240 ? 3.109 35.25 12.336 1 96.56 240 SER B C 1
ATOM 5335 O O . SER B 1 240 ? 4.254 34.812 12.242 1 96.56 240 SER B O 1
ATOM 5337 N N . PHE B 1 241 ? 2.084 34.625 12.859 1 97.25 241 PHE B N 1
ATOM 5338 C CA . PHE B 1 241 ? 2.266 33.281 13.414 1 97.25 241 PHE B CA 1
ATOM 5339 C C . PHE B 1 241 ? 1.292 32.281 12.773 1 97.25 241 PHE B C 1
ATOM 5341 O O . PHE B 1 241 ? 0.15 32.656 12.477 1 97.25 241 PHE B O 1
ATOM 5348 N N . ARG B 1 242 ? 1.772 31.094 12.594 1 96.56 242 ARG B N 1
ATOM 5349 C CA . ARG B 1 242 ? 0.91 30.016 12.141 1 96.56 242 ARG B CA 1
ATOM 5350 C C . ARG B 1 242 ? 1.32 28.688 12.781 1 96.56 242 ARG B C 1
ATOM 5352 O O . ARG B 1 242 ? 2.48 28.5 13.156 1 96.56 242 ARG B O 1
ATOM 5359 N N . VAL B 1 243 ? 0.368 27.844 12.961 1 97.12 243 VAL B N 1
ATOM 5360 C CA . VAL B 1 243 ? 0.62 26.578 13.648 1 97.12 243 VAL B CA 1
ATOM 5361 C C . VAL B 1 243 ? -0.028 25.438 12.883 1 97.12 243 VAL B C 1
ATOM 5363 O O . VAL B 1 243 ? -1.006 25.641 12.164 1 97.12 243 VAL B O 1
ATOM 5366 N N . CYS B 1 244 ? 0.534 24.266 12.922 1 95.56 244 CYS B N 1
ATOM 5367 C CA . CYS B 1 244 ? -0.022 23.031 12.367 1 95.56 244 CYS B CA 1
ATOM 5368 C C . CYS B 1 244 ? 0.326 21.828 13.242 1 95.56 244 CYS B C 1
ATOM 5370 O O . CYS B 1 244 ? 0.971 21.984 14.281 1 95.56 244 CYS B O 1
ATOM 5372 N N . CYS B 1 245 ? -0.22 20.719 12.906 1 94.56 245 CYS B N 1
ATOM 5373 C CA . CYS B 1 245 ? 0.06 19.516 13.68 1 94.56 245 CYS B CA 1
ATOM 5374 C C . CYS B 1 245 ? 0.296 18.328 12.766 1 94.56 245 CYS B C 1
ATOM 5376 O O . CYS B 1 245 ? -0.014 18.375 11.57 1 94.56 245 CYS B O 1
ATOM 5378 N N . LYS B 1 246 ? 0.949 17.422 13.344 1 93.12 246 LYS B N 1
ATOM 5379 C CA . LYS B 1 246 ? 1.15 16.125 12.711 1 93.12 246 LYS B CA 1
ATOM 5380 C C . LYS B 1 246 ? 0.465 15.016 13.5 1 93.12 246 LYS B C 1
ATOM 5382 O O . LYS B 1 246 ? 0.616 14.93 14.727 1 93.12 246 LYS B O 1
ATOM 5387 N N . TYR B 1 247 ? -0.329 14.289 12.766 1 89.06 247 TYR B N 1
ATOM 5388 C CA . TYR B 1 247 ? -1.048 13.203 13.414 1 89.06 247 TYR B CA 1
ATOM 5389 C C . TYR B 1 247 ? -0.193 11.945 13.477 1 89.06 247 TYR B C 1
ATOM 5391 O O . TYR B 1 247 ? 0.699 11.75 12.648 1 89.06 247 TYR B O 1
ATOM 5399 N N . GLU B 1 248 ? -0.573 11.117 14.469 1 88.25 248 GLU B N 1
ATOM 5400 C CA . GLU B 1 248 ? 0.135 9.844 14.57 1 88.25 248 GLU B CA 1
ATOM 5401 C C . GLU B 1 248 ? -0.119 8.969 13.344 1 88.25 248 GLU B C 1
ATOM 5403 O O . GLU B 1 248 ? -1.264 8.812 12.914 1 88.25 248 GLU B O 1
ATOM 5408 N N . GLY B 1 249 ? 0.97 8.422 12.812 1 80.44 249 GLY B N 1
ATOM 5409 C CA . GLY B 1 249 ? 0.831 7.508 11.688 1 80.44 249 GLY B CA 1
ATOM 5410 C C . GLY B 1 249 ? 0.922 8.203 10.344 1 80.44 249 GLY B C 1
ATOM 5411 O O . GLY B 1 249 ? 0.908 7.547 9.297 1 80.44 249 GLY B O 1
ATOM 5412 N N . THR B 1 250 ? 0.95 9.477 10.375 1 83 250 THR B N 1
ATOM 5413 C CA . THR B 1 250 ? 1.054 10.211 9.117 1 83 250 THR B CA 1
ATOM 5414 C C . THR B 1 250 ? 2.443 10.82 8.961 1 83 250 THR B C 1
ATOM 5416 O O . THR B 1 250 ? 3.145 11.047 9.953 1 83 250 THR B O 1
ATOM 5419 N N . LEU B 1 251 ? 2.795 10.969 7.734 1 83.5 251 LEU B N 1
ATOM 5420 C CA . LEU B 1 251 ? 4.105 11.555 7.477 1 83.5 251 LEU B CA 1
ATOM 5421 C C . LEU B 1 251 ? 3.99 13.039 7.156 1 83.5 251 LEU B C 1
ATOM 5423 O O . LEU B 1 251 ? 4.965 13.781 7.273 1 83.5 251 LEU B O 1
ATOM 5427 N N . GLU B 1 252 ? 2.799 13.453 6.934 1 87.12 252 GLU B N 1
ATOM 5428 C CA . GLU B 1 252 ? 2.633 14.828 6.477 1 87.12 252 GLU B CA 1
ATOM 5429 C C . GLU B 1 252 ? 1.998 15.703 7.555 1 87.12 252 GLU B C 1
ATOM 5431 O O . GLU B 1 252 ? 1.249 15.203 8.398 1 87.12 252 GLU B O 1
ATOM 5436 N N . TRP B 1 253 ? 2.289 17 7.523 1 91.81 253 TRP B N 1
ATOM 5437 C CA . TRP B 1 253 ? 1.684 17.984 8.406 1 91.81 253 TRP B CA 1
ATOM 5438 C C . TRP B 1 253 ? 0.303 18.391 7.906 1 91.81 253 TRP B C 1
ATOM 5440 O O . TRP B 1 253 ? 0.052 18.391 6.699 1 91.81 253 TRP B O 1
ATOM 5450 N N . CYS B 1 254 ? -0.525 18.625 8.852 1 90.94 254 CYS B N 1
ATOM 5451 C CA . CYS B 1 254 ? -1.824 19.172 8.477 1 90.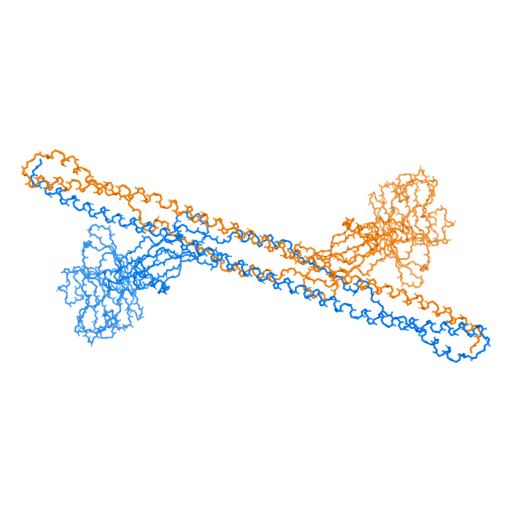94 254 CYS B CA 1
ATOM 5452 C C . CYS B 1 254 ? -1.687 20.594 7.941 1 90.94 254 CYS B C 1
ATOM 5454 O O . CYS B 1 254 ? -0.6 21.172 7.98 1 90.94 254 CYS B O 1
ATOM 5456 N N . PRO B 1 255 ? -2.762 2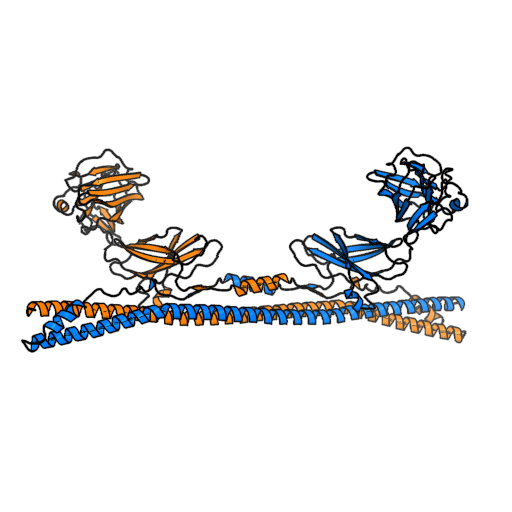1.109 7.348 1 91.88 255 PRO B N 1
ATOM 5457 C CA . PRO B 1 255 ? -2.697 22.5 6.863 1 91.88 255 PRO B CA 1
ATOM 5458 C C . PRO B 1 255 ? -2.424 23.5 7.98 1 91.88 255 PRO B C 1
ATOM 5460 O O . PRO B 1 255 ? -2.875 23.312 9.117 1 91.88 255 PRO B O 1
ATOM 5463 N N . TRP B 1 256 ? -1.745 24.531 7.617 1 93.44 256 TRP B N 1
ATOM 5464 C CA . TRP B 1 256 ? -1.429 25.594 8.562 1 93.44 256 TRP B CA 1
ATOM 5465 C C . TRP B 1 256 ? -2.689 26.328 8.992 1 93.44 256 TRP B C 1
ATOM 5467 O O . TRP B 1 256 ? -3.629 26.484 8.203 1 93.44 256 TRP B O 1
ATOM 5477 N N . SER B 1 257 ? -2.662 26.781 10.219 1 93.75 257 SER B N 1
ATOM 5478 C CA . SER B 1 257 ? -3.713 27.672 10.688 1 93.75 257 SER B CA 1
ATOM 5479 C C . SER B 1 257 ? -3.676 29 9.938 1 93.75 257 SER B C 1
ATOM 5481 O O . SER B 1 257 ? -2.703 29.312 9.242 1 93.75 257 SER B O 1
ATOM 5483 N N . LEU B 1 258 ? -4.758 29.719 10.023 1 92.56 258 LEU B N 1
ATOM 5484 C CA . LEU B 1 258 ? -4.73 31.078 9.523 1 92.56 258 LEU B CA 1
ATOM 5485 C C . LEU B 1 258 ? -3.664 31.906 10.242 1 92.56 258 LEU B C 1
ATOM 5487 O O . LEU B 1 258 ? -3.596 31.891 11.477 1 92.56 258 LEU B O 1
ATOM 5491 N N . PRO B 1 259 ? -2.828 32.562 9.43 1 92.94 259 PRO B N 1
ATOM 5492 C CA . PRO B 1 259 ? -1.81 33.375 10.094 1 92.94 259 PRO B CA 1
ATOM 5493 C C . PRO B 1 259 ? -2.41 34.469 10.961 1 92.94 259 PRO B C 1
ATOM 5495 O O . PRO B 1 259 ? -3.377 35.125 10.555 1 92.94 259 PRO B O 1
ATOM 5498 N N . GLN B 1 260 ? -1.943 34.562 12.141 1 93.75 260 GLN B N 1
ATOM 5499 C CA . GLN B 1 260 ? -2.354 35.625 13.055 1 93.75 260 GLN B CA 1
ATOM 5500 C C . GLN B 1 260 ? -1.227 36.625 13.273 1 93.75 260 GLN B C 1
ATOM 5502 O O . GLN B 1 260 ? -0.082 36.25 13.516 1 93.75 260 GLN B O 1
ATOM 5507 N N . VAL B 1 261 ? -1.596 37.844 13.07 1 94.06 261 VAL B N 1
ATOM 5508 C CA . VAL B 1 261 ? -0.615 38.906 13.25 1 94.06 261 VAL B CA 1
ATOM 5509 C C . VAL B 1 261 ? -0.715 39.469 14.664 1 94.06 261 VAL B C 1
ATOM 5511 O O . VAL B 1 261 ? -1.816 39.688 15.172 1 94.06 261 VAL B O 1
ATOM 5514 N N . SER B 1 262 ? 0.427 39.562 15.328 1 94.94 262 SER B N 1
ATOM 5515 C CA . SER B 1 262 ? 0.476 40.156 16.672 1 94.94 262 SER B CA 1
ATOM 5516 C C . SER B 1 262 ? 1.78 40.906 16.891 1 94.94 262 SER B C 1
ATOM 5518 O O . SER B 1 262 ? 2.699 40.844 16.078 1 94.94 262 SER B O 1
ATOM 5520 N N . PHE B 1 263 ? 1.741 41.719 17.781 1 93.88 263 PHE B N 1
ATOM 5521 C CA . PHE B 1 263 ? 2.926 42.469 18.203 1 93.88 263 PHE B CA 1
ATOM 5522 C C . PHE B 1 263 ? 2.889 42.75 19.703 1 93.88 263 PHE B C 1
ATOM 5524 O O . PHE B 1 263 ? 1.839 42.625 20.328 1 93.88 263 PHE B O 1
ATOM 5531 N N . THR B 1 264 ? 3.977 43 20.25 1 91.94 264 THR B N 1
ATOM 5532 C CA . THR B 1 264 ? 4.023 43.344 21.672 1 91.94 264 THR B CA 1
ATOM 5533 C C . THR B 1 264 ? 4.336 44.844 21.844 1 91.94 264 THR B C 1
ATOM 5535 O O . THR B 1 264 ? 5.223 45.375 21.172 1 91.94 264 THR B O 1
ATOM 5538 N N . THR B 1 265 ? 3.514 45.469 22.625 1 90.69 265 THR B N 1
ATOM 5539 C CA . THR B 1 265 ? 3.74 46.844 22.969 1 90.69 265 THR B CA 1
ATOM 5540 C C . THR B 1 265 ? 4.625 46.969 24.203 1 90.69 265 THR B C 1
ATOM 5542 O O . THR B 1 265 ? 4.969 48.094 24.609 1 90.69 265 THR B O 1
ATOM 5545 N N . LEU B 1 266 ? 4.953 45.844 24.781 1 86 266 LEU B N 1
ATOM 5546 C CA . LEU B 1 266 ? 5.785 45.812 25.984 1 86 266 LEU B CA 1
ATOM 5547 C C . LEU B 1 266 ? 7.258 45.625 25.625 1 86 266 LEU B C 1
ATOM 5549 O O . LEU B 1 266 ? 7.617 44.656 24.953 1 86 266 LEU B O 1
ATOM 5553 N N . LYS B 1 267 ? 7.992 46.562 25.984 1 86.56 267 LYS B N 1
ATOM 5554 C CA . LYS B 1 267 ? 9.43 46.469 25.734 1 86.56 267 LYS B CA 1
ATOM 5555 C C . LYS B 1 267 ? 10.039 45.281 26.5 1 86.56 267 LYS B C 1
ATOM 5557 O O . LYS B 1 267 ? 9.531 44.906 27.562 1 86.56 267 LYS B O 1
ATOM 5562 N N . HIS B 1 268 ? 11.164 44.781 25.969 1 88.44 268 HIS B N 1
ATOM 5563 C CA . HIS B 1 268 ? 11.859 43.719 26.688 1 88.44 268 HIS B CA 1
ATOM 5564 C C . HIS B 1 268 ? 12.422 44.25 28.016 1 88.44 268 HIS B C 1
ATOM 5566 O O . HIS B 1 268 ? 12.602 45.438 28.188 1 88.44 268 HIS B O 1
ATOM 5572 N N . PHE B 1 269 ? 12.625 43.25 28.859 1 91.19 269 PHE B N 1
ATOM 5573 C CA . PHE B 1 269 ? 13.258 43.625 30.125 1 91.19 269 PHE B CA 1
ATOM 5574 C C . PHE B 1 269 ? 14.664 44.156 29.891 1 91.19 269 PHE B C 1
ATOM 5576 O O . PHE B 1 269 ? 15.414 43.594 29.078 1 91.19 269 PHE B O 1
ATOM 5583 N N . SER B 1 270 ? 14.938 45.281 30.422 1 92.69 270 SER B N 1
ATOM 5584 C CA . SER B 1 270 ? 16.266 45.875 30.281 1 92.69 270 SER B CA 1
ATOM 5585 C C . SER B 1 270 ? 16.672 46.625 31.531 1 92.69 270 SER B C 1
ATOM 5587 O O . SER B 1 270 ? 15.812 47.031 32.312 1 92.69 270 SER B O 1
ATOM 5589 N N . TRP B 1 271 ? 17.969 46.781 31.719 1 94.38 271 TRP B N 1
ATOM 5590 C CA . TRP B 1 271 ? 18.516 47.531 32.844 1 94.38 271 TRP B CA 1
ATOM 5591 C C . TRP B 1 271 ? 18.609 49.031 32.531 1 94.38 271 TRP B C 1
ATOM 5593 O O . TRP B 1 271 ? 18.844 49.406 31.375 1 94.38 271 TRP B O 1
ATOM 5603 N N . GLN B 1 272 ? 18.375 49.812 33.469 1 93.12 272 GLN B N 1
ATOM 5604 C CA . GLN B 1 272 ? 18.609 51.25 33.344 1 93.12 272 GLN B CA 1
ATOM 5605 C C . GLN B 1 272 ? 20.109 51.531 33.312 1 93.12 272 GLN B C 1
ATOM 5607 O O . GLN B 1 272 ? 20.891 50.938 34.031 1 93.12 272 GLN B O 1
ATOM 5612 N N . SER B 1 273 ? 20.391 52.438 32.438 1 91.25 273 SER B N 1
ATOM 5613 C CA . SER B 1 273 ? 21.797 52.812 32.344 1 91.25 273 SER B CA 1
ATOM 5614 C C . SER B 1 273 ? 22.266 53.5 33.625 1 91.25 273 SER B C 1
ATOM 5616 O O . SER B 1 273 ? 21.578 54.375 34.125 1 91.25 273 SER B O 1
ATOM 5618 N N . ARG B 1 274 ? 23.328 52.969 34.156 1 87.75 274 ARG B N 1
ATOM 5619 C CA . ARG B 1 274 ? 23.922 53.531 35.344 1 87.75 274 ARG B CA 1
ATOM 5620 C C . ARG B 1 274 ? 25.453 53.594 35.219 1 87.75 274 ARG B C 1
ATOM 5622 O O . ARG B 1 274 ? 26.047 52.75 34.562 1 87.75 274 ARG B O 1
ATOM 5629 N N . GLU B 1 275 ? 26.078 54.594 35.812 1 86.81 275 GLU B N 1
ATOM 5630 C CA . GLU B 1 275 ? 27.5 54.875 35.656 1 86.81 275 GLU B CA 1
ATOM 5631 C C . GLU B 1 275 ? 28.375 53.719 36.156 1 86.81 275 GLU B C 1
ATOM 5633 O O . GLU B 1 275 ? 29.453 53.5 35.625 1 86.81 275 GLU B O 1
ATOM 5638 N N . ASP B 1 276 ? 27.859 53 37.031 1 91.81 276 ASP B N 1
ATOM 5639 C CA . ASP B 1 276 ? 28.688 51.969 37.688 1 91.81 276 ASP B CA 1
ATOM 5640 C C . ASP B 1 276 ? 28.625 50.656 36.906 1 91.81 276 ASP B C 1
ATOM 5642 O O . ASP B 1 276 ? 29.297 49.688 37.281 1 91.81 276 ASP B O 1
ATOM 5646 N N . TYR B 1 277 ? 27.906 50.656 35.844 1 94.44 277 TYR B N 1
ATOM 5647 C CA . TYR B 1 277 ? 27.688 49.406 35.156 1 94.44 277 TYR B CA 1
ATOM 5648 C C . TYR B 1 277 ? 27.953 49.5 33.656 1 94.44 277 TYR B C 1
ATOM 5650 O O . TYR B 1 277 ? 27.719 50.562 33.062 1 94.44 277 TYR B O 1
ATOM 5658 N N . LEU B 1 278 ? 28.438 48.438 33.094 1 93.88 278 LEU B N 1
ATOM 5659 C CA . LEU B 1 278 ? 28.531 48.25 31.656 1 93.88 278 LEU B CA 1
ATOM 5660 C C . LEU B 1 278 ? 27.359 47.438 31.141 1 93.88 278 LEU B C 1
ATOM 5662 O O . LEU B 1 278 ? 27.172 46.281 31.547 1 93.88 278 LEU B O 1
ATOM 5666 N N . LEU B 1 279 ? 26.625 48.031 30.328 1 94.75 279 LEU B N 1
ATOM 5667 C CA . LEU B 1 279 ? 25.453 47.344 29.766 1 94.75 279 LEU B CA 1
ATOM 5668 C C . LEU B 1 279 ? 25.734 46.875 28.344 1 94.75 279 LEU B C 1
ATOM 5670 O O . LEU B 1 279 ? 26.438 47.562 27.594 1 94.75 279 LEU B O 1
ATOM 5674 N N . SER B 1 280 ? 25.328 45.656 28.062 1 93.31 280 SER B N 1
ATOM 5675 C CA . SER B 1 280 ? 25.469 45.094 26.719 1 93.31 280 SER B CA 1
ATOM 5676 C C . SER B 1 280 ? 24.188 44.344 26.297 1 93.31 280 SER B C 1
ATOM 5678 O O . SER B 1 280 ? 23.266 44.188 27.094 1 93.31 280 SER B O 1
ATOM 5680 N N . ASP B 1 281 ? 24.078 44.031 24.969 1 90.31 281 ASP B N 1
ATOM 5681 C CA . ASP B 1 281 ? 22.984 43.25 24.391 1 90.31 281 ASP B CA 1
ATOM 5682 C C . ASP B 1 281 ? 21.656 43.969 24.594 1 90.31 281 ASP B C 1
ATOM 5684 O O . ASP B 1 281 ? 20.719 43.406 25.172 1 90.31 281 ASP B O 1
ATOM 5688 N N . GLU B 1 282 ? 21.594 45.219 24.25 1 88 282 GLU B N 1
ATOM 5689 C CA . GLU B 1 282 ? 20.406 46.062 24.359 1 88 282 GLU B CA 1
ATOM 5690 C C . GLU B 1 282 ? 20 46.281 25.812 1 88 282 GLU B C 1
ATOM 5692 O O . GLU B 1 282 ? 18.828 46.219 26.156 1 88 282 GLU B O 1
ATOM 5697 N N . ASN B 1 283 ? 21.031 46.312 26.734 1 92.12 283 ASN B N 1
ATOM 5698 C CA . ASN B 1 283 ? 20.891 46.594 28.156 1 92.12 283 ASN B CA 1
ATOM 5699 C C . ASN B 1 283 ? 20.328 45.438 28.922 1 92.12 283 ASN B C 1
ATOM 5701 O O . ASN B 1 283 ? 19.766 45.594 30 1 92.12 283 ASN B O 1
ATOM 5705 N N . LYS B 1 284 ? 20.391 44.219 28.312 1 93.12 284 LYS B N 1
ATOM 5706 C CA . LYS B 1 284 ? 19.938 43.031 29.016 1 93.12 284 LYS B CA 1
ATOM 5707 C C . LYS B 1 284 ? 21.031 42.5 29.938 1 93.12 284 LYS B C 1
ATOM 5709 O O . LYS B 1 284 ? 20.75 41.812 30.922 1 93.12 284 LYS B O 1
ATOM 5714 N N . ILE B 1 285 ? 22.203 42.75 29.594 1 95.25 285 ILE B N 1
ATOM 5715 C CA . ILE B 1 285 ? 23.344 42.281 30.375 1 95.25 285 ILE B CA 1
ATOM 5716 C C . ILE B 1 285 ? 24.016 43.438 31.094 1 95.25 285 ILE B C 1
ATOM 5718 O O . ILE B 1 285 ? 24.234 44.5 30.516 1 95.25 285 ILE B O 1
ATOM 5722 N N . ALA B 1 286 ? 24.312 43.219 32.312 1 95.94 286 ALA B N 1
ATOM 5723 C CA . ALA B 1 286 ? 24.969 44.25 33.125 1 95.94 286 ALA B CA 1
ATOM 5724 C C . ALA B 1 286 ? 26.188 43.688 33.844 1 95.94 286 ALA B C 1
ATOM 5726 O O . ALA B 1 286 ? 26.141 42.562 34.375 1 95.94 286 ALA B O 1
ATOM 5727 N N . LYS B 1 287 ? 27.25 44.406 33.781 1 95.25 287 LYS B N 1
ATOM 5728 C CA . LYS B 1 287 ? 28.469 44.094 34.5 1 95.25 287 LYS B CA 1
ATOM 5729 C C . LYS B 1 287 ? 29 45.281 35.281 1 95.25 287 LYS B C 1
ATOM 5731 O O . LYS B 1 287 ? 29.219 46.344 34.688 1 95.25 287 LYS B O 1
ATOM 5736 N N . PRO B 1 288 ? 29.172 45.156 36.594 1 93.06 288 PRO B N 1
ATOM 5737 C CA . PRO B 1 288 ? 29.719 46.281 37.344 1 93.06 288 PRO B CA 1
ATOM 5738 C C . PRO B 1 288 ? 31.188 46.562 37.062 1 93.06 288 PRO B C 1
ATOM 5740 O O . PRO B 1 288 ? 31.969 45.594 36.844 1 93.06 288 PRO B O 1
ATOM 5743 N N . PHE B 1 289 ? 31.5 47.906 37.031 1 88.06 289 PHE B N 1
ATOM 5744 C CA . PHE B 1 289 ? 32.844 48.312 36.75 1 88.06 289 PHE B CA 1
ATOM 5745 C C . PHE B 1 289 ? 33.688 48.406 38.031 1 88.06 289 PHE B C 1
ATOM 5747 O O . PHE B 1 289 ? 34.906 48.406 37.969 1 88.06 289 PHE B O 1
ATOM 5754 N N . LYS B 1 290 ? 33.062 48.531 39.031 1 88.56 290 LYS B N 1
ATOM 5755 C CA . LYS B 1 290 ? 33.812 48.781 40.281 1 88.56 290 LYS B CA 1
ATOM 5756 C C . LYS B 1 290 ? 33.188 48 41.438 1 88.56 290 LYS B C 1
ATOM 5758 O O . LYS B 1 290 ? 32.062 47.5 41.312 1 88.56 290 LYS B O 1
ATOM 5763 N N . ASN B 1 291 ? 34.031 47.906 42.469 1 88.06 291 ASN B N 1
ATOM 5764 C CA . ASN B 1 291 ? 33.5 47.344 43.688 1 88.06 291 ASN B CA 1
ATOM 5765 C C . ASN B 1 291 ? 32.5 48.281 44.344 1 88.06 291 ASN B C 1
ATOM 5767 O O . ASN B 1 291 ? 32.594 49.5 44.219 1 88.06 291 ASN B O 1
ATOM 5771 N N . ASP B 1 292 ? 31.547 47.656 44.969 1 86 292 ASP B N 1
ATOM 5772 C CA . ASP B 1 292 ? 30.5 48.375 45.688 1 86 292 ASP B CA 1
ATOM 5773 C C . ASP B 1 292 ? 29.703 49.281 44.75 1 86 292 ASP B C 1
ATOM 5775 O O . ASP B 1 292 ? 29.562 50.5 45.031 1 86 292 ASP B O 1
ATOM 5779 N N . ALA B 1 293 ? 29.312 48.75 43.656 1 87.31 293 ALA B N 1
ATOM 5780 C CA . ALA B 1 293 ? 28.516 49.469 42.656 1 87.31 293 ALA B CA 1
ATOM 5781 C C . ALA B 1 293 ? 27.125 49.781 43.219 1 87.31 293 ALA B C 1
ATOM 5783 O O . ALA B 1 293 ? 26.609 49.062 44.062 1 87.31 293 ALA B O 1
ATOM 5784 N N . LYS B 1 294 ? 26.547 50.875 42.719 1 88.69 294 LYS B N 1
ATOM 5785 C CA . LYS B 1 294 ? 25.203 51.25 43.156 1 88.69 294 LYS B CA 1
ATOM 5786 C C . LYS B 1 294 ? 24.172 50.25 42.656 1 88.69 294 LYS B C 1
ATOM 5788 O O . LYS B 1 294 ? 24.453 49.438 41.781 1 88.69 294 LYS B O 1
ATOM 5793 N N . THR B 1 295 ? 23.047 50.375 43.219 1 91.69 295 THR B N 1
ATOM 5794 C CA . THR B 1 295 ? 21.953 49.469 42.875 1 91.69 295 THR B CA 1
ATOM 5795 C C . THR B 1 295 ? 21.547 49.656 41.406 1 91.69 295 THR B C 1
ATOM 5797 O O . THR B 1 295 ? 21.438 50.781 40.938 1 91.69 295 THR B O 1
ATOM 5800 N N . LEU B 1 296 ? 21.469 48.531 40.781 1 93.25 296 LEU B N 1
ATOM 5801 C CA . LEU B 1 296 ? 21.031 48.469 39.375 1 93.25 296 LEU B CA 1
ATOM 5802 C C . LEU B 1 296 ? 19.531 48.25 39.312 1 93.25 296 LEU B C 1
ATOM 5804 O O . LEU B 1 296 ? 19 47.344 39.906 1 93.25 296 LEU B O 1
ATOM 5808 N N . PHE B 1 297 ? 18.875 49.125 38.531 1 94 297 PHE B N 1
ATOM 5809 C CA . PHE B 1 297 ? 17.422 49.031 38.406 1 94 297 PHE B CA 1
ATOM 5810 C C . PHE B 1 297 ? 17.047 48.75 36.938 1 94 297 PHE B C 1
ATOM 5812 O O . PHE B 1 297 ? 17.844 49 36.031 1 94 297 PHE B O 1
ATOM 5819 N N . SER B 1 298 ? 15.859 48.219 36.812 1 94.25 298 SER B N 1
ATOM 5820 C CA . SER B 1 298 ? 15.289 48.062 35.469 1 94.25 298 SER B CA 1
ATOM 5821 C C . SER B 1 298 ? 15.008 49.438 34.844 1 94.25 298 SER B C 1
ATOM 5823 O O . SER B 1 298 ? 14.844 50.438 35.531 1 94.25 298 SER B O 1
ATOM 5825 N N . ASP B 1 299 ? 15.039 49.5 33.531 1 92.06 299 ASP B N 1
ATOM 5826 C CA . ASP B 1 299 ? 14.719 50.719 32.812 1 92.06 299 ASP B CA 1
ATOM 5827 C C . ASP B 1 299 ? 13.242 51.062 32.969 1 92.06 299 ASP B C 1
ATOM 5829 O O . ASP B 1 299 ? 12.477 50.969 32 1 92.06 299 ASP B O 1
ATOM 5833 N N . GLY B 1 300 ? 12.836 51.562 34.125 1 89.06 300 GLY B N 1
ATOM 5834 C CA . GLY B 1 300 ? 11.445 51.812 34.469 1 89.06 300 GLY B CA 1
ATOM 5835 C C . GLY B 1 300 ? 10.797 50.625 35.188 1 89.06 300 GLY B C 1
ATOM 5836 O O . GLY B 1 300 ? 11.406 49.594 35.375 1 89.06 300 GLY B O 1
ATOM 5837 N N . PRO B 1 301 ? 9.609 50.781 35.656 1 91.06 301 PRO B N 1
ATOM 5838 C CA . PRO B 1 301 ? 8.867 49.719 36.281 1 91.06 301 PRO B CA 1
ATOM 5839 C C . PRO B 1 301 ? 8.312 48.688 35.281 1 91.06 301 PRO B C 1
ATOM 5841 O O . PRO B 1 301 ? 7.129 48.75 34.938 1 91.06 301 PRO B O 1
ATOM 5844 N N . GLN B 1 302 ? 9.094 47.75 35 1 89.94 302 GLN B N 1
ATOM 5845 C CA . GLN B 1 302 ? 8.789 46.875 33.875 1 89.94 302 GLN B CA 1
ATOM 5846 C C . GLN B 1 302 ? 8.086 45.594 34.375 1 89.94 302 GLN B C 1
ATOM 5848 O O . GLN B 1 302 ? 7.57 44.812 33.562 1 89.94 302 GLN B O 1
ATOM 5853 N N . PHE B 1 303 ? 8.062 45.344 35.625 1 90.69 303 PHE B N 1
ATOM 5854 C CA . PHE B 1 303 ? 7.527 44.094 36.125 1 90.69 303 PHE B CA 1
ATOM 5855 C C . PHE B 1 303 ? 6.109 44.281 36.656 1 90.69 303 PHE B C 1
ATOM 5857 O O . PHE B 1 303 ? 5.883 45.125 37.562 1 90.69 303 PHE B O 1
ATOM 5864 N N . LEU B 1 304 ? 5.199 43.562 36.062 1 87.19 304 LEU B N 1
ATOM 5865 C CA . LEU B 1 304 ? 3.791 43.625 36.438 1 87.19 304 LEU B CA 1
ATOM 5866 C C . LEU B 1 304 ? 3.232 42.25 36.75 1 87.19 304 LEU B C 1
ATOM 5868 O O . LEU B 1 304 ? 3.906 41.219 36.531 1 87.19 304 LEU B O 1
ATOM 5872 N N . VAL B 1 305 ? 2.041 42.312 37.25 1 86.12 305 VAL B N 1
ATOM 5873 C CA . VAL B 1 305 ? 1.345 41.062 37.531 1 86.12 305 VAL B CA 1
ATOM 5874 C C . VAL B 1 305 ? 1.222 40.25 36.25 1 86.12 305 VAL B C 1
ATOM 5876 O O . VAL B 1 305 ? 0.937 40.812 35.188 1 86.12 305 VAL B O 1
ATOM 5879 N N . GLY B 1 306 ? 1.516 39 36.344 1 82.25 306 GLY B N 1
ATOM 5880 C CA . GLY B 1 306 ? 1.42 38.125 35.188 1 82.25 306 GLY B CA 1
ATOM 5881 C C . GLY B 1 306 ? 2.734 37.969 34.438 1 82.25 306 GLY B C 1
ATOM 5882 O O . GLY B 1 306 ? 2.84 37.188 33.531 1 82.25 306 GLY B O 1
ATOM 5883 N N . HIS B 1 307 ? 3.77 38.75 34.844 1 86.75 307 HIS B N 1
ATOM 5884 C CA . HIS B 1 307 ? 5.066 38.688 34.188 1 86.75 307 HIS B CA 1
ATOM 5885 C C . HIS B 1 307 ? 5.996 37.688 34.875 1 86.75 307 HIS B C 1
ATOM 5887 O O . HIS B 1 307 ? 5.734 37.281 36 1 86.75 307 HIS B O 1
ATOM 5893 N N . SER B 1 308 ? 6.895 37.25 34.125 1 89.19 308 SER B N 1
ATOM 5894 C CA . SER B 1 308 ? 7.992 36.438 34.625 1 89.19 308 SER B CA 1
ATOM 5895 C C . SER B 1 308 ? 9.344 37 34.219 1 89.19 308 SER B C 1
ATOM 5897 O O . SER B 1 308 ? 9.57 37.281 33.031 1 89.19 308 SER B O 1
ATOM 5899 N N . VAL B 1 309 ? 10.148 37.25 35.219 1 92.62 309 VAL B N 1
ATOM 5900 C CA . VAL B 1 309 ? 11.477 37.75 34.906 1 92.62 309 VAL B CA 1
ATOM 5901 C C . VAL B 1 309 ? 12.531 36.719 35.344 1 92.62 309 VAL B C 1
ATOM 5903 O O . VAL B 1 309 ? 12.414 36.094 36.406 1 92.62 309 VAL B O 1
ATOM 5906 N N . GLU B 1 310 ? 13.445 36.531 34.5 1 92.44 310 GLU B N 1
ATOM 5907 C CA . GLU B 1 310 ? 14.508 35.562 34.781 1 92.44 310 GLU B CA 1
ATOM 5908 C C . GLU B 1 310 ? 15.875 36.25 34.781 1 92.44 310 GLU B C 1
ATOM 5910 O O . GLU B 1 310 ? 16.219 37 33.875 1 92.44 310 GLU B O 1
ATOM 5915 N N . PHE B 1 311 ? 16.641 35.969 35.844 1 95 311 PHE B N 1
ATOM 5916 C CA . PHE B 1 311 ? 18.016 36.406 35.969 1 95 311 PHE B CA 1
ATOM 5917 C C . PHE B 1 311 ? 18.984 35.25 35.688 1 95 311 PHE B C 1
ATOM 5919 O O . PHE B 1 311 ? 18.875 34.188 36.312 1 95 311 PHE B O 1
ATOM 5926 N N . MET B 1 312 ? 19.828 35.469 34.844 1 94.69 312 MET B N 1
ATOM 5927 C CA . MET B 1 312 ? 20.875 34.5 34.562 1 94.69 312 MET B CA 1
ATOM 5928 C C . MET B 1 312 ? 22.25 35.062 34.938 1 94.69 312 MET B C 1
ATOM 5930 O O . MET B 1 312 ? 22.641 36.125 34.406 1 94.69 312 MET B O 1
ATOM 5934 N N . PHE B 1 313 ? 22.953 34.281 35.719 1 94.88 313 PHE B N 1
ATOM 5935 C CA . PHE B 1 313 ? 24.266 34.75 36.156 1 94.88 313 PHE B CA 1
ATOM 5936 C C . PHE B 1 313 ? 25.359 34.188 35.25 1 94.88 313 PHE B C 1
ATOM 5938 O O . PHE B 1 313 ? 25.656 33 35.281 1 94.88 313 PHE B O 1
ATOM 5945 N N . LEU B 1 314 ? 25.891 35.062 34.531 1 94.81 314 LEU B N 1
ATOM 5946 C CA . LEU B 1 314 ? 26.906 34.656 33.562 1 94.81 314 LEU B CA 1
ATOM 5947 C C . LEU B 1 314 ? 28.281 34.594 34.188 1 94.81 314 LEU B C 1
ATOM 5949 O O . LEU B 1 314 ? 29.141 33.812 33.781 1 94.81 314 LEU B O 1
ATOM 5953 N N . GLU B 1 315 ? 28.516 35.531 35.094 1 94.5 315 GLU B N 1
ATOM 5954 C CA . GLU B 1 315 ? 29.719 35.531 35.938 1 94.5 315 GLU B CA 1
ATOM 5955 C C . GLU B 1 315 ? 29.359 35.719 37.406 1 94.5 315 GLU B C 1
ATOM 5957 O O . GLU B 1 315 ? 28.484 36.5 37.719 1 94.5 315 GLU B O 1
ATOM 5962 N N . VAL B 1 316 ? 30.016 34.938 38.188 1 92.62 316 VAL B N 1
ATOM 5963 C CA . VAL B 1 316 ? 29.703 35 39.594 1 92.62 316 VAL B CA 1
ATOM 5964 C C . VAL B 1 316 ? 31 35.125 40.406 1 92.62 316 VAL B C 1
ATOM 5966 O O . VAL B 1 316 ? 32.031 34.594 40.031 1 92.62 316 VAL B O 1
ATOM 5969 N N . ASP B 1 317 ? 30.875 35.875 41.469 1 87.75 317 ASP B N 1
ATOM 5970 C CA . ASP B 1 317 ? 32 36.031 42.375 1 87.75 317 ASP B CA 1
ATOM 5971 C C . ASP B 1 317 ? 31.578 35.625 43.812 1 87.75 317 ASP B C 1
ATOM 5973 O O . ASP B 1 317 ? 30.422 35.281 44.031 1 87.75 317 ASP B O 1
ATOM 5977 N N . ASP B 1 318 ? 32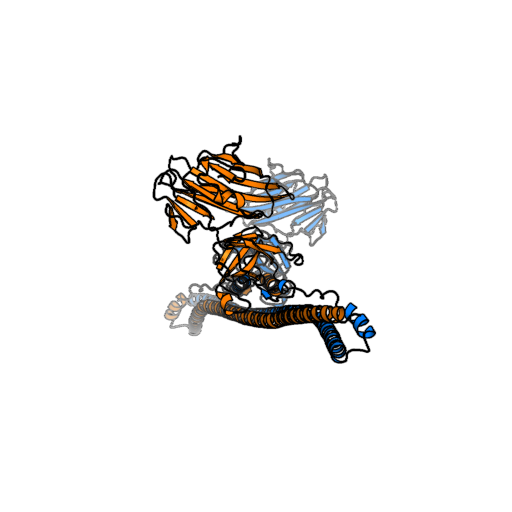.594 35.625 44.688 1 78.94 318 ASP B N 1
ATOM 5978 C CA . ASP B 1 318 ? 32.344 35.219 46.062 1 78.94 318 ASP B CA 1
ATOM 5979 C C . ASP B 1 318 ? 31.703 36.344 46.875 1 78.94 318 ASP B C 1
ATOM 5981 O O . ASP B 1 318 ? 31.172 36.094 47.969 1 78.94 318 ASP B O 1
ATOM 5985 N N . GLY B 1 319 ? 31.609 37.438 46.281 1 77.31 319 GLY B N 1
ATOM 5986 C CA . GLY B 1 319 ? 31.016 38.531 47 1 77.31 319 GLY B CA 1
ATOM 5987 C C . GLY B 1 319 ? 29.5 38.469 47.094 1 77.31 319 GLY B C 1
ATOM 5988 O O . GLY B 1 319 ? 28.875 37.75 46.312 1 77.31 319 GLY B O 1
ATOM 5989 N N . ASN B 1 320 ? 29.016 39.125 48.125 1 82.44 320 ASN B N 1
ATOM 5990 C CA . ASN B 1 320 ? 27.562 39.156 48.344 1 82.44 320 ASN B CA 1
ATOM 5991 C C . ASN B 1 320 ? 26.859 39.875 47.188 1 82.44 320 ASN B C 1
ATOM 5993 O O . ASN B 1 320 ? 27.438 40.781 46.562 1 82.44 320 ASN B O 1
ATOM 5997 N N . SER B 1 321 ? 25.812 39.375 46.719 1 91 321 SER B N 1
ATOM 5998 C CA . SER B 1 321 ? 24.969 40 45.688 1 91 321 SER B CA 1
ATOM 5999 C C . SER B 1 321 ? 23.5 39.781 45.969 1 91 321 SER B C 1
ATOM 6001 O O . SER B 1 321 ? 23.109 38.844 46.688 1 91 321 SER B O 1
ATOM 6003 N N . LEU B 1 322 ? 22.703 40.75 45.531 1 92.69 322 LEU B N 1
ATOM 6004 C CA . LEU B 1 322 ? 21.266 40.688 45.75 1 92.69 322 LEU B CA 1
ATOM 6005 C C . LEU B 1 322 ? 20.516 40.906 44.438 1 92.69 322 LEU B C 1
ATOM 6007 O O . LEU B 1 322 ? 20.938 41.719 43.625 1 92.69 322 LEU B O 1
ATOM 6011 N N . VAL B 1 323 ? 19.5 40.156 44.219 1 94.62 323 VAL B N 1
ATOM 6012 C CA . VAL B 1 323 ? 18.562 40.406 43.125 1 94.62 323 VAL B CA 1
ATOM 6013 C C . VAL B 1 323 ? 17.125 40.375 43.656 1 94.62 323 VAL B C 1
ATOM 6015 O O . VAL B 1 323 ? 16.844 39.75 44.688 1 94.62 323 VAL B O 1
ATOM 6018 N N . GLY B 1 324 ? 16.25 41.062 42.969 1 94.44 324 GLY B N 1
ATOM 6019 C CA . GLY B 1 324 ? 14.883 41 43.469 1 94.44 324 GLY B CA 1
ATOM 6020 C C . GLY B 1 324 ? 13.969 42 42.812 1 94.44 324 GLY B C 1
ATOM 6021 O O . GLY B 1 324 ? 14.25 42.5 41.719 1 94.44 324 GLY B O 1
ATOM 6022 N N . LEU B 1 325 ? 12.797 42.25 43.469 1 94.62 325 LEU B N 1
ATOM 6023 C CA . LEU B 1 325 ? 11.742 43.156 43.031 1 94.62 325 LEU B CA 1
ATOM 6024 C C . LEU B 1 325 ? 11.539 44.312 44 1 94.62 325 LEU B C 1
ATOM 6026 O O . LEU B 1 325 ? 11.617 44.094 45.219 1 94.62 325 LEU B O 1
ATOM 6030 N N . ILE B 1 326 ? 11.367 45.469 43.406 1 93.5 326 ILE B N 1
ATOM 6031 C CA . ILE B 1 326 ? 11.188 46.656 44.219 1 93.5 326 ILE B CA 1
ATOM 6032 C C . ILE B 1 326 ? 9.945 47.438 43.75 1 93.5 326 ILE B C 1
ATOM 6034 O O . ILE B 1 326 ? 9.797 47.719 42.562 1 93.5 326 ILE B O 1
ATOM 6038 N N . CYS B 1 327 ? 9.102 47.844 44.688 1 91.81 327 CYS B N 1
ATOM 6039 C CA . CYS B 1 327 ? 7.922 48.625 44.344 1 91.81 327 CYS B CA 1
ATOM 6040 C C . CYS B 1 327 ? 8.312 50.031 43.875 1 91.81 327 CYS B C 1
ATOM 6042 O O . CYS B 1 327 ? 9.281 50.594 44.375 1 91.81 327 CYS B O 1
ATOM 6044 N N . GLU B 1 328 ? 7.551 50.531 43 1 89.19 328 GLU B N 1
ATOM 6045 C CA . GLU B 1 328 ? 7.844 51.812 42.375 1 89.19 328 GLU B CA 1
ATOM 6046 C C . GLU B 1 328 ? 7.918 52.938 43.438 1 89.19 328 GLU B C 1
ATOM 6048 O O . GLU B 1 328 ? 8.742 53.844 43.344 1 89.19 328 GLU B O 1
ATOM 6053 N N . ASP B 1 329 ? 7.125 52.844 44.469 1 84.94 329 ASP B N 1
ATOM 6054 C CA . ASP B 1 329 ? 7.035 53.875 45.469 1 84.94 329 ASP B CA 1
ATOM 6055 C C . ASP B 1 329 ? 8.281 53.906 46.344 1 84.94 329 ASP B C 1
ATOM 6057 O O . ASP B 1 329 ? 8.602 54.938 46.969 1 84.94 329 ASP B O 1
ATOM 6061 N N . VAL B 1 330 ? 9.008 52.844 46.375 1 83.81 330 VAL B N 1
ATOM 6062 C CA . VAL B 1 330 ? 10.125 52.719 47.312 1 83.81 330 VAL B CA 1
ATOM 6063 C C . VAL B 1 330 ? 11.438 52.906 46.562 1 83.81 330 VAL B C 1
ATOM 6065 O O . VAL B 1 330 ? 12.477 53.188 47.188 1 83.81 330 VAL B O 1
ATOM 6068 N N . GLN B 1 331 ? 11.391 52.812 45.344 1 81.12 331 GLN B N 1
ATOM 6069 C CA . GLN B 1 331 ? 12.594 52.812 44.5 1 81.12 331 GLN B CA 1
ATOM 6070 C C . GLN B 1 331 ? 13.438 54.062 44.719 1 81.12 331 GLN B C 1
ATOM 6072 O O . GLN B 1 331 ? 14.664 53.969 44.844 1 81.12 331 GLN B O 1
ATOM 6077 N N . HIS B 1 332 ? 12.797 55.156 44.875 1 80.31 332 HIS B N 1
ATOM 6078 C CA . HIS B 1 332 ? 13.508 56.438 44.969 1 80.31 332 HIS B CA 1
ATOM 6079 C C . HIS B 1 332 ? 14.188 56.562 46.344 1 80.31 332 HIS B C 1
ATOM 6081 O O . HIS B 1 332 ? 15.125 57.344 46.5 1 80.31 332 HIS B O 1
ATOM 6087 N N . GLN B 1 333 ? 13.781 55.688 47.25 1 78.62 333 GLN B N 1
ATOM 6088 C CA . GLN B 1 333 ? 14.297 55.812 48.625 1 78.62 333 GLN B CA 1
ATOM 6089 C C . GLN B 1 333 ? 15.422 54.812 48.875 1 78.62 333 GLN B C 1
ATOM 6091 O O . GLN B 1 333 ? 16.062 54.844 49.906 1 78.62 333 GLN B O 1
ATOM 6096 N N . LEU B 1 334 ? 15.609 54.094 47.875 1 77.06 334 LEU B N 1
ATOM 6097 C CA . LEU B 1 334 ? 16.547 52.969 48.125 1 77.06 334 LEU B CA 1
ATOM 6098 C C . LEU B 1 334 ? 17.906 53.281 47.5 1 77.06 334 LEU B C 1
ATOM 6100 O O . LEU B 1 334 ? 18.016 53.469 46.312 1 77.06 334 LEU B O 1
ATOM 6104 N N . ASN B 1 335 ? 18.859 53.531 48.344 1 72.06 335 ASN B N 1
ATOM 6105 C CA . ASN B 1 335 ? 20.219 53.688 47.875 1 72.06 335 ASN B CA 1
ATOM 6106 C C . ASN B 1 335 ? 20.969 52.375 47.844 1 72.06 335 ASN B C 1
ATOM 6108 O O . ASN B 1 335 ? 21.844 52.156 47 1 72.06 335 ASN B O 1
ATOM 6112 N N . ASP B 1 336 ? 20.625 51.5 48.75 1 81.06 336 ASP B N 1
ATOM 6113 C CA . ASP B 1 336 ? 21.234 50.188 48.906 1 81.06 336 ASP B CA 1
ATOM 6114 C C . ASP B 1 336 ? 20.188 49.125 49.25 1 81.06 336 ASP B C 1
ATOM 6116 O O . ASP B 1 336 ? 19.297 49.375 50.062 1 81.06 336 ASP B O 1
ATOM 6120 N N . LEU B 1 337 ? 20.281 47.969 48.562 1 82.62 337 LEU B N 1
ATOM 6121 C CA . LEU B 1 337 ? 19.281 46.906 48.719 1 82.62 337 LEU B CA 1
ATOM 6122 C C . LEU B 1 337 ? 19.469 46.219 50.062 1 82.62 337 LEU B C 1
ATOM 6124 O O . LEU B 1 337 ? 18.547 45.531 50.531 1 82.62 337 LEU B O 1
ATOM 6128 N N . LYS B 1 338 ? 20.641 46.375 50.656 1 73.88 338 LYS B N 1
ATOM 6129 C CA . LYS B 1 338 ? 20.922 45.656 51.906 1 73.88 338 LYS B CA 1
ATOM 6130 C C . LYS B 1 338 ? 19.969 46.094 53.031 1 73.88 338 LYS B C 1
ATOM 6132 O O . LYS B 1 338 ? 19.625 45.312 53.906 1 73.88 338 LYS B O 1
ATOM 6137 N N . SER B 1 339 ? 19.641 47.344 52.938 1 64.56 339 SER B N 1
ATOM 6138 C CA . SER B 1 339 ? 18.844 47.875 54.062 1 64.56 339 SER B CA 1
ATOM 6139 C C . SER B 1 339 ? 17.391 47.406 53.969 1 64.56 339 SER B C 1
ATOM 6141 O O . SER B 1 339 ? 16.688 47.406 54.969 1 64.56 339 SER B O 1
ATOM 6143 N N . GLY B 1 340 ? 17.031 46.594 53.094 1 66 340 GLY B N 1
ATOM 6144 C CA . GLY B 1 340 ? 15.719 46.031 52.844 1 66 340 GLY B CA 1
ATOM 6145 C C . GLY B 1 340 ? 14.586 46.812 53.469 1 66 340 GLY B C 1
ATOM 6146 O O . GLY B 1 340 ? 14.688 47.281 54.594 1 66 340 GLY B O 1
ATOM 6147 N N . LYS B 1 341 ? 13.844 47.625 52.75 1 76.25 341 LYS B N 1
ATOM 6148 C CA . LYS B 1 341 ? 12.711 48.406 53.25 1 76.25 341 LYS B CA 1
ATOM 6149 C C . LYS B 1 341 ? 11.391 47.812 52.781 1 76.25 341 LYS B C 1
ATOM 6151 O O . LYS B 1 341 ? 11.367 46.844 52 1 76.25 341 LYS B O 1
ATOM 6156 N N . GLN B 1 342 ? 10.359 48.25 53.531 1 84.25 342 GLN B N 1
ATOM 6157 C CA . GLN B 1 342 ? 9.016 47.906 53.062 1 84.25 342 GLN B CA 1
ATOM 6158 C C . GLN B 1 342 ? 8.859 48.094 51.562 1 84.25 342 GLN B C 1
ATOM 6160 O O . GLN B 1 342 ? 9.297 49.125 51.031 1 84.25 342 GLN B O 1
ATOM 6165 N N . GLY B 1 343 ? 8.484 47.031 50.844 1 89.12 343 GLY B N 1
ATOM 6166 C CA . GLY B 1 343 ? 8.273 47.125 49.406 1 89.12 343 GLY B CA 1
ATOM 6167 C C . GLY B 1 343 ? 9.359 46.438 48.625 1 89.12 343 GLY B C 1
ATOM 6168 O O . GLY B 1 343 ? 9.484 46.688 47.406 1 89.12 343 GLY B O 1
ATOM 6169 N N . THR B 1 344 ? 10.172 45.656 49.25 1 92.44 344 THR B N 1
ATOM 6170 C CA . THR B 1 344 ? 11.25 44.969 48.531 1 92.44 344 THR B CA 1
ATOM 6171 C C . THR B 1 344 ? 11.117 43.469 48.688 1 92.44 344 THR B C 1
ATOM 6173 O O . THR B 1 344 ? 10.711 42.969 49.719 1 92.44 344 THR B O 1
ATOM 6176 N N . PHE B 1 345 ? 11.289 42.75 47.688 1 93.69 345 PHE B N 1
ATOM 6177 C CA . PHE B 1 345 ? 11.383 41.312 47.625 1 93.69 345 PHE B CA 1
ATOM 6178 C C . PHE B 1 345 ? 12.742 40.875 47.062 1 93.69 345 PHE B C 1
ATOM 6180 O O . PHE B 1 345 ? 12.969 40.938 45.875 1 93.69 345 PHE B O 1
ATOM 6187 N N . LEU B 1 346 ? 13.656 40.312 47.938 1 94.25 346 LEU B N 1
ATOM 6188 C CA . LEU B 1 346 ? 15.047 40.188 47.531 1 94.25 346 LEU B CA 1
ATOM 6189 C C . LEU B 1 346 ? 15.539 38.75 47.781 1 94.25 346 LEU B C 1
ATOM 6191 O O . LEU B 1 346 ? 15.039 38.062 48.688 1 94.25 346 LEU B O 1
ATOM 6195 N N . LEU B 1 347 ? 16.438 38.375 47 1 94.19 347 LEU B N 1
ATOM 6196 C CA . LEU B 1 347 ? 17.172 37.125 47.094 1 94.19 347 LEU B CA 1
ATOM 6197 C C . LEU B 1 347 ? 18.672 37.375 47.031 1 94.19 347 LEU B C 1
ATOM 6199 O O . LEU B 1 347 ? 19.156 38.094 46.156 1 94.19 347 LEU B O 1
ATOM 6203 N N . ASN B 1 348 ? 19.359 36.812 47.969 1 92.5 348 ASN B N 1
ATOM 6204 C CA . ASN B 1 348 ? 20.797 37.062 47.938 1 92.5 348 ASN B CA 1
ATOM 6205 C C . ASN B 1 348 ? 21.547 35.875 47.344 1 92.5 348 ASN B C 1
ATOM 6207 O O . ASN B 1 348 ? 20.953 34.812 47.062 1 92.5 348 ASN B O 1
ATOM 6211 N N . ARG B 1 349 ? 22.797 35.938 47.188 1 92.06 349 ARG B N 1
ATOM 6212 C CA . ARG B 1 349 ? 23.656 34.969 46.531 1 92.06 349 ARG B CA 1
ATOM 6213 C C . ARG B 1 349 ? 23.578 33.625 47.25 1 92.06 349 ARG B C 1
ATOM 6215 O O . ARG B 1 349 ? 23.672 32.562 46.625 1 92.06 349 ARG B O 1
ATOM 6222 N N . ASN B 1 350 ? 23.391 33.656 48.562 1 90.31 350 ASN B N 1
ATOM 6223 C CA . ASN B 1 350 ? 23.406 32.438 49.375 1 90.31 350 ASN B CA 1
ATOM 6224 C C . ASN B 1 350 ? 22.031 31.797 49.406 1 90.31 350 ASN B C 1
ATOM 6226 O O . ASN B 1 350 ? 21.828 30.812 50.125 1 90.31 350 ASN B O 1
ATOM 6230 N N . GLY B 1 351 ? 21.109 32.406 48.781 1 92.31 351 GLY B N 1
ATOM 6231 C CA . GLY B 1 351 ? 19.781 31.812 48.688 1 92.31 351 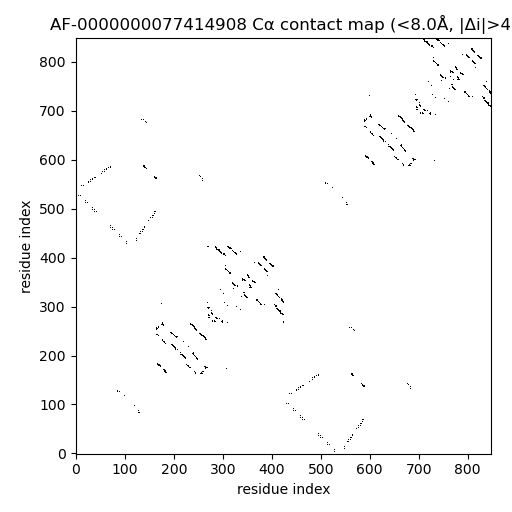GLY B CA 1
ATOM 6232 C C . GLY B 1 351 ? 18.828 32.344 49.75 1 92.31 351 GLY B C 1
ATOM 6233 O O . GLY B 1 351 ? 17.688 31.844 49.844 1 92.31 351 GLY B O 1
ATOM 6234 N N . LYS B 1 352 ? 19.281 33.25 50.562 1 92.69 352 LYS B N 1
ATOM 6235 C CA . LYS B 1 352 ? 18.406 33.781 51.594 1 92.69 352 LYS B CA 1
ATOM 6236 C C . LYS B 1 352 ? 17.391 34.75 51 1 92.69 352 LYS B C 1
ATOM 6238 O O . LYS B 1 352 ? 17.734 35.562 50.125 1 92.69 352 LYS B O 1
ATOM 6243 N N . ILE B 1 353 ? 16.172 34.688 51.406 1 94.69 353 ILE B N 1
ATOM 6244 C CA . ILE B 1 353 ? 15.078 35.5 50.875 1 94.69 353 ILE B CA 1
ATOM 6245 C C . ILE B 1 353 ? 14.695 36.594 51.906 1 94.69 353 ILE B C 1
ATOM 6247 O O . ILE B 1 353 ? 14.594 36.312 53.094 1 94.69 353 ILE B O 1
ATOM 6251 N N . PHE B 1 354 ? 14.578 37.781 51.469 1 93.94 354 PHE B N 1
ATOM 6252 C CA . PHE B 1 354 ? 14.156 38.906 52.281 1 93.94 354 PHE B CA 1
ATOM 6253 C C . PHE B 1 354 ? 12.898 39.531 51.719 1 93.94 354 PHE B C 1
ATOM 6255 O O . PHE B 1 354 ? 12.867 39.969 50.562 1 93.94 354 PHE B O 1
ATOM 6262 N N . ILE B 1 355 ? 11.812 39.625 52.5 1 93.88 355 ILE B N 1
ATOM 6263 C CA . ILE B 1 355 ? 10.57 40.281 52.094 1 93.88 355 ILE B CA 1
ATOM 6264 C C . ILE B 1 355 ? 10.281 41.438 53.062 1 93.88 355 ILE B C 1
ATOM 6266 O O . ILE B 1 355 ? 10.156 41.25 54.25 1 93.88 355 ILE B O 1
ATOM 6270 N N . ASP B 1 356 ? 10.148 42.562 52.5 1 91.44 356 ASP B N 1
ATOM 6271 C CA . ASP B 1 356 ? 9.875 43.75 53.281 1 91.44 356 ASP B CA 1
ATOM 6272 C C . ASP B 1 356 ? 10.906 43.906 54.406 1 91.44 356 ASP B C 1
ATOM 6274 O O . ASP B 1 356 ? 10.547 44.25 55.531 1 91.44 356 ASP B O 1
ATOM 6278 N N . GLY B 1 357 ? 12.141 43.438 54.156 1 88.19 357 GLY B N 1
ATOM 6279 C CA . GLY B 1 357 ? 13.234 43.625 55.094 1 88.19 357 GLY B CA 1
ATOM 6280 C C . GLY B 1 357 ? 13.383 42.438 56.062 1 88.19 357 GLY B C 1
ATOM 6281 O O . GLY B 1 357 ? 14.344 42.375 56.812 1 88.19 357 GLY B O 1
ATOM 6282 N N . SER B 1 358 ? 12.445 41.531 56.031 1 91 358 SER B N 1
ATOM 6283 C CA . SER B 1 358 ? 12.484 40.375 56.938 1 91 358 SER B CA 1
ATOM 6284 C C . SER B 1 358 ? 13.023 39.125 56.219 1 91 358 SER B C 1
ATOM 6286 O O . SER B 1 358 ? 12.57 38.781 55.125 1 91 358 SER B O 1
ATOM 6288 N N . GLU B 1 359 ? 13.922 38.531 56.875 1 92.38 359 GLU B N 1
ATOM 6289 C CA . GLU B 1 359 ? 14.492 37.312 56.312 1 92.38 359 GLU B CA 1
ATOM 6290 C C . GLU B 1 359 ? 13.539 36.125 56.531 1 92.38 359 GLU B C 1
ATOM 6292 O O . GLU B 1 359 ? 12.93 36 57.594 1 92.38 359 GLU B O 1
ATOM 6297 N N . LYS B 1 360 ? 13.438 35.375 55.531 1 92.31 360 LYS B N 1
ATOM 6298 C CA . LYS B 1 360 ? 12.578 34.188 55.594 1 92.31 360 LYS B CA 1
ATOM 6299 C C . LYS B 1 360 ? 13.391 32.938 55.875 1 92.31 360 LYS B C 1
ATOM 6301 O O . LYS B 1 360 ? 14.617 32.938 55.75 1 92.31 360 LYS B O 1
ATOM 6306 N N . SER B 1 361 ? 12.664 31.859 56.125 1 90.81 361 SER B N 1
ATOM 6307 C CA . SER B 1 361 ? 13.32 30.641 56.594 1 90.81 361 SER B CA 1
ATOM 6308 C C . SER B 1 361 ? 13.812 29.797 55.438 1 90.81 361 SER B C 1
ATOM 6310 O O . SER B 1 361 ? 14.789 29.047 55.594 1 90.81 361 SER B O 1
ATOM 6312 N N . THR B 1 362 ? 13.211 29.906 54.344 1 90.81 362 THR B N 1
ATOM 6313 C CA . THR B 1 362 ? 13.57 29.062 53.219 1 90.81 362 THR B CA 1
ATOM 6314 C C . THR B 1 362 ? 14.844 29.562 52.531 1 90.81 362 THR B C 1
ATOM 6316 O O . THR B 1 362 ? 15.016 30.766 52.344 1 90.81 362 THR B O 1
ATOM 6319 N N . ILE B 1 363 ? 15.789 28.625 52.312 1 91.75 363 ILE B N 1
ATOM 6320 C CA . ILE B 1 363 ? 17.047 28.953 51.656 1 91.75 363 ILE B CA 1
ATOM 6321 C C . ILE B 1 363 ? 17.109 28.25 50.281 1 91.75 363 ILE B C 1
ATOM 6323 O O . ILE B 1 363 ? 16.922 27.031 50.219 1 91.75 363 ILE B O 1
ATOM 6327 N N . LEU B 1 364 ? 17.25 29.047 49.281 1 93.56 364 LEU B N 1
ATOM 6328 C CA . LEU B 1 364 ? 17.359 28.516 47.938 1 93.56 364 LEU B CA 1
ATOM 6329 C C . LEU B 1 364 ? 18.828 28.25 47.562 1 93.56 364 LEU B C 1
ATOM 6331 O O . LEU B 1 364 ? 19.719 28.391 48.406 1 93.56 364 LEU B O 1
ATOM 6335 N N . SER B 1 365 ? 19.078 27.734 46.438 1 91.44 365 SER B N 1
ATOM 6336 C CA . SER B 1 365 ? 20.422 27.406 46 1 91.44 365 SER B CA 1
ATOM 6337 C C . SER B 1 365 ? 21.281 28.656 45.812 1 91.44 365 SER B C 1
ATOM 6339 O O . SER B 1 365 ? 20.75 29.719 45.5 1 91.44 365 SER B O 1
ATOM 6341 N N . ASN B 1 366 ? 22.578 28.453 45.938 1 90.88 366 ASN B N 1
ATOM 6342 C CA . ASN B 1 366 ? 23.516 29.547 45.719 1 90.88 366 ASN B CA 1
ATOM 6343 C C . ASN B 1 366 ? 23.609 29.922 44.25 1 90.88 366 ASN B C 1
ATOM 6345 O O . ASN B 1 366 ? 23.344 29.078 43.375 1 90.88 366 ASN B O 1
ATOM 6349 N N . PHE B 1 367 ? 23.984 31.219 44.094 1 91.44 367 PHE B N 1
ATOM 6350 C CA . PHE B 1 367 ? 24.203 31.641 42.719 1 91.44 367 PHE B CA 1
ATOM 6351 C C . PHE B 1 367 ? 25.484 31.047 42.156 1 91.44 367 PHE B C 1
ATOM 6353 O O . PHE B 1 367 ? 26.562 31.203 42.75 1 91.44 367 PHE B O 1
ATOM 6360 N N . ASN B 1 368 ? 25.344 30.312 41.125 1 90.88 368 ASN B N 1
ATOM 6361 C CA . ASN B 1 368 ? 26.484 29.812 40.375 1 90.88 368 ASN B CA 1
ATOM 6362 C C . ASN B 1 368 ? 26.484 30.297 38.938 1 90.88 368 ASN B C 1
ATOM 6364 O O . ASN B 1 368 ? 25.484 30.844 38.469 1 90.88 368 ASN B O 1
ATOM 6368 N N . LYS B 1 369 ? 27.734 30.156 38.438 1 92.06 369 LYS B N 1
ATOM 6369 C CA . LYS B 1 369 ? 27.781 30.5 37.031 1 92.06 369 LYS B CA 1
ATOM 6370 C C . LYS B 1 369 ? 26.766 29.688 36.219 1 92.06 369 LYS B C 1
ATOM 6372 O O . LYS B 1 369 ? 26.75 28.469 36.312 1 92.06 369 LYS B O 1
ATOM 6377 N N . GLY B 1 370 ? 25.922 30.406 35.594 1 91.44 370 GLY B N 1
ATOM 6378 C CA . GLY B 1 370 ? 24.922 29.75 34.781 1 91.44 370 GLY B CA 1
ATOM 6379 C C . GLY B 1 370 ? 23.594 29.547 35.5 1 91.44 370 GLY B C 1
ATOM 6380 O O . GLY B 1 370 ? 22.625 29.094 34.875 1 91.44 370 GLY B O 1
ATOM 6381 N N . SER B 1 371 ? 23.609 29.891 36.781 1 91.75 371 SER B N 1
ATOM 6382 C CA . SER B 1 371 ? 22.391 29.719 37.562 1 91.75 371 SER B CA 1
ATOM 6383 C C . SER B 1 371 ? 21.297 30.672 37.062 1 91.75 371 SER B C 1
ATOM 6385 O O . SER B 1 371 ? 21.578 31.781 36.625 1 91.75 371 SER B O 1
ATOM 6387 N N . LYS B 1 372 ? 20.078 30.141 37.125 1 93.38 372 LYS B N 1
ATOM 6388 C CA . LYS B 1 372 ? 18.922 30.922 36.719 1 93.38 372 LYS B CA 1
ATOM 6389 C C . LYS B 1 372 ? 17.953 31.109 37.875 1 93.38 372 LYS B C 1
ATOM 6391 O O . LYS B 1 372 ? 17.703 30.172 38.656 1 93.38 372 LYS B O 1
ATOM 6396 N N . VAL B 1 373 ? 17.547 32.312 38.062 1 94.12 373 VAL B N 1
ATOM 6397 C CA . VAL B 1 373 ? 16.516 32.625 39.062 1 94.12 373 VAL B CA 1
ATOM 6398 C C . VAL B 1 373 ? 15.328 33.281 38.375 1 94.12 373 VAL B C 1
ATOM 6400 O O . VAL B 1 373 ? 15.477 34.312 37.688 1 94.12 373 VAL B O 1
ATOM 6403 N N . CYS B 1 374 ? 14.172 32.75 38.594 1 93.88 374 CYS B N 1
ATOM 6404 C CA . CYS B 1 374 ? 12.984 33.25 37.938 1 93.88 374 CYS B CA 1
ATOM 6405 C C . CYS B 1 374 ? 11.945 33.719 38.938 1 93.88 374 CYS B C 1
ATOM 6407 O O . CYS B 1 374 ? 11.617 33 39.875 1 93.88 374 CYS B O 1
ATOM 6409 N N . PHE B 1 375 ? 11.484 34.969 38.812 1 94.06 375 PHE B N 1
ATOM 6410 C CA . PHE B 1 375 ? 10.391 35.5 39.594 1 94.06 375 PHE B CA 1
ATOM 6411 C C . PHE B 1 375 ? 9.094 35.531 38.812 1 94.06 375 PHE B C 1
ATOM 6413 O O . PHE B 1 375 ? 9.078 36 37.656 1 94.06 375 PHE B O 1
ATOM 6420 N N . THR B 1 376 ? 8.094 35 39.312 1 92.12 376 THR B N 1
ATOM 6421 C CA . THR B 1 376 ? 6.777 35.094 38.688 1 92.12 376 THR B CA 1
ATOM 6422 C C . THR B 1 376 ? 5.75 35.656 39.656 1 92.12 376 THR B C 1
ATOM 6424 O O . THR B 1 376 ? 5.875 35.5 40.844 1 92.12 376 THR B O 1
ATOM 6427 N N . CYS B 1 377 ? 4.863 36.375 39.094 1 90.38 377 CYS B N 1
ATOM 6428 C CA . CYS B 1 377 ? 3.879 37.062 39.938 1 90.38 377 CYS B CA 1
ATOM 6429 C C . CYS B 1 377 ? 2.463 36.75 39.438 1 90.38 377 CYS B C 1
ATOM 6431 O O . CYS B 1 377 ? 2.152 36.938 38.281 1 90.38 377 CYS B O 1
ATOM 6433 N N . ASP B 1 378 ? 1.617 36.344 40.344 1 88.56 378 ASP B N 1
ATOM 6434 C CA . ASP B 1 378 ? 0.218 36.094 40.062 1 88.56 378 ASP B CA 1
ATOM 6435 C C . ASP B 1 378 ? -0.712 36.812 41.031 1 88.56 378 ASP B C 1
ATOM 6437 O O . ASP B 1 378 ? -0.331 37.094 42.156 1 88.56 378 ASP B O 1
ATOM 6441 N N . LEU B 1 379 ? -1.862 37 40.469 1 88.25 379 LEU B N 1
ATOM 6442 C CA . LEU B 1 379 ? -2.848 37.688 41.312 1 88.25 379 LEU B CA 1
ATOM 6443 C C . LEU B 1 379 ? -3.527 36.688 42.25 1 88.25 379 LEU B C 1
ATOM 6445 O O . LEU B 1 379 ? -3.949 35.594 41.812 1 88.25 379 LEU B O 1
ATOM 6449 N N . VAL B 1 380 ? -3.459 36.938 43.562 1 87 380 VAL B N 1
ATOM 6450 C CA . VAL B 1 380 ? -4.191 36.125 44.5 1 87 380 VAL B CA 1
ATOM 6451 C C . VAL B 1 380 ? -5.535 36.781 44.812 1 87 380 VAL B C 1
ATOM 6453 O O . VAL B 1 380 ? -6.586 36.156 44.688 1 87 380 VAL B O 1
ATOM 6456 N N . ASN B 1 381 ? -5.52 37.969 45.281 1 86.38 381 ASN B N 1
ATOM 6457 C CA . ASN B 1 381 ? -6.711 38.781 45.531 1 86.38 381 ASN B CA 1
ATOM 6458 C C . ASN B 1 381 ? -6.414 40.281 45.406 1 86.38 381 ASN B C 1
ATOM 6460 O O . ASN B 1 381 ? -5.379 40.656 44.844 1 86.38 381 ASN B O 1
ATOM 6464 N N . LYS B 1 382 ? -7.359 41.125 45.781 1 85.38 382 LYS B N 1
ATOM 6465 C CA . LYS B 1 382 ? -7.281 42.562 45.562 1 85.38 382 LYS B CA 1
ATOM 6466 C C . LYS B 1 382 ? -6.137 43.188 46.344 1 85.38 382 LYS B C 1
ATOM 6468 O O . LYS B 1 382 ? -5.645 44.281 46 1 85.38 382 LYS B O 1
ATOM 6473 N N . ASP B 1 383 ? -5.602 42.438 47.406 1 86.19 383 ASP B N 1
ATOM 6474 C CA . ASP B 1 383 ? -4.602 43.062 48.25 1 86.19 383 ASP B CA 1
ATOM 6475 C C . ASP B 1 383 ? -3.316 42.25 48.312 1 86.19 383 ASP B C 1
ATOM 6477 O O . ASP B 1 383 ? -2.354 42.625 48.969 1 86.19 383 ASP B O 1
ATOM 6481 N N . LYS B 1 384 ? -3.361 41.125 47.562 1 89.38 384 LYS B N 1
ATOM 6482 C CA . LYS B 1 384 ? -2.211 40.219 47.688 1 89.38 384 LYS B CA 1
ATOM 6483 C C . LYS B 1 384 ? -1.808 39.656 46.312 1 89.38 384 LYS B C 1
ATOM 6485 O O . LYS B 1 384 ? -2.668 39.344 45.5 1 89.38 384 LYS B O 1
ATOM 6490 N N . MET B 1 385 ? -0.492 39.656 46.219 1 90.75 385 MET B N 1
ATOM 6491 C CA . MET B 1 385 ? 0.084 39.031 45.031 1 90.75 385 MET B CA 1
ATOM 6492 C C . MET B 1 385 ? 0.93 37.812 45.406 1 90.75 385 MET B C 1
ATOM 6494 O O . MET B 1 385 ? 1.615 37.844 46.438 1 90.75 385 MET B O 1
ATOM 6498 N N . ARG B 1 386 ? 0.785 36.781 44.656 1 93.94 386 ARG B N 1
ATOM 6499 C CA . ARG B 1 386 ? 1.604 35.594 44.875 1 93.94 386 ARG B CA 1
ATOM 6500 C C . ARG B 1 386 ? 2.871 35.656 44.031 1 93.94 386 ARG B C 1
ATOM 6502 O O . ARG B 1 386 ? 2.803 35.75 42.812 1 93.94 386 ARG B O 1
ATOM 6509 N N . ILE B 1 387 ? 4.02 35.594 44.656 1 92.81 387 ILE B N 1
ATOM 6510 C CA . ILE B 1 387 ? 5.305 35.594 43.969 1 92.81 387 ILE B CA 1
ATOM 6511 C C . ILE B 1 387 ? 5.957 34.219 44.094 1 92.81 387 ILE B C 1
ATOM 6513 O O . ILE B 1 387 ? 6.008 33.656 45.188 1 92.81 387 ILE B O 1
ATOM 6517 N N . ASN B 1 388 ? 6.305 33.719 43 1 93.44 388 ASN B N 1
ATOM 6518 C CA . ASN B 1 388 ? 7.078 32.5 42.969 1 93.44 388 ASN B CA 1
ATOM 6519 C C . ASN B 1 388 ? 8.531 32.75 42.562 1 93.44 388 ASN B C 1
ATOM 6521 O O . ASN B 1 388 ? 8.812 33.562 41.688 1 93.44 388 ASN B O 1
ATOM 6525 N N . ILE B 1 389 ? 9.422 32.094 43.281 1 94.44 389 ILE B N 1
ATOM 6526 C CA . ILE B 1 389 ? 10.836 32.125 42.906 1 94.44 389 ILE B CA 1
ATOM 6527 C C . ILE B 1 389 ? 11.305 30.719 42.531 1 94.44 389 ILE B C 1
ATOM 6529 O O . ILE B 1 389 ? 11.211 29.797 43.344 1 94.44 389 ILE B O 1
ATOM 6533 N N . ASP B 1 390 ? 11.742 30.641 41.406 1 92.12 390 ASP B N 1
ATOM 6534 C CA . ASP B 1 390 ? 12.289 29.359 40.938 1 92.12 390 ASP B CA 1
ATOM 6535 C C . ASP B 1 390 ? 13.805 29.438 40.781 1 92.12 390 ASP B C 1
ATOM 6537 O O . ASP B 1 390 ? 14.328 30.328 40.094 1 92.12 390 ASP B O 1
ATOM 6541 N N . SER B 1 391 ? 14.539 28.609 41.406 1 89.88 391 SER B N 1
ATOM 6542 C CA . SER B 1 391 ? 15.992 28.5 41.281 1 89.88 391 SER B CA 1
ATOM 6543 C C . SER B 1 391 ? 16.422 27.047 41.219 1 89.88 391 SER B C 1
ATOM 6545 O O . SER B 1 391 ? 16.25 26.281 42.156 1 89.88 391 SER B O 1
ATOM 6547 N N . GLU B 1 392 ? 16.922 26.781 40 1 83 392 GLU B N 1
ATOM 6548 C CA . GLU B 1 392 ? 17.297 25.406 39.688 1 83 392 GLU B CA 1
ATOM 6549 C C . GLU B 1 392 ? 16.125 24.453 39.875 1 83 392 GLU B C 1
ATOM 6551 O O . GLU B 1 392 ? 15.062 24.656 39.281 1 83 392 GLU B O 1
ATOM 6556 N N . GLU B 1 393 ? 16.078 23.609 40.812 1 82.19 393 GLU B N 1
ATOM 6557 C CA . GLU B 1 393 ? 15.023 22.625 40.969 1 82.19 393 GLU B CA 1
ATOM 6558 C C . GLU B 1 393 ? 14.133 22.922 42.156 1 82.19 393 GLU B C 1
ATOM 6560 O O . GLU B 1 393 ? 13.32 22.078 42.562 1 82.19 393 GLU B O 1
ATOM 6565 N N . LYS B 1 394 ? 14.32 24.141 42.656 1 90.31 394 LYS B N 1
ATOM 6566 C CA . LYS B 1 394 ? 13.516 24.484 43.812 1 90.31 394 LYS B CA 1
ATOM 6567 C C . LYS B 1 394 ? 12.586 25.656 43.531 1 90.31 394 LYS B C 1
ATOM 6569 O O . LYS B 1 394 ? 12.945 26.578 42.781 1 90.31 394 LYS B O 1
ATOM 6574 N N . ARG B 1 395 ? 11.375 25.594 43.906 1 87.75 395 ARG B N 1
ATOM 6575 C CA . ARG B 1 395 ? 10.406 26.688 43.844 1 87.75 395 ARG B CA 1
ATOM 6576 C C . ARG B 1 395 ? 9.883 27.047 45.219 1 87.75 395 ARG B C 1
ATOM 6578 O O . ARG B 1 395 ? 9.539 26.172 46 1 87.75 395 ARG B O 1
ATOM 6585 N N . VAL B 1 396 ? 9.891 28.312 45.531 1 93.69 396 VAL B N 1
ATOM 6586 C CA . VAL B 1 396 ? 9.305 28.828 46.75 1 93.69 396 VAL B CA 1
ATOM 6587 C C . VAL B 1 396 ? 8.234 29.859 46.438 1 93.69 396 VAL B C 1
ATOM 6589 O O . VAL B 1 396 ? 8.391 30.641 45.5 1 93.69 396 VAL B O 1
ATOM 6592 N N . THR B 1 397 ? 7.129 29.828 47.219 1 94.75 397 THR B N 1
ATOM 6593 C CA . THR B 1 397 ? 6.004 30.719 46.969 1 94.75 397 THR B CA 1
ATOM 6594 C C . THR B 1 397 ? 5.691 31.547 48.219 1 94.75 397 THR B C 1
ATOM 6596 O O . THR B 1 397 ? 5.641 31.016 49.312 1 94.75 397 THR B O 1
ATOM 6599 N N . TYR B 1 398 ? 5.586 32.844 48.031 1 94.31 398 TYR B N 1
ATOM 6600 C CA . TYR B 1 398 ? 5.191 33.75 49.125 1 94.31 398 TYR B CA 1
ATOM 6601 C C . TYR B 1 398 ? 4.035 34.625 48.688 1 94.31 398 TYR B C 1
ATOM 6603 O O . TYR B 1 398 ? 3.996 35.094 47.531 1 94.31 398 TYR B O 1
ATOM 6611 N N . ASP B 1 399 ? 3.129 34.875 49.5 1 93.19 399 ASP B N 1
ATOM 6612 C CA . ASP B 1 399 ? 2.107 35.906 49.281 1 93.19 399 ASP B CA 1
ATOM 6613 C C . ASP B 1 399 ? 2.586 37.281 49.781 1 93.19 399 ASP B C 1
ATOM 6615 O O . ASP B 1 399 ? 2.91 37.438 50.938 1 93.19 399 ASP B O 1
ATOM 6619 N N . TRP B 1 400 ? 2.76 38.188 48.906 1 91.88 400 TRP B N 1
ATOM 6620 C CA . TRP B 1 400 ? 3.264 39.531 49.188 1 91.88 400 TRP B CA 1
ATOM 6621 C C . TRP B 1 400 ? 2.125 40.531 49.219 1 91.88 400 TRP B C 1
ATOM 6623 O O . TRP B 1 400 ? 1.34 40.625 48.281 1 91.88 400 TRP B O 1
ATOM 6633 N N . SER B 1 401 ? 1.969 41.312 50.281 1 89.12 401 SER B N 1
ATOM 6634 C CA . SER B 1 401 ? 0.868 42.25 50.5 1 89.12 401 SER B CA 1
ATOM 6635 C C . SER B 1 401 ? 1.089 43.562 49.719 1 89.12 401 SER B C 1
ATOM 6637 O O . SER B 1 401 ? 1.458 44.562 50.312 1 89.12 401 SER B O 1
ATOM 6639 N N . ILE B 1 402 ? 0.9 43.5 48.406 1 86.88 402 ILE B N 1
ATOM 6640 C CA . ILE B 1 402 ? 0.988 44.656 47.531 1 86.88 402 ILE B CA 1
ATOM 6641 C C . ILE B 1 402 ? -0.234 44.719 46.625 1 86.88 402 ILE B C 1
ATOM 6643 O O . ILE B 1 402 ? -0.826 43.688 46.312 1 86.88 402 ILE B O 1
ATOM 6647 N N . LYS B 1 403 ? -0.554 45.938 46.188 1 85.56 403 LYS B N 1
ATOM 6648 C CA . LYS B 1 403 ? -1.698 46.094 45.281 1 85.56 403 LYS B CA 1
ATOM 6649 C C . LYS B 1 403 ? -1.393 45.562 43.906 1 85.56 403 LYS B C 1
ATOM 6651 O O . LYS B 1 403 ? -0.272 45.688 43.406 1 85.56 403 LYS B O 1
ATOM 6656 N N . PRO B 1 404 ? -2.383 45.062 43.312 1 83.25 404 PRO B N 1
ATOM 6657 C CA . PRO B 1 404 ? -2.193 44.406 42 1 83.25 404 PRO B CA 1
ATOM 6658 C C . PRO B 1 404 ? -1.764 45.406 40.938 1 83.25 404 PRO B C 1
ATOM 6660 O O . PRO B 1 404 ? -1.12 45.031 39.969 1 83.25 404 PRO B O 1
ATOM 6663 N N . ASP B 1 405 ? -2.131 46.656 41.062 1 83.5 405 ASP B N 1
ATOM 6664 C CA . ASP B 1 405 ? -1.812 47.625 40.031 1 83.5 405 ASP B CA 1
ATOM 6665 C C . ASP B 1 405 ? -0.437 48.25 40.281 1 83.5 405 ASP B C 1
ATOM 6667 O O . ASP B 1 405 ? -0.014 49.156 39.531 1 83.5 405 ASP B O 1
ATOM 6671 N N . THR B 1 406 ? 0.291 47.656 41.25 1 85.88 406 THR B N 1
ATOM 6672 C CA . THR B 1 406 ? 1.601 48.219 41.594 1 85.88 406 THR B CA 1
ATOM 6673 C C . THR B 1 406 ? 2.637 47.812 40.531 1 85.88 406 THR B C 1
ATOM 6675 O O . THR B 1 406 ? 2.783 46.625 40.219 1 85.88 406 THR B O 1
ATO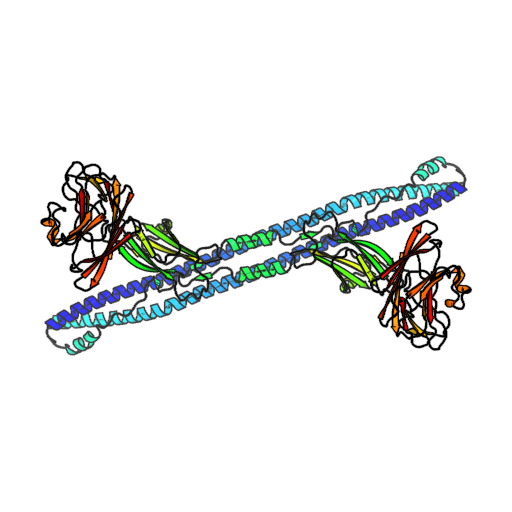M 6678 N N . LYS B 1 407 ? 3.24 48.812 40 1 89.19 407 LYS B N 1
ATOM 6679 C CA . LYS B 1 407 ? 4.363 48.562 39.094 1 89.19 407 LYS B CA 1
ATOM 6680 C C . LYS B 1 407 ? 5.66 48.344 39.875 1 89.19 407 LYS B C 1
ATOM 6682 O O . LYS B 1 407 ? 5.879 49 40.906 1 89.19 407 LYS B O 1
ATOM 6687 N N . MET B 1 408 ? 6.41 47.406 39.375 1 92.69 408 MET B N 1
ATOM 6688 C CA . MET B 1 408 ? 7.617 47.062 40.125 1 92.69 408 MET B CA 1
ATOM 6689 C C . MET B 1 408 ? 8.852 47.156 39.25 1 92.69 408 MET B C 1
ATOM 6691 O O . MET B 1 408 ? 8.766 46.969 38.031 1 92.69 408 MET B O 1
ATOM 6695 N N . TYR B 1 409 ? 9.93 47.5 39.938 1 94.12 409 TYR B N 1
ATOM 6696 C CA . TYR B 1 409 ? 11.25 47.375 39.312 1 94.12 409 TYR B CA 1
ATOM 6697 C C . TYR B 1 409 ? 11.922 46.062 39.688 1 94.12 409 TYR B C 1
ATOM 6699 O O . TYR B 1 409 ? 11.703 45.531 40.781 1 94.12 409 TYR B O 1
ATOM 6707 N N . PHE B 1 410 ? 12.602 45.5 38.75 1 95.06 410 PHE B N 1
ATOM 6708 C CA . PHE B 1 410 ? 13.578 44.531 39.188 1 95.06 410 PHE B CA 1
ATOM 6709 C C . PHE B 1 410 ? 14.945 45.156 39.406 1 95.06 410 PHE B C 1
ATOM 6711 O O . PHE B 1 410 ? 15.273 46.156 38.75 1 95.06 410 PHE B O 1
ATOM 6718 N N . ALA B 1 411 ? 15.656 44.594 40.344 1 94.62 411 ALA B N 1
ATOM 6719 C CA . ALA B 1 411 ? 16.906 45.25 40.719 1 94.62 411 ALA B CA 1
ATOM 6720 C C . ALA B 1 411 ? 17.984 44.219 41.062 1 94.62 411 ALA B C 1
ATOM 6722 O O . ALA B 1 411 ? 17.672 43.062 41.312 1 94.62 411 ALA B O 1
ATOM 6723 N N . ALA B 1 412 ? 19.172 44.719 41 1 94.25 412 ALA B N 1
ATOM 6724 C CA . ALA B 1 412 ? 20.344 43.906 41.344 1 94.25 412 ALA B CA 1
ATOM 6725 C C . ALA B 1 412 ? 21.422 44.781 42 1 94.25 412 ALA B C 1
ATOM 6727 O O . ALA B 1 412 ? 21.562 45.969 41.656 1 94.25 412 ALA B O 1
ATOM 6728 N N . GLN B 1 413 ? 22.031 44.219 42.938 1 93.31 413 GLN B N 1
ATOM 6729 C CA . GLN B 1 413 ? 23.141 44.875 43.594 1 93.31 413 GLN B CA 1
ATOM 6730 C C . GLN B 1 413 ? 24.344 43.938 43.719 1 93.31 413 GLN B C 1
ATOM 6732 O O . GLN B 1 413 ? 24.203 42.812 44.188 1 93.31 413 GLN B O 1
ATOM 6737 N N . PHE B 1 414 ? 25.484 44.5 43.375 1 92.56 414 PHE B N 1
ATOM 6738 C CA . PHE B 1 414 ? 26.719 43.719 43.438 1 92.56 414 PHE B CA 1
ATOM 6739 C C . PHE B 1 414 ? 27.781 44.438 44.25 1 92.56 414 PHE B C 1
ATOM 6741 O O . PHE B 1 414 ? 27.984 45.656 44.094 1 92.56 414 PHE B O 1
ATOM 6748 N N . TYR B 1 415 ? 28.469 43.719 45 1 88.44 415 TYR B N 1
ATOM 6749 C CA . TYR B 1 415 ? 29.453 44.344 45.875 1 88.44 415 TYR B CA 1
ATOM 6750 C C . TYR B 1 415 ? 30.859 44.094 45.375 1 88.44 415 TYR B C 1
ATOM 6752 O O . TYR B 1 415 ? 31.828 44.656 45.906 1 88.44 415 TYR B O 1
ATOM 6760 N N . SER B 1 416 ? 30.984 43.25 44.469 1 90.12 416 SER B N 1
ATOM 6761 C CA . SER B 1 416 ? 32.25 43.031 43.781 1 90.12 416 SER B CA 1
ATOM 6762 C C . SER B 1 416 ? 32.094 43.219 42.281 1 90.12 416 SER B C 1
ATOM 6764 O O . SER B 1 416 ? 30.969 43.156 41.75 1 90.12 416 SER B O 1
ATOM 6766 N N . SER B 1 417 ? 33.188 43.406 41.562 1 90.19 417 SER B N 1
ATOM 6767 C CA . SER B 1 417 ? 33.125 43.75 40.125 1 90.19 417 SER B CA 1
ATOM 6768 C C . SER B 1 417 ? 33.125 42.469 39.281 1 90.19 417 SER B C 1
ATOM 6770 O O . SER B 1 417 ? 32.875 42.531 38.062 1 90.19 417 SER B O 1
ATOM 6772 N N . ASN B 1 418 ? 33.25 41.406 39.812 1 91.69 418 ASN B N 1
ATOM 6773 C CA . ASN B 1 418 ? 33.312 40.188 39.031 1 91.69 418 ASN B CA 1
ATOM 6774 C C . ASN B 1 418 ? 31.953 39.5 38.906 1 91.69 418 ASN B C 1
ATOM 6776 O O . ASN B 1 418 ? 31.812 38.344 39.219 1 91.69 418 ASN B O 1
ATOM 6780 N N . TRP B 1 419 ? 31.016 40.25 38.5 1 93.88 419 TRP B N 1
ATOM 6781 C CA . TRP B 1 419 ? 29.672 39.75 38.281 1 93.88 419 TRP B CA 1
ATOM 6782 C C . TRP B 1 419 ? 29.172 40.094 36.906 1 93.88 419 TRP B C 1
ATOM 6784 O O . TRP B 1 419 ? 29.625 41.094 36.312 1 93.88 419 TRP B O 1
ATOM 6794 N N . LYS B 1 420 ? 28.406 39.25 36.281 1 95.69 420 LYS B N 1
ATOM 6795 C CA . LYS B 1 420 ? 27.703 39.5 35.031 1 95.69 420 LYS B CA 1
ATOM 6796 C C . LYS B 1 420 ? 26.312 38.875 35.062 1 95.69 420 LYS B C 1
ATOM 6798 O O . LYS B 1 420 ? 26.172 37.688 35.344 1 95.69 420 LYS B O 1
ATOM 6803 N N . ILE B 1 421 ? 25.297 39.75 34.812 1 95.38 421 ILE B N 1
ATOM 6804 C CA . ILE B 1 421 ? 23.938 39.281 34.969 1 95.38 421 ILE B CA 1
ATOM 6805 C C . ILE B 1 421 ? 23.141 39.562 33.688 1 95.38 421 ILE B C 1
ATOM 6807 O O . ILE B 1 421 ? 23.312 40.625 33.062 1 95.38 421 ILE B O 1
ATOM 6811 N N . LEU B 1 422 ? 22.344 38.594 33.281 1 95.38 422 LEU B N 1
ATOM 6812 C CA . LEU B 1 422 ? 21.438 38.719 32.156 1 95.38 422 LEU B CA 1
ATOM 6813 C C . LEU B 1 422 ? 19.984 38.656 32.594 1 95.38 422 LEU B C 1
ATOM 6815 O O . LEU B 1 422 ? 19.625 37.844 33.469 1 95.38 422 LEU B O 1
ATOM 6819 N N . VAL B 1 423 ? 19.188 39.562 32.094 1 94.38 423 VAL B N 1
ATOM 6820 C CA . VAL B 1 423 ? 17.781 39.562 32.469 1 94.38 423 VAL B CA 1
ATOM 6821 C C . VAL B 1 423 ? 16.922 39.219 31.234 1 94.38 423 VAL B C 1
ATOM 6823 O O . VAL B 1 423 ? 17.219 39.656 30.125 1 94.38 423 VAL B O 1
ATOM 6826 N N . GLU B 1 424 ? 15.852 38.406 31.531 1 87.81 424 GLU B N 1
ATOM 6827 C CA . GLU B 1 424 ? 14.906 38.031 30.5 1 87.81 424 GLU B CA 1
ATOM 6828 C C . GLU B 1 424 ? 13.484 37.906 31.047 1 87.81 424 GLU B C 1
ATOM 6830 O O . GLU B 1 424 ? 13.289 37.5 32.188 1 87.81 424 GLU B O 1
#

InterPro domains:
  IPR003961 Fibronectin type III [PS50853] (163-268)
  IPR013783 Immunoglobulin-like fold [G3DSA:2.60.40.10] (164-269)
  IPR036116 Fibronectin type III superfamily [SSF49265] (166-264)
  IPR059495 CRLF3, C-terminal domain [PF27985] (279-424)
  IPR060586 CRLF3, N-terminal coiled-coil domain [PF27984] (9-140)

pLDDT: mean 90.02, std 7.59, range [52.5, 98.31]

Secondary structure (DSSP, 8-state):
--HHHHHHHHHHHHHHHHHHHHHHHHHHHHHHHHHHHHHHHHHHHHHHHHHHHHHHHHHHHHHHHHHHHHHHHHHHHHHHHHHHHHHHHHHHHHHHHHHHHHHHHHHHHTSS-HHHHHHHHTT--PPPP---GGGS---EEE--HHHHHHHHHHHHT--EEESS-SEEEEEEEEETTEEEEEEEE-TT----PPEEEEEEEEEES-TTT-GGGGGG-EEEEEES-SEEEE-SPPTT--EEEEEEEEETT-SSBPPPPPPEEE---SPPP-BPP-TTEEEETTTTEEEESSTTPPPEEBSSS-B-TT-EEEEEEEE--SS-EEEEEEEHHHHTT-S-GGG--TTEEEEETTSEEEETTEEEEEE-PPP-TT-EEEEEEEE-SSS-EEEEEEETTEEEEEEE---TT--EEEEEEESSS--EEEE-/--HHHHHHHHHHHHHHHHHHHHHHHHHHHHHHHHHHHHHHHHHHHHHHHHHHHHHHHHHHHHHHHHHHHHHHHHHHHHHHHHHHHHHHHHHHHHHHHHHHHHHHHHHHHTSS-HHHHHHHHTT--PPPP---GGGS---EEE--HHHHHHHHHHHHT--EEESS-SEEEEEEEEETTEEEEEEEE-TT----PPEEEEEEEEEES-TTT-GGGGGG-EEEEEES-SEEEE-SPPTT--EEEEEEEEETT-SSBPPPPPPEEE---SPPP-BPP-TTEEEETTTTEEEESSTTPPPEEBSSS-B-TT-EEEEEEEE--SS-EEEEEEEHHHHTT-S-GGG--TTEEEEETTSEEEETTEEEEEE-PPP-TT-EEEEEEEE-SSS-EEEEEEETTEEEEEEE---TT--EEEEEEESSS--EEEE-

Solvent-accessible surface area (backbone atoms only — not comparable to full-atom values): 44642 Å² total; per-residue (Å²): 129,54,75,66,56,51,54,53,50,45,53,50,46,52,53,48,44,52,51,47,54,53,49,48,51,53,48,51,51,42,51,46,42,28,53,54,27,42,53,51,27,49,49,50,52,54,51,50,52,52,51,50,52,53,51,53,52,51,42,48,51,53,36,51,52,50,48,48,51,51,49,50,50,48,43,54,65,50,42,51,62,53,53,52,51,48,52,51,48,50,50,48,46,53,53,46,50,52,48,50,52,50,52,53,51,40,69,69,64,73,64,83,71,56,66,62,50,55,60,57,57,65,62,74,59,82,79,81,90,72,81,51,67,86,74,40,46,48,38,39,67,48,67,61,70,64,54,58,56,50,52,52,54,55,47,60,59,58,52,49,74,34,48,52,39,55,30,36,74,73,44,78,42,69,34,60,17,19,39,36,39,31,44,46,70,45,78,79,58,74,66,86,60,55,75,61,33,32,40,31,28,39,18,81,32,50,41,92,81,36,65,80,39,61,78,53,53,39,80,74,45,74,41,77,65,58,55,48,75,46,66,85,43,58,65,70,40,49,28,20,33,35,36,25,40,24,42,60,94,52,92,54,68,49,57,60,16,71,71,43,70,47,57,18,85,36,58,52,60,31,45,38,92,47,94,44,42,49,65,39,82,86,28,22,28,42,27,39,73,35,64,62,30,64,61,40,40,29,61,52,62,76,43,44,69,71,39,65,44,33,39,34,26,72,34,62,56,93,51,66,31,39,36,38,40,30,30,59,89,40,49,87,74,54,70,55,76,84,72,35,46,72,53,30,40,37,36,34,39,72,15,44,32,30,51,45,50,40,73,51,87,63,66,50,65,60,70,38,67,68,35,46,39,33,42,34,31,39,82,69,48,84,53,29,29,34,38,35,41,37,36,82,93,44,74,50,76,47,79,42,83,42,52,65,86,51,40,17,23,42,37,38,36,41,48,39,37,55,37,28,41,33,48,72,130,54,74,66,56,52,54,54,51,45,54,51,44,53,52,48,45,52,52,47,52,52,51,49,51,51,47,50,51,41,50,48,44,28,54,53,26,40,53,50,28,48,50,50,50,54,50,50,52,51,50,50,53,53,50,53,52,52,43,47,53,53,36,51,52,50,49,48,48,51,47,50,49,49,42,54,65,48,42,51,63,52,53,54,50,48,53,52,47,51,51,48,47,53,52,45,51,50,47,47,52,49,49,52,50,40,68,72,64,73,63,84,72,56,65,62,51,56,61,55,56,66,64,72,59,82,78,80,89,72,83,52,68,87,75,38,47,48,39,39,68,47,67,62,71,63,55,57,56,50,52,51,54,55,48,60,60,58,52,48,73,35,47,50,40,56,30,38,74,74,43,78,43,70,33,60,16,20,38,37,40,32,44,45,69,45,77,80,59,72,65,87,60,54,75,61,33,31,39,33,29,39,18,80,33,52,41,91,82,36,65,78,40,60,78,53,52,40,81,74,45,75,41,77,64,56,54,48,75,45,65,86,44,58,67,70,41,48,29,20,32,34,34,27,38,24,40,61,93,52,91,51,67,50,56,60,17,70,70,44,70,48,56,18,87,36,58,52,61,30,46,38,91,47,93,43,43,49,64,38,83,86,27,23,28,41,28,39,74,35,63,61,31,64,61,40,41,29,61,51,60,76,42,44,69,72,40,65,44,33,40,34,26,70,34,61,56,92,50,67,32,39,37,38,40,30,30,58,88,40,51,86,75,52,71,54,77,85,71,34,46,75,54,29,42,38,36,34,40,72,14,45,33,30,49,45,52,41,74,53,88,62,66,48,65,59,70,37,68,68,34,47,40,33,42,34,32,38,82,70,50,83,54,28,29,35,36,36,42,36,37,83,94,42,74,49,78,48,79,42,85,40,53,65,86,52,41,17,22,42,36,37,34,39,49,40,39,54,36,27,40,35,48,72

Organism: Phaedon cochleariae (NCBI:txid80249)